Protein AF-0000000073374970 (afdb_homodimer)

Structure (mmCIF, N/CA/C/O backbone):
data_AF-0000000073374970-model_v1
#
loop_
_entity.id
_entity.type
_entity.pdbx_description
1 polymer Asparaginase
#
loop_
_atom_site.group_PDB
_atom_site.id
_atom_site.type_symbol
_atom_site.label_atom_id
_atom_site.label_alt_id
_atom_site.label_comp_id
_atom_site.label_asym_id
_atom_site.label_entity_id
_atom_site.label_seq_id
_atom_site.pdbx_PDB_ins_code
_atom_site.Cartn_x
_atom_site.Cartn_y
_atom_site.Cartn_z
_atom_site.occupancy
_atom_site.B_iso_or_equiv
_atom_site.auth_seq_id
_atom_site.auth_comp_id
_atom_site.auth_asym_id
_atom_site.auth_atom_id
_atom_site.pdbx_PDB_model_num
ATOM 1 N N . MET A 1 1 ? -27.5 -1.472 -33.938 1 24.98 1 MET A N 1
ATOM 2 C CA . MET A 1 1 ? -27.469 -2.912 -33.719 1 24.98 1 MET A CA 1
ATOM 3 C C . MET A 1 1 ? -26.609 -3.244 -32.5 1 24.98 1 MET A C 1
ATOM 5 O O . MET A 1 1 ? -25.453 -2.838 -32.438 1 24.98 1 MET A O 1
ATOM 9 N N . SER A 1 2 ? -27.188 -3.387 -31.359 1 31.28 2 SER A N 1
ATOM 10 C CA . SER A 1 2 ? -26.594 -3.754 -30.078 1 31.28 2 SER A CA 1
ATOM 11 C C . SER A 1 2 ? -25.656 -4.941 -30.234 1 31.28 2 SER A C 1
ATOM 13 O O . SER A 1 2 ? -26 -5.945 -30.859 1 31.28 2 SER A O 1
ATOM 15 N N . ARG A 1 3 ? -24.406 -4.691 -30.484 1 40.69 3 ARG A N 1
ATOM 16 C CA . ARG A 1 3 ? -23.5 -5.824 -30.656 1 40.69 3 ARG A CA 1
ATOM 17 C C . ARG A 1 3 ? -23.938 -7.004 -29.781 1 40.69 3 ARG A C 1
ATOM 19 O O . ARG A 1 3 ? -24.328 -6.816 -28.641 1 40.69 3 ARG A O 1
ATOM 26 N N . PRO A 1 4 ? -24.438 -8 -30.344 1 39.22 4 PRO A N 1
ATOM 27 C CA . PRO A 1 4 ? -24.797 -9.164 -29.531 1 39.22 4 PRO A CA 1
ATOM 28 C C . PRO A 1 4 ? -23.828 -9.391 -28.375 1 39.22 4 PRO A C 1
ATOM 30 O O . PRO A 1 4 ? -22.656 -9.031 -28.469 1 39.22 4 PRO A O 1
ATOM 33 N N . ARG A 1 5 ? -24.312 -9.336 -27.188 1 45.47 5 ARG A N 1
ATOM 34 C CA . ARG A 1 5 ? -23.547 -9.602 -25.969 1 45.47 5 ARG A CA 1
ATOM 35 C C . ARG A 1 5 ? -22.594 -10.773 -26.172 1 45.47 5 ARG A C 1
ATOM 37 O O . ARG A 1 5 ? -23.016 -11.93 -26.234 1 45.47 5 ARG A O 1
ATOM 44 N N . ARG A 1 6 ? -21.672 -10.789 -27.156 1 48.59 6 ARG A N 1
ATOM 45 C CA . ARG A 1 6 ? -20.672 -11.828 -27.406 1 48.59 6 ARG A CA 1
ATOM 46 C C . ARG A 1 6 ? -20 -12.258 -26.094 1 48.59 6 ARG A C 1
ATOM 48 O O . ARG A 1 6 ? -19.656 -11.422 -25.266 1 48.59 6 ARG A O 1
ATOM 55 N N . ASP A 1 7 ? -20.328 -13.516 -25.625 1 60.41 7 ASP A N 1
ATOM 56 C CA . ASP A 1 7 ? -19.734 -14.117 -24.438 1 60.41 7 ASP A CA 1
ATOM 57 C C . ASP A 1 7 ? -18.219 -13.992 -24.453 1 60.41 7 ASP A C 1
ATOM 59 O O . ASP A 1 7 ? -17.562 -14.43 -25.406 1 60.41 7 ASP A O 1
ATOM 63 N N . ASP A 1 8 ? -17.609 -13.141 -23.75 1 76.06 8 ASP A N 1
ATOM 64 C CA . ASP A 1 8 ? -16.156 -12.969 -23.656 1 76.06 8 ASP A CA 1
ATOM 65 C C . ASP A 1 8 ? -15.477 -14.25 -23.203 1 76.06 8 ASP A C 1
ATOM 67 O O . ASP A 1 8 ? -16.094 -15.078 -22.516 1 76.06 8 ASP A O 1
ATOM 71 N N . VAL A 1 9 ? -14.422 -14.539 -23.797 1 87.81 9 VAL A N 1
ATOM 72 C CA . VAL A 1 9 ? -13.594 -15.672 -23.375 1 87.81 9 VAL A CA 1
ATOM 73 C C . VAL A 1 9 ? -13.234 -15.539 -21.906 1 87.81 9 VAL A C 1
ATOM 75 O O . VAL A 1 9 ? -12.82 -14.469 -21.453 1 87.81 9 VAL A O 1
ATOM 78 N N . SER A 1 10 ? -13.602 -16.578 -21.156 1 95.44 10 SER A N 1
ATOM 79 C CA . SER A 1 10 ? -13.148 -16.625 -19.766 1 95.44 10 SER A CA 1
ATOM 80 C C . SER A 1 10 ? -11.758 -17.234 -19.672 1 95.44 10 SER A C 1
ATOM 82 O O . SER A 1 10 ? -11.422 -18.156 -20.422 1 95.44 10 SER A O 1
ATOM 84 N N . ALA A 1 11 ? -10.961 -16.719 -18.797 1 97.94 11 ALA A N 1
ATOM 85 C CA . ALA A 1 11 ? -9.594 -17.219 -18.672 1 97.94 11 ALA A CA 1
ATOM 86 C C . ALA A 1 11 ? -9.055 -17.031 -17.266 1 97.94 11 ALA A C 1
ATOM 88 O O . ALA A 1 11 ? -9.523 -16.156 -16.531 1 97.94 11 ALA A O 1
ATOM 89 N N . ILE A 1 12 ? -8.133 -17.906 -16.906 1 98.56 12 ILE A N 1
ATOM 90 C CA . ILE A 1 12 ? -7.445 -17.844 -15.625 1 98.56 12 ILE A CA 1
ATOM 91 C C . ILE A 1 12 ? -5.938 -17.953 -15.844 1 98.56 12 ILE A C 1
ATOM 93 O O . ILE A 1 12 ? -5.484 -18.703 -16.719 1 98.56 12 ILE A O 1
ATOM 97 N N . PHE A 1 13 ? -5.199 -17.156 -15.156 1 98.75 13 PHE A N 1
ATOM 98 C CA . PHE A 1 13 ? -3.74 -17.141 -15.148 1 98.75 13 PHE A CA 1
ATOM 99 C C . PHE A 1 13 ? -3.205 -17.25 -13.727 1 98.75 13 PHE A C 1
ATOM 101 O O . PHE A 1 13 ? -3.637 -16.5 -12.844 1 98.75 13 PHE A O 1
ATOM 108 N N . VAL A 1 14 ? -2.275 -18.188 -13.508 1 98.5 14 VAL A N 1
ATOM 109 C CA . VAL A 1 14 ? -1.776 -18.422 -12.156 1 98.5 14 VAL A CA 1
ATOM 110 C C . VAL A 1 14 ? -0.251 -18.484 -12.172 1 98.5 14 VAL A C 1
ATOM 112 O O . VAL A 1 14 ? 0.348 -18.922 -13.148 1 98.5 14 VAL A O 1
ATOM 115 N N . HIS A 1 15 ? 0.349 -17.969 -11.125 1 97.81 15 HIS A N 1
ATOM 116 C CA . HIS A 1 15 ? 1.771 -18.219 -10.922 1 97.81 15 HIS A CA 1
ATOM 117 C C . HIS A 1 15 ? 2.045 -18.734 -9.508 1 97.81 15 HIS A C 1
ATOM 119 O O . HIS A 1 15 ? 1.301 -18.422 -8.578 1 97.81 15 HIS A O 1
ATOM 125 N N . ALA A 1 16 ? 3.111 -19.516 -9.391 1 95.75 16 ALA A N 1
ATOM 126 C CA . ALA A 1 16 ? 3.525 -20.062 -8.094 1 95.75 16 ALA A CA 1
ATOM 127 C C . ALA A 1 16 ? 4.82 -19.406 -7.617 1 95.75 16 ALA A C 1
ATOM 129 O O . ALA A 1 16 ? 5.676 -20.078 -7.035 1 95.75 16 ALA A O 1
ATOM 130 N N . GLY A 1 17 ? 4.965 -18.156 -8 1 93.38 17 GLY A N 1
ATOM 131 C CA . GLY A 1 17 ? 6.066 -17.391 -7.449 1 93.38 17 GLY A CA 1
ATOM 132 C C . GLY A 1 17 ? 7.27 -17.328 -8.367 1 93.38 17 GLY A C 1
ATOM 133 O O . GLY A 1 17 ? 7.484 -18.234 -9.188 1 93.38 17 GLY A O 1
ATOM 134 N N . ALA A 1 18 ? 8.039 -16.234 -8.234 1 90.75 18 ALA A N 1
ATOM 135 C CA . ALA A 1 18 ? 9.336 -16.047 -8.891 1 90.75 18 ALA A CA 1
ATOM 136 C C . ALA A 1 18 ? 10.477 -16.234 -7.895 1 90.75 18 ALA A C 1
ATOM 138 O O . ALA A 1 18 ? 10.383 -15.797 -6.742 1 90.75 18 ALA A O 1
ATOM 139 N N . GLY A 1 19 ? 11.477 -16.906 -8.266 1 89.56 19 GLY A N 1
ATOM 140 C CA . GLY A 1 19 ? 12.633 -17.234 -7.453 1 89.56 19 GLY A CA 1
ATOM 141 C C . GLY A 1 19 ? 13.461 -18.375 -8.023 1 89.56 19 GLY A C 1
ATOM 142 O O . GLY A 1 19 ? 13.867 -18.328 -9.188 1 89.56 19 GLY A O 1
ATOM 143 N N . PHE A 1 20 ? 13.766 -19.281 -7.172 1 84.69 20 PHE A N 1
ATOM 144 C CA . PHE A 1 20 ? 14.484 -20.453 -7.617 1 84.69 20 PHE A CA 1
ATOM 145 C C . PHE A 1 20 ? 13.688 -21.719 -7.312 1 84.69 20 PHE A C 1
ATOM 147 O O . PHE A 1 20 ? 13.414 -22.031 -6.152 1 84.69 20 PHE A O 1
ATOM 154 N N . HIS A 1 21 ? 13.359 -22.375 -8.312 1 87.75 21 HIS A N 1
ATOM 155 C CA . HIS A 1 21 ? 12.711 -23.672 -8.211 1 87.75 21 HIS A CA 1
ATOM 156 C C . HIS A 1 21 ? 13.664 -24.797 -8.609 1 87.75 21 HIS A C 1
ATOM 158 O O . HIS A 1 21 ? 14.062 -24.906 -9.773 1 87.75 21 HIS A O 1
ATOM 164 N N . SER A 1 22 ? 13.828 -25.641 -7.68 1 87.75 22 SER A N 1
ATOM 165 C CA . SER A 1 22 ? 14.711 -26.766 -7.984 1 87.75 22 SER A CA 1
ATOM 166 C C . SER A 1 22 ? 14.156 -27.609 -9.125 1 87.75 22 SER A C 1
ATOM 168 O O . SER A 1 22 ? 12.945 -27.828 -9.211 1 87.75 22 SER A O 1
ATOM 170 N N . PRO A 1 23 ? 15.047 -28.125 -9.914 1 89.19 23 PRO A N 1
ATOM 171 C CA . PRO A 1 23 ? 14.586 -29 -11 1 89.19 23 PRO A CA 1
ATOM 172 C C . PRO A 1 23 ? 13.828 -30.219 -10.5 1 89.19 23 PRO A C 1
ATOM 174 O O . PRO A 1 23 ? 12.914 -30.703 -11.164 1 89.19 23 PRO A O 1
ATOM 177 N N . HIS A 1 24 ? 14.172 -30.609 -9.336 1 88.88 24 HIS A N 1
ATOM 178 C CA . HIS A 1 24 ? 13.531 -31.781 -8.75 1 88.88 24 HIS A CA 1
ATOM 179 C C . HIS A 1 24 ? 12.07 -31.516 -8.414 1 88.88 24 HIS A C 1
ATOM 181 O O . HIS A 1 24 ? 11.234 -32.406 -8.445 1 88.88 24 HIS A O 1
ATOM 187 N N . ASN A 1 25 ? 11.734 -30.25 -8.086 1 90.25 25 ASN A N 1
ATOM 188 C CA . ASN A 1 25 ? 10.383 -29.891 -7.668 1 90.25 25 ASN A CA 1
ATOM 189 C C . ASN A 1 25 ? 9.602 -29.219 -8.805 1 90.25 25 ASN A C 1
ATOM 191 O O . ASN A 1 25 ? 8.461 -28.797 -8.609 1 90.25 25 ASN A O 1
ATOM 195 N N . GLU A 1 26 ? 10.164 -29.172 -9.891 1 92.44 26 GLU A N 1
ATOM 196 C CA . GLU A 1 26 ? 9.562 -28.438 -11.008 1 92.44 26 GLU A CA 1
ATOM 197 C C . GLU A 1 26 ? 8.203 -29.031 -11.375 1 92.44 26 GLU A C 1
ATOM 199 O O . GLU A 1 26 ? 7.227 -28.281 -11.531 1 92.44 26 GLU A O 1
ATOM 204 N N . LYS A 1 27 ? 8.164 -30.312 -11.555 1 94.25 27 LYS A N 1
ATOM 205 C CA . LYS A 1 27 ? 6.918 -30.969 -11.945 1 94.25 27 LYS A CA 1
ATOM 206 C C . LYS A 1 27 ? 5.812 -30.719 -10.922 1 94.25 27 LYS A C 1
ATOM 208 O O . LYS A 1 27 ? 4.664 -30.453 -11.289 1 94.25 27 LYS A O 1
ATOM 213 N N . LEU A 1 28 ? 6.215 -30.766 -9.734 1 94.12 28 LEU A N 1
ATOM 214 C CA . LEU A 1 28 ? 5.238 -30.594 -8.664 1 94.12 28 LEU A CA 1
ATOM 215 C C . LEU A 1 28 ? 4.688 -29.172 -8.672 1 94.12 28 LEU A C 1
ATOM 217 O O . LEU A 1 28 ? 3.488 -28.953 -8.469 1 94.12 28 LEU A O 1
ATOM 221 N N . HIS A 1 29 ? 5.527 -28.203 -8.836 1 94.06 29 HIS A N 1
ATOM 222 C CA . HIS A 1 29 ? 5.094 -26.812 -8.922 1 94.06 29 HIS A CA 1
ATOM 223 C C . HIS A 1 29 ? 4.137 -26.609 -10.094 1 94.06 29 HIS A C 1
ATOM 225 O O . HIS A 1 29 ? 3.1 -25.953 -9.945 1 94.06 29 HIS A O 1
ATOM 231 N N . LEU A 1 30 ? 4.473 -27.141 -11.203 1 96.5 30 LEU A N 1
ATOM 232 C CA . LEU A 1 30 ? 3.658 -26.969 -12.406 1 96.5 30 LEU A CA 1
ATOM 233 C C . LEU A 1 30 ? 2.314 -27.672 -12.258 1 96.5 30 LEU A C 1
ATOM 235 O O . LEU A 1 30 ? 1.278 -27.125 -12.656 1 96.5 30 LEU A O 1
ATOM 239 N N . GLU A 1 31 ? 2.363 -28.797 -11.695 1 97.12 31 GLU A N 1
ATOM 240 C CA . GLU A 1 31 ? 1.12 -29.516 -11.469 1 97.12 31 GLU A CA 1
ATOM 241 C C . GLU A 1 31 ? 0.191 -28.75 -10.531 1 97.12 31 GLU A C 1
ATOM 243 O O . GLU A 1 31 ? -1.025 -28.734 -10.734 1 97.12 31 GLU A O 1
ATOM 248 N N . THR A 1 32 ? 0.758 -28.203 -9.539 1 96.56 32 THR A N 1
ATOM 249 C CA . THR A 1 32 ? -0.027 -27.422 -8.602 1 96.56 32 THR A CA 1
ATOM 250 C C . THR A 1 32 ? -0.672 -26.219 -9.297 1 96.56 32 THR A C 1
ATOM 252 O O . THR A 1 32 ? -1.847 -25.922 -9.078 1 96.56 32 THR A O 1
ATOM 255 N N . CYS A 1 33 ? 0.031 -25.578 -10.141 1 97.75 33 CYS A N 1
ATOM 256 C CA . CYS A 1 33 ? -0.501 -24.453 -10.914 1 97.75 33 CYS A CA 1
ATOM 257 C C . CYS A 1 33 ? -1.605 -24.922 -11.859 1 97.75 33 CYS A C 1
ATOM 259 O O . CYS A 1 33 ? -2.633 -24.25 -11.992 1 97.75 33 CYS A O 1
ATOM 261 N N . GLU A 1 34 ? -1.33 -26.031 -12.516 1 98.38 34 GLU A N 1
ATOM 262 C CA . GLU A 1 34 ? -2.314 -26.562 -13.445 1 98.38 34 GLU A CA 1
ATOM 263 C C . GLU A 1 34 ? -3.615 -26.922 -12.734 1 98.38 34 GLU A C 1
ATOM 265 O O . GLU A 1 34 ? -4.703 -26.641 -13.242 1 98.38 34 GLU A O 1
ATOM 270 N N . ASN A 1 35 ? -3.457 -27.531 -11.625 1 98.38 35 ASN A N 1
ATOM 271 C CA . ASN A 1 35 ? -4.641 -27.891 -10.844 1 98.38 35 ASN A CA 1
ATOM 272 C C . ASN A 1 35 ? -5.426 -26.641 -10.414 1 98.38 35 ASN A C 1
ATOM 274 O O . ASN A 1 35 ? -6.656 -26.641 -10.453 1 98.38 35 ASN A O 1
ATOM 278 N N . ALA A 1 36 ? -4.719 -25.641 -9.961 1 98.56 36 ALA A N 1
ATOM 279 C CA . ALA A 1 36 ? -5.371 -24.375 -9.594 1 98.56 36 ALA A CA 1
ATOM 280 C C . ALA A 1 36 ? -6.125 -23.781 -10.781 1 98.56 36 ALA A C 1
ATOM 282 O O . ALA A 1 36 ? -7.262 -23.328 -10.633 1 98.56 36 ALA A O 1
ATOM 283 N N . ALA A 1 37 ? -5.512 -23.812 -11.938 1 98.62 37 ALA A N 1
ATOM 284 C CA . ALA A 1 37 ? -6.129 -23.281 -13.148 1 98.62 37 ALA A CA 1
ATOM 285 C C . ALA A 1 37 ? -7.375 -24.078 -13.531 1 98.62 37 ALA A C 1
ATOM 287 O O . ALA A 1 37 ? -8.398 -23.5 -13.914 1 98.62 37 ALA A O 1
ATOM 288 N N . LYS A 1 38 ? -7.285 -25.359 -13.43 1 98.25 38 LYS A N 1
ATOM 289 C CA . LYS A 1 38 ? -8.391 -26.25 -13.789 1 98.25 38 LYS A CA 1
ATOM 290 C C . LYS A 1 38 ? -9.617 -25.969 -12.922 1 98.25 38 LYS A C 1
ATOM 292 O O . LYS A 1 38 ? -10.734 -25.859 -13.43 1 98.25 38 LYS A O 1
ATOM 297 N N . VAL A 1 39 ? -9.375 -25.828 -11.68 1 98 39 VAL A N 1
ATOM 298 C CA . VAL A 1 39 ? -10.492 -25.609 -10.766 1 98 39 VAL A CA 1
ATOM 299 C C . VAL A 1 39 ? -11.102 -24.234 -11.023 1 98 39 VAL A C 1
ATOM 301 O O . VAL A 1 39 ? -12.328 -24.078 -11.016 1 98 39 VAL A O 1
ATOM 304 N N . ALA A 1 40 ? -10.297 -23.297 -11.211 1 98.62 40 ALA A N 1
ATOM 305 C CA . ALA A 1 40 ? -10.758 -21.922 -11.406 1 98.62 40 ALA A CA 1
ATOM 306 C C . ALA A 1 40 ? -11.547 -21.797 -12.703 1 98.62 40 ALA A C 1
ATOM 308 O O . ALA A 1 40 ? -12.555 -21.078 -12.758 1 98.62 40 ALA A O 1
ATOM 309 N N . ILE A 1 41 ? -11.102 -22.453 -13.773 1 97.69 41 ILE A N 1
ATOM 310 C CA . ILE A 1 41 ? -11.789 -22.328 -15.055 1 97.69 41 ILE A CA 1
ATOM 311 C C . ILE A 1 41 ? -13.156 -23 -14.969 1 97.69 41 ILE A C 1
ATOM 313 O O . ILE A 1 41 ? -14.125 -22.531 -15.586 1 97.69 41 ILE A O 1
ATOM 317 N N . HIS A 1 42 ? -13.25 -24.047 -14.258 1 97.38 42 HIS A N 1
ATOM 318 C CA . HIS A 1 42 ? -14.539 -24.672 -14.031 1 97.38 42 HIS A CA 1
ATOM 319 C C . HIS A 1 42 ? -15.508 -23.719 -13.336 1 97.38 42 HIS A C 1
ATOM 321 O O . HIS A 1 42 ? -16.703 -23.688 -13.672 1 97.38 42 HIS A O 1
ATOM 327 N N . MET A 1 43 ? -14.945 -23 -12.359 1 97.44 43 MET A N 1
ATOM 328 C CA . MET A 1 43 ? -15.734 -21.984 -11.68 1 97.44 43 MET A CA 1
ATOM 329 C C . MET A 1 43 ? -16.25 -20.938 -12.672 1 97.44 43 MET A C 1
ATOM 331 O O . MET A 1 43 ? -17.422 -20.562 -12.633 1 97.44 43 MET A O 1
ATOM 335 N N . LEU A 1 44 ? -15.453 -20.547 -13.547 1 97.44 44 LEU A N 1
ATOM 336 C CA . LEU A 1 44 ? -15.797 -19.531 -14.523 1 97.44 44 LEU A CA 1
ATOM 337 C C . LEU A 1 44 ? -16.828 -20.062 -15.523 1 97.44 44 LEU A C 1
ATOM 339 O O . LEU A 1 44 ? -17.781 -19.359 -15.867 1 97.44 44 LEU A O 1
ATOM 343 N N . LYS A 1 45 ? -16.641 -21.266 -16 1 95.38 45 LYS A N 1
ATOM 344 C CA . LYS A 1 45 ? -17.547 -21.875 -16.969 1 95.38 45 LYS A CA 1
ATOM 345 C C . LYS A 1 45 ? -18.938 -22.047 -16.391 1 95.38 45 LYS A C 1
ATOM 347 O O . LYS A 1 45 ? -19.938 -22.031 -17.125 1 95.38 45 LYS A O 1
ATOM 352 N N . ASN A 1 46 ? -19.031 -22.125 -15.125 1 95.88 46 ASN A N 1
ATOM 353 C CA . ASN A 1 46 ? -20.312 -22.297 -14.453 1 95.88 46 ASN A CA 1
ATOM 354 C C . ASN A 1 46 ? -20.906 -20.953 -14.039 1 95.88 46 ASN A C 1
ATOM 356 O O . ASN A 1 46 ? -21.781 -20.906 -13.172 1 95.88 46 ASN A O 1
ATOM 360 N N . GLY A 1 47 ? -20.375 -19.922 -14.461 1 95.12 47 GLY A N 1
ATOM 361 C CA . GLY A 1 47 ? -20.984 -18.625 -14.258 1 95.12 47 GLY A CA 1
ATOM 362 C C . GLY A 1 47 ? -20.375 -17.859 -13.094 1 95.12 47 GLY A C 1
ATOM 363 O O . GLY A 1 47 ? -20.875 -16.797 -12.719 1 95.12 47 GLY A O 1
ATOM 364 N N . GLY A 1 48 ? -19.297 -18.359 -12.531 1 97.5 48 GLY A N 1
ATOM 365 C CA . GLY A 1 48 ? -18.641 -17.656 -11.453 1 97.5 48 GLY A CA 1
ATOM 366 C C . GLY A 1 48 ? -17.984 -16.359 -11.898 1 97.5 48 GLY A C 1
ATOM 367 O O . GLY A 1 48 ? -17.672 -16.188 -13.078 1 97.5 48 GLY A O 1
ATOM 368 N N . SER A 1 49 ? -17.812 -15.445 -10.906 1 98.44 49 SER A N 1
ATOM 369 C CA . SER A 1 49 ? -17.156 -14.172 -11.203 1 98.44 49 SER A CA 1
ATOM 370 C C . SER A 1 49 ? -15.648 -14.328 -11.258 1 98.44 49 SER A C 1
ATOM 372 O O . SER A 1 49 ? -15.109 -15.359 -10.828 1 98.44 49 SER A O 1
ATOM 374 N N . ALA A 1 50 ? -15.023 -13.344 -11.859 1 98.75 50 ALA A N 1
ATOM 375 C CA . ALA A 1 50 ? -13.562 -13.328 -11.875 1 98.75 50 ALA A CA 1
ATOM 376 C C . ALA A 1 50 ? -13 -13.398 -10.461 1 98.75 50 ALA A C 1
ATOM 378 O O . ALA A 1 50 ? -12 -14.07 -10.211 1 98.75 50 ALA A O 1
ATOM 379 N N . VAL A 1 51 ? -13.617 -12.742 -9.516 1 98.88 51 VAL A N 1
ATOM 380 C CA . VAL A 1 51 ? -13.164 -12.734 -8.125 1 98.88 51 VAL A CA 1
ATOM 381 C C . VAL A 1 51 ? -13.281 -14.141 -7.539 1 98.88 51 VAL A C 1
ATOM 383 O O . VAL A 1 51 ? -12.398 -14.586 -6.805 1 98.88 51 VAL A O 1
ATOM 386 N N . ASP A 1 52 ? -14.352 -14.852 -7.879 1 98.75 52 ASP A N 1
ATOM 387 C CA . ASP A 1 52 ? -14.523 -16.234 -7.438 1 98.75 52 ASP A CA 1
ATOM 388 C C . ASP A 1 52 ? -13.375 -17.109 -7.93 1 98.75 52 ASP A C 1
ATOM 390 O O . ASP A 1 52 ? -12.844 -17.938 -7.172 1 98.75 52 ASP A O 1
ATOM 394 N N . ALA A 1 53 ? -13.086 -16.938 -9.133 1 98.88 53 ALA A N 1
ATOM 395 C CA . ALA A 1 53 ? -12.055 -17.75 -9.766 1 98.88 53 ALA A CA 1
ATOM 396 C C . ALA A 1 53 ? -10.688 -17.484 -9.141 1 98.88 53 ALA A C 1
ATOM 398 O O . ALA A 1 53 ? -9.922 -18.406 -8.898 1 98.88 53 ALA A O 1
ATOM 399 N N . VAL A 1 54 ? -10.375 -16.219 -8.906 1 98.94 54 VAL A N 1
ATOM 400 C CA . VAL A 1 54 ? -9.102 -15.844 -8.289 1 98.94 54 VAL A CA 1
ATOM 401 C C . VAL A 1 54 ? -9.008 -16.438 -6.887 1 98.94 54 VAL A C 1
ATOM 403 O O . VAL A 1 54 ? -7.98 -17.016 -6.512 1 98.94 54 VAL A O 1
ATOM 406 N N . GLU A 1 55 ? -10.062 -16.328 -6.148 1 98.88 55 GLU A N 1
ATOM 407 C CA . GLU A 1 55 ? -10.062 -16.844 -4.781 1 98.88 55 GLU A CA 1
ATOM 408 C C . GLU A 1 55 ? -9.82 -18.359 -4.762 1 98.88 55 GLU A C 1
ATOM 410 O O . GLU A 1 55 ? -8.953 -18.844 -4.027 1 98.88 55 GLU A O 1
ATOM 415 N N . ILE A 1 56 ? -10.523 -19.094 -5.562 1 98.81 56 ILE A N 1
ATOM 416 C CA . ILE A 1 56 ? -10.445 -20.562 -5.488 1 98.81 56 ILE A CA 1
ATOM 417 C C . ILE A 1 56 ? -9.078 -21.016 -5.992 1 98.81 56 ILE A C 1
ATOM 419 O O . ILE A 1 56 ? -8.523 -22 -5.488 1 98.81 56 ILE A O 1
ATOM 423 N N . ALA A 1 57 ? -8.57 -20.344 -7.023 1 98.88 57 ALA A N 1
ATOM 424 C CA . ALA A 1 57 ? -7.242 -20.688 -7.516 1 98.88 57 ALA A CA 1
ATOM 425 C C . ALA A 1 57 ? -6.188 -20.516 -6.426 1 98.88 57 ALA A C 1
ATOM 427 O O . ALA A 1 57 ? -5.375 -21.422 -6.195 1 98.88 57 ALA A O 1
ATOM 428 N N . ILE A 1 58 ? -6.234 -19.422 -5.746 1 98.88 58 ILE A N 1
ATOM 429 C CA . ILE A 1 58 ? -5.211 -19.109 -4.75 1 98.88 58 ILE A CA 1
ATOM 430 C C . ILE A 1 58 ? -5.426 -19.984 -3.51 1 98.88 58 ILE A C 1
ATOM 432 O O . ILE A 1 58 ? -4.461 -20.422 -2.877 1 98.88 58 ILE A O 1
ATOM 436 N N . MET A 1 59 ? -6.676 -20.266 -3.193 1 98.81 59 MET A N 1
ATOM 437 C CA . MET A 1 59 ? -6.938 -21.188 -2.084 1 98.81 59 MET A CA 1
ATOM 438 C C . MET A 1 59 ? -6.219 -22.516 -2.291 1 98.81 59 MET A C 1
ATOM 440 O O . MET A 1 59 ? -5.629 -23.062 -1.354 1 98.81 59 MET A O 1
ATOM 444 N N . LEU A 1 60 ? -6.277 -23.031 -3.496 1 98.5 60 LEU A N 1
ATOM 445 C CA . LEU A 1 60 ? -5.617 -24.297 -3.805 1 98.5 60 LEU A CA 1
ATOM 446 C C . LEU A 1 60 ? -4.105 -24.172 -3.643 1 98.5 60 LEU A C 1
ATOM 448 O O . LEU A 1 60 ? -3.453 -25.094 -3.16 1 98.5 60 LEU A O 1
ATOM 452 N N . LEU A 1 61 ? -3.621 -23.062 -4.043 1 97.94 61 LEU A N 1
ATOM 453 C CA . LEU A 1 61 ? -2.189 -22.828 -3.887 1 97.94 61 LEU A CA 1
ATOM 454 C C . LEU A 1 61 ? -1.815 -22.719 -2.412 1 97.94 61 LEU A C 1
ATOM 456 O O . LEU A 1 61 ? -0.77 -23.219 -1.991 1 97.94 61 LEU A O 1
ATOM 460 N N . GLU A 1 62 ? -2.65 -22.047 -1.641 1 97.88 62 GLU A N 1
ATOM 461 C CA . GLU A 1 62 ? -2.42 -21.875 -0.209 1 97.88 62 GLU A CA 1
ATOM 462 C C . GLU A 1 62 ? -2.455 -23.219 0.519 1 97.88 62 GLU A C 1
ATOM 464 O O . GLU A 1 62 ? -1.786 -23.391 1.539 1 97.88 62 GLU A O 1
ATOM 469 N N . ASP A 1 63 ? -3.191 -24.125 0.007 1 97.56 63 ASP A N 1
ATOM 470 C CA . ASP A 1 63 ? -3.355 -25.422 0.646 1 97.56 63 ASP A CA 1
ATOM 471 C C . ASP A 1 63 ? -2.197 -26.359 0.299 1 97.56 63 ASP A C 1
ATOM 473 O O . ASP A 1 63 ? -2.023 -27.406 0.931 1 97.56 63 ASP A O 1
ATOM 477 N N . SER A 1 64 ? -1.429 -26.016 -0.667 1 95.75 64 SER A N 1
ATOM 478 C CA . SER A 1 64 ? -0.312 -26.844 -1.106 1 95.75 64 SER A CA 1
ATOM 479 C C . SER A 1 64 ? 0.964 -26.5 -0.344 1 95.75 64 SER A C 1
ATOM 481 O O . SER A 1 64 ? 1.374 -25.328 -0.299 1 95.75 64 SER A O 1
ATOM 483 N N . GLU A 1 65 ? 1.635 -27.469 0.105 1 93.62 65 GLU A N 1
ATOM 484 C CA . GLU A 1 65 ? 2.84 -27.281 0.907 1 93.62 65 GLU A CA 1
ATOM 485 C C . GLU A 1 65 ? 3.996 -26.766 0.051 1 93.62 65 GLU A C 1
ATOM 487 O O . GLU A 1 65 ? 4.934 -26.156 0.567 1 93.62 65 GLU A O 1
ATOM 492 N N . ILE A 1 66 ? 3.936 -26.984 -1.195 1 92.44 66 ILE A N 1
ATOM 493 C CA . ILE A 1 66 ? 5.059 -26.672 -2.072 1 92.44 66 ILE A CA 1
ATOM 494 C C . ILE A 1 66 ? 5.121 -25.156 -2.303 1 92.44 66 ILE A C 1
ATOM 496 O O . ILE A 1 66 ? 6.156 -24.641 -2.727 1 92.44 66 ILE A O 1
ATOM 500 N N . THR A 1 67 ? 4.047 -24.5 -2.104 1 94 67 THR A N 1
ATOM 501 C CA . THR A 1 67 ? 4.02 -23.047 -2.297 1 94 67 THR A CA 1
ATOM 502 C C . THR A 1 67 ? 4.219 -22.328 -0.97 1 94 67 THR A C 1
ATOM 504 O O . THR A 1 67 ? 3.932 -22.875 0.095 1 94 67 THR A O 1
ATOM 507 N N . ASN A 1 68 ? 4.777 -21.141 -1.048 1 94.25 68 ASN A N 1
ATOM 508 C CA . ASN A 1 68 ? 5.008 -20.312 0.131 1 94.25 68 ASN A CA 1
ATOM 509 C C . ASN A 1 68 ? 3.838 -19.375 0.388 1 94.25 68 ASN A C 1
ATOM 511 O O . ASN A 1 68 ? 4.004 -18.156 0.355 1 94.25 68 ASN A O 1
ATOM 515 N N . ALA A 1 69 ? 2.725 -20 0.564 1 95.75 69 ALA A N 1
ATOM 516 C CA . ALA A 1 69 ? 1.484 -19.297 0.87 1 95.75 69 ALA A CA 1
ATOM 517 C C . ALA A 1 69 ? 0.553 -20.156 1.716 1 95.75 69 ALA A C 1
ATOM 519 O O . ALA A 1 69 ? 0.267 -21.312 1.36 1 95.75 69 ALA A O 1
ATOM 520 N N . GLY A 1 70 ? 0.188 -19.781 2.885 1 95.81 70 GLY A N 1
ATOM 521 C CA . GLY A 1 70 ? -0.707 -20.562 3.721 1 95.81 70 GLY A CA 1
ATOM 522 C C . GLY A 1 70 ? -0.011 -21.719 4.426 1 95.81 70 GLY A C 1
ATOM 523 O O . GLY A 1 70 ? 0.989 -21.516 5.117 1 95.81 70 GLY A O 1
ATOM 524 N N . TYR A 1 71 ? -0.465 -22.953 4.164 1 96.88 71 TYR A N 1
ATOM 525 C CA . TYR A 1 71 ? 0.074 -24.141 4.824 1 96.88 71 TYR A CA 1
ATOM 526 C C . TYR A 1 71 ? 1.505 -24.422 4.371 1 96.88 71 TYR A C 1
ATOM 528 O O . TYR A 1 71 ? 1.778 -24.5 3.172 1 96.88 71 TYR A O 1
ATOM 536 N N . GLY A 1 72 ? 2.391 -24.5 5.359 1 95.88 72 GLY A N 1
ATOM 537 C CA . GLY A 1 72 ? 3.77 -24.844 5.059 1 95.88 72 GLY A CA 1
ATOM 538 C C . GLY A 1 72 ? 4.613 -23.641 4.664 1 95.88 72 GLY A C 1
ATOM 539 O O . GLY A 1 72 ? 5.77 -23.797 4.266 1 95.88 72 GLY A O 1
ATOM 540 N N . SER A 1 73 ? 4.047 -22.484 4.77 1 94.62 73 SER A N 1
ATOM 541 C CA . SER A 1 73 ? 4.785 -21.297 4.355 1 94.62 73 SER A CA 1
ATOM 542 C C . SER A 1 73 ? 5.875 -20.938 5.367 1 94.62 73 SER A C 1
ATOM 544 O O . SER A 1 73 ? 5.992 -21.594 6.406 1 94.62 73 SER A O 1
ATOM 546 N N . ASN A 1 74 ? 6.68 -20 5 1 95.06 74 ASN A N 1
ATOM 547 C CA . ASN A 1 74 ? 7.824 -19.594 5.809 1 95.06 74 ASN A CA 1
ATOM 548 C C . ASN A 1 74 ? 7.391 -19.094 7.18 1 95.06 74 ASN A C 1
ATOM 550 O O . ASN A 1 74 ? 6.328 -18.484 7.312 1 95.06 74 ASN A O 1
ATOM 554 N N . LEU A 1 75 ? 8.289 -19.344 8.141 1 96.25 75 LEU A N 1
ATOM 555 C CA . LEU A 1 75 ? 8.008 -18.906 9.5 1 96.25 75 LEU A CA 1
ATOM 556 C C . LEU A 1 75 ? 8.75 -17.609 9.812 1 96.25 75 LEU A C 1
ATOM 558 O O . LEU A 1 75 ? 9.812 -17.344 9.242 1 96.25 75 LEU A O 1
ATOM 562 N N . THR A 1 76 ? 8.141 -16.828 10.703 1 96.25 76 THR A N 1
ATOM 563 C CA . THR A 1 76 ? 8.805 -15.641 11.219 1 96.25 76 THR A CA 1
ATOM 564 C C . THR A 1 76 ? 9.977 -16.016 12.117 1 96.25 76 THR A C 1
ATOM 566 O O . THR A 1 76 ? 10.172 -17.188 12.438 1 96.25 76 THR A O 1
ATOM 569 N N . ILE A 1 77 ? 10.711 -15.031 12.508 1 95 77 ILE A N 1
ATOM 570 C CA . ILE A 1 77 ? 11.836 -15.234 13.414 1 95 77 ILE A CA 1
ATOM 571 C C . ILE A 1 77 ? 11.336 -15.828 14.727 1 95 77 ILE A C 1
ATOM 573 O O . ILE A 1 77 ? 12.062 -16.578 15.391 1 95 77 ILE A O 1
ATOM 577 N N . ASP A 1 78 ? 10.07 -15.609 15.039 1 95.19 78 ASP A N 1
ATOM 578 C CA . ASP A 1 78 ? 9.477 -16.094 16.281 1 95.19 78 ASP A CA 1
ATOM 579 C C . ASP A 1 78 ? 8.852 -17.469 16.094 1 95.19 78 ASP A C 1
ATOM 581 O O . ASP A 1 78 ? 8.25 -18.016 17.016 1 95.19 78 ASP A O 1
ATOM 585 N N . GLY A 1 79 ? 8.906 -17.969 14.938 1 95.94 79 GLY A N 1
ATOM 586 C CA . GLY A 1 79 ? 8.453 -19.328 14.68 1 95.94 79 GLY A CA 1
ATOM 587 C C . GLY A 1 79 ? 6.969 -19.422 14.398 1 95.94 79 GLY A C 1
ATOM 588 O O . GLY A 1 79 ? 6.355 -20.469 14.617 1 95.94 79 GLY A O 1
ATOM 589 N N . THR A 1 80 ? 6.387 -18.375 13.945 1 96.19 80 THR A N 1
ATOM 590 C CA . THR A 1 80 ? 4.961 -18.359 13.633 1 96.19 80 THR A CA 1
ATOM 591 C C . THR A 1 80 ? 4.738 -18.109 12.141 1 96.19 80 THR A C 1
ATOM 593 O O . THR A 1 80 ? 5.613 -17.578 11.453 1 96.19 80 THR A O 1
ATOM 596 N N . VAL A 1 81 ? 3.57 -18.609 11.664 1 97.25 81 VAL A N 1
ATOM 597 C CA . VAL A 1 81 ? 3.18 -18.328 10.281 1 97.25 81 VAL A CA 1
ATOM 598 C C . VAL A 1 81 ? 2.363 -17.047 10.227 1 97.25 81 VAL A C 1
ATOM 600 O O . VAL A 1 81 ? 1.359 -16.906 10.93 1 97.25 81 VAL A O 1
ATOM 603 N N . GLU A 1 82 ? 2.818 -16.078 9.5 1 97.81 82 GLU A N 1
ATOM 604 C CA . GLU A 1 82 ? 2.092 -14.859 9.188 1 97.81 82 GLU A CA 1
ATOM 605 C C . GLU A 1 82 ? 1.961 -14.664 7.68 1 97.81 82 GLU A C 1
ATOM 607 O O . GLU A 1 82 ? 2.965 -14.523 6.977 1 97.81 82 GLU A O 1
ATOM 612 N N . CYS A 1 83 ? 0.689 -14.57 7.227 1 98.44 83 CYS A N 1
ATOM 613 C CA . CYS A 1 83 ? 0.478 -14.523 5.785 1 98.44 83 CYS A CA 1
ATOM 614 C C . CYS A 1 83 ? -0.094 -13.18 5.363 1 98.44 83 CYS A C 1
ATOM 616 O O . CYS A 1 83 ? -0.69 -12.469 6.176 1 98.44 83 CYS A O 1
ATOM 618 N N . ASP A 1 84 ? 0.167 -12.844 4.121 1 98.81 84 ASP A N 1
ATOM 619 C CA . ASP A 1 84 ? -0.358 -11.664 3.432 1 98.81 84 ASP A CA 1
ATOM 620 C C . ASP A 1 84 ? -1.228 -12.07 2.242 1 98.81 84 ASP A C 1
ATOM 622 O O . ASP A 1 84 ? -0.923 -13.039 1.545 1 98.81 84 ASP A O 1
ATOM 626 N N . ALA A 1 85 ? -2.305 -11.281 2.021 1 98.94 85 ALA A N 1
ATOM 627 C CA . ALA A 1 85 ? -3.129 -11.547 0.844 1 98.94 85 ALA A CA 1
ATOM 628 C C . ALA A 1 85 ? -3.91 -10.305 0.434 1 98.94 85 ALA A C 1
ATOM 630 O O . ALA A 1 85 ? -4.273 -9.484 1.281 1 98.94 85 ALA A O 1
ATOM 631 N N . THR A 1 86 ? -4.18 -10.188 -0.844 1 98.88 86 THR A N 1
ATOM 632 C CA . THR A 1 86 ? -4.992 -9.117 -1.409 1 98.88 86 THR A CA 1
ATOM 633 C C . THR A 1 86 ? -5.805 -9.625 -2.598 1 98.88 86 THR A C 1
ATOM 635 O O . THR A 1 86 ? -5.352 -10.5 -3.338 1 98.88 86 THR A O 1
ATOM 638 N N . ILE A 1 87 ? -6.992 -9.172 -2.754 1 98.88 87 ILE A N 1
ATOM 639 C CA . ILE A 1 87 ? -7.82 -9.445 -3.926 1 98.88 87 ILE A CA 1
ATOM 640 C C . ILE A 1 87 ? -8.43 -8.141 -4.438 1 98.88 87 ILE A C 1
ATOM 642 O O . ILE A 1 87 ? -8.82 -7.277 -3.646 1 98.88 87 ILE A O 1
ATOM 646 N N . VAL A 1 88 ? -8.406 -7.914 -5.727 1 98.88 88 VAL A N 1
ATOM 647 C CA . VAL A 1 88 ? -8.898 -6.699 -6.363 1 98.88 88 VAL A CA 1
ATOM 648 C C . VAL A 1 88 ? -9.945 -7.059 -7.422 1 98.88 88 VAL A C 1
ATOM 650 O O . VAL A 1 88 ? -9.695 -7.91 -8.281 1 98.88 88 VAL A O 1
ATOM 653 N N . ASN A 1 89 ? -11.094 -6.402 -7.395 1 98.5 89 ASN A N 1
ATOM 654 C CA . ASN A 1 89 ? -12.141 -6.695 -8.367 1 98.5 89 ASN A CA 1
ATOM 655 C C . ASN A 1 89 ? -12.047 -5.781 -9.578 1 98.5 89 ASN A C 1
ATOM 657 O O . ASN A 1 89 ? -11.102 -5.008 -9.711 1 98.5 89 ASN A O 1
ATOM 661 N N . HIS A 1 90 ? -13.008 -5.91 -10.484 1 97.62 90 HIS A N 1
ATOM 662 C CA . HIS A 1 90 ? -12.945 -5.266 -11.789 1 97.62 90 HIS A CA 1
ATOM 663 C C . HIS A 1 90 ? -13.141 -3.756 -11.672 1 97.62 90 HIS A C 1
ATOM 665 O O . HIS A 1 90 ? -12.844 -3.012 -12.609 1 97.62 90 HIS A O 1
ATOM 671 N N . LEU A 1 91 ? -13.578 -3.309 -10.539 1 96.5 91 LEU A N 1
ATOM 672 C CA . LEU A 1 91 ? -13.758 -1.878 -10.32 1 96.5 91 LEU A CA 1
ATOM 673 C C . LEU A 1 91 ? -12.523 -1.268 -9.672 1 96.5 91 LEU A C 1
ATOM 675 O O . LEU A 1 91 ? -12.445 -0.052 -9.484 1 96.5 91 LEU A O 1
ATOM 679 N N . GLY A 1 92 ? -11.602 -2.066 -9.289 1 96.88 92 GLY A N 1
ATOM 680 C CA . GLY A 1 92 ? -10.398 -1.585 -8.625 1 96.88 92 GLY A CA 1
ATOM 681 C C . GLY A 1 92 ? -10.5 -1.597 -7.113 1 96.88 92 GLY A C 1
ATOM 682 O O . GLY A 1 92 ? -9.586 -1.147 -6.418 1 96.88 92 GLY A O 1
ATOM 683 N N . ARG A 1 93 ? -11.602 -2.105 -6.586 1 97.75 93 ARG A N 1
ATOM 684 C CA . ARG A 1 93 ? -11.766 -2.221 -5.141 1 97.75 93 ARG A CA 1
ATOM 685 C C . ARG A 1 93 ? -10.992 -3.418 -4.594 1 97.75 93 ARG A C 1
ATOM 687 O O . ARG A 1 93 ? -10.953 -4.477 -5.227 1 97.75 93 ARG A O 1
ATOM 694 N N . SER A 1 94 ? -10.422 -3.205 -3.406 1 98.38 94 SER A N 1
ATOM 695 C CA . SER A 1 94 ? -9.562 -4.266 -2.887 1 98.38 94 SER A CA 1
ATOM 696 C C . SER A 1 94 ? -9.977 -4.668 -1.476 1 98.38 94 SER A C 1
ATOM 698 O O . SER A 1 94 ? -10.617 -3.891 -0.762 1 98.38 94 SER A O 1
ATOM 700 N N . GLY A 1 95 ? -9.75 -5.891 -1.127 1 98.81 95 GLY A N 1
ATOM 701 C CA . GLY A 1 95 ? -9.672 -6.438 0.218 1 98.81 95 GLY A CA 1
ATOM 702 C C . GLY A 1 95 ? -8.328 -7.074 0.524 1 98.81 95 GLY A C 1
ATOM 703 O O . GLY A 1 95 ? -7.746 -7.75 -0.326 1 98.81 95 GLY A O 1
ATOM 704 N N . ALA A 1 96 ? -7.855 -6.766 1.748 1 98.88 96 ALA A N 1
ATOM 705 C CA . ALA A 1 96 ? -6.508 -7.25 2.041 1 98.88 96 ALA A CA 1
ATOM 706 C C . ALA A 1 96 ? -6.379 -7.664 3.504 1 98.88 96 ALA A C 1
ATOM 708 O O . ALA A 1 96 ? -7.105 -7.16 4.363 1 98.88 96 ALA A O 1
ATOM 709 N N . ALA A 1 97 ? -5.465 -8.562 3.729 1 98.81 97 ALA A N 1
ATOM 710 C CA . ALA A 1 97 ? -5.031 -9 5.051 1 98.81 97 ALA A CA 1
ATOM 711 C C . ALA A 1 97 ? -3.51 -9.094 5.129 1 98.81 97 ALA A C 1
ATOM 713 O O . ALA A 1 97 ? -2.859 -9.516 4.168 1 98.81 97 ALA A O 1
ATOM 714 N N . GLY A 1 98 ? -2.98 -8.664 6.23 1 98.75 98 GLY A N 1
ATOM 715 C CA . GLY A 1 98 ? -1.533 -8.664 6.367 1 98.75 98 GLY A CA 1
ATOM 716 C C . GLY A 1 98 ? -1.061 -9.203 7.703 1 98.75 98 GLY A C 1
ATOM 717 O O . GLY A 1 98 ? -1.711 -9 8.727 1 98.75 98 GLY A O 1
ATOM 718 N N . ALA A 1 99 ? 0.077 -9.891 7.609 1 98.56 99 ALA A N 1
ATOM 719 C CA . ALA A 1 99 ? 0.698 -10.469 8.797 1 98.56 99 ALA A CA 1
ATOM 720 C C . ALA A 1 99 ? -0.331 -11.203 9.648 1 98.56 99 ALA A C 1
ATOM 722 O O . ALA A 1 99 ? -0.399 -11 10.867 1 98.56 99 ALA A O 1
ATOM 723 N N . VAL A 1 100 ? -1.123 -11.961 9.008 1 98.38 100 VAL A N 1
ATOM 724 C CA . VAL A 1 100 ? -2.203 -12.641 9.711 1 98.38 100 VAL A CA 1
ATOM 725 C C . VAL A 1 100 ? -1.783 -14.07 10.039 1 98.38 100 VAL A C 1
ATOM 727 O O . VAL A 1 100 ? -1.208 -14.766 9.195 1 98.38 100 VAL A O 1
ATOM 730 N N . SER A 1 101 ? -2.086 -14.461 11.203 1 97.75 101 SER A N 1
ATOM 731 C CA . SER A 1 101 ? -1.795 -15.82 11.656 1 97.75 101 SER A CA 1
ATOM 732 C C . SER A 1 101 ? -3.074 -16.641 11.82 1 97.75 101 SER A C 1
ATOM 734 O O . SER A 1 101 ? -4.16 -16.062 11.961 1 97.75 101 SER A O 1
ATOM 736 N N . GLN A 1 102 ? -2.967 -17.875 11.648 1 98 102 GLN A N 1
ATOM 737 C CA . GLN A 1 102 ? -3.951 -18.859 12.055 1 98 102 GLN A CA 1
ATOM 738 C C . GLN A 1 102 ? -5.055 -19.016 11.016 1 98 102 GLN A C 1
ATOM 740 O O . GLN A 1 102 ? -5.805 -19.984 11.031 1 98 102 GLN A O 1
ATOM 745 N N . VAL A 1 103 ? -5.215 -18.141 10.086 1 98.5 103 VAL A N 1
ATOM 746 C CA . VAL A 1 103 ? -6.277 -18.234 9.086 1 98.5 103 VAL A CA 1
ATOM 747 C C . VAL A 1 103 ? -5.867 -19.219 7.996 1 98.5 103 VAL A C 1
ATOM 749 O O . VAL A 1 103 ? -4.852 -19.031 7.32 1 98.5 103 VAL A O 1
ATOM 752 N N . LYS A 1 104 ? -6.648 -20.188 7.785 1 98.38 104 LYS A N 1
ATOM 753 C CA . LYS A 1 104 ? -6.297 -21.281 6.867 1 98.38 104 LYS A CA 1
ATOM 754 C C . LYS A 1 104 ? -6.035 -20.734 5.461 1 98.38 104 LYS A C 1
ATOM 756 O O . LYS A 1 104 ? -5.066 -21.141 4.812 1 98.38 104 LYS A O 1
ATOM 761 N N . ASN A 1 105 ? -6.973 -19.953 4.996 1 98.75 105 ASN A N 1
ATOM 762 C CA . ASN A 1 105 ? -6.859 -19.359 3.664 1 98.75 105 ASN A CA 1
ATOM 763 C C . ASN A 1 105 ? -6.891 -17.844 3.713 1 98.75 105 ASN A C 1
ATOM 765 O O . ASN A 1 105 ? -7.953 -17.234 3.564 1 98.75 105 ASN A O 1
ATOM 769 N N . PRO A 1 106 ? -5.727 -17.25 3.719 1 98.75 106 PRO A N 1
ATOM 770 C CA . PRO A 1 106 ? -5.652 -15.789 3.783 1 98.75 106 PRO A CA 1
ATOM 771 C C . PRO A 1 106 ? -6.371 -15.109 2.617 1 98.75 106 PRO A C 1
ATOM 773 O O . PRO A 1 106 ? -6.918 -14.016 2.779 1 98.75 106 PRO A O 1
ATOM 776 N N . ILE A 1 107 ? -6.395 -15.703 1.44 1 98.94 107 ILE A N 1
ATOM 777 C CA . ILE A 1 107 ? -7.047 -15.102 0.281 1 98.94 107 ILE A CA 1
ATOM 778 C C . ILE A 1 107 ? -8.555 -15.023 0.521 1 98.94 107 ILE A C 1
ATOM 780 O O . ILE A 1 107 ? -9.211 -14.086 0.063 1 98.94 107 ILE A O 1
ATOM 784 N N . SER A 1 108 ? -9.078 -15.969 1.203 1 98.88 108 SER A N 1
ATOM 785 C CA . SER A 1 108 ? -10.5 -15.922 1.546 1 98.88 108 SER A CA 1
ATOM 786 C C . SER A 1 108 ? -10.797 -14.805 2.537 1 98.88 108 SER A C 1
ATOM 788 O O . SER A 1 108 ? -11.867 -14.203 2.498 1 98.88 108 SER A O 1
ATOM 790 N N . LEU A 1 109 ? -9.875 -14.617 3.438 1 98.88 109 LEU A N 1
ATOM 791 C CA . LEU A 1 109 ? -10.016 -13.469 4.332 1 98.88 109 LEU A CA 1
ATOM 792 C C . LEU A 1 109 ? -10.016 -12.164 3.543 1 98.88 109 LEU A C 1
ATOM 794 O O . LEU A 1 109 ? -10.844 -11.281 3.795 1 98.88 109 LEU A O 1
ATOM 798 N N . ALA A 1 110 ? -9.109 -12.039 2.605 1 98.94 110 ALA A N 1
ATOM 799 C CA . ALA A 1 110 ? -9.094 -10.859 1.744 1 98.94 110 ALA A CA 1
ATOM 800 C C . ALA A 1 110 ? -10.422 -10.695 1.013 1 98.94 110 ALA A C 1
ATOM 802 O O . ALA A 1 110 ? -10.945 -9.586 0.899 1 98.94 110 ALA A O 1
ATOM 803 N N . ARG A 1 111 ? -10.969 -11.781 0.55 1 98.81 111 ARG A N 1
ATOM 804 C CA . ARG A 1 111 ? -12.242 -11.773 -0.163 1 98.81 111 ARG A CA 1
ATOM 805 C C . ARG A 1 111 ? -13.367 -11.266 0.734 1 98.81 111 ARG A C 1
ATOM 807 O O . ARG A 1 111 ? -14.164 -10.43 0.319 1 98.81 111 ARG A O 1
ATOM 814 N N . VAL A 1 112 ? -13.391 -11.742 1.928 1 98.38 112 VAL A N 1
ATOM 815 C CA . VAL A 1 112 ? -14.477 -11.352 2.826 1 98.38 112 VAL A CA 1
ATOM 816 C C . VAL A 1 112 ? -14.305 -9.891 3.232 1 98.38 112 VAL A C 1
ATOM 818 O O . VAL A 1 112 ? -15.297 -9.172 3.418 1 98.38 112 VAL A O 1
ATOM 821 N N . VAL A 1 113 ? -13.109 -9.445 3.363 1 98.69 113 VAL A N 1
ATOM 822 C CA . VAL A 1 113 ? -12.867 -8.031 3.627 1 98.69 113 VAL A CA 1
ATOM 823 C C . VAL A 1 113 ? -13.398 -7.191 2.467 1 98.69 113 VAL A C 1
ATOM 825 O O . VAL A 1 113 ? -14.039 -6.16 2.678 1 98.69 113 VAL A O 1
ATOM 828 N N . LEU A 1 114 ? -13.148 -7.602 1.234 1 98.44 114 LEU A N 1
ATOM 829 C CA . LEU A 1 114 ? -13.641 -6.91 0.048 1 98.44 114 LEU A CA 1
ATOM 830 C C . LEU A 1 114 ? -15.164 -6.848 0.05 1 98.44 114 LEU A C 1
ATOM 832 O O . LEU A 1 114 ? -15.75 -5.781 -0.171 1 98.44 114 LEU A O 1
ATOM 836 N N . GLU A 1 115 ? -15.758 -7.934 0.315 1 97.25 115 GLU A N 1
ATOM 837 C CA . GLU A 1 115 ? -17.219 -7.996 0.314 1 97.25 115 GLU A CA 1
ATOM 838 C C . GLU A 1 115 ? -17.812 -7.121 1.416 1 97.25 115 GLU A C 1
ATOM 840 O O . GLU A 1 115 ? -18.781 -6.402 1.189 1 97.25 115 GLU A O 1
ATOM 845 N N . ALA A 1 116 ? -17.203 -7.195 2.551 1 95 116 ALA A N 1
ATOM 846 C CA . ALA A 1 116 ? -17.688 -6.406 3.684 1 95 116 ALA A CA 1
ATOM 847 C C . ALA A 1 116 ? -17.547 -4.91 3.408 1 95 116 ALA A C 1
ATOM 849 O O . ALA A 1 116 ? -18.359 -4.109 3.867 1 95 116 ALA A O 1
ATOM 850 N N . SER A 1 117 ? -16.562 -4.594 2.668 1 93.19 117 SER A N 1
ATOM 851 C CA . SER A 1 117 ? -16.297 -3.189 2.385 1 93.19 117 SER A CA 1
ATOM 852 C C . SER A 1 117 ? -17.391 -2.588 1.505 1 93.19 117 SER A C 1
ATOM 854 O O . SER A 1 117 ? -17.531 -1.364 1.431 1 93.19 117 SER A O 1
ATOM 856 N N . THR A 1 118 ? -18.203 -3.391 0.872 1 90.88 118 THR A N 1
ATOM 857 C CA . THR A 1 118 ? -19.25 -2.904 -0.028 1 90.88 118 THR A CA 1
ATOM 858 C C . THR A 1 118 ? -20.594 -2.801 0.697 1 90.88 118 THR A C 1
ATOM 860 O O . THR A 1 118 ? -21.578 -2.355 0.118 1 90.88 118 THR A O 1
ATOM 863 N N . ARG A 1 119 ? -20.578 -3.152 1.932 1 90.19 119 ARG A N 1
ATOM 864 C CA . ARG A 1 119 ? -21.812 -3.104 2.715 1 90.19 119 ARG A CA 1
ATOM 865 C C . ARG A 1 119 ? -21.797 -1.93 3.688 1 90.19 119 ARG A C 1
ATOM 867 O O . ARG A 1 119 ? -20.812 -1.719 4.398 1 90.19 119 ARG A O 1
ATOM 874 N N . PRO A 1 120 ? -22.922 -1.221 3.717 1 88.19 120 PRO A N 1
ATOM 875 C CA . PRO A 1 120 ? -22.984 -0.099 4.656 1 88.19 120 PRO A CA 1
ATOM 876 C C . PRO A 1 120 ? -23.016 -0.553 6.113 1 88.19 120 PRO A C 1
ATOM 878 O O . PRO A 1 120 ? -23.625 -1.571 6.434 1 88.19 120 PRO A O 1
ATOM 881 N N . LEU A 1 121 ? -22.359 0.2 6.941 1 85.31 121 LEU A N 1
ATOM 882 C CA . LEU A 1 121 ? -22.391 -0.026 8.383 1 85.31 121 LEU A CA 1
ATOM 883 C C . LEU A 1 121 ? -23.266 1.011 9.086 1 85.31 121 LEU A C 1
ATOM 885 O O . LEU A 1 121 ? -23.531 2.074 8.523 1 85.31 121 LEU A O 1
ATOM 889 N N . THR A 1 122 ? -23.688 0.659 10.289 1 82.94 122 THR A N 1
ATOM 890 C CA . THR A 1 122 ? -24.484 1.591 11.086 1 82.94 122 THR A CA 1
ATOM 891 C C . THR A 1 122 ? -23.703 2.883 11.336 1 82.94 122 THR A C 1
ATOM 893 O O . THR A 1 122 ? -22.484 2.861 11.469 1 82.94 122 THR A O 1
ATOM 896 N N . LEU A 1 123 ? -24.422 3.945 11.383 1 81.75 123 LEU A N 1
ATOM 897 C CA . LEU A 1 123 ? -23.906 5.273 11.695 1 81.75 123 LEU A CA 1
ATOM 898 C C . LEU A 1 123 ? -22.906 5.734 10.625 1 81.75 123 LEU A C 1
ATOM 900 O O . LEU A 1 123 ? -21.953 6.453 10.93 1 81.75 123 LEU A O 1
ATOM 904 N N . GLN A 1 124 ? -22.938 5.211 9.508 1 80 124 GLN A N 1
ATOM 905 C CA . GLN A 1 124 ? -22.156 5.609 8.336 1 80 124 GLN A CA 1
ATOM 906 C C . GLN A 1 124 ? -20.672 5.41 8.578 1 80 124 GLN A C 1
ATOM 908 O O . GLN A 1 124 ? -19.844 6.203 8.109 1 80 124 GLN A O 1
ATOM 913 N N . ARG A 1 125 ? -20.422 4.422 9.344 1 85.38 125 ARG A N 1
ATOM 914 C CA . ARG A 1 125 ? -19.031 4.051 9.508 1 85.38 125 ARG A CA 1
ATOM 915 C C . ARG A 1 125 ? -18.453 3.471 8.219 1 85.38 125 ARG A C 1
ATOM 917 O O . ARG A 1 125 ? -19.188 2.91 7.406 1 85.38 125 ARG A O 1
ATOM 924 N N . VAL A 1 126 ? -17.156 3.699 8.055 1 88.12 126 VAL A N 1
ATOM 925 C CA . VAL A 1 126 ? -16.516 3.207 6.84 1 88.12 126 VAL A CA 1
ATOM 926 C C . VAL A 1 126 ? -15.898 1.834 7.102 1 88.12 126 VAL A C 1
ATOM 928 O O . VAL A 1 126 ? -15.031 1.69 7.965 1 88.12 126 VAL A O 1
ATOM 931 N N . PRO A 1 127 ? -16.359 0.84 6.387 1 94.5 127 PRO A N 1
ATOM 932 C CA . PRO A 1 127 ? -15.742 -0.479 6.555 1 94.5 127 PRO A CA 1
ATOM 933 C C . PRO A 1 127 ? -14.297 -0.519 6.078 1 94.5 127 PRO A C 1
ATOM 935 O O . PRO A 1 127 ? -13.945 0.14 5.098 1 94.5 127 PRO A O 1
ATOM 938 N N . PRO A 1 128 ? -13.523 -1.376 6.758 1 96.5 128 PRO A N 1
ATOM 939 C CA . PRO A 1 128 ? -12.117 -1.462 6.352 1 96.5 128 PRO A CA 1
ATOM 940 C C . PRO A 1 128 ? -11.93 -2.234 5.051 1 96.5 128 PRO A C 1
ATOM 942 O O . PRO A 1 128 ? -12.727 -3.115 4.727 1 96.5 128 PRO A O 1
ATOM 945 N N . ASN A 1 129 ? -10.867 -1.886 4.328 1 97.81 129 ASN A N 1
ATOM 946 C CA . ASN A 1 129 ? -10.484 -2.686 3.168 1 97.81 129 ASN A CA 1
ATOM 947 C C . ASN A 1 129 ? -9.125 -3.346 3.365 1 97.81 129 ASN A C 1
ATOM 949 O O . ASN A 1 129 ? -8.641 -4.062 2.484 1 97.81 129 ASN A O 1
ATOM 953 N N . PHE A 1 130 ? -8.523 -3.121 4.465 1 98.81 130 PHE A N 1
ATOM 954 C CA . PHE A 1 130 ? -7.234 -3.717 4.809 1 98.81 130 PHE A CA 1
ATOM 955 C C . PHE A 1 130 ? -7.133 -3.951 6.312 1 98.81 130 PHE A C 1
ATOM 957 O O . PHE A 1 130 ? -7.152 -3.002 7.098 1 98.81 130 PHE A O 1
ATOM 964 N N . LEU A 1 131 ? -6.957 -5.219 6.754 1 98.88 131 LEU A N 1
ATOM 965 C CA . LEU A 1 131 ? -6.848 -5.605 8.156 1 98.88 131 LEU A CA 1
ATOM 966 C C . LEU A 1 131 ? -5.562 -6.387 8.406 1 98.88 131 LEU A C 1
ATOM 968 O O . LEU A 1 131 ? -5.129 -7.168 7.555 1 98.88 131 LEU A O 1
ATOM 972 N N . VAL A 1 132 ? -5.027 -6.199 9.656 1 98.88 132 VAL A N 1
ATOM 973 C CA . VAL A 1 132 ? -3.746 -6.848 9.906 1 98.88 132 VAL A CA 1
ATOM 974 C C . VAL A 1 132 ? -3.748 -7.484 11.289 1 98.88 132 VAL A C 1
ATOM 976 O O . VAL A 1 132 ? -4.617 -7.188 12.117 1 98.88 132 VAL A O 1
ATOM 979 N N . GLY A 1 133 ? -2.83 -8.398 11.484 1 98.25 133 GLY A N 1
ATOM 980 C CA . GLY A 1 133 ? -2.543 -8.953 12.797 1 98.25 133 GLY A CA 1
ATOM 981 C C . GLY A 1 133 ? -3.744 -9.633 13.43 1 98.25 133 GLY A C 1
ATOM 982 O O . GLY A 1 133 ? -4.52 -10.305 12.75 1 98.25 133 GLY A O 1
ATOM 983 N N . GLN A 1 134 ? -3.807 -9.43 14.719 1 97.62 134 GLN A N 1
ATOM 984 C CA . GLN A 1 134 ? -4.867 -10.062 15.492 1 97.62 134 GLN A CA 1
ATOM 985 C C . GLN A 1 134 ? -6.238 -9.531 15.086 1 97.62 134 GLN A C 1
ATOM 987 O O . GLN A 1 134 ? -7.227 -10.273 15.109 1 97.62 134 GLN A O 1
ATOM 992 N N . GLY A 1 135 ? -6.27 -8.312 14.742 1 98.19 135 GLY A N 1
ATOM 993 C CA . GLY A 1 135 ? -7.527 -7.77 14.258 1 98.19 135 GLY A CA 1
ATOM 994 C C . GLY A 1 135 ? -8.062 -8.5 13.039 1 98.19 135 GLY A C 1
ATOM 995 O O . GLY A 1 135 ? -9.266 -8.75 12.938 1 98.19 135 GLY A O 1
ATOM 996 N N . ALA A 1 136 ? -7.199 -8.852 12.172 1 98.69 136 ALA A N 1
ATOM 997 C CA . ALA A 1 136 ? -7.582 -9.609 10.984 1 98.69 136 ALA A CA 1
ATOM 998 C C . ALA A 1 136 ? -8.047 -11.008 11.344 1 98.69 136 ALA A C 1
ATOM 1000 O O . ALA A 1 136 ? -9.031 -11.508 10.781 1 98.69 136 ALA A O 1
ATOM 1001 N N . THR A 1 137 ? -7.328 -11.633 12.242 1 98.56 137 THR A N 1
ATOM 1002 C CA . THR A 1 137 ? -7.707 -12.969 12.68 1 98.56 137 THR A CA 1
ATOM 1003 C C . THR A 1 137 ? -9.086 -12.953 13.336 1 98.56 137 THR A C 1
ATOM 1005 O O . THR A 1 137 ? -9.906 -13.844 13.086 1 98.56 137 THR A O 1
ATOM 1008 N N . ASN A 1 138 ? -9.32 -11.953 14.18 1 98.19 138 ASN A N 1
ATOM 1009 C CA . ASN A 1 138 ? -10.625 -11.82 14.805 1 98.19 138 ASN A CA 1
ATOM 1010 C C . ASN A 1 138 ? -11.734 -11.641 13.766 1 98.19 138 ASN A C 1
ATOM 1012 O O . ASN A 1 138 ? -12.805 -12.227 13.891 1 98.19 138 ASN A O 1
ATOM 1016 N N . PHE A 1 139 ? -11.484 -10.859 12.812 1 98.25 139 PHE A N 1
ATOM 1017 C CA . PHE A 1 139 ? -12.453 -10.625 11.742 1 98.25 139 PHE A CA 1
ATOM 1018 C C . PHE A 1 139 ? -12.766 -11.922 11 1 98.25 139 PHE A C 1
ATOM 1020 O O . PHE A 1 139 ? -13.922 -12.188 10.672 1 98.25 139 PHE A O 1
ATOM 1027 N N . ALA A 1 140 ? -11.672 -12.672 10.703 1 98.56 140 ALA A N 1
ATOM 1028 C CA . ALA A 1 140 ? -11.844 -13.969 10.055 1 98.56 140 ALA A CA 1
ATOM 1029 C C . ALA A 1 140 ? -12.773 -14.867 10.859 1 98.56 140 ALA A C 1
ATOM 1031 O O . ALA A 1 140 ? -13.695 -15.477 10.305 1 98.56 140 ALA A O 1
ATOM 1032 N N . TRP A 1 141 ? -12.5 -14.922 12.094 1 97.56 141 TRP A N 1
ATOM 1033 C CA . TRP A 1 141 ? -13.32 -15.734 12.984 1 97.56 141 TRP A CA 1
ATOM 1034 C C . TRP A 1 141 ? -14.773 -15.266 12.961 1 97.56 141 TRP A C 1
ATOM 1036 O O . TRP A 1 141 ? -15.695 -16.078 12.852 1 97.56 141 TRP A O 1
ATOM 1046 N N . GLU A 1 142 ? -15 -13.953 13.039 1 95.69 142 GLU A N 1
ATOM 1047 C CA . GLU A 1 142 ? -16.328 -13.359 13.047 1 95.69 142 GLU A CA 1
ATOM 1048 C C . GLU A 1 142 ? -17.078 -13.656 11.742 1 95.69 142 GLU A C 1
ATOM 1050 O O . GLU A 1 142 ? -18.297 -13.781 11.734 1 95.69 142 GLU A O 1
ATOM 1055 N N . GLN A 1 143 ? -16.312 -13.75 10.664 1 96.06 143 GLN A N 1
ATOM 1056 C CA . GLN A 1 143 ? -16.906 -13.961 9.352 1 96.06 143 GLN A CA 1
ATOM 1057 C C . GLN A 1 143 ? -17.062 -15.453 9.047 1 96.06 143 GLN A C 1
ATOM 1059 O O . GLN A 1 143 ? -17.453 -15.828 7.938 1 96.06 143 GLN A O 1
ATOM 1064 N N . GLY A 1 144 ? -16.641 -16.344 9.945 1 96.25 144 GLY A N 1
ATOM 1065 C CA . GLY A 1 144 ? -16.891 -17.766 9.82 1 96.25 144 GLY A CA 1
ATOM 1066 C C . GLY A 1 144 ? -15.805 -18.5 9.047 1 96.25 144 GLY A C 1
ATOM 1067 O O . GLY A 1 144 ? -16.016 -19.609 8.562 1 96.25 144 GLY A O 1
ATOM 1068 N N . LEU A 1 145 ? -14.711 -17.875 8.859 1 98 145 LEU A N 1
ATOM 1069 C CA . LEU A 1 145 ? -13.602 -18.547 8.203 1 98 145 LEU A CA 1
ATOM 1070 C C . LEU A 1 145 ? -12.914 -19.516 9.156 1 98 145 LEU A C 1
ATOM 1072 O O . LEU A 1 145 ? -13.086 -19.422 10.375 1 98 145 LEU A O 1
ATOM 1076 N N . ILE A 1 146 ? -12.203 -20.422 8.633 1 97.25 146 ILE A N 1
ATOM 1077 C CA . ILE A 1 146 ? -11.508 -21.422 9.438 1 97.25 146 ILE A CA 1
ATOM 1078 C C . ILE A 1 146 ? -10.258 -20.797 10.062 1 97.25 146 ILE A C 1
ATOM 1080 O O . ILE A 1 146 ? -9.352 -20.359 9.352 1 97.25 146 ILE A O 1
ATOM 1084 N N . VAL A 1 147 ? -10.25 -20.734 11.352 1 97.62 147 VAL A N 1
ATOM 1085 C CA . VAL A 1 147 ? -9.094 -20.281 12.109 1 97.62 147 VAL A CA 1
ATOM 1086 C C . VAL A 1 147 ? -8.438 -21.453 12.82 1 97.62 147 VAL A C 1
ATOM 1088 O O . VAL A 1 147 ? -9.07 -22.141 13.633 1 97.62 147 VAL A O 1
ATOM 1091 N N . MET A 1 148 ? -7.188 -21.656 12.539 1 96.88 148 MET A N 1
ATOM 1092 C CA . MET A 1 148 ? -6.441 -22.828 13.023 1 96.88 148 MET A CA 1
ATOM 1093 C C . MET A 1 148 ? -5.695 -22.5 14.312 1 96.88 148 MET A C 1
ATOM 1095 O O . MET A 1 148 ? -5.504 -21.328 14.641 1 96.88 148 MET A O 1
ATOM 1099 N N . PRO A 1 149 ? -5.328 -23.609 15.016 1 94.94 149 PRO A N 1
ATOM 1100 C CA . PRO A 1 149 ? -4.352 -23.359 16.078 1 94.94 149 PRO A CA 1
ATOM 1101 C C . PRO A 1 149 ? -3.047 -22.766 15.555 1 94.94 149 PRO A C 1
ATOM 1103 O O . PRO A 1 149 ? -2.773 -22.828 14.352 1 94.94 149 PRO A O 1
ATOM 1106 N N . HIS A 1 150 ? -2.275 -22.266 16.391 1 89.94 150 HIS A N 1
ATOM 1107 C CA . HIS A 1 150 ? -1.076 -21.531 16 1 89.94 150 HIS A CA 1
ATOM 1108 C C . HIS A 1 150 ? -0.117 -22.422 15.211 1 89.94 150 HIS A C 1
ATOM 1110 O O . HIS A 1 150 ? 0.623 -21.922 14.359 1 89.94 150 HIS A O 1
ATOM 1116 N N . ASP A 1 151 ? -0.119 -23.672 15.445 1 93.81 151 ASP A N 1
ATOM 1117 C CA . ASP A 1 151 ? 0.813 -24.562 14.758 1 93.81 151 ASP A CA 1
ATOM 1118 C C . ASP A 1 151 ? 0.127 -25.297 13.609 1 93.81 151 ASP A C 1
ATOM 1120 O O . ASP A 1 151 ? 0.729 -26.172 12.977 1 93.81 151 ASP A O 1
ATOM 1124 N N . GLY A 1 152 ? -1.084 -24.953 13.375 1 96.06 152 GLY A N 1
ATOM 1125 C CA . GLY A 1 152 ? -1.87 -25.672 12.383 1 96.06 152 GLY A CA 1
ATOM 1126 C C . GLY A 1 152 ? -1.359 -25.469 10.969 1 96.06 152 GLY A C 1
ATOM 1127 O O . GLY A 1 152 ? -1.581 -26.312 10.094 1 96.06 152 GLY A O 1
ATOM 1128 N N . LEU A 1 153 ? -0.768 -24.375 10.711 1 97.38 153 LEU A N 1
ATOM 1129 C CA . LEU A 1 153 ? -0.297 -24.062 9.367 1 97.38 153 LEU A CA 1
ATOM 1130 C C . LEU A 1 153 ? 1.175 -24.422 9.211 1 97.38 153 LEU A C 1
ATOM 1132 O O . LEU A 1 153 ? 1.752 -24.234 8.133 1 97.38 153 LEU A O 1
ATOM 1136 N N . ILE A 1 154 ? 1.773 -24.953 10.242 1 97.81 154 ILE A N 1
ATOM 1137 C CA . ILE A 1 154 ? 3.199 -25.25 10.219 1 97.81 154 ILE A CA 1
ATOM 1138 C C . ILE A 1 154 ? 3.408 -26.703 9.797 1 97.81 154 ILE A C 1
ATOM 1140 O O . ILE A 1 154 ? 3.104 -27.641 10.555 1 97.81 154 ILE A O 1
ATOM 1144 N N . SER A 1 155 ? 3.92 -26.891 8.609 1 96.81 155 SER A N 1
ATOM 1145 C CA . SER A 1 155 ? 4.27 -28.234 8.164 1 96.81 155 SER A CA 1
ATOM 1146 C C . SER A 1 155 ? 5.578 -28.703 8.789 1 96.81 155 SER A C 1
ATOM 1148 O O . SER A 1 155 ? 6.344 -27.891 9.312 1 96.81 155 SER A O 1
ATOM 1150 N N . GLU A 1 156 ? 5.84 -29.953 8.703 1 96.38 156 GLU A N 1
ATOM 1151 C CA . GLU A 1 156 ? 7.086 -30.516 9.219 1 96.38 156 GLU A CA 1
ATOM 1152 C C . GLU A 1 156 ? 8.289 -29.953 8.477 1 96.38 156 GLU A C 1
ATOM 1154 O O . GLU A 1 156 ? 9.312 -29.625 9.094 1 96.38 156 GLU A O 1
ATOM 1159 N N . GLU A 1 157 ? 8.117 -29.875 7.242 1 93.69 157 GLU A N 1
ATOM 1160 C CA . GLU A 1 157 ? 9.211 -29.344 6.426 1 93.69 157 GLU A CA 1
ATOM 1161 C C . GLU A 1 157 ? 9.508 -27.891 6.773 1 93.69 157 GLU A C 1
ATOM 1163 O O . GLU A 1 157 ? 10.672 -27.484 6.852 1 93.69 157 GLU A O 1
ATOM 1168 N N . ALA A 1 158 ? 8.477 -27.109 6.938 1 94.38 158 ALA A N 1
ATOM 1169 C CA . ALA A 1 158 ? 8.648 -25.703 7.281 1 94.38 158 ALA A CA 1
ATOM 1170 C C . ALA A 1 158 ? 9.312 -25.547 8.641 1 94.38 158 ALA A C 1
ATOM 1172 O O . ALA A 1 158 ? 10.164 -24.672 8.828 1 94.38 158 ALA A O 1
ATOM 1173 N N . ARG A 1 159 ? 8.945 -26.344 9.555 1 96.38 159 ARG A N 1
ATOM 1174 C CA . ARG A 1 159 ? 9.555 -26.312 10.883 1 96.38 159 ARG A CA 1
ATOM 1175 C C . ARG A 1 159 ? 11.031 -26.672 10.82 1 96.38 159 ARG A C 1
ATOM 1177 O O . ARG A 1 159 ? 11.859 -26.047 11.477 1 96.38 159 ARG A O 1
ATOM 1184 N N . GLY A 1 160 ? 11.281 -27.734 10.086 1 95.81 160 GLY A N 1
ATOM 1185 C CA . GLY A 1 160 ? 12.672 -28.141 9.914 1 95.81 160 GLY A CA 1
ATOM 1186 C C . GLY A 1 160 ? 13.531 -27.047 9.32 1 95.81 160 GLY A C 1
ATOM 1187 O O . GLY A 1 160 ? 14.648 -26.797 9.789 1 95.81 160 GLY A O 1
ATOM 1188 N N . ARG A 1 161 ? 13.062 -26.453 8.32 1 93.31 161 ARG A N 1
ATOM 1189 C CA . ARG A 1 161 ? 13.781 -25.344 7.691 1 93.31 161 ARG A CA 1
ATOM 1190 C C . ARG A 1 161 ? 14.008 -24.203 8.68 1 93.31 161 ARG A C 1
ATOM 1192 O O . ARG A 1 161 ? 15.086 -23.625 8.727 1 93.31 161 ARG A O 1
ATOM 1199 N N . TRP A 1 162 ? 13.031 -23.875 9.422 1 95.19 162 TRP A N 1
ATOM 1200 C CA . TRP A 1 162 ? 13.109 -22.797 10.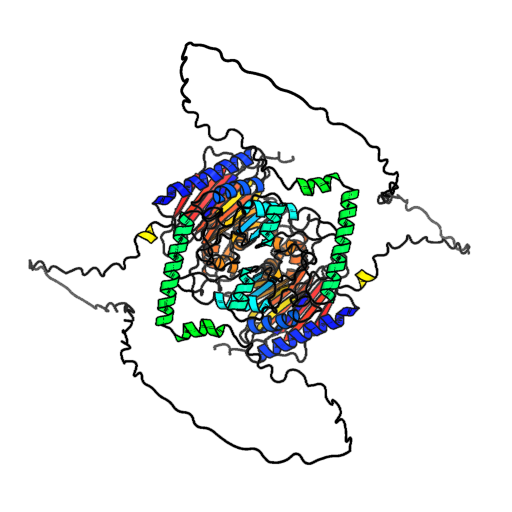406 1 95.19 162 TRP A CA 1
ATOM 1201 C C . TRP A 1 162 ? 14.172 -23.094 11.453 1 95.19 162 TRP A C 1
ATOM 1203 O O . TRP A 1 162 ? 14.953 -22.219 11.828 1 95.19 162 TRP A O 1
ATOM 1213 N N . LEU A 1 163 ? 14.242 -24.281 11.914 1 96.5 163 LEU A N 1
ATOM 1214 C CA . LEU A 1 163 ? 15.227 -24.672 12.922 1 96.5 163 LEU A CA 1
ATOM 1215 C C . LEU A 1 163 ? 16.641 -24.562 12.375 1 96.5 163 LEU A C 1
ATOM 1217 O O . LEU A 1 163 ? 17.547 -24.109 13.078 1 96.5 163 LEU A O 1
ATOM 1221 N N . ARG A 1 164 ? 16.781 -24.984 11.195 1 94.5 164 ARG A N 1
ATOM 1222 C CA . ARG A 1 164 ? 18.094 -24.875 10.562 1 94.5 164 ARG A CA 1
ATOM 1223 C C . ARG A 1 164 ? 18.516 -23.422 10.43 1 94.5 164 ARG A C 1
ATOM 1225 O O . ARG A 1 164 ? 19.672 -23.078 10.703 1 94.5 164 ARG A O 1
ATOM 1232 N N . TRP A 1 165 ? 17.609 -22.594 9.969 1 92.31 165 TRP A N 1
ATOM 1233 C CA . TRP A 1 165 ? 17.906 -21.172 9.812 1 92.31 165 TRP A CA 1
ATOM 1234 C C . TRP A 1 165 ? 18.219 -20.547 11.164 1 92.31 165 TRP A C 1
ATOM 1236 O O . TRP A 1 165 ? 19.062 -19.641 11.242 1 92.31 165 TRP A O 1
ATOM 1246 N N . GLN A 1 166 ? 17.562 -20.938 12.164 1 93.81 166 GLN A N 1
ATOM 1247 C CA . GLN A 1 166 ? 17.812 -20.438 13.508 1 93.81 166 GLN A CA 1
ATOM 1248 C C . GLN A 1 166 ? 19.25 -20.75 13.945 1 93.81 166 GLN A C 1
ATOM 1250 O O . GLN A 1 166 ? 19.906 -19.906 14.555 1 93.81 166 GLN A O 1
ATOM 1255 N N . GLN A 1 167 ? 19.656 -21.922 13.617 1 94.19 167 GLN A N 1
ATOM 1256 C CA . GLN A 1 167 ? 21.016 -22.344 13.945 1 94.19 167 GLN A CA 1
ATOM 1257 C C . GLN A 1 167 ? 22.047 -21.516 13.164 1 94.19 167 GLN A C 1
ATOM 1259 O O . GLN A 1 167 ? 23.047 -21.078 13.719 1 94.19 167 GLN A O 1
ATOM 1264 N N . ASP A 1 168 ? 21.703 -21.406 11.93 1 92.44 168 ASP A N 1
ATOM 1265 C CA . ASP A 1 168 ? 22.594 -20.609 11.094 1 92.44 168 ASP A CA 1
ATOM 1266 C C . ASP A 1 168 ? 22.688 -19.172 11.602 1 92.44 168 ASP A C 1
ATOM 1268 O O . ASP A 1 168 ? 23.766 -18.562 11.586 1 92.44 168 ASP A O 1
ATOM 1272 N N . LEU A 1 169 ? 21.609 -18.641 11.992 1 91.06 169 LEU A N 1
ATOM 1273 C CA . LEU A 1 169 ? 21.547 -17.281 12.484 1 91.06 169 LEU A CA 1
ATOM 1274 C C . LEU A 1 169 ? 22.344 -17.125 13.781 1 91.06 169 LEU A C 1
ATOM 1276 O O . LEU A 1 169 ? 23.062 -16.156 13.961 1 91.06 169 LEU A O 1
ATOM 1280 N N . GLU A 1 170 ? 22.203 -18.031 14.594 1 90.75 170 GLU A N 1
ATOM 1281 C CA . GLU A 1 170 ? 22.953 -18.016 15.852 1 90.75 170 GLU A CA 1
ATOM 1282 C C . GLU A 1 170 ? 24.453 -18.094 15.609 1 90.75 170 GLU A C 1
ATOM 1284 O O . GLU A 1 170 ? 25.234 -17.391 16.266 1 90.75 170 GLU A O 1
ATOM 1289 N N . ALA A 1 171 ? 24.797 -18.938 14.742 1 91.5 171 ALA A N 1
ATOM 1290 C CA . ALA A 1 171 ? 26.203 -19.078 14.406 1 91.5 171 ALA A CA 1
ATOM 1291 C C . ALA A 1 171 ? 26.766 -17.781 13.805 1 91.5 171 ALA A C 1
ATOM 1293 O O . ALA A 1 171 ? 27.891 -17.391 14.117 1 91.5 171 ALA A O 1
ATOM 1294 N N . ALA A 1 172 ? 25.969 -17.25 12.953 1 89.62 172 ALA A N 1
ATOM 1295 C CA . ALA A 1 172 ? 26.391 -16 12.312 1 89.62 172 ALA A CA 1
ATOM 1296 C C . ALA A 1 172 ? 26.516 -14.875 13.336 1 89.62 172 ALA A C 1
ATOM 1298 O O . ALA A 1 172 ? 27.422 -14.039 13.242 1 89.62 172 ALA A O 1
ATOM 1299 N N . GLU A 1 173 ? 25.641 -14.773 14.234 1 84.75 173 GLU A N 1
ATOM 1300 C CA . GLU A 1 173 ? 25.656 -13.742 15.266 1 84.75 173 GLU A CA 1
ATOM 1301 C C . GLU A 1 173 ? 26.844 -13.922 16.203 1 84.75 173 GLU A C 1
ATOM 1303 O O . GLU A 1 173 ? 27.453 -12.938 16.641 1 84.75 173 GLU A O 1
ATOM 1308 N N . LEU A 1 174 ? 27.141 -15.125 16.469 1 86.25 174 LEU A N 1
ATOM 1309 C CA . LEU A 1 174 ? 28.297 -15.414 17.297 1 86.25 174 LEU A CA 1
ATOM 1310 C C . LEU A 1 174 ? 29.594 -15 16.594 1 86.25 174 LEU A C 1
ATOM 1312 O O . LEU A 1 174 ? 30.484 -14.438 17.234 1 86.25 174 LEU A O 1
ATOM 1316 N N . LYS A 1 175 ? 29.594 -15.289 15.414 1 86.44 175 LYS A N 1
ATOM 1317 C CA . LYS A 1 175 ? 30.75 -14.906 14.625 1 86.44 175 LYS A CA 1
ATOM 1318 C C . LYS A 1 175 ? 30.906 -13.391 14.562 1 86.44 175 LYS A C 1
ATOM 1320 O O . LYS A 1 175 ? 32 -12.859 14.656 1 86.44 175 LYS A O 1
ATOM 1325 N N . GLU A 1 176 ? 29.844 -12.719 14.336 1 82.25 176 GLU A N 1
ATOM 1326 C CA . GLU A 1 176 ? 29.844 -11.258 14.297 1 82.25 176 GLU A CA 1
ATOM 1327 C C . GLU A 1 176 ? 30.234 -10.672 15.648 1 82.25 176 GLU A C 1
ATOM 1329 O O . GLU A 1 176 ? 30.938 -9.656 15.711 1 82.25 176 GLU A O 1
ATOM 1334 N N . ALA A 1 177 ? 29.734 -11.219 16.688 1 79.19 177 ALA A N 1
ATOM 1335 C CA . ALA A 1 177 ? 30.062 -10.766 18.047 1 79.19 177 ALA A CA 1
ATOM 1336 C C . ALA A 1 177 ? 31.547 -10.93 18.328 1 79.19 177 ALA A C 1
ATOM 1338 O O . ALA A 1 177 ? 32.156 -10.102 19.016 1 79.19 177 ALA A O 1
ATOM 1339 N N . GLN A 1 178 ? 32.031 -11.961 17.797 1 80.19 178 GLN A N 1
ATOM 1340 C CA . GLN A 1 178 ? 33.469 -12.227 17.984 1 80.19 178 GLN A CA 1
ATOM 1341 C C . GLN A 1 178 ? 34.312 -11.281 17.141 1 80.19 178 GLN A C 1
ATOM 1343 O O . GLN A 1 178 ? 35.344 -10.805 17.594 1 80.19 178 GLN A O 1
ATOM 1348 N N . GLN A 1 179 ? 33.812 -11.055 15.977 1 76.38 179 GLN A N 1
ATOM 1349 C CA . GLN A 1 179 ? 34.594 -10.25 15.039 1 76.38 179 GLN A CA 1
ATOM 1350 C C . GLN A 1 179 ? 34.406 -8.758 15.32 1 76.38 179 GLN A C 1
ATOM 1352 O O . GLN A 1 179 ? 35.344 -7.969 15.133 1 76.38 179 GLN A O 1
ATOM 1357 N N . HIS A 1 180 ? 33.188 -8.391 15.641 1 69.06 180 HIS A N 1
ATOM 1358 C CA . HIS A 1 180 ? 32.906 -6.98 15.891 1 69.06 180 HIS A CA 1
ATOM 1359 C C . HIS A 1 180 ? 32.25 -6.789 17.266 1 69.06 180 HIS A C 1
ATOM 1361 O O . HIS A 1 180 ? 31.078 -6.441 17.344 1 69.06 180 HIS A O 1
ATOM 1367 N N . PRO A 1 181 ? 33 -7.039 18.281 1 59.38 181 PRO A N 1
ATOM 1368 C CA . PRO A 1 181 ? 32.438 -6.949 19.625 1 59.38 181 PRO A CA 1
ATOM 1369 C C . PRO A 1 181 ? 31.797 -5.586 19.906 1 59.38 181 PRO A C 1
ATOM 1371 O O . PRO A 1 181 ? 30.75 -5.504 20.562 1 59.38 181 PRO A O 1
ATOM 1374 N N . ALA A 1 182 ? 32.344 -4.602 19.359 1 54.53 182 ALA A N 1
ATOM 1375 C CA . ALA A 1 182 ? 31.859 -3.252 19.625 1 54.53 182 ALA A CA 1
ATOM 1376 C C . ALA A 1 182 ? 30.5 -3.008 18.953 1 54.53 182 ALA A C 1
ATOM 1378 O O . ALA A 1 182 ? 29.609 -2.387 19.547 1 54.53 182 ALA A O 1
ATOM 1379 N N . ARG A 1 183 ? 30.484 -3.32 17.703 1 52.03 183 ARG A N 1
ATOM 1380 C CA . ARG A 1 183 ? 29.266 -3.121 16.938 1 52.03 183 ARG A CA 1
ATOM 1381 C C . ARG A 1 183 ? 28.109 -3.916 17.547 1 52.03 183 ARG A C 1
ATOM 1383 O O . ARG A 1 183 ? 26.969 -3.455 17.547 1 52.03 183 ARG A O 1
ATOM 1390 N N . TYR A 1 184 ? 28.516 -5.051 18 1 48.84 184 TYR A N 1
ATOM 1391 C CA . TYR A 1 184 ? 27.531 -5.941 18.609 1 48.84 184 TYR A CA 1
ATOM 1392 C C . TYR A 1 184 ? 26.969 -5.324 19.891 1 48.84 184 TYR A C 1
ATOM 1394 O O . TYR A 1 184 ? 25.766 -5.445 20.172 1 48.84 184 TYR A O 1
ATOM 1402 N N . GLU A 1 185 ? 27.75 -4.668 20.641 1 48.09 185 GLU A N 1
ATOM 1403 C CA . GLU A 1 185 ? 27.312 -3.99 21.859 1 48.09 185 GLU A CA 1
ATOM 1404 C C . GLU A 1 185 ? 26.484 -2.75 21.531 1 48.09 185 GLU A C 1
ATOM 1406 O O . GLU A 1 185 ? 25.531 -2.43 22.25 1 48.09 185 GLU A O 1
ATOM 1411 N N . ARG A 1 186 ? 26.906 -2.09 20.516 1 44.25 186 ARG A N 1
ATOM 1412 C CA . ARG A 1 186 ? 26.203 -0.865 20.141 1 44.25 186 ARG A CA 1
ATOM 1413 C C . ARG A 1 186 ? 24.797 -1.172 19.625 1 44.25 186 ARG A C 1
ATOM 1415 O O . ARG A 1 186 ? 23.859 -0.409 19.875 1 44.25 186 ARG A O 1
ATOM 1422 N N . HIS A 1 187 ? 24.828 -2.162 18.734 1 46.09 187 HIS A N 1
ATOM 1423 C CA . HIS A 1 187 ? 23.484 -2.492 18.266 1 46.09 187 HIS A CA 1
ATOM 1424 C C . HIS A 1 187 ? 22.547 -2.783 19.422 1 46.09 187 HIS A C 1
ATOM 1426 O O . HIS A 1 187 ? 21.375 -2.412 19.391 1 46.09 187 HIS A O 1
ATOM 1432 N N . LYS A 1 188 ? 23.234 -3.381 20.453 1 42.16 188 LYS A N 1
ATOM 1433 C CA . LYS A 1 188 ? 22.422 -3.582 21.641 1 42.16 188 LYS A CA 1
ATOM 1434 C C . LYS A 1 188 ? 22.156 -2.262 22.375 1 42.16 188 LYS A C 1
ATOM 1436 O O . LYS A 1 188 ? 21.078 -2.035 22.906 1 42.16 188 LYS A O 1
ATOM 1441 N N . ALA A 1 189 ? 23.203 -1.438 22.438 1 36.56 189 ALA A N 1
ATOM 1442 C CA . ALA A 1 189 ? 23.141 -0.179 23.172 1 36.56 189 ALA A CA 1
ATOM 1443 C C . ALA A 1 189 ? 22.422 0.895 22.359 1 36.56 189 ALA A C 1
ATOM 1445 O O . ALA A 1 189 ? 21.859 1.841 22.922 1 36.56 189 ALA A O 1
ATOM 1446 N N . SER A 1 190 ? 22.828 1.002 21.031 1 35.34 190 SER A N 1
ATOM 1447 C CA . SER A 1 190 ? 22.266 2.062 20.203 1 35.34 190 SER A CA 1
ATOM 1448 C C . SER A 1 190 ? 20.734 2.08 20.281 1 35.34 190 SER A C 1
ATOM 1450 O O . SER A 1 190 ? 20.078 2.889 19.625 1 35.34 190 SER A O 1
ATOM 1452 N N . VAL A 1 191 ? 20.266 1.14 20.891 1 33.03 191 VAL A N 1
ATOM 1453 C CA . VAL A 1 191 ? 18.812 1.18 21.031 1 33.03 191 VAL A CA 1
ATOM 1454 C C . VAL A 1 191 ? 18.391 2.482 21.703 1 33.03 191 VAL A C 1
ATOM 1456 O O . VAL A 1 191 ? 17.203 2.834 21.703 1 33.03 191 VAL A O 1
ATOM 1459 N N . ARG A 1 192 ? 19.344 3.102 22.594 1 29.7 192 ARG A N 1
ATOM 1460 C CA . ARG A 1 192 ? 18.891 4.301 23.297 1 29.7 192 ARG A CA 1
ATOM 1461 C C . ARG A 1 192 ? 19.172 5.551 22.484 1 29.7 192 ARG A C 1
ATOM 1463 O O . ARG A 1 192 ? 20.266 6.121 22.562 1 29.7 192 ARG A O 1
ATOM 1470 N N . ARG A 1 193 ? 18.969 5.488 21.141 1 32.97 193 ARG A N 1
ATOM 1471 C CA . ARG A 1 193 ? 19.203 6.746 20.438 1 32.97 193 ARG A CA 1
ATOM 1472 C C . ARG A 1 193 ? 18.734 7.934 21.266 1 32.97 193 ARG A C 1
ATOM 1474 O O . ARG A 1 193 ? 17.562 8.031 21.625 1 32.97 193 ARG A O 1
ATOM 1481 N N . PRO A 1 194 ? 19.547 8.578 21.891 1 28.38 194 PRO A N 1
ATOM 1482 C CA . PRO A 1 194 ? 19.031 9.875 22.344 1 28.38 194 PRO A CA 1
ATOM 1483 C C . PRO A 1 194 ? 18.359 10.664 21.219 1 28.38 194 PRO A C 1
ATOM 1485 O O . PRO A 1 194 ? 18.734 10.531 20.062 1 28.38 194 PRO A O 1
ATOM 1488 N N . VAL A 1 195 ? 17.109 10.781 21.188 1 30.94 195 VAL A N 1
ATOM 1489 C CA . VAL A 1 195 ? 16.641 11.891 20.359 1 30.94 195 VAL A CA 1
ATOM 1490 C C . VAL A 1 195 ? 17.719 12.977 20.312 1 30.94 195 VAL A C 1
ATOM 1492 O O . VAL A 1 195 ? 18.031 13.602 21.328 1 30.94 195 VAL A O 1
ATOM 1495 N N . SER A 1 196 ? 18.797 12.797 19.734 1 30.19 196 SER A N 1
ATOM 1496 C CA . SER A 1 196 ? 19.672 13.969 19.672 1 30.19 196 SER A CA 1
ATOM 1497 C C . SER A 1 196 ? 18.859 15.242 19.422 1 30.19 196 SER A C 1
ATOM 1499 O O . SER A 1 196 ? 18.562 15.578 18.281 1 30.19 196 SER A O 1
ATOM 1501 N N . VAL A 1 197 ? 17.812 15.383 20.141 1 28.84 197 VAL A N 1
ATOM 1502 C CA . VAL A 1 197 ? 17.234 16.734 20.094 1 28.84 197 VAL A CA 1
ATOM 1503 C C . VAL A 1 197 ? 18.266 17.75 20.578 1 28.84 197 VAL A C 1
ATOM 1505 O O . VAL A 1 197 ? 18.672 17.75 21.734 1 28.84 197 VAL A O 1
ATOM 1508 N N . ASN A 1 198 ? 19.281 18.094 19.906 1 25.61 198 ASN A N 1
ATOM 1509 C CA . ASN A 1 198 ? 19.828 19.344 20.438 1 25.61 198 ASN A CA 1
ATOM 1510 C C . ASN A 1 198 ? 18.75 20.438 20.5 1 25.61 198 ASN A C 1
ATOM 1512 O O . ASN A 1 198 ? 18.453 21.078 19.5 1 25.61 198 ASN A O 1
ATOM 1516 N N . PRO A 1 199 ? 17.609 20.312 21.234 1 25.56 199 PRO A N 1
ATOM 1517 C CA . PRO A 1 199 ? 16.75 21.484 21.359 1 25.56 199 PRO A CA 1
ATOM 1518 C C . PRO A 1 199 ? 17.484 22.703 21.922 1 25.56 199 PRO A C 1
ATOM 1520 O O . PRO A 1 199 ? 17.953 22.672 23.062 1 25.56 199 PRO A O 1
ATOM 1523 N N . THR A 1 200 ? 18.438 23.375 21.578 1 26.58 200 THR A N 1
ATOM 1524 C CA . THR A 1 200 ? 18.922 24.375 22.531 1 26.58 200 THR A CA 1
ATOM 1525 C C . THR A 1 200 ? 17.812 24.766 23.516 1 26.58 200 THR A C 1
ATOM 1527 O O . THR A 1 200 ? 16.656 24.375 23.328 1 26.58 200 THR A O 1
ATOM 1530 N N . HIS A 1 201 ? 17.688 26.25 23.656 1 27.42 201 HIS A N 1
ATOM 1531 C CA . HIS A 1 201 ? 17.328 27.641 23.844 1 27.42 201 HIS A CA 1
ATOM 1532 C C . HIS A 1 201 ? 15.984 27.953 23.172 1 27.42 201 HIS A C 1
ATOM 1534 O O . HIS A 1 201 ? 15.703 29.125 22.859 1 27.42 201 HIS A O 1
ATOM 1540 N N . LEU A 1 202 ? 15.242 27.328 22.531 1 27.52 202 LEU A N 1
ATOM 1541 C CA . LEU A 1 202 ? 14.242 27.906 21.641 1 27.52 202 LEU A CA 1
ATOM 1542 C C . LEU A 1 202 ? 13.312 28.844 22.406 1 27.52 202 LEU A C 1
ATOM 1544 O O . LEU A 1 202 ? 13.039 29.953 21.953 1 27.52 202 LEU A O 1
ATOM 1548 N N . LEU A 1 203 ? 11.977 28.969 22.578 1 26.23 203 LEU A N 1
ATOM 1549 C CA . LEU A 1 203 ? 11.273 30.203 22.875 1 26.23 203 LEU A CA 1
ATOM 1550 C C . LEU A 1 203 ? 11.602 30.703 24.281 1 26.23 203 LEU A C 1
ATOM 1552 O O . LEU A 1 203 ? 11.57 29.922 25.234 1 26.23 203 LEU A O 1
ATOM 1556 N N . SER A 1 204 ? 12.289 31.906 24.5 1 25.41 204 SER A N 1
ATOM 1557 C CA . SER A 1 204 ? 12.602 32.75 25.672 1 25.41 204 SER A CA 1
ATOM 1558 C C . SER A 1 204 ? 11.375 32.938 26.562 1 25.41 204 SER A C 1
ATOM 1560 O O . SER A 1 204 ? 11.477 33.531 27.625 1 25.41 204 SER A O 1
ATOM 1562 N N . THR A 1 205 ? 10.203 32.844 26.641 1 24.67 205 THR A N 1
ATOM 1563 C CA . THR A 1 205 ? 9.539 33.906 27.406 1 24.67 205 THR A CA 1
ATOM 1564 C C . THR A 1 205 ? 10.219 34.094 28.766 1 24.67 205 THR A C 1
ATOM 1566 O O . THR A 1 205 ? 10.164 33.219 29.625 1 24.67 205 THR A O 1
ATOM 1569 N N . PRO A 1 206 ? 11.234 35 28.859 1 23.03 206 PRO A N 1
ATOM 1570 C CA . PRO A 1 206 ? 11.938 35.438 30.062 1 23.03 206 PRO A CA 1
ATOM 1571 C C . PRO A 1 206 ? 11 36.062 31.109 1 23.03 206 PRO A C 1
ATOM 1573 O O . PRO A 1 206 ? 11.461 36.531 32.156 1 23.03 206 PRO A O 1
ATOM 1576 N N . SER A 1 207 ? 9.797 36.438 31.031 1 21 207 SER A N 1
ATOM 1577 C CA . SER A 1 207 ? 9.789 37.625 31.906 1 21 207 SER A CA 1
ATOM 1578 C C . SER A 1 207 ? 10.617 37.375 33.156 1 21 207 SER A C 1
ATOM 1580 O O . SER A 1 207 ? 11.016 36.25 33.438 1 21 207 SER A O 1
ATOM 1582 N N . SER A 1 208 ? 10.305 38.156 34.375 1 19.94 208 SER A N 1
ATOM 1583 C CA . SER A 1 208 ? 10.82 38.812 35.562 1 19.94 208 SER A CA 1
ATOM 1584 C C . SER A 1 208 ? 11.094 37.812 36.688 1 19.94 208 SER A C 1
ATOM 1586 O O . SER A 1 208 ? 10.156 37.281 37.281 1 19.94 208 SER A O 1
ATOM 1588 N N . ILE A 1 209 ? 11.641 36.75 36.469 1 19.73 209 ILE A N 1
ATOM 1589 C CA . ILE A 1 209 ? 11.828 36.25 37.812 1 19.73 209 ILE A CA 1
ATOM 1590 C C . ILE A 1 209 ? 12.344 37.344 38.719 1 19.73 209 ILE A C 1
ATOM 1592 O O . ILE A 1 209 ? 13.375 37.969 38.438 1 19.73 209 ILE A O 1
ATOM 1596 N N . ARG A 1 210 ? 11.477 37.812 39.625 1 19.09 210 ARG A N 1
ATOM 1597 C CA . ARG A 1 210 ? 11.594 38.875 40.625 1 19.09 210 ARG A CA 1
ATOM 1598 C C . ARG A 1 210 ? 12.922 38.781 41.375 1 19.09 210 ARG A C 1
ATOM 1600 O O . ARG A 1 210 ? 13.43 37.688 41.594 1 19.09 210 ARG A O 1
ATOM 1607 N N . PRO A 1 211 ? 13.766 39.844 41.344 1 19.38 211 PRO A N 1
ATOM 1608 C CA . PRO A 1 211 ? 15.008 39.969 42.125 1 19.38 211 PRO A CA 1
ATOM 1609 C C . PRO A 1 211 ? 14.844 39.531 43.562 1 19.38 211 PRO A C 1
ATOM 1611 O O . PRO A 1 211 ? 15.742 39.719 44.375 1 19.38 211 PRO A O 1
ATOM 1614 N N . ALA A 1 212 ? 14.062 38.562 43.906 1 17.06 212 ALA A N 1
ATOM 1615 C CA . ALA A 1 212 ? 13.57 38.688 45.281 1 17.06 212 ALA A CA 1
ATOM 1616 C C . ALA A 1 212 ? 14.727 38.906 46.25 1 17.06 212 ALA A C 1
ATOM 1618 O O . ALA A 1 212 ? 15.82 38.375 46.062 1 17.06 212 ALA A O 1
ATOM 1619 N N . SER A 1 213 ? 14.539 39.688 47.375 1 17.86 213 SER A N 1
ATOM 1620 C CA . SER A 1 213 ? 15.031 40.594 48.438 1 17.86 213 SER A CA 1
ATOM 1621 C C . SER A 1 213 ? 15.992 39.875 49.375 1 17.86 213 SER A C 1
ATOM 1623 O O . SER A 1 213 ? 15.977 38.656 49.469 1 17.86 213 SER A O 1
ATOM 1625 N N . SER A 1 214 ? 16.781 40.719 50.156 1 16.98 214 SER A N 1
ATOM 1626 C CA . SER A 1 214 ? 17.906 40.812 51.062 1 16.98 214 SER A CA 1
ATOM 1627 C C . SER A 1 214 ? 17.625 40.062 52.375 1 16.98 214 SER A C 1
ATOM 1629 O O . SER A 1 214 ? 18.422 40.125 53.312 1 16.98 214 SER A O 1
ATOM 1631 N N . LEU A 1 215 ? 16.547 39.438 52.719 1 15.9 215 LEU A N 1
ATOM 1632 C CA . LEU A 1 215 ? 16.391 39.562 54.156 1 15.9 215 LEU A CA 1
ATOM 1633 C C . LEU A 1 215 ? 17.594 38.969 54.875 1 15.9 215 LEU A C 1
ATOM 1635 O O . LEU A 1 215 ? 18.219 38.031 54.406 1 15.9 215 LEU A O 1
ATOM 1639 N N . SER A 1 216 ? 17.891 39.562 56.125 1 16.36 216 SER A N 1
ATOM 1640 C CA . SER A 1 216 ? 18.766 39.781 57.281 1 16.36 216 SER A CA 1
ATOM 1641 C C . SER A 1 216 ? 19.031 38.5 58.031 1 16.36 216 SER A C 1
ATOM 1643 O O . SER A 1 216 ? 20.188 38.156 58.281 1 16.36 216 SER A O 1
ATOM 1645 N N . SER A 1 217 ? 18.375 38.438 59.281 1 16.09 217 SER A N 1
ATOM 1646 C CA . SER A 1 217 ? 19.047 38.406 60.562 1 16.09 217 SER A CA 1
ATOM 1647 C C . SER A 1 217 ? 19.516 37 60.906 1 16.09 217 SER A C 1
ATOM 1649 O O . SER A 1 217 ? 20.391 36.438 60.281 1 16.09 217 SER A O 1
ATOM 1651 N N . SER A 1 218 ? 19.078 36.594 62.188 1 15.84 218 SER A N 1
ATOM 1652 C CA . SER A 1 218 ? 19.844 36.375 63.406 1 15.84 218 SER A CA 1
ATOM 1653 C C . SER A 1 218 ? 20.219 34.906 63.594 1 15.84 218 SER A C 1
ATOM 1655 O O . SER A 1 218 ? 21.391 34.562 63.781 1 15.84 218 SER A O 1
ATOM 1657 N N . LEU A 1 219 ? 19.359 34.219 64.5 1 15.66 219 LEU A N 1
ATOM 1658 C CA . LEU A 1 219 ? 19.859 33.75 65.75 1 15.66 219 LEU A CA 1
ATOM 1659 C C . LEU A 1 219 ? 20.5 32.375 65.625 1 15.66 219 LEU A C 1
ATOM 1661 O O . LEU A 1 219 ? 20.281 31.688 64.625 1 15.66 219 LEU A O 1
ATOM 1665 N N . GLY A 1 220 ? 20.281 31.516 66.688 1 15.48 220 GLY A N 1
ATOM 1666 C CA . GLY A 1 220 ? 21.172 30.938 67.688 1 15.48 220 GLY A CA 1
ATOM 1667 C C . GLY A 1 220 ? 21.641 29.547 67.312 1 15.48 220 GLY A C 1
ATOM 1668 O O . GLY A 1 220 ? 22.406 29.344 66.375 1 15.48 220 GLY A O 1
ATOM 1669 N N . ASP A 1 221 ? 21.234 28.578 68.25 1 15.39 221 ASP A N 1
ATOM 1670 C CA . ASP A 1 221 ? 22.062 27.844 69.188 1 15.39 221 ASP A CA 1
ATOM 1671 C C . ASP A 1 221 ? 22.438 26.469 68.625 1 15.39 221 ASP A C 1
ATOM 1673 O O . ASP A 1 221 ? 21.906 26.031 67.625 1 15.39 221 ASP A O 1
ATOM 1677 N N . THR A 1 222 ? 22.328 25.422 69.562 1 15.29 222 THR A N 1
ATOM 1678 C CA . THR A 1 222 ? 23.328 24.609 70.25 1 15.29 222 THR A CA 1
ATOM 1679 C C . THR A 1 222 ? 23.438 23.219 69.625 1 15.29 222 THR A C 1
ATOM 1681 O O . THR A 1 222 ? 24.547 22.719 69.438 1 15.29 222 THR A O 1
ATOM 1684 N N . ARG A 1 223 ? 22.328 22.328 69.625 1 15.56 223 ARG A N 1
ATOM 1685 C CA . ARG A 1 223 ? 22.625 21.219 70.562 1 15.56 223 ARG A CA 1
ATOM 1686 C C . ARG A 1 223 ? 23.5 20.172 69.875 1 15.56 223 ARG A C 1
ATOM 1688 O O . ARG A 1 223 ? 23.594 20.141 68.625 1 15.56 223 ARG A O 1
ATOM 1695 N N . LEU A 1 224 ? 23.75 19.047 70.688 1 14.77 224 LEU A N 1
ATOM 1696 C CA . LEU A 1 224 ? 24.797 18.172 71.188 1 14.77 224 LEU A CA 1
ATOM 1697 C C . LEU A 1 224 ? 25.016 16.984 70.25 1 14.77 224 LEU A C 1
ATOM 1699 O O . LEU A 1 224 ? 26.156 16.688 69.875 1 14.77 224 LEU A O 1
ATOM 1703 N N . ARG A 1 225 ? 24.125 15.859 70.25 1 14.9 225 ARG A N 1
ATOM 1704 C CA . ARG A 1 225 ? 24.656 14.688 70.938 1 14.9 225 ARG A CA 1
ATOM 1705 C C . ARG A 1 225 ? 25.469 13.805 70 1 14.9 225 ARG A C 1
ATOM 1707 O O . ARG A 1 225 ? 25.312 13.883 68.75 1 14.9 225 ARG A O 1
ATOM 1714 N N . ASP A 1 226 ? 25.562 12.492 70.375 1 14.63 226 ASP A N 1
ATOM 1715 C CA . ASP A 1 226 ? 26.609 11.555 70.75 1 14.63 226 ASP A CA 1
ATOM 1716 C C . ASP A 1 226 ? 27.016 10.664 69.625 1 14.63 226 ASP A C 1
ATOM 1718 O O . ASP A 1 226 ? 26.344 10.633 68.562 1 14.63 226 ASP A O 1
ATOM 1722 N N . SER A 1 227 ? 27.188 9.344 69.938 1 15.02 227 SER A N 1
ATOM 1723 C CA . SER A 1 227 ? 28.375 8.516 70.062 1 15.02 227 SER A CA 1
ATOM 1724 C C . SER A 1 227 ? 28.578 7.578 68.875 1 15.02 227 SER A C 1
ATOM 1726 O O . SER A 1 227 ? 29.672 7.52 68.312 1 15.02 227 SER A O 1
ATOM 1728 N N . GLY A 1 228 ? 27.875 6.324 68.812 1 14.95 228 GLY A N 1
ATOM 1729 C CA . GLY A 1 228 ? 28.641 5.117 69.062 1 14.95 228 GLY A CA 1
ATOM 1730 C C . GLY A 1 228 ? 29.312 4.551 67.812 1 14.95 228 GLY A C 1
ATOM 1731 O O . GLY A 1 228 ? 29.062 5.02 66.688 1 14.95 228 GLY A O 1
ATOM 1732 N N . SER A 1 229 ? 29.5 3.082 67.812 1 15.27 229 SER A N 1
ATOM 1733 C CA . SER A 1 229 ? 30.625 2.15 67.875 1 15.27 229 SER A CA 1
ATOM 1734 C C . SER A 1 229 ? 30.938 1.604 66.438 1 15.27 229 SER A C 1
ATOM 1736 O O . SER A 1 229 ? 30.594 2.221 65.438 1 15.27 229 SER A O 1
ATOM 1738 N N . SER A 1 230 ? 30.938 0.113 66.312 1 15.23 230 SER A N 1
ATOM 1739 C CA . SER A 1 230 ? 32.062 -0.817 66.25 1 15.23 230 SER A CA 1
ATOM 1740 C C . SER A 1 230 ? 32.344 -1.295 64.812 1 15.23 230 SER A C 1
ATOM 1742 O O . SER A 1 230 ? 33.5 -1.195 64.375 1 15.23 230 SER A O 1
ATOM 1744 N N . SER A 1 231 ? 31.875 -2.631 64.375 1 15.69 231 SER A N 1
ATOM 1745 C CA . SER A 1 231 ? 32.75 -3.801 64.312 1 15.69 231 SER A CA 1
ATOM 1746 C C . SER A 1 231 ? 33.312 -3.979 62.906 1 15.69 231 SER A C 1
ATOM 1748 O O . SER A 1 231 ? 32.75 -3.439 61.938 1 15.69 231 SER A O 1
ATOM 1750 N N . PRO A 1 232 ? 34.094 -5.293 62.656 1 16.33 232 PRO A N 1
ATOM 1751 C CA . PRO A 1 232 ? 35.406 -5.75 62.156 1 16.33 232 PRO A CA 1
ATOM 1752 C C . PRO A 1 232 ? 35.344 -6.27 60.719 1 16.33 232 PRO A C 1
ATOM 1754 O O . PRO A 1 232 ? 36.312 -6.133 59.969 1 16.33 232 PRO A O 1
ATOM 1757 N N . VAL A 1 233 ? 34.25 -6.875 60.188 1 16.55 233 VAL A N 1
ATOM 1758 C CA . VAL A 1 233 ? 34.5 -8.258 59.812 1 16.55 233 VAL A CA 1
ATOM 1759 C C . VAL A 1 233 ? 35.406 -8.305 58.562 1 16.55 233 VAL A C 1
ATOM 1761 O O . VAL A 1 233 ? 35.406 -7.379 57.75 1 16.55 233 VAL A O 1
ATOM 1764 N N . GLY A 1 234 ? 36.031 -9.617 58.219 1 15.38 234 GLY A N 1
ATOM 1765 C CA . GLY A 1 234 ? 37.219 -10.344 57.812 1 15.38 234 GLY A CA 1
ATOM 1766 C C . GLY A 1 234 ? 37.406 -10.406 56.312 1 15.38 234 GLY A C 1
ATOM 1767 O O . GLY A 1 234 ? 36.594 -9.867 55.562 1 15.38 234 GLY A O 1
ATOM 1768 N N . SER A 1 235 ? 37.531 -11.781 55.656 1 15.66 235 SER A N 1
ATOM 1769 C CA . SER A 1 235 ? 38.688 -12.516 55.156 1 15.66 235 SER A CA 1
ATOM 1770 C C . SER A 1 235 ? 38.812 -12.422 53.656 1 15.66 235 SER A C 1
ATOM 1772 O O . SER A 1 235 ? 37.938 -11.859 53 1 15.66 235 SER A O 1
ATOM 1774 N N . ASN A 1 236 ? 38.938 -13.742 52.844 1 15.37 236 ASN A N 1
ATOM 1775 C CA . ASN A 1 236 ? 40.062 -14.461 52.219 1 15.37 236 ASN A CA 1
ATOM 1776 C C . ASN A 1 236 ? 40.062 -14.312 50.719 1 15.37 236 ASN A C 1
ATOM 1778 O O . ASN A 1 236 ? 41.062 -13.898 50.125 1 15.37 236 ASN A O 1
ATOM 1782 N N . ASP A 1 237 ? 39.594 -15.461 49.781 1 16.05 237 ASP A N 1
ATOM 1783 C CA . ASP A 1 237 ? 40.406 -16.453 49.062 1 16.05 237 ASP A CA 1
ATOM 1784 C C . ASP A 1 237 ? 40.594 -16.047 47.594 1 16.05 237 ASP A C 1
ATOM 1786 O O . ASP A 1 237 ? 39.844 -15.234 47.062 1 16.05 237 ASP A O 1
ATOM 1790 N N . THR A 1 238 ? 41.188 -17.141 46.531 1 16.78 238 THR A N 1
ATOM 1791 C CA . THR A 1 238 ? 42.312 -17.484 45.656 1 16.78 238 THR A CA 1
ATOM 1792 C C . THR A 1 238 ? 41.906 -17.391 44.188 1 16.78 238 THR A C 1
ATOM 1794 O O . THR A 1 238 ? 42.719 -17.062 43.344 1 16.78 238 THR A O 1
ATOM 1797 N N . LEU A 1 239 ? 40.719 -17.812 43.594 1 16.61 239 LEU A N 1
ATOM 1798 C CA . LEU A 1 239 ? 40.844 -18.828 42.531 1 16.61 239 LEU A CA 1
ATOM 1799 C C . LEU A 1 239 ? 41.344 -18.219 41.25 1 16.61 239 LEU A C 1
ATOM 1801 O O . LEU A 1 239 ? 41.094 -17.047 40.969 1 16.61 239 LEU A O 1
ATOM 1805 N N . MET A 1 240 ? 42.156 -19.062 40.281 1 16.97 240 MET A N 1
ATOM 1806 C CA . MET A 1 240 ? 43.219 -19.094 39.25 1 16.97 240 MET A CA 1
ATOM 1807 C C . MET A 1 240 ? 42.594 -18.984 37.844 1 16.97 240 MET A C 1
ATOM 1809 O O . MET A 1 240 ? 43.312 -18.812 36.844 1 16.97 240 MET A O 1
ATOM 1813 N N . PRO A 1 241 ? 41.438 -18.656 37.406 1 17.94 241 PRO A N 1
ATOM 1814 C CA . PRO A 1 241 ? 41.094 -19.484 36.219 1 17.94 241 PRO A CA 1
ATOM 1815 C C . PRO A 1 241 ? 42.031 -19.219 35.031 1 17.94 241 PRO A C 1
ATOM 1817 O O . PRO A 1 241 ? 42.625 -18.141 34.938 1 17.94 241 PRO A O 1
ATOM 1820 N N . PRO A 1 242 ? 42.031 -20.203 33.844 1 18.36 242 PRO A N 1
ATOM 1821 C CA . PRO A 1 242 ? 42.875 -20.797 32.812 1 18.36 242 PRO A CA 1
ATOM 1822 C C . PRO A 1 242 ? 43.031 -19.922 31.578 1 18.36 242 PRO A C 1
ATOM 1824 O O . PRO A 1 242 ? 42.219 -18.984 31.375 1 18.36 242 PRO A O 1
ATOM 1827 N N . PRO A 1 243 ? 43.844 -20.422 30.391 1 17.31 243 PRO A N 1
ATOM 1828 C CA . PRO A 1 243 ? 44.812 -19.953 29.391 1 17.31 243 PRO A CA 1
ATOM 1829 C C . PRO A 1 243 ? 44.125 -19.547 28.078 1 17.31 243 PRO A C 1
ATOM 1831 O O . PRO A 1 243 ? 44.562 -18.609 27.422 1 17.31 243 PRO A O 1
ATOM 1834 N N . ARG A 1 244 ? 43.062 -20.188 27.484 1 16.7 244 ARG A N 1
ATOM 1835 C CA . ARG A 1 244 ? 43.281 -20.891 26.234 1 16.7 244 ARG A CA 1
ATOM 1836 C C . ARG A 1 244 ? 43.469 -19.922 25.078 1 16.7 244 ARG A C 1
ATOM 1838 O O . ARG A 1 244 ? 44.438 -20 24.328 1 16.7 244 ARG A O 1
ATOM 1845 N N . ALA A 1 245 ? 42.281 -19.719 24.141 1 17.53 245 ALA A N 1
ATOM 1846 C CA . ALA A 1 245 ? 42.156 -20.172 22.75 1 17.53 245 ALA A CA 1
ATOM 1847 C C . ALA A 1 245 ? 42.719 -19.141 21.781 1 17.53 245 ALA A C 1
ATOM 1849 O O . ALA A 1 245 ? 42.688 -17.938 22.047 1 17.53 245 ALA A O 1
ATOM 1850 N N . ARG A 1 246 ? 43.25 -19.656 20.469 1 17.8 246 ARG A N 1
ATOM 1851 C CA . ARG A 1 246 ? 44.062 -19.438 19.297 1 17.8 246 ARG A CA 1
ATOM 1852 C C . ARG A 1 246 ? 43.406 -18.453 18.328 1 17.8 246 ARG A C 1
ATOM 1854 O O . ARG A 1 246 ? 42.188 -18.531 18.109 1 17.8 246 ARG A O 1
ATOM 1861 N N . ASP A 1 247 ? 43.969 -17.312 17.922 1 17.83 247 ASP A N 1
ATOM 1862 C CA . ASP A 1 247 ? 43.719 -16.141 17.094 1 17.83 247 ASP A CA 1
ATOM 1863 C C . ASP A 1 247 ? 43.594 -16.516 15.625 1 17.83 247 ASP A C 1
ATOM 1865 O O . ASP A 1 247 ? 44.562 -16.953 15.008 1 17.83 247 ASP A O 1
ATOM 1869 N N . THR A 1 248 ? 42.469 -17.328 15.164 1 18.08 248 THR A N 1
ATOM 1870 C CA . THR A 1 248 ? 42.344 -17.797 13.789 1 18.08 248 THR A CA 1
ATOM 1871 C C . THR A 1 248 ? 42.438 -16.625 12.805 1 18.08 248 THR A C 1
ATOM 1873 O O . THR A 1 248 ? 41.875 -15.562 13.039 1 18.08 248 THR A O 1
ATOM 1876 N N . GLY A 1 249 ? 43.5 -16.547 11.898 1 18.3 249 GLY A N 1
ATOM 1877 C CA . GLY A 1 249 ? 44.094 -15.734 10.852 1 18.3 249 GLY A CA 1
ATOM 1878 C C . GLY A 1 249 ? 43.156 -15.492 9.688 1 18.3 249 GLY A C 1
ATOM 1879 O O . GLY A 1 249 ? 42.656 -16.438 9.07 1 18.3 249 GLY A O 1
ATOM 1880 N N . TYR A 1 250 ? 42.219 -14.523 9.664 1 17.75 250 TYR A N 1
ATOM 1881 C CA . TYR A 1 250 ? 41.281 -14.086 8.648 1 17.75 250 TYR A CA 1
ATOM 1882 C C . TYR A 1 250 ? 42 -13.727 7.352 1 17.75 250 TYR A C 1
ATOM 1884 O O . TYR A 1 250 ? 42.781 -12.773 7.316 1 17.75 250 TYR A O 1
ATOM 1892 N N . MET A 1 251 ? 42.375 -14.773 6.465 1 17.91 251 MET A N 1
ATOM 1893 C CA . MET A 1 251 ? 43.062 -14.617 5.176 1 17.91 251 MET A CA 1
ATOM 1894 C C . MET A 1 251 ? 42.25 -13.703 4.258 1 17.91 251 MET A C 1
ATOM 1896 O O . MET A 1 251 ? 41.062 -13.953 4 1 17.91 251 MET A O 1
ATOM 1900 N N . ASP A 1 252 ? 42.562 -12.469 4.16 1 18.34 252 ASP A N 1
ATOM 1901 C CA . ASP A 1 252 ? 42.125 -11.328 3.367 1 18.34 252 ASP A CA 1
ATOM 1902 C C . ASP A 1 252 ? 42.25 -11.609 1.873 1 18.34 252 ASP A C 1
ATOM 1904 O O . ASP A 1 252 ? 43.375 -11.789 1.378 1 18.34 252 ASP A O 1
ATOM 1908 N N . GLY A 1 253 ? 41.531 -12.617 1.227 1 18.3 253 GLY A N 1
ATOM 1909 C CA . GLY A 1 253 ? 41.656 -12.984 -0.176 1 18.3 253 GLY A CA 1
ATOM 1910 C C . GLY A 1 253 ? 41.531 -11.797 -1.114 1 18.3 253 GLY A C 1
ATOM 1911 O O . GLY A 1 253 ? 40.406 -11.391 -1.453 1 18.3 253 GLY A O 1
ATOM 1912 N N . ILE A 1 254 ? 42.344 -10.797 -0.952 1 18.08 254 ILE A N 1
ATOM 1913 C CA . ILE A 1 254 ? 42.344 -9.609 -1.8 1 18.08 254 ILE A CA 1
ATOM 1914 C C . ILE A 1 254 ? 42.406 -10.023 -3.268 1 18.08 254 ILE A C 1
ATOM 1916 O O . ILE A 1 254 ? 43.219 -10.883 -3.643 1 18.08 254 ILE A O 1
ATOM 1920 N N . MET A 1 255 ? 41.344 -9.703 -4.059 1 18.19 255 MET A N 1
ATOM 1921 C CA . MET A 1 255 ? 41.062 -9.82 -5.484 1 18.19 255 MET A CA 1
ATOM 1922 C C . MET A 1 255 ? 42.219 -9.273 -6.316 1 18.19 255 MET A C 1
ATOM 1924 O O . MET A 1 255 ? 42.719 -8.18 -6.051 1 18.19 255 MET A O 1
ATOM 1928 N N . SER A 1 256 ? 43.094 -10.203 -6.816 1 18.52 256 SER A N 1
ATOM 1929 C CA . SER A 1 256 ? 44.25 -10.047 -7.703 1 18.52 256 SER A CA 1
ATOM 1930 C C . SER A 1 256 ? 43.875 -9.195 -8.922 1 18.52 256 SER A C 1
ATOM 1932 O O . SER A 1 256 ? 42.875 -9.453 -9.594 1 18.52 256 SER A O 1
ATOM 1934 N N . GLN A 1 257 ? 44.281 -7.977 -8.867 1 18.23 257 GLN A N 1
ATOM 1935 C CA . GLN A 1 257 ? 44.281 -6.945 -9.898 1 18.23 257 GLN A CA 1
ATOM 1936 C C . GLN A 1 257 ? 44.969 -7.426 -11.172 1 18.23 257 GLN A C 1
ATOM 1938 O O . GLN A 1 257 ? 46.156 -7.762 -11.148 1 18.23 257 GLN A O 1
ATOM 1943 N N . THR A 1 258 ? 44.188 -8.195 -12.031 1 19.16 258 THR A N 1
ATOM 1944 C CA . THR A 1 258 ? 44.656 -8.664 -13.32 1 19.16 258 THR A CA 1
ATOM 1945 C C . THR A 1 258 ? 45.312 -7.523 -14.102 1 19.16 258 THR A C 1
ATOM 1947 O O . THR A 1 258 ? 44.719 -6.461 -14.273 1 19.16 258 THR A O 1
ATOM 1950 N N . GLN A 1 259 ? 46.625 -7.527 -14.125 1 17.08 259 GLN A N 1
ATOM 1951 C CA . GLN A 1 259 ? 47.594 -6.676 -14.797 1 17.08 259 GLN A CA 1
ATOM 1952 C C . GLN A 1 259 ? 47.312 -6.586 -16.297 1 17.08 259 GLN A C 1
ATOM 1954 O O . GLN A 1 259 ? 46.781 -7.531 -16.891 1 17.08 259 GLN A O 1
ATOM 1959 N N . LYS A 1 260 ? 47.469 -5.332 -16.859 1 19.38 260 LYS A N 1
ATOM 1960 C CA . LYS A 1 260 ? 47.312 -4.637 -18.141 1 19.38 260 LYS A CA 1
ATOM 1961 C C . LYS A 1 260 ? 48.219 -5.227 -19.203 1 19.38 260 LYS A C 1
ATOM 1963 O O . LYS A 1 260 ? 48.406 -4.629 -20.266 1 19.38 260 LYS A O 1
ATOM 1968 N N . SER A 1 261 ? 48.5 -6.676 -19.234 1 17.77 261 SER A N 1
ATOM 1969 C CA . SER A 1 261 ? 49.656 -6.895 -20.094 1 17.77 261 SER A CA 1
ATOM 1970 C C . SER A 1 261 ? 49.406 -6.402 -21.516 1 17.77 261 SER A C 1
ATOM 1972 O O . SER A 1 261 ? 48.281 -6.594 -22.047 1 17.77 261 SER A O 1
ATOM 1974 N N . SER A 1 262 ? 50.25 -5.562 -22 1 19.5 262 SER A N 1
ATOM 1975 C CA . SER A 1 262 ? 50.469 -4.75 -23.188 1 19.5 262 SER A CA 1
ATOM 1976 C C . SER A 1 262 ? 50.812 -5.613 -24.406 1 19.5 262 SER A C 1
ATOM 1978 O O . SER A 1 262 ? 51.219 -5.102 -25.453 1 19.5 262 SER A O 1
ATOM 1980 N N . SER A 1 263 ? 50.5 -6.914 -24.359 1 19.11 263 SER A N 1
ATOM 1981 C CA . SER A 1 263 ? 51.344 -7.605 -25.344 1 19.11 263 SER A CA 1
ATOM 1982 C C . SER A 1 263 ? 51.125 -7.062 -26.75 1 19.11 263 SER A C 1
ATOM 1984 O O . SER A 1 263 ? 50 -6.812 -27.156 1 19.11 263 SER A O 1
ATOM 1986 N N . ILE A 1 264 ? 52.219 -6.613 -27.281 1 19.25 264 ILE A N 1
ATOM 1987 C CA . ILE A 1 264 ? 52.625 -6.055 -28.578 1 19.25 264 ILE A CA 1
ATOM 1988 C C . ILE A 1 264 ? 52.438 -7.086 -29.672 1 19.25 264 ILE A C 1
ATOM 1990 O O . ILE A 1 264 ? 52.781 -8.258 -29.516 1 19.25 264 ILE A O 1
ATOM 1994 N N . PRO A 1 265 ? 51.688 -6.719 -30.719 1 20.33 265 PRO A N 1
ATOM 1995 C CA . PRO A 1 265 ? 51.188 -7.582 -31.797 1 20.33 265 PRO A CA 1
ATOM 1996 C C . PRO A 1 265 ? 52.281 -8.203 -32.625 1 20.33 265 PRO A C 1
ATOM 1998 O O . PRO A 1 265 ? 52.031 -8.867 -33.625 1 20.33 265 PRO A O 1
ATOM 2001 N N . GLY A 1 266 ? 53.656 -8.125 -32.094 1 16.62 266 GLY A N 1
ATOM 2002 C CA . GLY A 1 266 ? 54.219 -8.023 -33.438 1 16.62 266 GLY A CA 1
ATOM 2003 C C . GLY A 1 266 ? 53.969 -9.25 -34.281 1 16.62 266 GLY A C 1
ATOM 2004 O O . GLY A 1 266 ? 53.406 -9.148 -35.375 1 16.62 266 GLY A O 1
ATOM 2005 N N . SER A 1 267 ? 55.062 -10.086 -34.312 1 17.31 267 SER A N 1
ATOM 2006 C CA . SER A 1 267 ? 55.75 -10.484 -35.562 1 17.31 267 SER A CA 1
ATOM 2007 C C . SER A 1 267 ? 55.125 -11.758 -36.125 1 17.31 267 SER A C 1
ATOM 2009 O O . SER A 1 267 ? 54.406 -12.484 -35.438 1 17.31 267 SER A O 1
ATOM 2011 N N . THR A 1 268 ? 56.031 -12.414 -37 1 18.25 268 THR A N 1
ATOM 2012 C CA . THR A 1 268 ? 55.969 -12.992 -38.344 1 18.25 268 THR A CA 1
ATOM 2013 C C . THR A 1 268 ? 55.5 -14.445 -38.281 1 18.25 268 THR A C 1
ATOM 2015 O O . THR A 1 268 ? 54.562 -14.836 -39 1 18.25 268 THR A O 1
ATOM 2018 N N . SER A 1 269 ? 56.438 -15.391 -38.125 1 18.16 269 SER A N 1
ATOM 2019 C CA . SER A 1 269 ? 56.812 -16.375 -39.125 1 18.16 269 SER A CA 1
ATOM 2020 C C . SER A 1 269 ? 56.125 -17.719 -38.875 1 18.16 269 SER A C 1
ATOM 2022 O O . SER A 1 269 ? 55.719 -18 -37.75 1 18.16 269 SER A O 1
ATOM 2024 N N . LEU A 1 270 ? 56.094 -18.578 -39.938 1 18.28 270 LEU A N 1
ATOM 2025 C CA . LEU A 1 270 ? 55.344 -19.688 -40.5 1 18.28 270 LEU A CA 1
ATOM 2026 C C . LEU A 1 270 ? 55.531 -20.953 -39.688 1 18.28 270 LEU A C 1
ATOM 2028 O O . LEU A 1 270 ? 54.75 -21.891 -39.781 1 18.28 270 LEU A O 1
ATOM 2032 N N . GLU A 1 271 ? 56.719 -21.078 -38.938 1 17.66 271 GLU A N 1
ATOM 2033 C CA . GLU A 1 271 ? 57.281 -22.406 -39.156 1 17.66 271 GLU A CA 1
ATOM 2034 C C . GLU A 1 271 ? 56.5 -23.484 -38.375 1 17.66 271 GLU A C 1
ATOM 2036 O O . GLU A 1 271 ? 55.969 -23.203 -37.312 1 17.66 271 GLU A O 1
ATOM 2041 N N . ALA A 1 272 ? 56.625 -24.719 -38.906 1 18.5 272 ALA A N 1
ATOM 2042 C CA . ALA A 1 272 ? 55.938 -26 -39 1 18.5 272 ALA A CA 1
ATOM 2043 C C . ALA A 1 272 ? 55.875 -26.688 -37.656 1 18.5 272 ALA A C 1
ATOM 2045 O O . ALA A 1 272 ? 54.812 -27.109 -37.219 1 18.5 272 ALA A O 1
ATOM 2046 N N . SER A 1 273 ? 56.969 -27.297 -37.25 1 18.31 273 SER A N 1
ATOM 2047 C CA . SER A 1 273 ? 56.906 -28.75 -37.125 1 18.31 273 SER A CA 1
ATOM 2048 C C . SER A 1 273 ? 56.594 -29.188 -35.719 1 18.31 273 SER A C 1
ATOM 2050 O O . SER A 1 273 ? 55.906 -30.188 -35.5 1 18.31 273 SER A O 1
ATOM 2052 N N . HIS A 1 274 ? 57.344 -28.641 -34.719 1 17.42 274 HIS A N 1
ATOM 2053 C CA . HIS A 1 274 ? 57.938 -29.641 -33.844 1 17.42 274 HIS A CA 1
ATOM 2054 C C . HIS A 1 274 ? 56.938 -30.172 -32.844 1 17.42 274 HIS A C 1
ATOM 2056 O O . HIS A 1 274 ? 56.031 -29.453 -32.406 1 17.42 274 HIS A O 1
ATOM 2062 N N . ALA A 1 275 ? 57.062 -31.516 -32.5 1 19.75 275 ALA A N 1
ATOM 2063 C CA . ALA A 1 275 ? 56.406 -32.656 -31.828 1 19.75 275 ALA A CA 1
ATOM 2064 C C . ALA A 1 275 ? 56.344 -32.438 -30.312 1 19.75 275 ALA A C 1
ATOM 2066 O O . ALA A 1 275 ? 56 -33.344 -29.562 1 19.75 275 ALA A O 1
ATOM 2067 N N . LEU A 1 276 ? 56.625 -31.109 -29.875 1 18.36 276 LEU A N 1
ATOM 2068 C CA . LEU A 1 276 ? 57.094 -31.203 -28.5 1 18.36 276 LEU A CA 1
ATOM 2069 C C . LEU A 1 276 ? 56.031 -31.875 -27.609 1 18.36 276 LEU A C 1
ATOM 2071 O O . LEU A 1 276 ? 54.844 -31.844 -27.906 1 18.36 276 LEU A O 1
ATOM 2075 N N . GLY A 1 277 ? 56.594 -32.438 -26.453 1 19.78 277 GLY A N 1
ATOM 2076 C CA . GLY A 1 277 ? 56.312 -33.375 -25.359 1 19.78 277 GLY A CA 1
ATOM 2077 C C . GLY A 1 277 ? 55.188 -32.906 -24.484 1 19.78 277 GLY A C 1
ATOM 2078 O O . GLY A 1 277 ? 54.781 -31.734 -24.5 1 19.78 277 GLY A O 1
ATOM 2079 N N . PRO A 1 278 ? 54.469 -33.906 -23.844 1 20.91 278 PRO A N 1
ATOM 2080 C CA . PRO A 1 278 ? 53.188 -34.031 -23.172 1 20.91 278 PRO A CA 1
ATOM 2081 C C . PRO A 1 278 ? 53.094 -33.188 -21.906 1 20.91 278 PRO A C 1
ATOM 2083 O O . PRO A 1 278 ? 52.156 -33.312 -21.125 1 20.91 278 PRO A O 1
ATOM 2086 N N . ASN A 1 279 ? 53.781 -31.984 -21.812 1 18.95 279 ASN A N 1
ATOM 2087 C CA . ASN A 1 279 ? 53.844 -31.531 -20.438 1 18.95 279 ASN A CA 1
ATOM 2088 C C . ASN A 1 279 ? 52.469 -31.375 -19.812 1 18.95 279 ASN A C 1
ATOM 2090 O O . ASN A 1 279 ? 51.625 -30.656 -20.359 1 18.95 279 ASN A O 1
ATOM 2094 N N . MET A 1 280 ? 52.125 -32.312 -18.922 1 20.19 280 MET A N 1
ATOM 2095 C CA . MET A 1 280 ? 50.938 -32.562 -18.094 1 20.19 280 MET A CA 1
ATOM 2096 C C . MET A 1 280 ? 50.688 -31.344 -17.188 1 20.19 280 MET A C 1
ATOM 2098 O O . MET A 1 280 ? 51.344 -31.172 -16.172 1 20.19 280 MET A O 1
ATOM 2102 N N . ASP A 1 281 ? 50.656 -30.125 -17.688 1 20.97 281 ASP A N 1
ATOM 2103 C CA . ASP A 1 281 ? 50.5 -29.047 -16.719 1 20.97 281 ASP A CA 1
ATOM 2104 C C . ASP A 1 281 ? 49.25 -29.25 -15.875 1 20.97 281 ASP A C 1
ATOM 2106 O O . ASP A 1 281 ? 48.156 -29.422 -16.422 1 20.97 281 ASP A O 1
ATOM 2110 N N . VAL A 1 282 ? 49.438 -29.656 -14.617 1 22.09 282 VAL A N 1
ATOM 2111 C CA . VAL A 1 282 ? 48.562 -29.922 -13.484 1 22.09 282 VAL A CA 1
ATOM 2112 C C . VAL A 1 282 ? 47.75 -28.672 -13.156 1 22.09 282 VAL A C 1
ATOM 2114 O O . VAL A 1 282 ? 48.312 -27.656 -12.727 1 22.09 282 VAL A O 1
ATOM 2117 N N . GLU A 1 283 ? 46.781 -28.328 -13.992 1 21.53 283 GLU A N 1
ATOM 2118 C CA . GLU A 1 283 ? 45.906 -27.203 -13.75 1 21.53 283 GLU A CA 1
ATOM 2119 C C . GLU A 1 283 ? 45.25 -27.297 -12.367 1 21.53 283 GLU A C 1
ATOM 2121 O O . GLU A 1 283 ? 44.5 -28.234 -12.094 1 21.53 283 GLU A O 1
ATOM 2126 N N . THR A 1 284 ? 45.938 -26.844 -11.305 1 24.31 284 THR A N 1
ATOM 2127 C CA . THR A 1 284 ? 45.406 -26.781 -9.953 1 24.31 284 THR A CA 1
ATOM 2128 C C . THR A 1 284 ? 44.125 -26 -9.914 1 24.31 284 THR A C 1
ATOM 2130 O O . THR A 1 284 ? 44.125 -24.781 -10.148 1 24.31 284 THR A O 1
ATOM 2133 N N . THR A 1 285 ? 43.031 -26.625 -10.297 1 23.98 285 THR A N 1
ATOM 2134 C CA . THR A 1 285 ? 41.688 -26.078 -10.18 1 23.98 285 THR A CA 1
ATOM 2135 C C . THR A 1 285 ? 41.406 -25.609 -8.758 1 23.98 285 THR A C 1
ATOM 2137 O O . THR A 1 285 ? 41.562 -26.375 -7.805 1 23.98 285 THR A O 1
ATOM 2140 N N . PRO A 1 286 ? 41.594 -24.344 -8.477 1 29.67 286 PRO A N 1
ATOM 2141 C CA . PRO A 1 286 ? 41.312 -23.922 -7.098 1 29.67 286 PRO A CA 1
ATOM 2142 C C . PRO A 1 286 ? 40.031 -24.516 -6.531 1 29.67 286 PRO A C 1
ATOM 2144 O O . PRO A 1 286 ? 39.125 -24.859 -7.289 1 29.67 286 PRO A O 1
ATOM 2147 N N . PRO A 1 287 ? 40.062 -25.031 -5.254 1 25.64 287 PRO A N 1
ATOM 2148 C CA . PRO A 1 287 ? 38.969 -25.703 -4.582 1 25.64 287 PRO A CA 1
ATOM 2149 C C . PRO A 1 287 ? 37.656 -24.891 -4.652 1 25.64 287 PRO A C 1
ATOM 2151 O O . PRO A 1 287 ? 37.688 -23.656 -4.59 1 25.64 287 PRO A O 1
ATOM 2154 N N . SER A 1 288 ? 36.656 -25.344 -5.426 1 26.56 288 SER A N 1
ATOM 2155 C CA . SER A 1 288 ? 35.25 -25.016 -5.445 1 26.56 288 SER A CA 1
ATOM 2156 C C . SER A 1 288 ? 34.688 -24.828 -4.031 1 26.56 288 SER A C 1
ATOM 2158 O O . SER A 1 288 ? 34.812 -25.719 -3.191 1 26.56 288 SER A O 1
ATOM 2160 N N . VAL A 1 289 ? 34.812 -23.719 -3.441 1 28.88 289 VAL A N 1
ATOM 2161 C CA . VAL A 1 289 ? 34.062 -23.5 -2.205 1 28.88 289 VAL A CA 1
ATOM 2162 C C . VAL A 1 289 ? 32.75 -24.297 -2.242 1 28.88 289 VAL A C 1
ATOM 2164 O O . VAL A 1 289 ? 31.984 -24.188 -3.197 1 28.88 289 VAL A O 1
ATOM 2167 N N . ALA A 1 290 ? 32.625 -25.359 -1.563 1 28.36 290 ALA A N 1
ATOM 2168 C CA . ALA A 1 290 ? 31.5 -26.25 -1.216 1 28.36 290 ALA A CA 1
ATOM 2169 C C . ALA A 1 290 ? 30.219 -25.438 -0.957 1 28.36 290 ALA A C 1
ATOM 2171 O O . ALA A 1 290 ? 30.016 -24.922 0.145 1 28.36 290 ALA A O 1
ATOM 2172 N N . THR A 1 291 ? 29.688 -24.625 -1.772 1 33.12 291 THR A N 1
ATOM 2173 C CA . THR A 1 291 ? 28.266 -24.297 -1.687 1 33.12 291 THR A CA 1
ATOM 2174 C C . THR A 1 291 ? 27.469 -25.516 -1.242 1 33.12 291 THR A C 1
ATOM 2176 O O . THR A 1 291 ? 27.438 -26.531 -1.932 1 33.12 291 THR A O 1
ATOM 2179 N N . ASP A 1 292 ? 27.297 -25.812 0.008 1 32.25 292 ASP A N 1
ATOM 2180 C CA . ASP A 1 292 ? 26.703 -26.984 0.661 1 32.25 292 ASP A CA 1
ATOM 2181 C C . ASP A 1 292 ? 25.547 -27.547 -0.168 1 32.25 292 ASP A C 1
ATOM 2183 O O . ASP A 1 292 ? 24.719 -26.812 -0.675 1 32.25 292 ASP A O 1
ATOM 2187 N N . ILE A 1 293 ? 25.625 -28.688 -0.706 1 35.94 293 ILE A N 1
ATOM 2188 C CA . ILE A 1 293 ? 24.734 -29.625 -1.394 1 35.94 293 ILE A CA 1
ATOM 2189 C C . ILE A 1 293 ? 23.312 -29.516 -0.838 1 35.94 293 ILE A C 1
ATOM 2191 O O . ILE A 1 293 ? 22.344 -29.719 -1.562 1 35.94 293 ILE A O 1
ATOM 2195 N N . HIS A 1 294 ? 23.156 -29.375 0.44 1 38.78 294 HIS A N 1
ATOM 2196 C CA . HIS A 1 294 ? 21.859 -29.359 1.079 1 38.78 294 HIS A CA 1
ATOM 2197 C C . HIS A 1 294 ? 21.047 -28.141 0.639 1 38.78 294 HIS A C 1
ATOM 2199 O O . HIS A 1 294 ? 19.812 -28.203 0.55 1 38.78 294 HIS A O 1
ATOM 2205 N N . TYR A 1 295 ? 21.609 -27.031 0.401 1 42.94 295 TYR A N 1
ATOM 2206 C CA . TYR A 1 295 ? 20.938 -25.828 -0.066 1 42.94 295 TYR A CA 1
ATOM 2207 C C . TYR A 1 295 ? 20.531 -25.969 -1.531 1 42.94 295 TYR A C 1
ATOM 2209 O O . TYR A 1 295 ? 19.688 -25.219 -2.023 1 42.94 295 TYR A O 1
ATOM 2217 N N . ALA A 1 296 ? 21.219 -26.812 -2.344 1 42.03 296 ALA A N 1
ATOM 2218 C CA . ALA A 1 296 ? 20.969 -27 -3.77 1 42.03 296 ALA A CA 1
ATOM 2219 C C . ALA A 1 296 ? 19.578 -27.609 -4.008 1 42.03 296 ALA A C 1
ATOM 2221 O O . ALA A 1 296 ? 19.016 -27.453 -5.086 1 42.03 296 ALA A O 1
ATOM 2222 N N . LYS A 1 297 ? 19.031 -28.312 -3.061 1 47.56 297 LYS A N 1
ATOM 2223 C CA . LYS A 1 297 ? 17.781 -29.047 -3.264 1 47.56 297 LYS A CA 1
ATOM 2224 C C . LYS A 1 297 ? 16.594 -28.219 -2.795 1 47.56 297 LYS A C 1
ATOM 2226 O O . LYS A 1 297 ? 15.438 -28.594 -3.031 1 47.56 297 LYS A O 1
ATOM 2231 N N . MET A 1 298 ? 16.969 -27.031 -2.117 1 53.84 298 MET A N 1
ATOM 2232 C CA . MET A 1 298 ? 15.82 -26.375 -1.487 1 53.84 298 MET A CA 1
ATOM 2233 C C . MET A 1 298 ? 15.398 -25.141 -2.273 1 53.84 298 MET A C 1
ATOM 2235 O O . MET A 1 298 ? 16.25 -24.375 -2.736 1 53.84 298 MET A O 1
ATOM 2239 N N . ASP A 1 299 ? 14.125 -25.141 -2.643 1 57.91 299 ASP A N 1
ATOM 2240 C CA . ASP A 1 299 ? 13.531 -23.938 -3.221 1 57.91 299 ASP A CA 1
ATOM 2241 C C . ASP A 1 299 ? 13.898 -22.688 -2.41 1 57.91 299 ASP A C 1
ATOM 2243 O O . ASP A 1 299 ? 14.047 -22.766 -1.188 1 57.91 299 ASP A O 1
ATOM 2247 N N . GLN A 1 300 ? 14.695 -21.75 -2.951 1 60.62 300 GLN A N 1
ATOM 2248 C CA . GLN A 1 300 ? 14.828 -20.484 -2.248 1 60.62 300 GLN A CA 1
ATOM 2249 C C . GLN A 1 300 ? 13.531 -19.672 -2.332 1 60.62 300 GLN A C 1
ATOM 2251 O O . GLN A 1 300 ? 13.188 -19.156 -3.393 1 60.62 300 GLN A O 1
ATOM 2256 N N . ILE A 1 301 ? 12.547 -19.828 -1.244 1 56.72 301 ILE A N 1
ATOM 2257 C CA . ILE A 1 301 ? 11.102 -19.75 -1.102 1 56.72 301 ILE A CA 1
ATOM 2258 C C . ILE A 1 301 ? 10.688 -18.297 -0.818 1 56.72 301 ILE A C 1
ATOM 2260 O O . ILE A 1 301 ? 10.438 -17.938 0.333 1 56.72 301 ILE A O 1
ATOM 2264 N N . SER A 1 302 ? 11.188 -17.203 -1.393 1 56.31 302 SER A N 1
ATOM 2265 C CA . SER A 1 302 ? 10.562 -15.906 -1.135 1 56.31 302 SER A CA 1
ATOM 2266 C C . SER A 1 302 ? 9.359 -15.68 -2.043 1 56.31 302 SER A C 1
ATOM 2268 O O . SER A 1 302 ? 8.961 -14.539 -2.285 1 56.31 302 SER A O 1
ATOM 2270 N N . ASP A 1 303 ? 8.531 -16.812 -2.174 1 70.44 303 ASP A N 1
ATOM 2271 C CA . ASP A 1 303 ? 7.664 -16.734 -3.348 1 70.44 303 ASP A CA 1
ATOM 2272 C C . ASP A 1 303 ? 6.234 -16.375 -2.951 1 70.44 303 ASP A C 1
ATOM 2274 O O . ASP A 1 303 ? 5.754 -16.781 -1.896 1 70.44 303 ASP A O 1
ATOM 2278 N N . THR A 1 304 ? 5.715 -15.32 -3.555 1 88.44 304 THR A N 1
ATOM 2279 C CA . THR A 1 304 ? 4.316 -14.906 -3.59 1 88.44 304 THR A CA 1
ATOM 2280 C C . THR A 1 304 ? 3.568 -15.625 -4.711 1 88.44 304 THR A C 1
ATOM 2282 O O . THR A 1 304 ? 4.113 -15.828 -5.797 1 88.44 304 THR A O 1
ATOM 2285 N N . VAL A 1 305 ? 2.406 -16.234 -4.387 1 98.19 305 VAL A N 1
ATOM 2286 C CA . VAL A 1 305 ? 1.575 -16.797 -5.445 1 98.19 305 VAL A CA 1
ATOM 2287 C C . VAL A 1 305 ? 0.565 -15.75 -5.918 1 98.19 305 VAL A C 1
ATOM 2289 O O . VAL A 1 305 ? 0.257 -14.805 -5.188 1 98.19 305 VAL A O 1
ATOM 2292 N N . GLY A 1 306 ? 0.107 -15.867 -7.117 1 98.62 306 GLY A N 1
ATOM 2293 C CA . GLY A 1 306 ? -0.843 -14.914 -7.668 1 98.62 306 GLY A CA 1
ATOM 2294 C C . GLY A 1 306 ? -1.729 -15.516 -8.742 1 98.62 306 GLY A C 1
ATOM 2295 O O . GLY A 1 306 ? -1.412 -16.562 -9.305 1 98.62 306 GLY A O 1
ATOM 2296 N N . ALA A 1 307 ? -2.84 -14.836 -8.977 1 98.94 307 ALA A N 1
ATOM 2297 C CA . ALA A 1 307 ? -3.783 -15.25 -10.008 1 98.94 307 ALA A CA 1
ATOM 2298 C C . ALA A 1 307 ? -4.504 -14.039 -10.602 1 98.94 307 ALA A C 1
ATOM 2300 O O . ALA A 1 307 ? -4.738 -13.047 -9.914 1 98.94 307 ALA A O 1
ATOM 2301 N N . ILE A 1 308 ? -4.793 -14.102 -11.852 1 98.94 308 ILE A N 1
ATOM 2302 C CA . ILE A 1 308 ? -5.625 -13.156 -12.586 1 98.94 308 ILE A CA 1
ATOM 2303 C C . ILE A 1 308 ? -6.695 -13.914 -13.367 1 98.94 308 ILE A C 1
ATOM 2305 O O . ILE A 1 308 ? -6.406 -14.922 -14.008 1 98.94 308 ILE A O 1
ATOM 2309 N N . ALA A 1 309 ? -7.914 -13.414 -13.336 1 98.88 309 ALA A N 1
ATOM 2310 C CA . ALA A 1 309 ? -9.008 -14.07 -14.047 1 98.88 309 ALA A CA 1
ATOM 2311 C C . ALA A 1 309 ? -9.828 -13.055 -14.836 1 98.88 309 ALA A C 1
ATOM 2313 O O . ALA A 1 309 ? -9.93 -11.891 -14.453 1 98.88 309 ALA A O 1
ATOM 2314 N N . VAL A 1 310 ? -10.359 -13.5 -15.914 1 98.31 310 VAL A N 1
ATOM 2315 C CA . VAL A 1 310 ? -11.367 -12.797 -16.703 1 98.31 310 VAL A CA 1
ATOM 2316 C C . VAL A 1 310 ? -12.625 -13.656 -16.812 1 98.31 310 VAL A C 1
ATOM 2318 O O . VAL A 1 310 ? -12.555 -14.812 -17.234 1 98.31 310 VAL A O 1
ATOM 2321 N N . ASP A 1 311 ? -13.727 -13.094 -16.406 1 97.62 311 ASP A N 1
ATOM 2322 C CA . ASP A 1 311 ? -14.945 -13.898 -16.438 1 97.62 311 ASP A CA 1
ATOM 2323 C C . ASP A 1 311 ? -15.711 -13.703 -17.734 1 97.62 311 ASP A C 1
ATOM 2325 O O . ASP A 1 311 ? -15.227 -13.023 -18.656 1 97.62 311 ASP A O 1
ATOM 2329 N N . SER A 1 312 ? -16.922 -14.336 -17.875 1 94.75 312 SER A N 1
ATOM 2330 C CA . SER A 1 312 ? -17.672 -14.367 -19.125 1 94.75 312 SER A CA 1
ATOM 2331 C C . SER A 1 312 ? -18.266 -12.992 -19.453 1 94.75 312 SER A C 1
ATOM 2333 O O . SER A 1 312 ? -18.703 -12.75 -20.578 1 94.75 312 SER A O 1
ATOM 2335 N N . HIS A 1 313 ? -18.25 -12.078 -18.469 1 94.44 313 HIS A N 1
ATOM 2336 C CA . HIS A 1 313 ? -18.75 -10.727 -18.703 1 94.44 313 HIS A CA 1
ATOM 2337 C C . HIS A 1 313 ? -17.625 -9.773 -19.062 1 94.44 313 HIS A C 1
ATOM 2339 O O . HIS A 1 313 ? -17.859 -8.586 -19.281 1 94.44 313 HIS A O 1
ATOM 2345 N N . GLY A 1 314 ? -16.406 -10.312 -19.031 1 94.69 314 GLY A N 1
ATOM 2346 C CA . GLY A 1 314 ? -15.258 -9.484 -19.359 1 94.69 314 GLY A CA 1
ATOM 2347 C C . GLY A 1 314 ? -14.672 -8.758 -18.172 1 94.69 314 GLY A C 1
ATOM 2348 O O . GLY A 1 314 ? -13.797 -7.91 -18.328 1 94.69 314 GLY A O 1
ATOM 2349 N N . ASN A 1 315 ? -15.156 -9.055 -17 1 97.19 315 ASN A N 1
ATOM 2350 C CA . ASN A 1 315 ? -14.602 -8.461 -15.789 1 97.19 315 ASN A CA 1
ATOM 2351 C C . ASN A 1 315 ? -13.297 -9.141 -15.391 1 97.19 315 ASN A C 1
ATOM 2353 O O . ASN A 1 315 ? -13.18 -10.367 -15.453 1 97.19 315 ASN A O 1
ATOM 2357 N N . ILE A 1 316 ? -12.375 -8.312 -15.047 1 98.62 316 ILE A N 1
ATOM 2358 C CA . ILE A 1 316 ? -11.062 -8.805 -14.664 1 98.62 316 ILE A CA 1
ATOM 2359 C C . ILE A 1 316 ? -10.898 -8.727 -13.148 1 98.62 316 ILE A C 1
ATOM 2361 O O . ILE A 1 316 ? -11.508 -7.867 -12.5 1 98.62 316 ILE A O 1
ATOM 2365 N N . ALA A 1 317 ? -10.18 -9.617 -12.531 1 98.94 317 ALA A N 1
ATOM 2366 C CA . ALA A 1 317 ? -9.82 -9.602 -11.117 1 98.94 317 ALA A CA 1
ATOM 2367 C C . ALA A 1 317 ? -8.414 -10.172 -10.898 1 98.94 317 ALA A C 1
ATOM 2369 O O . ALA A 1 317 ? -7.906 -10.906 -11.75 1 98.94 317 ALA A O 1
ATOM 2370 N N . ALA A 1 318 ? -7.836 -9.812 -9.812 1 98.94 318 ALA A N 1
ATOM 2371 C CA . ALA A 1 318 ? -6.492 -10.281 -9.484 1 98.94 318 ALA A CA 1
ATOM 2372 C C . ALA A 1 318 ? -6.328 -10.477 -7.984 1 98.94 318 ALA A C 1
ATOM 2374 O O . ALA A 1 318 ? -7 -9.82 -7.188 1 98.94 318 ALA A O 1
ATOM 2375 N N . GLY A 1 319 ? -5.43 -11.359 -7.598 1 98.94 319 GLY A N 1
ATOM 2376 C CA . GLY A 1 319 ? -5.125 -11.609 -6.199 1 98.94 319 GLY A CA 1
ATOM 2377 C C . GLY A 1 319 ? -3.734 -12.18 -5.984 1 98.94 319 GLY A C 1
ATOM 2378 O O . GLY A 1 319 ? -3.139 -12.734 -6.906 1 98.94 319 GLY A O 1
ATOM 2379 N N . SER A 1 320 ? -3.232 -11.984 -4.801 1 98.88 320 SER A N 1
ATOM 2380 C CA . SER A 1 320 ? -1.932 -12.492 -4.375 1 98.88 320 SER A CA 1
ATOM 2381 C C . SER A 1 320 ? -1.979 -13.008 -2.943 1 98.88 320 SER A C 1
ATOM 2383 O O . SER A 1 320 ? -2.816 -12.57 -2.148 1 98.88 320 SER A O 1
ATOM 2385 N N . SER A 1 321 ? -1.091 -13.953 -2.623 1 98.81 321 SER A N 1
ATOM 2386 C CA . SER A 1 321 ? -0.932 -14.508 -1.282 1 98.81 321 SER A CA 1
ATOM 2387 C C . SER A 1 321 ? 0.512 -14.922 -1.021 1 98.81 321 SER A C 1
ATOM 2389 O O . SER A 1 321 ? 1.202 -15.391 -1.928 1 98.81 321 SER A O 1
ATOM 2391 N N . SER A 1 322 ? 0.981 -14.711 0.198 1 98.31 322 SER A N 1
ATOM 2392 C CA . SER A 1 322 ? 2.371 -15.023 0.513 1 98.31 322 SER A CA 1
ATOM 2393 C C . SER A 1 322 ? 2.551 -15.305 2.002 1 98.31 322 SER A C 1
ATOM 2395 O O . SER A 1 322 ? 1.887 -14.688 2.838 1 98.31 322 SER A O 1
ATOM 2397 N N . GLY A 1 323 ? 3.441 -16.219 2.254 1 96.81 323 GLY A N 1
ATOM 2398 C CA . GLY A 1 323 ? 3.904 -16.422 3.619 1 96.81 323 GLY A CA 1
ATOM 2399 C C . GLY A 1 323 ? 5.078 -15.539 3.99 1 96.81 323 GLY A C 1
ATOM 2400 O O . GLY A 1 323 ? 5.5 -15.516 5.148 1 96.81 323 GLY A O 1
ATOM 2401 N N . GLY A 1 324 ? 5.555 -14.852 3.068 1 94.81 324 GLY A N 1
ATOM 2402 C CA . GLY A 1 324 ? 6.652 -13.93 3.326 1 94.81 324 GLY A CA 1
ATOM 2403 C C . GLY A 1 324 ? 8.016 -14.602 3.277 1 94.81 324 GLY A C 1
ATOM 2404 O O . GLY A 1 324 ? 8.109 -15.797 3.004 1 94.81 324 GLY A O 1
ATOM 2405 N N . ILE A 1 325 ? 9.062 -13.805 3.553 1 92.5 325 ILE A N 1
ATOM 2406 C CA . ILE A 1 325 ? 10.43 -14.305 3.531 1 92.5 325 ILE A CA 1
ATOM 2407 C C . ILE A 1 325 ? 10.719 -15.07 4.82 1 92.5 325 ILE A C 1
ATOM 2409 O O . ILE A 1 325 ? 10.07 -14.844 5.844 1 92.5 325 ILE A O 1
ATOM 2413 N N . GLY A 1 326 ? 11.664 -15.977 4.684 1 92.19 326 GLY A N 1
ATOM 2414 C CA . GLY A 1 326 ? 12.039 -16.75 5.855 1 92.19 326 GLY A CA 1
ATOM 2415 C C . GLY A 1 326 ? 12.656 -15.914 6.957 1 92.19 326 GLY A C 1
ATOM 2416 O O . GLY A 1 326 ? 13.422 -14.984 6.684 1 92.19 326 GLY A O 1
ATOM 2417 N N . MET A 1 327 ? 12.273 -16.219 8.172 1 93.75 327 MET A N 1
ATOM 2418 C CA . MET A 1 327 ? 12.852 -15.594 9.359 1 93.75 327 MET A CA 1
ATOM 2419 C C . MET A 1 327 ? 12.539 -14.102 9.391 1 93.75 327 MET A C 1
ATOM 2421 O O . MET A 1 327 ? 13.297 -13.32 9.961 1 93.75 327 MET A O 1
ATOM 2425 N N . LYS A 1 328 ? 11.492 -13.75 8.703 1 94 328 LYS A N 1
ATOM 2426 C CA . LYS A 1 328 ? 11.109 -12.336 8.711 1 94 328 LYS A CA 1
ATOM 2427 C C . LYS A 1 328 ? 10.758 -11.875 10.117 1 94 328 LYS A C 1
ATOM 2429 O O . LYS A 1 328 ? 10.367 -12.68 10.969 1 94 328 LYS A O 1
ATOM 2434 N N . HIS A 1 329 ? 10.883 -10.594 10.328 1 95.81 329 HIS A N 1
ATOM 2435 C CA . HIS A 1 329 ? 10.391 -9.992 11.562 1 95.81 329 HIS A CA 1
ATOM 2436 C C . HIS A 1 329 ? 8.867 -10.117 11.664 1 95.81 329 HIS A C 1
ATOM 2438 O O . HIS A 1 329 ? 8.156 -9.922 10.672 1 95.81 329 HIS A O 1
ATOM 2444 N N . SER A 1 330 ? 8.414 -10.477 12.859 1 97.44 330 SER A N 1
ATOM 2445 C CA . SER A 1 330 ? 6.973 -10.531 13.055 1 97.44 330 SER A CA 1
ATOM 2446 C C . SER A 1 330 ? 6.324 -9.18 12.789 1 97.44 330 SER A C 1
ATOM 2448 O O . SER A 1 330 ? 6.879 -8.141 13.156 1 97.44 330 SER A O 1
ATOM 2450 N N . GLY A 1 331 ? 5.211 -9.219 12.094 1 98.44 331 GLY A N 1
ATOM 2451 C CA . GLY A 1 331 ? 4.504 -7.992 11.773 1 98.44 331 GLY A CA 1
ATOM 2452 C C . GLY A 1 331 ? 4.918 -7.395 10.445 1 98.44 331 GLY A C 1
ATOM 2453 O O . GLY A 1 331 ? 4.41 -6.348 10.039 1 98.44 331 GLY A O 1
ATOM 2454 N N . ARG A 1 332 ? 5.812 -8.086 9.734 1 98.38 332 ARG A N 1
ATOM 2455 C CA . ARG A 1 332 ? 6.234 -7.59 8.43 1 98.38 332 ARG A CA 1
ATOM 2456 C C . ARG A 1 332 ? 5.105 -7.715 7.41 1 98.38 332 ARG A C 1
ATOM 2458 O O . ARG A 1 332 ? 4.438 -8.75 7.336 1 98.38 332 ARG A O 1
ATOM 2465 N N . ILE A 1 333 ? 4.918 -6.652 6.656 1 98.62 333 ILE A N 1
ATOM 2466 C CA . ILE A 1 333 ? 3.979 -6.684 5.543 1 98.62 333 ILE A CA 1
ATOM 2467 C C . ILE A 1 333 ? 4.746 -6.793 4.227 1 98.62 333 ILE A C 1
ATOM 2469 O O . ILE A 1 333 ? 5.656 -6.004 3.963 1 98.62 333 ILE A O 1
ATOM 2473 N N . GLY A 1 334 ? 4.383 -7.777 3.424 1 97.44 334 GLY A N 1
ATOM 2474 C CA . GLY A 1 334 ? 4.945 -7.926 2.09 1 97.44 334 GLY A CA 1
ATOM 2475 C C . GLY A 1 334 ? 4.047 -7.379 0.999 1 97.44 334 GLY A C 1
ATOM 2476 O O . GLY A 1 334 ? 2.924 -6.945 1.271 1 97.44 334 GLY A O 1
ATOM 2477 N N . PRO A 1 335 ? 4.531 -7.441 -0.193 1 97.19 335 PRO A N 1
ATOM 2478 C CA . PRO A 1 335 ? 3.785 -6.875 -1.317 1 97.19 335 PRO A CA 1
ATOM 2479 C C . PRO A 1 335 ? 2.457 -7.586 -1.562 1 97.19 335 PRO A C 1
ATOM 2481 O O . PRO A 1 335 ? 1.519 -6.984 -2.092 1 97.19 335 PRO A O 1
ATOM 2484 N N . ALA A 1 336 ? 2.316 -8.82 -1.112 1 98.5 336 ALA A N 1
ATOM 2485 C CA . ALA A 1 336 ? 1.117 -9.617 -1.376 1 98.5 336 ALA A CA 1
ATOM 2486 C C . ALA A 1 336 ? -0.096 -9.031 -0.663 1 98.5 336 ALA A C 1
ATOM 2488 O O . ALA A 1 336 ? -1.238 -9.359 -0.991 1 98.5 336 ALA A O 1
ATOM 2489 N N . ALA A 1 337 ? 0.158 -8.156 0.287 1 98.62 337 ALA A N 1
ATOM 2490 C CA . ALA A 1 337 ? -0.942 -7.539 1.021 1 98.62 337 ALA A CA 1
ATOM 2491 C C . ALA A 1 337 ? -1.265 -6.156 0.462 1 98.62 337 ALA A C 1
ATOM 2493 O O . ALA A 1 337 ? -2.248 -5.531 0.865 1 98.62 337 ALA A O 1
ATOM 2494 N N . LEU A 1 338 ? -0.53 -5.672 -0.43 1 98.44 338 LEU A N 1
ATOM 2495 C CA . LEU A 1 338 ? -0.581 -4.25 -0.75 1 98.44 338 LEU A CA 1
ATOM 2496 C C . LEU A 1 338 ? -1.106 -4.031 -2.166 1 98.44 338 LEU A C 1
ATOM 2498 O O . LEU A 1 338 ? -0.463 -4.426 -3.141 1 98.44 338 LEU A O 1
ATOM 2502 N N . VAL A 1 339 ? -2.213 -3.318 -2.262 1 98.25 339 VAL A N 1
ATOM 2503 C CA . VAL A 1 339 ? -2.789 -2.949 -3.551 1 98.25 339 VAL A CA 1
ATOM 2504 C C . VAL A 1 339 ? -1.875 -1.954 -4.262 1 98.25 339 VAL A C 1
ATOM 2506 O O . VAL A 1 339 ? -1.308 -1.062 -3.625 1 98.25 339 VAL A O 1
ATOM 2509 N N . GLY A 1 340 ? -1.722 -2.104 -5.543 1 98 340 GLY A N 1
ATOM 2510 C CA . GLY A 1 340 ? -0.854 -1.245 -6.332 1 98 340 GLY A CA 1
ATOM 2511 C C . GLY A 1 340 ? 0.601 -1.677 -6.301 1 98 340 GLY A C 1
ATOM 2512 O O . GLY A 1 340 ? 1.393 -1.27 -7.152 1 98 340 GLY A O 1
ATOM 2513 N N . ILE A 1 341 ? 0.951 -2.504 -5.34 1 98.19 341 ILE A N 1
ATOM 2514 C CA . ILE A 1 341 ? 2.336 -2.92 -5.145 1 98.19 341 ILE A CA 1
ATOM 2515 C C . ILE A 1 341 ? 2.492 -4.391 -5.527 1 98.19 341 ILE A C 1
ATOM 2517 O O . ILE A 1 341 ? 3.225 -4.723 -6.461 1 98.19 341 ILE A O 1
ATOM 2521 N N . GLY A 1 342 ? 1.764 -5.23 -4.887 1 98.25 342 GLY A N 1
ATOM 2522 C CA . GLY A 1 342 ? 1.792 -6.645 -5.227 1 98.25 342 GLY A CA 1
ATOM 2523 C C . GLY A 1 342 ? 0.722 -7.043 -6.227 1 98.25 342 GLY A C 1
ATOM 2524 O O . GLY A 1 342 ? 0.896 -8 -6.98 1 98.25 342 GLY A O 1
ATOM 2525 N N . THR A 1 343 ? -0.392 -6.367 -6.148 1 98.81 343 THR A N 1
ATOM 2526 C CA . THR A 1 343 ? -1.546 -6.621 -7.004 1 98.81 343 THR A CA 1
ATOM 2527 C C . THR A 1 343 ? -2.172 -5.312 -7.477 1 98.81 343 THR A C 1
ATOM 2529 O O . THR A 1 343 ? -2.367 -4.391 -6.68 1 98.81 343 THR A O 1
ATOM 2532 N N . ALA A 1 344 ? -2.479 -5.238 -8.75 1 98.75 344 ALA A N 1
ATOM 2533 C CA . ALA A 1 344 ? -3.113 -4.027 -9.266 1 98.75 344 ALA A CA 1
ATOM 2534 C C . ALA A 1 344 ? -4.113 -4.363 -10.367 1 98.75 344 ALA A C 1
ATOM 2536 O O . ALA A 1 344 ? -3.906 -5.301 -11.141 1 98.75 344 ALA A O 1
ATOM 2537 N N . VAL A 1 345 ? -5.191 -3.59 -10.414 1 98.75 345 VAL A N 1
ATOM 2538 C CA . VAL A 1 345 ? -6.156 -3.623 -11.508 1 98.75 345 VAL A CA 1
ATOM 2539 C C . VAL A 1 345 ? -6.438 -2.203 -11.992 1 98.75 345 VAL A C 1
ATOM 2541 O O . VAL A 1 345 ? -6.75 -1.317 -11.195 1 98.75 345 VAL A O 1
ATOM 2544 N N . ILE A 1 346 ? -6.23 -1.989 -13.211 1 97.38 346 ILE A N 1
ATOM 2545 C CA . ILE A 1 346 ? -6.742 -0.783 -13.852 1 97.38 346 ILE A CA 1
ATOM 2546 C C . ILE A 1 346 ? -8.102 -1.073 -14.484 1 97.38 346 ILE A C 1
ATOM 2548 O O . ILE A 1 346 ? -8.195 -1.834 -15.453 1 97.38 346 ILE A O 1
ATOM 2552 N N . PRO A 1 347 ? -9.117 -0.432 -13.938 1 96.38 347 PRO A N 1
ATOM 2553 C CA . PRO A 1 347 ? -10.469 -0.728 -14.422 1 96.38 347 PRO A CA 1
ATOM 2554 C C . PRO A 1 347 ? -10.734 -0.146 -15.805 1 96.38 347 PRO A C 1
ATOM 2556 O O . PRO A 1 347 ? -9.984 0.715 -16.281 1 96.38 347 PRO A O 1
ATOM 2559 N N . VAL A 1 348 ? -11.828 -0.625 -16.375 1 93.81 348 VAL A N 1
ATOM 2560 C CA . VAL A 1 348 ? -12.281 -0.097 -17.656 1 93.81 348 VAL A CA 1
ATOM 2561 C C . VAL A 1 348 ? -12.766 1.34 -17.484 1 93.81 348 VAL A C 1
ATOM 2563 O O . VAL A 1 348 ? -13.531 1.637 -16.562 1 93.81 348 VAL A O 1
ATOM 2566 N N . ASP A 1 349 ? -12.227 2.166 -18.297 1 88.19 349 ASP A N 1
ATOM 2567 C CA . ASP A 1 349 ? -12.82 3.494 -18.406 1 88.19 349 ASP A CA 1
ATOM 2568 C C . ASP A 1 349 ? -14.133 3.445 -19.188 1 88.19 349 ASP A C 1
ATOM 2570 O O . ASP A 1 349 ? -14.18 2.938 -20.312 1 88.19 349 ASP A O 1
ATOM 2574 N N . PRO A 1 350 ? -15.156 3.984 -18.641 1 84.5 350 PRO A N 1
ATOM 2575 C CA . PRO A 1 350 ? -16.469 3.91 -19.281 1 84.5 350 PRO A CA 1
ATOM 2576 C C . PRO A 1 350 ? -16.469 4.547 -20.672 1 84.5 350 PRO A C 1
ATOM 2578 O O . PRO A 1 350 ? -17.266 4.164 -21.531 1 84.5 350 PRO A O 1
ATOM 2581 N N . ASN A 1 351 ? -15.578 5.465 -20.906 1 85.69 351 ASN A N 1
ATOM 2582 C CA . ASN A 1 351 ? -15.555 6.16 -22.188 1 85.69 351 ASN A CA 1
ATOM 2583 C C . ASN A 1 351 ? -14.547 5.535 -23.156 1 85.69 351 ASN A C 1
ATOM 2585 O O . ASN A 1 351 ? -14.328 6.047 -24.25 1 85.69 351 ASN A O 1
ATOM 2589 N N . ASP A 1 352 ? -13.961 4.465 -22.75 1 88.06 352 ASP A N 1
ATOM 2590 C CA . ASP A 1 352 ? -13.016 3.758 -23.594 1 88.06 352 ASP A CA 1
ATOM 2591 C C . ASP A 1 352 ? -13.727 2.791 -24.531 1 88.06 352 ASP A C 1
ATOM 2593 O O . ASP A 1 352 ? -14.258 1.769 -24.094 1 88.06 352 ASP A O 1
ATOM 2597 N N . PRO A 1 353 ? -13.688 3.037 -25.828 1 87.94 353 PRO A N 1
ATOM 2598 C CA . PRO A 1 353 ? -14.383 2.143 -26.766 1 87.94 353 PRO A CA 1
ATOM 2599 C C . PRO A 1 353 ? -13.773 0.743 -26.797 1 87.94 353 PRO A C 1
ATOM 2601 O O . PRO A 1 353 ? -14.461 -0.227 -27.125 1 87.94 353 PRO A O 1
ATOM 2604 N N . ASP A 1 354 ? -12.539 0.671 -26.422 1 89.88 354 ASP A N 1
ATOM 2605 C CA . ASP A 1 354 ? -11.867 -0.624 -26.453 1 89.88 354 ASP A CA 1
ATOM 2606 C C . ASP A 1 354 ? -12.094 -1.397 -25.156 1 89.88 354 ASP A C 1
ATOM 2608 O O . ASP A 1 354 ? -11.734 -2.572 -25.062 1 89.88 354 ASP A O 1
ATOM 2612 N N . GLN A 1 355 ? -12.695 -0.787 -24.141 1 92.19 355 GLN A N 1
ATOM 2613 C CA . GLN A 1 355 ? -12.984 -1.402 -22.844 1 92.19 355 GLN A CA 1
ATOM 2614 C C . GLN A 1 355 ? -11.75 -2.082 -22.266 1 92.19 355 GLN A C 1
ATOM 2616 O O . GLN A 1 355 ? -11.797 -3.25 -21.875 1 92.19 355 GLN A O 1
ATOM 2621 N N . THR A 1 356 ? -10.688 -1.348 -22.297 1 95.12 356 THR A N 1
ATOM 2622 C CA . THR A 1 356 ? -9.391 -1.876 -21.891 1 95.12 356 THR A CA 1
ATOM 2623 C C . THR A 1 356 ? -9.289 -1.928 -20.359 1 95.12 356 THR A C 1
ATOM 2625 O O . THR A 1 356 ? -9.672 -0.978 -19.672 1 95.12 356 THR A O 1
ATOM 2628 N N . CYS A 1 357 ? -8.875 -3.021 -19.828 1 96.94 357 CYS A N 1
ATOM 2629 C CA . CYS A 1 357 ? -8.469 -3.158 -18.438 1 96.94 357 CYS A CA 1
ATOM 2630 C C . CYS A 1 357 ? -7.219 -4.027 -18.312 1 96.94 357 CYS A C 1
ATOM 2632 O O . CYS A 1 357 ? -6.926 -4.832 -19.203 1 96.94 357 CYS A O 1
ATOM 2634 N N . VAL A 1 358 ? -6.473 -3.799 -17.281 1 98.56 358 VAL A N 1
ATOM 2635 C CA . VAL A 1 358 ? -5.227 -4.52 -17.062 1 98.56 358 VAL A CA 1
ATOM 2636 C C . VAL A 1 358 ? -5.125 -4.938 -15.594 1 98.56 358 VAL A C 1
ATOM 2638 O O . VAL A 1 358 ? -5.539 -4.195 -14.695 1 98.56 358 VAL A O 1
ATOM 2641 N N . ALA A 1 359 ? -4.605 -6.117 -15.352 1 98.88 359 ALA A N 1
ATOM 2642 C CA . ALA A 1 359 ? -4.266 -6.59 -14.008 1 98.88 359 ALA A CA 1
ATOM 2643 C C . ALA A 1 359 ? -2.822 -7.086 -13.961 1 98.88 359 ALA A C 1
ATOM 2645 O O . ALA A 1 359 ? -2.324 -7.676 -14.922 1 98.88 359 ALA A O 1
ATOM 2646 N N . THR A 1 360 ? -2.186 -6.82 -12.867 1 98.88 360 THR A N 1
ATOM 2647 C CA . THR A 1 360 ? -0.81 -7.266 -12.672 1 98.88 360 THR A CA 1
ATOM 2648 C C . THR A 1 360 ? -0.62 -7.84 -11.273 1 98.88 360 THR A C 1
ATOM 2650 O O . THR A 1 360 ? -1.179 -7.32 -10.305 1 98.88 360 THR A O 1
ATOM 2653 N N . VAL A 1 361 ? 0.146 -8.906 -11.125 1 98.75 361 VAL A N 1
ATOM 2654 C CA . VAL A 1 361 ? 0.587 -9.477 -9.859 1 98.75 361 VAL A CA 1
ATOM 2655 C C . VAL A 1 361 ? 2.1 -9.68 -9.883 1 98.75 361 VAL A C 1
ATOM 2657 O O . VAL A 1 361 ? 2.676 -9.992 -10.922 1 98.75 361 VAL A O 1
ATOM 2660 N N . THR A 1 362 ? 2.699 -9.461 -8.727 1 98.31 362 THR A N 1
ATOM 2661 C CA . THR A 1 362 ? 4.156 -9.477 -8.656 1 98.31 362 THR A CA 1
ATOM 2662 C C . THR A 1 362 ? 4.637 -10.461 -7.598 1 98.31 362 THR A C 1
ATOM 2664 O O . THR A 1 362 ? 3.875 -10.844 -6.707 1 98.31 362 THR A O 1
ATOM 2667 N N . SER A 1 363 ? 5.883 -10.945 -7.719 1 97.19 363 SER A N 1
ATOM 2668 C CA . SER A 1 363 ? 6.613 -11.781 -6.777 1 97.19 363 SER A CA 1
ATOM 2669 C C . SER A 1 363 ? 8.094 -11.43 -6.754 1 97.19 363 SER A C 1
ATOM 2671 O O . SER A 1 363 ? 8.68 -11.102 -7.793 1 97.19 363 SER A O 1
ATOM 2673 N N . GLY A 1 364 ? 8.727 -11.445 -5.598 1 94.69 364 GLY A N 1
ATOM 2674 C CA . GLY A 1 364 ? 10.148 -11.141 -5.5 1 94.69 364 GLY A CA 1
ATOM 2675 C C . GLY A 1 364 ? 10.523 -10.469 -4.191 1 94.69 364 GLY A C 1
ATOM 2676 O O . GLY A 1 364 ? 9.992 -10.82 -3.135 1 94.69 364 GLY A O 1
ATOM 2677 N N . THR A 1 365 ? 11.539 -9.594 -4.336 1 92.94 365 THR A N 1
ATOM 2678 C CA . THR A 1 365 ? 11.961 -8.828 -3.166 1 92.94 365 THR A CA 1
ATOM 2679 C C . THR A 1 365 ? 10.922 -7.777 -2.805 1 92.94 365 THR A C 1
ATOM 2681 O O . THR A 1 365 ? 10.914 -6.68 -3.369 1 92.94 365 THR A O 1
ATOM 2684 N N . GLY A 1 366 ? 10.234 -8.047 -1.76 1 95.38 366 GLY A N 1
ATOM 2685 C CA . GLY A 1 366 ? 9.047 -7.285 -1.406 1 95.38 366 GLY A CA 1
ATOM 2686 C C . GLY A 1 366 ? 9.328 -5.812 -1.179 1 95.38 366 GLY A C 1
ATOM 2687 O O . GLY A 1 366 ? 8.562 -4.953 -1.63 1 95.38 366 GLY A O 1
ATOM 2688 N N . GLU A 1 367 ? 10.367 -5.516 -0.504 1 95.81 367 GLU A N 1
ATOM 2689 C CA . GLU A 1 367 ? 10.711 -4.141 -0.153 1 95.81 367 GLU A CA 1
ATOM 2690 C C . GLU A 1 367 ? 11 -3.311 -1.398 1 95.81 367 GLU A C 1
ATOM 2692 O O . GLU A 1 367 ? 10.586 -2.154 -1.493 1 95.81 367 GLU A O 1
ATOM 2697 N N . HIS A 1 368 ? 11.68 -3.91 -2.395 1 96.38 368 HIS A N 1
ATOM 2698 C CA . HIS A 1 368 ? 11.953 -3.219 -3.65 1 96.38 368 HIS A CA 1
ATOM 2699 C C . HIS A 1 368 ? 10.688 -3.08 -4.492 1 96.38 368 HIS A C 1
ATOM 2701 O O . HIS A 1 368 ? 10.5 -2.068 -5.172 1 96.38 368 HIS A O 1
ATOM 2707 N N . ILE A 1 369 ? 9.898 -4.117 -4.449 1 97.56 369 ILE A N 1
ATOM 2708 C CA . ILE A 1 369 ? 8.617 -4.078 -5.152 1 97.56 369 ILE A CA 1
ATOM 2709 C C . ILE A 1 369 ? 7.762 -2.941 -4.602 1 97.56 369 ILE A C 1
ATOM 2711 O O . ILE A 1 369 ? 7.098 -2.23 -5.363 1 97.56 369 ILE A O 1
ATOM 2715 N N . ALA A 1 370 ? 7.828 -2.732 -3.303 1 97.25 370 ALA A N 1
ATOM 2716 C CA . ALA A 1 370 ? 7.086 -1.648 -2.664 1 97.25 370 ALA A CA 1
ATOM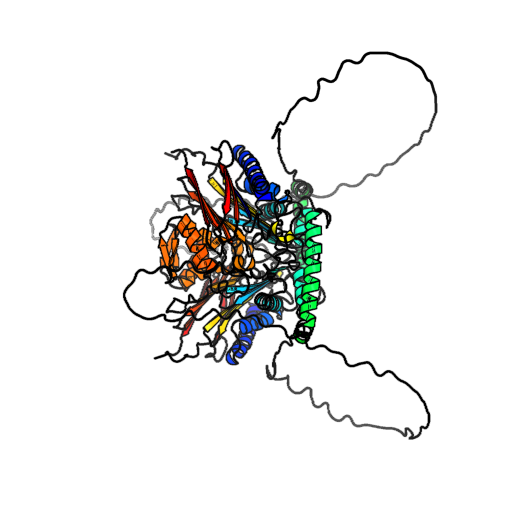 2717 C C . ALA A 1 370 ? 7.652 -0.288 -3.057 1 97.25 370 ALA A C 1
ATOM 2719 O O . ALA A 1 370 ? 6.902 0.63 -3.398 1 97.25 370 ALA A O 1
ATOM 2720 N N . THR A 1 371 ? 8.922 -0.158 -3.049 1 96.69 371 THR A N 1
ATOM 2721 C CA . THR A 1 371 ? 9.602 1.097 -3.359 1 96.69 371 THR A CA 1
ATOM 2722 C C . THR A 1 371 ? 9.289 1.541 -4.785 1 96.69 371 THR A C 1
ATOM 2724 O O . THR A 1 371 ? 9.133 2.734 -5.051 1 96.69 371 THR A O 1
ATOM 2727 N N . SER A 1 372 ? 9.109 0.596 -5.656 1 96.88 372 SER A N 1
ATOM 2728 C CA . SER A 1 372 ? 8.914 0.91 -7.066 1 96.88 372 SER A CA 1
ATOM 2729 C C . SER A 1 372 ? 7.441 0.844 -7.449 1 96.88 372 SER A C 1
ATOM 2731 O O . SER A 1 372 ? 7.086 1.031 -8.609 1 96.88 372 SER A O 1
ATOM 2733 N N . MET A 1 373 ? 6.562 0.487 -6.52 1 97.19 373 MET A N 1
ATOM 2734 C CA . MET A 1 373 ? 5.148 0.298 -6.832 1 97.19 373 MET A CA 1
ATOM 2735 C C . MET A 1 373 ? 4.977 -0.552 -8.086 1 97.19 373 MET A C 1
ATOM 2737 O O . MET A 1 373 ? 4.258 -0.166 -9.008 1 97.19 373 MET A O 1
ATOM 2741 N N . ALA A 1 374 ? 5.535 -1.621 -8.086 1 98.25 374 ALA A N 1
ATOM 2742 C CA . ALA A 1 374 ? 5.816 -2.375 -9.305 1 98.25 374 ALA A CA 1
ATOM 2743 C C . ALA A 1 374 ? 4.527 -2.781 -10.016 1 98.25 374 ALA A C 1
ATOM 2745 O O . ALA A 1 374 ? 4.41 -2.643 -11.234 1 98.25 374 ALA A O 1
ATOM 2746 N N . ALA A 1 375 ? 3.527 -3.25 -9.273 1 98.69 375 ALA A N 1
ATOM 2747 C CA . ALA A 1 375 ? 2.316 -3.756 -9.914 1 98.69 375 ALA A CA 1
ATOM 2748 C C . ALA A 1 375 ? 1.579 -2.643 -10.656 1 98.69 375 ALA A C 1
ATOM 2750 O O . ALA A 1 375 ? 1.207 -2.801 -11.82 1 98.69 375 ALA A O 1
ATOM 2751 N N . SER A 1 376 ? 1.38 -1.53 -10 1 98.19 376 SER A N 1
ATOM 2752 C CA . SER A 1 376 ? 0.659 -0.421 -10.617 1 98.19 376 SER A CA 1
ATOM 2753 C C . SER A 1 376 ? 1.465 0.196 -11.758 1 98.19 376 SER A C 1
ATOM 2755 O O . SER A 1 376 ? 0.901 0.6 -12.781 1 98.19 376 SER A O 1
ATOM 2757 N N . THR A 1 377 ? 2.748 0.33 -11.547 1 97.69 377 THR A N 1
ATOM 2758 C CA . THR A 1 377 ? 3.598 0.879 -12.594 1 97.69 377 THR A CA 1
ATOM 2759 C C . THR A 1 377 ? 3.553 0.001 -13.844 1 97.69 377 THR A C 1
ATOM 2761 O O . THR A 1 377 ? 3.398 0.505 -14.961 1 97.69 377 THR A O 1
ATOM 2764 N N . CYS A 1 378 ? 3.646 -1.28 -13.641 1 98.56 378 CYS A N 1
ATOM 2765 C CA . CYS A 1 378 ? 3.6 -2.197 -14.773 1 98.56 378 CYS A CA 1
ATOM 2766 C C . CYS A 1 378 ? 2.23 -2.17 -15.438 1 98.56 378 CYS A C 1
ATOM 2768 O O . CYS A 1 378 ? 2.133 -2.168 -16.672 1 98.56 378 CYS A O 1
ATOM 2770 N N . ALA A 1 379 ? 1.218 -2.203 -14.625 1 98.5 379 ALA A N 1
ATOM 2771 C CA . ALA A 1 379 ? -0.135 -2.139 -15.172 1 98.5 379 ALA A CA 1
ATOM 2772 C C . ALA A 1 379 ? -0.309 -0.91 -16.062 1 98.5 379 ALA A C 1
ATOM 2774 O O . ALA A 1 379 ? -0.904 -0.995 -17.141 1 98.5 379 ALA A O 1
ATOM 2775 N N . SER A 1 380 ? 0.199 0.183 -15.617 1 96.62 380 SER A N 1
ATOM 2776 C CA . SER A 1 380 ? 0.09 1.422 -16.375 1 96.62 380 SER A CA 1
ATOM 2777 C C . SER A 1 380 ? 0.848 1.325 -17.703 1 96.62 380 SER A C 1
ATOM 2779 O O . SER A 1 380 ? 0.343 1.747 -18.75 1 96.62 380 SER A O 1
ATOM 2781 N N . ARG A 1 381 ? 2.043 0.802 -17.688 1 97.69 381 ARG A N 1
ATOM 2782 C CA . ARG A 1 381 ? 2.842 0.672 -18.906 1 97.69 381 ARG A CA 1
ATOM 2783 C C . ARG A 1 381 ? 2.162 -0.254 -19.906 1 97.69 381 ARG A C 1
ATOM 2785 O O . ARG A 1 381 ? 2.137 0.035 -21.109 1 97.69 381 ARG A O 1
ATOM 2792 N N . VAL A 1 382 ? 1.638 -1.343 -19.391 1 97.94 382 VAL A N 1
ATOM 2793 C CA . VAL A 1 382 ? 0.958 -2.301 -20.25 1 97.94 382 VAL A CA 1
ATOM 2794 C C . VAL A 1 382 ? -0.345 -1.696 -20.766 1 97.94 382 VAL A C 1
ATOM 2796 O O . VAL A 1 382 ? -0.69 -1.859 -21.953 1 97.94 382 VAL A O 1
ATOM 2799 N N . TYR A 1 383 ? -1.057 -1.019 -19.922 1 96.69 383 TYR A N 1
ATOM 2800 C CA . TYR A 1 383 ? -2.322 -0.393 -20.297 1 96.69 383 TYR A CA 1
ATOM 2801 C C . TYR A 1 383 ? -2.129 0.589 -21.438 1 96.69 383 TYR A C 1
ATOM 2803 O O . TYR A 1 383 ? -2.873 0.557 -22.422 1 96.69 383 TYR A O 1
ATOM 2811 N N . TYR A 1 384 ? -1.102 1.395 -21.312 1 93.94 384 TYR A N 1
ATOM 2812 C CA . TYR A 1 384 ? -0.893 2.459 -22.297 1 93.94 384 TYR A CA 1
ATOM 2813 C C . TYR A 1 384 ? 0.099 2.029 -23.375 1 93.94 384 TYR A C 1
ATOM 2815 O O . TYR A 1 384 ? 0.404 2.797 -24.281 1 93.94 384 TYR A O 1
ATOM 2823 N N . ASN A 1 385 ? 0.638 0.909 -23.312 1 96 385 ASN A N 1
ATOM 2824 C CA . ASN A 1 385 ? 1.648 0.438 -24.266 1 96 385 ASN A CA 1
ATOM 2825 C C . ASN A 1 385 ? 2.826 1.404 -24.344 1 96 385 ASN A C 1
ATOM 2827 O O . ASN A 1 385 ? 3.197 1.836 -25.438 1 96 385 ASN A O 1
ATOM 2831 N N . GLN A 1 386 ? 3.426 1.532 -23.109 1 95.31 386 GLN A N 1
ATOM 2832 C CA . GLN A 1 386 ? 4.48 2.537 -23.047 1 95.31 386 GLN A CA 1
ATOM 2833 C C . GLN A 1 386 ? 5.723 1.985 -22.359 1 95.31 386 GLN A C 1
ATOM 2835 O O . GLN A 1 386 ? 5.625 1.129 -21.469 1 95.31 386 GLN A O 1
ATOM 2840 N N . ARG A 1 387 ? 6.809 2.48 -22.781 1 95.81 387 ARG A N 1
ATOM 2841 C CA . ARG A 1 387 ? 8.086 2.266 -22.109 1 95.81 387 ARG A CA 1
ATOM 2842 C C . ARG A 1 387 ? 8.75 3.592 -21.75 1 95.81 387 ARG A C 1
ATOM 2844 O O . ARG A 1 387 ? 8.742 4.527 -22.562 1 95.81 387 ARG A O 1
ATOM 2851 N N . LYS A 1 388 ? 9.211 3.652 -20.609 1 92.25 388 LYS A N 1
ATOM 2852 C CA . LYS A 1 388 ? 9.898 4.867 -20.172 1 92.25 388 LYS A CA 1
ATOM 2853 C C . LYS A 1 388 ? 11.281 4.969 -20.812 1 92.25 388 LYS A C 1
ATOM 2855 O O . LYS A 1 388 ? 12.07 4.023 -20.75 1 92.25 388 LYS A O 1
ATOM 2860 N N . CYS A 1 389 ? 11.555 6.145 -21.328 1 89.5 389 CYS A N 1
ATOM 2861 C CA . CYS A 1 389 ? 12.852 6.414 -21.938 1 89.5 389 CYS A CA 1
ATOM 2862 C C . CYS A 1 389 ? 13.812 7.031 -20.938 1 89.5 389 CYS A C 1
ATOM 2864 O O . CYS A 1 389 ? 13.414 7.383 -19.828 1 89.5 389 CYS A O 1
ATOM 2866 N N . GLU A 1 390 ? 15.055 7.176 -21.359 1 84.75 390 GLU A N 1
ATOM 2867 C CA . GLU A 1 390 ? 16.109 7.699 -20.484 1 84.75 390 GLU A CA 1
ATOM 2868 C C . GLU A 1 390 ? 15.836 9.148 -20.109 1 84.75 390 GLU A C 1
ATOM 2870 O O . GLU A 1 390 ? 16.203 9.586 -19.016 1 84.75 390 GLU A O 1
ATOM 2875 N N . ASP A 1 391 ? 15.18 9.805 -20.969 1 77.12 391 ASP A N 1
ATOM 2876 C CA . ASP A 1 391 ? 14.93 11.227 -20.719 1 77.12 391 ASP A CA 1
ATOM 2877 C C . ASP A 1 391 ? 13.648 11.422 -19.922 1 77.12 391 ASP A C 1
ATOM 2879 O O . ASP A 1 391 ? 13.203 12.555 -19.703 1 77.12 391 ASP A O 1
ATOM 2883 N N . GLY A 1 392 ? 13.039 10.336 -19.562 1 79.06 392 GLY A N 1
ATOM 2884 C CA . GLY A 1 392 ? 11.836 10.422 -18.75 1 79.06 392 GLY A CA 1
ATOM 2885 C C . GLY A 1 392 ? 10.562 10.422 -19.578 1 79.06 392 GLY A C 1
ATOM 2886 O O . GLY A 1 392 ? 9.461 10.312 -19.031 1 79.06 392 GLY A O 1
ATOM 2887 N N . SER A 1 393 ? 10.781 10.5 -20.844 1 83.25 393 SER A N 1
ATOM 2888 C CA . SER A 1 393 ? 9.617 10.453 -21.734 1 83.25 393 SER A CA 1
ATOM 2889 C C . SER A 1 393 ? 9.156 9.016 -21.969 1 83.25 393 SER A C 1
ATOM 2891 O O . SER A 1 393 ? 9.766 8.078 -21.453 1 83.25 393 SER A O 1
ATOM 2893 N N . PHE A 1 394 ? 7.996 8.906 -22.672 1 90.38 394 PHE A N 1
ATOM 2894 C CA . PHE A 1 394 ? 7.469 7.574 -22.938 1 90.38 394 PHE A CA 1
ATOM 2895 C C . PHE A 1 394 ? 7.406 7.309 -24.438 1 90.38 394 PHE A C 1
ATOM 2897 O O . PHE A 1 394 ? 7.098 8.211 -25.219 1 90.38 394 PHE A O 1
ATOM 2904 N N . GLU A 1 395 ? 7.727 6.113 -24.797 1 95.12 395 GLU A N 1
ATOM 2905 C CA . GLU A 1 395 ? 7.602 5.637 -26.172 1 95.12 395 GLU A CA 1
ATOM 2906 C C . GLU A 1 395 ? 6.574 4.516 -26.281 1 95.12 395 GLU A C 1
ATOM 2908 O O . GLU A 1 395 ? 6.453 3.689 -25.375 1 95.12 395 GLU A O 1
ATOM 2913 N N . GLU A 1 396 ? 5.848 4.492 -27.375 1 96 396 GLU A N 1
ATOM 2914 C CA . GLU A 1 396 ? 4.855 3.441 -27.609 1 96 396 GLU A CA 1
ATOM 2915 C C . GLU A 1 396 ? 5.527 2.119 -27.969 1 96 396 GLU A C 1
ATOM 2917 O O . GLU A 1 396 ? 6.375 2.072 -28.859 1 96 396 GLU A O 1
ATOM 2922 N N . VAL A 1 397 ? 5.141 1.094 -27.266 1 97 397 VAL A N 1
ATOM 2923 C CA . VAL A 1 397 ? 5.711 -0.23 -27.5 1 97 397 VAL A CA 1
ATOM 2924 C C . VAL A 1 397 ? 4.633 -1.297 -27.297 1 97 397 VAL A C 1
ATOM 2926 O O . VAL A 1 397 ? 3.498 -0.982 -26.938 1 97 397 VAL A O 1
ATOM 2929 N N . THR A 1 398 ? 5.02 -2.555 -27.625 1 95.44 398 THR A N 1
ATOM 2930 C CA . THR A 1 398 ? 4.117 -3.674 -27.375 1 95.44 398 THR A CA 1
ATOM 2931 C C . THR A 1 398 ? 4.027 -3.973 -25.891 1 95.44 398 THR A C 1
ATOM 2933 O O . THR A 1 398 ? 4.832 -3.469 -25.094 1 95.44 398 THR A O 1
ATOM 2936 N N . GLU A 1 399 ? 3.033 -4.762 -25.5 1 95.25 399 GLU A N 1
ATOM 2937 C CA . GLU A 1 399 ? 2.82 -5.113 -24.094 1 95.25 399 GLU A CA 1
ATOM 2938 C C . GLU A 1 399 ? 4.055 -5.785 -23.5 1 95.25 399 GLU A C 1
ATOM 2940 O O . GLU A 1 399 ? 4.453 -5.477 -22.375 1 95.25 399 GLU A O 1
ATOM 2945 N N . ASP A 1 400 ? 4.66 -6.688 -24.25 1 95.19 400 ASP A N 1
ATOM 2946 C CA . ASP A 1 400 ? 5.832 -7.41 -23.75 1 95.19 400 ASP A CA 1
ATOM 2947 C C . ASP A 1 400 ? 7.016 -6.469 -23.547 1 95.19 400 ASP A C 1
ATOM 2949 O O . ASP A 1 400 ? 7.754 -6.602 -22.562 1 95.19 400 ASP A O 1
ATOM 2953 N N . GLU A 1 401 ? 7.164 -5.547 -24.438 1 96.38 401 GLU A N 1
ATOM 2954 C CA . GLU A 1 401 ? 8.25 -4.578 -24.328 1 96.38 401 GLU A CA 1
ATOM 2955 C C . GLU A 1 401 ? 8.008 -3.605 -23.172 1 96.38 401 GLU A C 1
ATOM 2957 O O . GLU A 1 401 ? 8.953 -3.166 -22.516 1 96.38 401 GLU A O 1
ATOM 2962 N N . ALA A 1 402 ? 6.754 -3.273 -23.062 1 97.5 402 ALA A N 1
ATOM 2963 C CA . ALA A 1 402 ? 6.395 -2.404 -21.938 1 97.5 402 ALA A CA 1
ATOM 2964 C C . ALA A 1 402 ? 6.77 -3.043 -20.609 1 97.5 402 ALA A C 1
ATOM 2966 O O . ALA A 1 402 ? 7.363 -2.391 -19.75 1 97.5 402 ALA A O 1
ATOM 2967 N N . LEU A 1 403 ? 6.445 -4.301 -20.484 1 97.81 403 LEU A N 1
ATOM 2968 C CA . LEU A 1 403 ? 6.734 -5.031 -19.25 1 97.81 403 LEU A CA 1
ATOM 2969 C C . LEU A 1 403 ? 8.234 -5.18 -19.047 1 97.81 403 LEU A C 1
ATOM 2971 O O . LEU A 1 403 ? 8.742 -4.949 -17.938 1 97.81 403 LEU A O 1
ATOM 2975 N N . ARG A 1 404 ? 8.961 -5.512 -20.047 1 96.88 404 ARG A N 1
ATOM 2976 C CA . ARG A 1 404 ? 10.414 -5.648 -19.969 1 96.88 404 ARG A CA 1
ATOM 2977 C C . ARG A 1 404 ? 11.07 -4.32 -19.609 1 96.88 404 ARG A C 1
ATOM 2979 O O . ARG A 1 404 ? 11.977 -4.281 -18.781 1 96.88 404 ARG A O 1
ATOM 2986 N N . GLY A 1 405 ? 10.633 -3.32 -20.312 1 96.44 405 GLY A N 1
ATOM 2987 C CA . GLY A 1 405 ? 11.156 -1.995 -20.016 1 96.44 405 GLY A CA 1
ATOM 2988 C C . GLY A 1 405 ? 10.906 -1.556 -18.578 1 96.44 405 GLY A C 1
ATOM 2989 O O . GLY A 1 405 ? 11.773 -0.941 -17.969 1 96.44 405 GLY A O 1
ATOM 2990 N N . MET A 1 406 ? 9.742 -1.837 -18.094 1 97.25 406 MET A N 1
ATOM 2991 C CA . MET A 1 406 ? 9.406 -1.487 -16.719 1 97.25 406 MET A CA 1
ATOM 2992 C C . MET A 1 406 ? 10.344 -2.188 -15.742 1 97.25 406 MET A C 1
ATOM 2994 O O . MET A 1 406 ? 10.844 -1.566 -14.805 1 97.25 406 MET A O 1
ATOM 2998 N N . ILE A 1 407 ? 10.609 -3.486 -15.914 1 97.25 407 ILE A N 1
ATOM 2999 C CA . ILE A 1 407 ? 11.5 -4.234 -15.031 1 97.25 407 ILE A CA 1
ATOM 3000 C C . ILE A 1 407 ? 12.906 -3.637 -15.086 1 97.25 407 ILE A C 1
ATOM 3002 O O . ILE A 1 407 ? 13.531 -3.4 -14.047 1 97.25 407 ILE A O 1
ATOM 3006 N N . ALA A 1 408 ? 13.367 -3.299 -16.25 1 95.75 408 ALA A N 1
ATOM 3007 C CA . ALA A 1 408 ? 14.734 -2.844 -16.453 1 95.75 408 ALA A CA 1
ATOM 3008 C C . ALA A 1 408 ? 14.922 -1.418 -15.938 1 95.75 408 ALA A C 1
ATOM 3010 O O . ALA A 1 408 ? 15.875 -1.132 -15.211 1 95.75 408 ALA A O 1
ATOM 3011 N N . SER A 1 409 ? 14.008 -0.559 -16.266 1 94.38 409 SER A N 1
ATOM 3012 C CA . SER A 1 409 ? 14.242 0.868 -16.062 1 94.38 409 SER A CA 1
ATOM 3013 C C . SER A 1 409 ? 13.555 1.365 -14.805 1 94.38 409 SER A C 1
ATOM 3015 O O . SER A 1 409 ? 14.07 2.238 -14.109 1 94.38 409 SER A O 1
ATOM 3017 N N . GLU A 1 410 ? 12.43 0.84 -14.539 1 95.31 410 GLU A N 1
ATOM 3018 C CA . GLU A 1 410 ? 11.633 1.455 -13.484 1 95.31 410 GLU A CA 1
ATOM 3019 C C . GLU A 1 410 ? 11.641 0.609 -12.219 1 95.31 410 GLU A C 1
ATOM 3021 O O . GLU A 1 410 ? 11.258 1.082 -11.141 1 95.31 410 GLU A O 1
ATOM 3026 N N . PHE A 1 411 ? 12.055 -0.61 -12.336 1 96.94 411 PHE A N 1
ATOM 3027 C CA . PHE A 1 411 ? 12.297 -1.419 -11.148 1 96.94 411 PHE A CA 1
ATOM 3028 C C . PHE A 1 411 ? 13.789 -1.469 -10.82 1 96.94 411 PHE A C 1
ATOM 3030 O O . PHE A 1 411 ? 14.25 -0.785 -9.906 1 96.94 411 PHE A O 1
ATOM 3037 N N . MET A 1 412 ? 14.555 -2.082 -11.727 1 95.62 412 MET A N 1
ATOM 3038 C CA . MET A 1 412 ? 15.984 -2.227 -11.484 1 95.62 412 MET A CA 1
ATOM 3039 C C . MET A 1 412 ? 16.688 -0.869 -11.508 1 95.62 412 MET A C 1
ATOM 3041 O O . MET A 1 412 ? 17.656 -0.655 -10.797 1 95.62 412 MET A O 1
ATOM 3045 N N . GLY A 1 413 ? 16.188 -0.01 -12.32 1 93.75 413 GLY A N 1
ATOM 3046 C CA . GLY A 1 413 ? 16.797 1.303 -12.469 1 93.75 413 GLY A CA 1
ATOM 3047 C C . GLY A 1 413 ? 16.25 2.328 -11.492 1 93.75 413 GLY A C 1
ATOM 3048 O O . GLY A 1 413 ? 16.734 3.465 -11.453 1 93.75 413 GLY A O 1
ATOM 3049 N N . HIS A 1 414 ? 15.273 2.018 -10.734 1 94.69 414 HIS A N 1
ATOM 3050 C CA . HIS A 1 414 ? 14.695 2.939 -9.766 1 94.69 414 HIS A CA 1
ATOM 3051 C C . HIS A 1 414 ? 15.75 3.398 -8.758 1 94.69 414 HIS A C 1
ATOM 3053 O O . HIS A 1 414 ? 16.5 2.582 -8.211 1 94.69 414 HIS A O 1
ATOM 3059 N N . PRO A 1 415 ? 15.797 4.684 -8.391 1 93.19 415 PRO A N 1
ATOM 3060 C CA . PRO A 1 415 ? 16.828 5.207 -7.492 1 93.19 415 PRO A CA 1
ATOM 3061 C C . PRO A 1 415 ? 16.828 4.512 -6.133 1 93.19 415 PRO A C 1
ATOM 3063 O O . PRO A 1 415 ? 17.891 4.305 -5.539 1 93.19 415 PRO A O 1
ATOM 3066 N N . GLY A 1 416 ? 15.68 4.148 -5.66 1 93.94 416 GLY A N 1
ATOM 3067 C CA . GLY A 1 416 ? 15.562 3.5 -4.363 1 93.94 416 GLY A CA 1
ATOM 3068 C C . GLY A 1 416 ? 15.938 2.031 -4.395 1 93.94 416 GLY A C 1
ATOM 3069 O O . GLY A 1 416 ? 16.078 1.398 -3.348 1 93.94 416 GLY A O 1
ATOM 3070 N N . VAL A 1 417 ? 16.062 1.438 -5.535 1 94.75 417 VAL A N 1
ATOM 3071 C CA . VAL A 1 417 ? 16.359 0.017 -5.684 1 94.75 417 VAL A CA 1
ATOM 3072 C C . VAL A 1 417 ? 17.797 -0.165 -6.121 1 94.75 417 VAL A C 1
ATOM 3074 O O . VAL A 1 417 ? 18.516 -1.012 -5.586 1 94.75 417 VAL A O 1
ATOM 3077 N N . LYS A 1 418 ? 18.297 0.622 -7.043 1 92 418 LYS A N 1
ATOM 3078 C CA . LYS A 1 418 ? 19.609 0.473 -7.695 1 92 418 LYS A CA 1
ATOM 3079 C C . LYS A 1 418 ? 20.734 0.515 -6.68 1 92 418 LYS A C 1
ATOM 3081 O O . LYS A 1 418 ? 21.703 -0.237 -6.793 1 92 418 LYS A O 1
ATOM 3086 N N . ASP A 1 419 ? 20.656 1.291 -5.652 1 85.31 419 ASP A N 1
ATOM 3087 C CA . ASP A 1 419 ? 21.766 1.456 -4.711 1 85.31 419 ASP A CA 1
ATOM 3088 C C . ASP A 1 419 ? 21.484 0.706 -3.41 1 85.31 419 ASP A C 1
ATOM 3090 O O . ASP A 1 419 ? 22.141 0.958 -2.395 1 85.31 419 ASP A O 1
ATOM 3094 N N . SER A 1 420 ? 20.562 -0.213 -3.486 1 89.81 420 SER A N 1
ATOM 3095 C CA . SER A 1 420 ? 20.266 -1.01 -2.297 1 89.81 420 SER A CA 1
ATOM 3096 C C . SER A 1 420 ? 21.281 -2.139 -2.129 1 89.81 420 SER A C 1
ATOM 3098 O O . SER A 1 420 ? 21.859 -2.617 -3.111 1 89.81 420 SER A O 1
ATOM 3100 N N . HIS A 1 421 ? 21.516 -2.547 -0.912 1 88.25 421 HIS A N 1
ATOM 3101 C CA . HIS A 1 421 ? 22.406 -3.654 -0.612 1 88.25 421 HIS A CA 1
ATOM 3102 C C . HIS A 1 421 ? 21.75 -4.996 -0.908 1 88.25 421 HIS A C 1
ATOM 3104 O O . HIS A 1 421 ? 22.438 -6.016 -1.031 1 88.25 421 HIS A O 1
ATOM 3110 N N . CYS A 1 422 ? 20.453 -4.98 -0.953 1 88.25 422 CYS A N 1
ATOM 3111 C CA . CYS A 1 422 ? 19.719 -6.195 -1.297 1 88.25 422 CYS A CA 1
ATOM 3112 C C . CYS A 1 422 ? 19.5 -6.297 -2.803 1 88.25 422 CYS A C 1
ATOM 3114 O O . CYS A 1 422 ? 19.219 -5.297 -3.463 1 88.25 422 CYS A O 1
ATOM 3116 N N . ARG A 1 423 ? 19.688 -7.461 -3.281 1 86.44 423 ARG A N 1
ATOM 3117 C CA . ARG A 1 423 ? 19.5 -7.664 -4.715 1 86.44 423 ARG A CA 1
ATOM 3118 C C . ARG A 1 423 ? 18.031 -7.496 -5.102 1 86.44 423 ARG A C 1
ATOM 3120 O O . ARG A 1 423 ? 17.141 -8.031 -4.434 1 86.44 423 ARG A O 1
ATOM 3127 N N . GLY A 1 424 ? 17.812 -6.805 -6.207 1 90.62 424 GLY A N 1
ATOM 3128 C CA . GLY A 1 424 ? 16.469 -6.652 -6.727 1 90.62 424 GLY A CA 1
ATOM 3129 C C . GLY A 1 424 ? 16 -7.848 -7.539 1 90.62 424 GLY A C 1
ATOM 3130 O O . GLY A 1 424 ? 16.625 -8.195 -8.547 1 90.62 424 GLY A O 1
ATOM 3131 N N . ALA A 1 425 ? 15.008 -8.523 -7.145 1 93 425 ALA A N 1
ATOM 3132 C CA . ALA A 1 425 ? 14.391 -9.648 -7.848 1 93 425 ALA A CA 1
ATOM 3133 C C . ALA A 1 425 ? 12.891 -9.422 -8.031 1 93 425 ALA A C 1
ATOM 3135 O O . ALA A 1 425 ? 12.211 -8.938 -7.121 1 93 425 ALA A O 1
ATOM 3136 N N . ILE A 1 426 ? 12.438 -9.781 -9.273 1 96.38 426 ILE A N 1
ATOM 3137 C CA . ILE A 1 426 ? 11.008 -9.594 -9.492 1 96.38 426 ILE A CA 1
ATOM 3138 C C . ILE A 1 426 ? 10.531 -10.539 -10.594 1 96.38 426 ILE A C 1
ATOM 3140 O O . ILE A 1 426 ? 11.297 -10.898 -11.492 1 96.38 426 ILE A O 1
ATOM 3144 N N . GLY A 1 427 ? 9.398 -11.047 -10.453 1 97.31 427 GLY A N 1
ATOM 3145 C CA . GLY A 1 427 ? 8.547 -11.633 -11.477 1 97.31 427 GLY A CA 1
ATOM 3146 C C . GLY A 1 427 ? 7.184 -10.977 -11.57 1 97.31 427 GLY A C 1
ATOM 3147 O O . GLY A 1 427 ? 6.57 -10.656 -10.555 1 97.31 427 GLY A O 1
ATOM 3148 N N . ILE A 1 428 ? 6.746 -10.703 -12.797 1 98.25 428 ILE A N 1
ATOM 3149 C CA . ILE A 1 428 ? 5.465 -10.031 -13 1 98.25 428 ILE A CA 1
ATOM 3150 C C . ILE A 1 428 ? 4.621 -10.82 -14 1 98.25 428 ILE A C 1
ATOM 3152 O O . ILE A 1 428 ? 5.129 -11.281 -15.016 1 98.25 428 ILE A O 1
ATOM 3156 N N . MET A 1 429 ? 3.422 -11.016 -13.695 1 98.44 429 MET A N 1
ATOM 3157 C CA . MET A 1 429 ? 2.396 -11.5 -14.617 1 98.44 429 MET A CA 1
ATOM 3158 C C . MET A 1 429 ? 1.336 -10.43 -14.859 1 98.44 429 MET A C 1
ATOM 3160 O O . MET A 1 429 ? 0.731 -9.922 -13.914 1 98.44 429 MET A O 1
ATOM 3164 N N . ALA A 1 430 ? 1.127 -10.07 -16.094 1 98.81 430 ALA A N 1
ATOM 3165 C CA . ALA A 1 430 ? 0.174 -9.031 -16.484 1 98.81 430 ALA A CA 1
ATOM 3166 C C . ALA A 1 430 ? -0.82 -9.562 -17.516 1 98.81 430 ALA A C 1
ATOM 3168 O O . ALA A 1 430 ? -0.449 -10.328 -18.406 1 98.81 430 ALA A O 1
ATOM 3169 N N . VAL A 1 431 ? -2.059 -9.203 -17.344 1 98.69 431 VAL A N 1
ATOM 3170 C CA . VAL A 1 431 ? -3.104 -9.57 -18.297 1 98.69 431 VAL A CA 1
ATOM 3171 C C . VAL A 1 431 ? -3.84 -8.32 -18.766 1 98.69 431 VAL A C 1
ATOM 3173 O O . VAL A 1 431 ? -4.324 -7.531 -17.953 1 98.69 431 VAL A O 1
ATOM 3176 N N . LYS A 1 432 ? -3.869 -8.164 -20.016 1 98.06 432 LYS A N 1
ATOM 3177 C CA . LYS A 1 432 ? -4.617 -7.082 -20.641 1 98.06 432 LYS A CA 1
ATOM 3178 C C . LYS A 1 432 ? -5.852 -7.621 -21.359 1 98.06 432 LYS A C 1
ATOM 3180 O O . LYS A 1 432 ? -5.754 -8.539 -22.172 1 98.06 432 LYS A O 1
ATOM 3185 N N . LYS A 1 433 ? -6.984 -7.082 -21.031 1 97.12 433 LYS A N 1
ATOM 3186 C CA . LYS A 1 433 ? -8.25 -7.434 -21.672 1 97.12 433 LYS A CA 1
ATOM 3187 C C . LYS A 1 433 ? -8.805 -6.266 -22.484 1 97.12 433 LYS A C 1
ATOM 3189 O O . LYS A 1 433 ? -8.867 -5.137 -21.984 1 97.12 433 LYS A O 1
ATOM 3194 N N . THR A 1 434 ? -9.094 -6.469 -23.703 1 94.31 434 THR A N 1
ATOM 3195 C CA . THR A 1 434 ? -9.789 -5.527 -24.578 1 94.31 434 THR A CA 1
ATOM 3196 C C . THR A 1 434 ? -10.992 -6.191 -25.25 1 94.31 434 THR A C 1
ATOM 3198 O O . THR A 1 434 ? -11.273 -7.363 -24.984 1 94.31 434 THR A O 1
ATOM 3201 N N . VAL A 1 435 ? -11.664 -5.438 -26.047 1 91.44 435 VAL A N 1
ATOM 3202 C CA . VAL A 1 435 ? -12.789 -5.984 -26.797 1 91.44 435 VAL A CA 1
ATOM 3203 C C . VAL A 1 435 ? -12.305 -7.074 -27.75 1 91.44 435 VAL A C 1
ATOM 3205 O O . VAL A 1 435 ? -13.07 -7.961 -28.125 1 91.44 435 VAL A O 1
ATOM 3208 N N . ASP A 1 436 ? -10.992 -7.012 -28.031 1 90.06 436 ASP A N 1
ATOM 3209 C CA . ASP A 1 436 ? -10.445 -7.938 -29.031 1 90.06 436 ASP A CA 1
ATOM 3210 C C . ASP A 1 436 ? -10.023 -9.25 -28.375 1 90.06 436 ASP A C 1
ATOM 3212 O O . ASP A 1 436 ? -9.828 -10.258 -29.062 1 90.06 436 ASP A O 1
ATOM 3216 N N . GLY A 1 437 ? -9.805 -9.195 -27.078 1 93.25 437 GLY A N 1
ATOM 3217 C CA . GLY A 1 437 ? -9.398 -10.43 -26.438 1 93.25 437 GLY A CA 1
ATOM 3218 C C . GLY A 1 437 ? -8.633 -10.203 -25.141 1 93.25 437 GLY A C 1
ATOM 3219 O O . GLY A 1 437 ? -8.734 -9.141 -24.531 1 93.25 437 GLY A O 1
ATOM 3220 N N . VAL A 1 438 ? -8.023 -11.344 -24.703 1 96.19 438 VAL A N 1
ATOM 3221 C CA . VAL A 1 438 ? -7.262 -11.352 -23.453 1 96.19 438 VAL A CA 1
ATOM 3222 C C . VAL A 1 438 ? -5.801 -11.688 -23.75 1 96.19 438 VAL A C 1
ATOM 3224 O O . VAL A 1 438 ? -5.508 -12.688 -24.406 1 96.19 438 VAL A O 1
ATOM 3227 N N . TYR A 1 439 ? -4.898 -10.867 -23.219 1 95.38 439 TYR A N 1
ATOM 3228 C CA . TYR A 1 439 ? -3.475 -11.008 -23.516 1 95.38 439 TYR A CA 1
ATOM 3229 C C . TYR A 1 439 ? -2.668 -11.164 -22.234 1 95.38 439 TYR A C 1
ATOM 3231 O O . TYR A 1 439 ? -2.697 -10.297 -21.359 1 95.38 439 TYR A O 1
ATOM 3239 N N . LEU A 1 440 ? -1.94 -12.266 -22.156 1 97.19 440 LEU A N 1
ATOM 3240 C CA . LEU A 1 440 ? -1.031 -12.523 -21.047 1 97.19 440 LEU A CA 1
ATOM 3241 C C . LEU A 1 440 ? 0.395 -12.125 -21.406 1 97.19 440 LEU A C 1
ATOM 3243 O O . LEU A 1 440 ? 0.897 -12.492 -22.469 1 97.19 440 LEU A O 1
ATOM 3247 N N . CYS A 1 441 ? 1.09 -11.398 -20.578 1 97.19 441 CYS A N 1
ATOM 3248 C CA . CYS A 1 441 ? 2.529 -11.172 -20.641 1 97.19 441 CYS A CA 1
ATOM 3249 C C . CYS A 1 441 ? 3.168 -11.328 -19.266 1 97.19 441 CYS A C 1
ATOM 3251 O O . CYS A 1 441 ? 2.568 -10.961 -18.25 1 97.19 441 CYS A O 1
ATOM 3253 N N . PHE A 1 442 ? 4.348 -11.977 -19.281 1 97.75 442 PHE A N 1
ATOM 3254 C CA . PHE A 1 442 ? 5.066 -12.109 -18.016 1 97.75 442 PHE A CA 1
ATOM 3255 C C . PHE A 1 442 ? 6.559 -11.883 -18.219 1 97.75 442 PHE A C 1
ATOM 3257 O O . PHE A 1 442 ? 7.059 -11.961 -19.344 1 97.75 442 PHE A O 1
ATOM 3264 N N . GLY A 1 443 ? 7.234 -11.5 -17.219 1 97.25 443 GLY A N 1
ATOM 3265 C CA . GLY A 1 443 ? 8.68 -11.312 -17.188 1 97.25 443 GLY A CA 1
ATOM 3266 C C . GLY A 1 443 ? 9.25 -11.43 -15.789 1 97.25 443 GLY A C 1
ATOM 3267 O O . GLY A 1 443 ? 8.547 -11.234 -14.797 1 97.25 443 GLY A O 1
ATOM 3268 N N . HIS A 1 444 ? 10.555 -11.859 -15.711 1 96.19 444 HIS A N 1
ATOM 3269 C CA . HIS A 1 444 ? 11.227 -11.984 -14.422 1 96.19 444 HIS A CA 1
ATOM 3270 C C . HIS A 1 444 ? 12.734 -11.906 -14.578 1 96.19 444 HIS A C 1
ATOM 3272 O O . HIS A 1 444 ? 13.273 -12.234 -15.641 1 96.19 444 HIS A O 1
ATOM 3278 N N . ASN A 1 445 ? 13.43 -11.469 -13.562 1 94.44 445 ASN A N 1
ATOM 3279 C CA . ASN A 1 445 ? 14.891 -11.477 -13.539 1 94.44 445 ASN A CA 1
ATOM 3280 C C . ASN A 1 445 ? 15.422 -12.484 -12.523 1 94.44 445 ASN A C 1
ATOM 3282 O O . ASN A 1 445 ? 16.594 -12.422 -12.141 1 94.44 445 ASN A O 1
ATOM 3286 N N . THR A 1 446 ? 14.523 -13.297 -12 1 93.25 446 THR A N 1
ATOM 3287 C CA . THR A 1 446 ? 14.891 -14.383 -11.094 1 93.25 446 THR A CA 1
ATOM 3288 C C . THR A 1 446 ? 15.305 -15.625 -11.875 1 93.25 446 THR A C 1
ATOM 3290 O O . THR A 1 446 ? 15.203 -15.656 -13.102 1 93.25 446 THR A O 1
ATOM 3293 N N . ASP A 1 447 ? 15.742 -16.656 -11.188 1 92.31 447 ASP A N 1
ATOM 3294 C CA . ASP A 1 447 ? 16.203 -17.875 -11.836 1 92.31 447 ASP A CA 1
ATOM 3295 C C . ASP A 1 447 ? 15.047 -18.594 -12.547 1 92.31 447 ASP A C 1
ATOM 3297 O O . ASP A 1 447 ? 15.227 -19.141 -13.633 1 92.31 447 ASP A O 1
ATOM 3301 N N . SER A 1 448 ? 13.93 -18.578 -11.875 1 93.44 448 SER A N 1
ATOM 3302 C CA . SER A 1 448 ? 12.781 -19.266 -12.469 1 93.44 448 SER A CA 1
ATOM 3303 C C . SER A 1 448 ? 11.469 -18.609 -12.055 1 93.44 448 SER A C 1
ATOM 3305 O O . SER A 1 448 ? 11.43 -17.859 -11.086 1 93.44 448 SER A O 1
ATOM 3307 N N . PHE A 1 449 ? 10.469 -18.812 -12.867 1 94.62 449 PHE A N 1
ATOM 3308 C CA . PHE A 1 449 ? 9.109 -18.344 -12.672 1 94.62 449 PHE A CA 1
ATOM 3309 C C . PHE A 1 449 ? 8.094 -19.359 -13.195 1 94.62 449 PHE A C 1
ATOM 3311 O O . PHE A 1 449 ? 8.078 -19.656 -14.391 1 94.62 449 PHE A O 1
ATOM 3318 N N . ALA A 1 450 ? 7.227 -19.906 -12.305 1 95.69 450 ALA A N 1
ATOM 3319 C CA . ALA A 1 450 ? 6.273 -20.953 -12.68 1 95.69 450 ALA A CA 1
ATOM 3320 C C . ALA A 1 450 ? 4.898 -20.359 -12.969 1 95.69 450 ALA A C 1
ATOM 3322 O O . ALA A 1 450 ? 4.324 -19.672 -12.133 1 95.69 450 ALA A O 1
ATOM 3323 N N . LEU A 1 451 ? 4.328 -20.688 -14.117 1 96.75 451 LEU A N 1
ATOM 3324 C CA . LEU A 1 451 ? 3.049 -20.125 -14.531 1 96.75 451 LEU A CA 1
ATOM 3325 C C . LEU A 1 451 ? 2.172 -21.188 -15.188 1 96.75 451 LEU A C 1
ATOM 3327 O O . LEU A 1 451 ? 2.682 -22.156 -15.758 1 96.75 451 LEU A O 1
ATOM 3331 N N . ALA A 1 452 ? 0.893 -20.984 -15.086 1 97.94 452 ALA A N 1
ATOM 3332 C CA . ALA A 1 452 ? -0.093 -21.766 -15.82 1 97.94 452 ALA A CA 1
ATOM 3333 C C . ALA A 1 452 ? -1.285 -20.906 -16.234 1 97.94 452 ALA A C 1
ATOM 3335 O O . ALA A 1 452 ? -1.584 -19.891 -15.578 1 97.94 452 ALA A O 1
ATOM 3336 N N . SER A 1 453 ? -1.907 -21.234 -17.281 1 97.75 453 SER A N 1
ATOM 3337 C CA . SER A 1 453 ? -3.096 -20.531 -17.766 1 97.75 453 SER A CA 1
ATOM 3338 C C . SER A 1 453 ? -4.066 -21.5 -18.438 1 97.75 453 SER A C 1
ATOM 3340 O O . SER A 1 453 ? -3.672 -22.578 -18.875 1 97.75 453 SER A O 1
ATOM 3342 N N . MET A 1 454 ? -5.293 -21.125 -18.438 1 97.56 454 MET A N 1
ATOM 3343 C CA . MET A 1 454 ? -6.348 -21.891 -19.078 1 97.56 454 MET A CA 1
ATOM 3344 C C . MET A 1 454 ? -7.535 -21.016 -19.438 1 97.56 454 MET A C 1
ATOM 3346 O O . MET A 1 454 ? -7.922 -20.141 -18.656 1 97.56 454 MET A O 1
ATOM 3350 N N . SER A 1 455 ? -8.039 -21.172 -20.578 1 95.5 455 SER A N 1
ATOM 3351 C CA . SER A 1 455 ? -9.242 -20.453 -21 1 95.5 455 SER A CA 1
ATOM 3352 C C . SER A 1 455 ? -10.422 -21.406 -21.141 1 95.5 455 SER A C 1
ATOM 3354 O O . SER A 1 455 ? -10.25 -22.625 -21.078 1 95.5 455 SER A O 1
ATOM 3356 N N . SER A 1 456 ? -11.578 -20.859 -21.328 1 92.81 456 SER A N 1
ATOM 3357 C CA . SER A 1 456 ? -12.781 -21.656 -21.531 1 92.81 456 SER A CA 1
ATOM 3358 C C . SER A 1 456 ? -12.711 -22.453 -22.828 1 92.81 456 SER A C 1
ATOM 3360 O O . SER A 1 456 ? -13.445 -23.422 -23.016 1 92.81 456 SER A O 1
ATOM 3362 N N . GLU A 1 457 ? -11.773 -22.109 -23.672 1 91.06 457 GLU A N 1
ATOM 3363 C CA . GLU A 1 457 ? -11.641 -22.766 -24.969 1 91.06 457 GLU A CA 1
ATOM 3364 C C . GLU A 1 457 ? -10.562 -23.844 -24.938 1 91.06 457 GLU A C 1
ATOM 3366 O O . GLU A 1 457 ? -10.461 -24.656 -25.859 1 91.06 457 GLU A O 1
ATOM 3371 N N . ASP A 1 458 ? -9.883 -23.875 -23.891 1 92.62 458 ASP A N 1
ATOM 3372 C CA . ASP A 1 458 ? -8.797 -24.828 -23.781 1 92.62 458 ASP A CA 1
ATOM 3373 C C . ASP A 1 458 ? -9.297 -26.172 -23.266 1 92.62 458 ASP A C 1
ATOM 3375 O O . ASP A 1 458 ? -10.195 -26.219 -22.422 1 92.62 458 ASP A O 1
ATOM 3379 N N . LYS A 1 459 ? -8.656 -27.203 -23.75 1 93.31 459 LYS A N 1
ATOM 3380 C CA . LYS A 1 459 ? -8.961 -28.531 -23.234 1 93.31 459 LYS A CA 1
ATOM 3381 C C . LYS A 1 459 ? -8.141 -28.844 -21.984 1 93.31 459 LYS A C 1
ATOM 3383 O O . LYS A 1 459 ? -8.594 -29.562 -21.094 1 93.31 459 LYS A O 1
ATOM 3388 N N . LYS A 1 460 ? -7.012 -28.375 -22 1 95.62 460 LYS A N 1
ATOM 3389 C CA . LYS A 1 460 ? -6.094 -28.562 -20.875 1 95.62 460 LYS A CA 1
ATOM 3390 C C . LYS A 1 460 ? -5.352 -27.266 -20.547 1 95.62 460 LYS A C 1
ATOM 3392 O O . LYS A 1 460 ? -5.223 -26.391 -21.406 1 95.62 460 LYS A O 1
ATOM 3397 N N . PRO A 1 461 ? -4.91 -27.234 -19.312 1 96.94 461 PRO A N 1
ATOM 3398 C CA . PRO A 1 461 ? -4.109 -26.047 -18.969 1 96.94 461 PRO A CA 1
ATOM 3399 C C . PRO A 1 461 ? -2.742 -26.062 -19.656 1 96.94 461 PRO A C 1
ATOM 3401 O O . PRO A 1 461 ? -2.225 -27.125 -20 1 96.94 461 PRO A O 1
ATOM 3404 N N . VAL A 1 462 ? -2.232 -24.875 -19.875 1 96 462 VAL A N 1
ATOM 3405 C CA . VAL A 1 462 ? -0.87 -24.703 -20.359 1 96 462 VAL A CA 1
ATOM 3406 C C . VAL A 1 462 ? 0.016 -24.156 -19.234 1 96 462 VAL A C 1
ATOM 3408 O O . VAL A 1 462 ? -0.353 -23.203 -18.562 1 96 462 VAL A O 1
ATOM 3411 N N . SER A 1 463 ? 1.124 -24.844 -19 1 96.06 463 SER A N 1
ATOM 3412 C CA . SER A 1 463 ? 2.023 -24.406 -17.938 1 96.06 463 SER A CA 1
ATOM 3413 C C . SER A 1 463 ? 3.447 -24.234 -18.453 1 96.06 463 SER A C 1
ATOM 3415 O O . SER A 1 463 ? 3.816 -24.812 -19.484 1 96.06 463 SER A O 1
ATOM 3417 N N . VAL A 1 464 ? 4.23 -23.344 -17.812 1 94.5 464 VAL A N 1
ATOM 3418 C CA . VAL A 1 464 ? 5.609 -23.094 -18.219 1 94.5 464 VAL A CA 1
ATOM 3419 C C . VAL A 1 464 ? 6.453 -22.781 -16.984 1 94.5 464 VAL A C 1
ATOM 3421 O O . VAL A 1 464 ? 5.992 -22.078 -16.078 1 94.5 464 VAL A O 1
ATOM 3424 N N . MET A 1 465 ? 7.602 -23.453 -16.875 1 94.75 465 MET A N 1
ATOM 3425 C CA . MET A 1 465 ? 8.672 -23 -15.992 1 94.75 465 MET A CA 1
ATOM 3426 C C . MET A 1 465 ? 9.664 -22.109 -16.734 1 94.75 465 MET A C 1
ATOM 3428 O O . MET A 1 465 ? 10.578 -22.609 -17.391 1 94.75 465 MET A O 1
ATOM 3432 N N . SER A 1 466 ? 9.477 -20.797 -16.562 1 93.5 466 SER A N 1
ATOM 3433 C CA . SER A 1 466 ? 10.383 -19.859 -17.219 1 93.5 466 SER A CA 1
ATOM 3434 C C . SER A 1 466 ? 11.695 -19.734 -16.453 1 93.5 466 SER A C 1
ATOM 3436 O O . SER A 1 466 ? 11.688 -19.516 -15.242 1 93.5 466 SER A O 1
ATOM 3438 N N . ARG A 1 467 ? 12.805 -19.938 -17.109 1 92.81 467 ARG A N 1
ATOM 3439 C CA . ARG A 1 467 ? 14.109 -19.828 -16.469 1 92.81 467 ARG A CA 1
ATOM 3440 C C . ARG A 1 467 ? 14.977 -18.781 -17.156 1 92.81 467 ARG A C 1
ATOM 3442 O O . ARG A 1 467 ? 14.938 -18.641 -18.391 1 92.81 467 ARG A O 1
ATOM 3449 N N . SER A 1 468 ? 15.625 -18.078 -16.328 1 87.44 468 SER A N 1
ATOM 3450 C CA . SER A 1 468 ? 16.531 -17.062 -16.844 1 87.44 468 SER A CA 1
ATOM 3451 C C . SER A 1 468 ? 17.938 -17.625 -17.062 1 87.44 468 SER A C 1
ATOM 3453 O O . SER A 1 468 ? 18.234 -18.75 -16.641 1 87.44 468 SER A O 1
ATOM 3455 N N . ASN A 1 469 ? 18.75 -16.828 -17.766 1 81.06 469 ASN A N 1
ATOM 3456 C CA . ASN A 1 469 ? 20.141 -17.203 -18.016 1 81.06 469 ASN A CA 1
ATOM 3457 C C . ASN A 1 469 ? 21.047 -16.797 -16.859 1 81.06 469 ASN A C 1
ATOM 3459 O O . ASN A 1 469 ? 22.266 -16.766 -17.016 1 81.06 469 ASN A O 1
ATOM 3463 N N . GLY A 1 470 ? 20.484 -16.469 -15.906 1 74.5 470 GLY A N 1
ATOM 3464 C CA . GLY A 1 470 ? 21.25 -16.109 -14.727 1 74.5 470 GLY A CA 1
ATOM 3465 C C . GLY A 1 470 ? 21.75 -14.672 -14.766 1 74.5 470 GLY A C 1
ATOM 3466 O O . GLY A 1 470 ? 21.5 -13.945 -15.727 1 74.5 470 GLY A O 1
ATOM 3467 N N . ASN A 1 471 ? 22.312 -14.141 -13.711 1 70.75 471 ASN A N 1
ATOM 3468 C CA . ASN A 1 471 ? 22.969 -12.852 -13.562 1 70.75 471 ASN A CA 1
ATOM 3469 C C . ASN A 1 471 ? 22 -11.695 -13.773 1 70.75 471 ASN A C 1
ATOM 3471 O O . ASN A 1 471 ? 22.328 -10.711 -14.438 1 70.75 471 ASN A O 1
ATOM 3475 N N . GLY A 1 472 ? 20.828 -11.938 -13.492 1 72.69 472 GLY A N 1
ATOM 3476 C CA . GLY A 1 472 ? 19.891 -10.82 -13.516 1 72.69 472 GLY A CA 1
ATOM 3477 C C . GLY A 1 472 ? 19.266 -10.609 -14.875 1 72.69 472 GLY A C 1
ATOM 3478 O O . GLY A 1 472 ? 18.531 -9.641 -15.078 1 72.69 472 GLY A O 1
ATOM 3479 N N . SER A 1 473 ? 19.406 -11.461 -15.766 1 83.5 473 SER A N 1
ATOM 3480 C CA . SER A 1 473 ? 18.781 -11.352 -17.078 1 83.5 473 SER A CA 1
ATOM 3481 C C . SER A 1 473 ? 17.266 -11.484 -16.969 1 83.5 473 SER A C 1
ATOM 3483 O O . SER A 1 473 ? 16.75 -12.188 -16.094 1 83.5 473 SER A O 1
ATOM 3485 N N . ILE A 1 474 ? 16.656 -10.773 -17.844 1 88.88 474 ILE A N 1
ATOM 3486 C CA . ILE A 1 474 ? 15.188 -10.773 -17.812 1 88.88 474 ILE A CA 1
ATOM 3487 C C . ILE A 1 474 ? 14.648 -11.812 -18.781 1 88.88 474 ILE A C 1
ATOM 3489 O O . ILE A 1 474 ? 14.945 -11.758 -19.984 1 88.88 474 ILE A O 1
ATOM 3493 N N . ALA A 1 475 ? 13.914 -12.766 -18.297 1 89.94 475 ALA A N 1
ATOM 3494 C CA . ALA A 1 475 ? 13.156 -13.711 -19.109 1 89.94 475 ALA A CA 1
ATOM 3495 C C . ALA A 1 475 ? 11.703 -13.266 -19.25 1 89.94 475 ALA A C 1
ATOM 3497 O O . ALA A 1 475 ? 11.141 -12.656 -18.344 1 89.94 475 ALA A O 1
ATOM 3498 N N . GLN A 1 476 ? 11.164 -13.523 -20.438 1 89.25 476 GLN A N 1
ATOM 3499 C CA . GLN A 1 476 ? 9.805 -13.047 -20.688 1 89.25 476 GLN A CA 1
ATOM 3500 C C . GLN A 1 476 ? 9.031 -14.031 -21.547 1 89.25 476 GLN A C 1
ATOM 3502 O O . GLN A 1 476 ? 9.617 -14.898 -22.203 1 89.25 476 GLN A O 1
ATOM 3507 N N . GLY A 1 477 ? 7.742 -13.938 -21.484 1 87.25 477 GLY A N 1
ATOM 3508 C CA . GLY A 1 477 ? 6.832 -14.711 -22.312 1 87.25 477 GLY A CA 1
ATOM 3509 C C . GLY A 1 477 ? 5.41 -14.188 -22.297 1 87.25 477 GLY A C 1
ATOM 3510 O O . GLY A 1 477 ? 5.129 -13.156 -21.688 1 87.25 477 GLY A O 1
ATOM 3511 N N . GLY A 1 478 ? 4.527 -14.789 -23.094 1 86.25 478 GLY A N 1
ATOM 3512 C CA . GLY A 1 478 ? 3.145 -14.352 -23.188 1 86.25 478 GLY A CA 1
ATOM 3513 C C . GLY A 1 478 ? 2.252 -15.312 -23.938 1 86.25 478 GLY A C 1
ATOM 3514 O O . GLY A 1 478 ? 2.723 -16.328 -24.453 1 86.25 478 GLY A O 1
ATOM 3515 N N . ARG A 1 479 ? 0.977 -15.016 -23.844 1 84.38 479 ARG A N 1
ATOM 3516 C CA . ARG A 1 479 ? -0.067 -15.773 -24.531 1 84.38 479 ARG A CA 1
ATOM 3517 C C . ARG A 1 479 ? -1.284 -14.898 -24.812 1 84.38 479 ARG A C 1
ATOM 3519 O O . ARG A 1 479 ? -1.605 -14 -24.016 1 84.38 479 ARG A O 1
ATOM 3526 N N . ALA A 1 480 ? -1.895 -15.141 -25.969 1 83.44 480 ALA A N 1
ATOM 3527 C CA . ALA A 1 480 ? -3.064 -14.344 -26.344 1 83.44 480 ALA A CA 1
ATOM 3528 C C . ALA A 1 480 ? -4.27 -15.242 -26.609 1 83.44 480 ALA A C 1
ATOM 3530 O O . ALA A 1 480 ? -4.129 -16.312 -27.203 1 83.44 480 ALA A O 1
ATOM 3531 N N . TYR A 1 481 ? -5.371 -14.812 -26.094 1 81.5 481 TYR A N 1
ATOM 3532 C CA . TYR A 1 481 ? -6.656 -15.414 -26.438 1 81.5 481 TYR A CA 1
ATOM 3533 C C . TYR A 1 481 ? -7.531 -14.43 -27.203 1 81.5 481 TYR A C 1
ATOM 3535 O O . TYR A 1 481 ? -7.801 -13.328 -26.734 1 81.5 481 TYR A O 1
ATOM 3543 N N . ARG A 1 482 ? -7.977 -14.812 -28.359 1 78.19 482 ARG A N 1
ATOM 3544 C CA . ARG A 1 482 ? -8.75 -13.906 -29.203 1 78.19 482 ARG A CA 1
ATOM 3545 C C . ARG A 1 482 ? -10.234 -14.234 -29.141 1 78.19 482 ARG A C 1
ATOM 3547 O O . ARG A 1 482 ? -10.617 -15.398 -29.016 1 78.19 482 ARG A O 1
ATOM 3554 N N . SER A 1 483 ? -10.984 -13.148 -29.031 1 68.44 483 SER A N 1
ATOM 3555 C CA . SER A 1 483 ? -12.438 -13.312 -29.094 1 68.44 483 SER A CA 1
ATOM 3556 C C . SER A 1 483 ? -12.891 -13.742 -30.484 1 68.44 483 SER A C 1
ATOM 3558 O O . SER A 1 483 ? -12.305 -13.328 -31.484 1 68.44 483 SER A O 1
ATOM 3560 N N . ARG A 1 484 ? -13.633 -14.789 -30.578 1 52.69 484 ARG A N 1
ATOM 3561 C CA . ARG A 1 484 ? -14.172 -15.188 -31.875 1 52.69 484 ARG A CA 1
ATOM 3562 C C . ARG A 1 484 ? -15.07 -14.102 -32.438 1 52.69 484 ARG A C 1
ATOM 3564 O O . ARG A 1 484 ? -15.945 -13.57 -31.75 1 52.69 484 ARG A O 1
ATOM 3571 N N . ARG A 1 485 ? -14.5 -13.336 -33.469 1 44.84 485 ARG A N 1
ATOM 3572 C CA . ARG A 1 485 ? -15.375 -12.438 -34.219 1 44.84 485 ARG A CA 1
ATOM 3573 C C . ARG A 1 485 ? -16.547 -13.195 -34.844 1 44.84 485 ARG A C 1
ATOM 3575 O O . ARG A 1 485 ? -16.422 -14.352 -35.219 1 44.84 485 ARG A O 1
ATOM 3582 N N . MET B 1 1 ? 31.969 25.141 -16.266 1 25.28 1 MET B N 1
ATOM 3583 C CA . MET B 1 1 ? 31.828 25.891 -15.016 1 25.28 1 MET B CA 1
ATOM 3584 C C . MET B 1 1 ? 30.781 25.234 -14.109 1 25.28 1 MET B C 1
ATOM 3586 O O . MET B 1 1 ? 29.641 25.016 -14.523 1 25.28 1 MET B O 1
ATOM 3590 N N . SER B 1 2 ? 31.219 24.406 -13.188 1 30.77 2 SER B N 1
ATOM 3591 C CA . SER B 1 2 ? 30.438 23.703 -12.18 1 30.77 2 SER B CA 1
ATOM 3592 C C . SER B 1 2 ? 29.453 24.641 -11.5 1 30.77 2 SER B C 1
ATOM 3594 O O . SER B 1 2 ? 29.812 25.75 -11.078 1 30.77 2 SER B O 1
ATOM 3596 N N . ARG B 1 3 ? 28.281 24.734 -11.977 1 38.62 3 ARG B N 1
ATOM 3597 C CA . ARG B 1 3 ? 27.328 25.641 -11.344 1 38.62 3 ARG B CA 1
ATOM 3598 C C . ARG B 1 3 ? 27.547 25.688 -9.828 1 38.62 3 ARG B C 1
ATOM 3600 O O . ARG B 1 3 ? 27.766 24.656 -9.195 1 38.62 3 ARG B O 1
ATOM 3607 N N . PRO B 1 4 ? 28.094 26.672 -9.312 1 37.56 4 PRO B N 1
ATOM 3608 C CA . PRO B 1 4 ? 28.266 26.734 -7.855 1 37.56 4 PRO B CA 1
ATOM 3609 C C . PRO B 1 4 ? 27.141 26.031 -7.098 1 37.56 4 PRO B C 1
ATOM 3611 O O . PRO B 1 4 ? 26.016 25.969 -7.59 1 37.56 4 PRO B O 1
ATOM 3614 N N . ARG B 1 5 ? 27.422 25.078 -6.316 1 44.5 5 ARG B N 1
ATOM 3615 C CA . ARG B 1 5 ? 26.453 24.375 -5.473 1 44.5 5 ARG B CA 1
ATOM 3616 C C . ARG B 1 5 ? 25.453 25.344 -4.867 1 44.5 5 ARG B C 1
ATOM 3618 O O . ARG B 1 5 ? 25.781 26.109 -3.955 1 44.5 5 ARG B O 1
ATOM 3625 N N . ARG B 1 6 ? 24.719 26.172 -5.664 1 47.59 6 ARG B N 1
ATOM 3626 C CA . ARG B 1 6 ? 23.688 27.094 -5.207 1 47.59 6 ARG B CA 1
ATOM 3627 C C . ARG B 1 6 ? 22.812 26.453 -4.129 1 47.59 6 ARG B C 1
ATOM 3629 O O . ARG B 1 6 ? 22.391 25.312 -4.27 1 47.59 6 ARG B O 1
ATOM 3636 N N . ASP B 1 7 ? 23 26.859 -2.828 1 60.22 7 ASP B N 1
ATOM 3637 C CA . ASP B 1 7 ? 22.219 26.406 -1.685 1 60.22 7 ASP B CA 1
ATOM 3638 C C . ASP B 1 7 ? 20.719 26.453 -1.993 1 60.22 7 ASP B C 1
ATOM 3640 O O . ASP B 1 7 ? 20.188 27.516 -2.342 1 60.22 7 ASP B O 1
ATOM 3644 N N . ASP B 1 8 ? 20.078 25.391 -2.295 1 76.25 8 ASP B N 1
ATOM 3645 C CA . ASP B 1 8 ? 18.656 25.312 -2.568 1 76.25 8 ASP B CA 1
ATOM 3646 C C . ASP B 1 8 ? 17.844 25.812 -1.38 1 76.25 8 ASP B C 1
ATOM 3648 O O . ASP B 1 8 ? 18.297 25.766 -0.238 1 76.25 8 ASP B O 1
ATOM 3652 N N . VAL B 1 9 ? 16.859 26.516 -1.672 1 87.94 9 VAL B N 1
ATOM 3653 C CA . VAL B 1 9 ? 15.914 26.969 -0.652 1 87.94 9 VAL B CA 1
ATOM 3654 C C . VAL B 1 9 ? 15.375 25.75 0.112 1 87.94 9 VAL B C 1
ATOM 3656 O O . VAL B 1 9 ? 14.969 24.766 -0.494 1 87.94 9 VAL B O 1
ATOM 3659 N N . SER B 1 10 ? 15.578 25.812 1.425 1 95.5 10 SER B N 1
ATOM 3660 C CA . SER B 1 10 ? 14.945 24.797 2.27 1 95.5 10 SER B CA 1
ATOM 3661 C C . SER B 1 10 ? 13.516 25.203 2.621 1 95.5 10 SER B C 1
ATOM 3663 O O . SER B 1 10 ? 13.227 26.375 2.826 1 95.5 10 SER B O 1
ATOM 3665 N N . ALA B 1 11 ? 12.648 24.234 2.662 1 97.94 11 ALA B N 1
ATOM 3666 C CA . ALA B 1 11 ? 11.25 24.547 2.943 1 97.94 11 ALA B CA 1
ATOM 3667 C C . ALA B 1 11 ? 10.547 23.375 3.602 1 97.94 11 ALA B C 1
ATOM 3669 O O . ALA B 1 11 ? 10.969 22.219 3.445 1 97.94 11 ALA B O 1
ATOM 3670 N N . ILE B 1 12 ? 9.539 23.703 4.383 1 98.56 12 ILE B N 1
ATOM 3671 C CA . ILE B 1 12 ? 8.688 22.719 5.039 1 98.56 12 ILE B CA 1
ATOM 3672 C C . ILE B 1 12 ? 7.219 23.047 4.789 1 98.56 12 ILE B C 1
ATOM 3674 O O . ILE B 1 12 ? 6.84 24.219 4.762 1 98.56 12 ILE B O 1
ATOM 3678 N N . PHE B 1 13 ? 6.445 22.062 4.504 1 98.75 13 PHE B N 1
ATOM 3679 C CA . PHE B 1 13 ? 5.004 22.141 4.301 1 98.75 13 PHE B CA 1
ATOM 3680 C C . PHE B 1 13 ? 4.277 21.125 5.188 1 98.75 13 PHE B C 1
ATOM 3682 O O . PHE B 1 13 ? 4.633 19.953 5.219 1 98.75 13 PHE B O 1
ATOM 3689 N N . VAL B 1 14 ? 3.268 21.609 5.934 1 98.5 14 VAL B N 1
ATOM 3690 C CA . VAL B 1 14 ? 2.584 20.75 6.891 1 98.5 14 VAL B CA 1
ATOM 3691 C C . VAL B 1 14 ? 1.072 20.906 6.73 1 98.5 14 VAL B C 1
ATOM 3693 O O . VAL B 1 14 ? 0.579 21.984 6.387 1 98.5 14 VAL B O 1
ATOM 3696 N N . HIS B 1 15 ? 0.379 19.812 6.91 1 97.81 15 HIS B N 1
ATOM 3697 C CA . HIS B 1 15 ? -1.07 19.891 7.043 1 97.81 15 HIS B CA 1
ATOM 3698 C C . HIS B 1 15 ? -1.557 19.141 8.281 1 97.81 15 HIS B C 1
ATOM 3700 O O . HIS B 1 15 ? -0.922 18.188 8.719 1 97.81 15 HIS B O 1
ATOM 3706 N N . ALA B 1 16 ? -2.678 19.609 8.828 1 95.81 16 ALA B N 1
ATOM 3707 C CA . ALA B 1 16 ? -3.285 18.984 9.992 1 95.81 16 ALA B CA 1
ATOM 3708 C C . ALA B 1 16 ? -4.586 18.266 9.625 1 95.81 16 ALA B C 1
ATOM 3710 O O . ALA B 1 16 ? -5.543 18.266 10.406 1 95.81 16 ALA B O 1
ATOM 3711 N N . GLY B 1 17 ? -4.609 17.797 8.391 1 93.38 17 GLY B N 1
ATOM 3712 C CA . GLY B 1 17 ? -5.727 16.953 7.992 1 93.38 17 GLY B CA 1
ATOM 3713 C C . GLY B 1 17 ? -6.793 17.703 7.219 1 93.38 17 GLY B C 1
ATOM 3714 O O . GLY B 1 17 ? -6.945 18.906 7.371 1 93.38 17 GLY B O 1
ATOM 3715 N N . ALA B 1 18 ? -7.508 16.953 6.367 1 90.69 18 ALA B N 1
ATOM 3716 C CA . ALA B 1 18 ? -8.688 17.422 5.645 1 90.69 18 ALA B CA 1
ATOM 3717 C C . ALA B 1 18 ? -9.969 16.844 6.246 1 90.69 18 ALA B C 1
ATOM 3719 O O . ALA B 1 18 ? -10.008 15.664 6.617 1 90.69 18 ALA B O 1
ATOM 3720 N N . GLY B 1 19 ? -10.938 17.625 6.422 1 89.38 19 GLY B N 1
ATOM 3721 C CA . GLY B 1 19 ? -12.211 17.266 7.027 1 89.38 19 GLY B CA 1
ATOM 3722 C C . GLY B 1 19 ? -13.031 18.484 7.434 1 89.38 19 GLY B C 1
ATOM 3723 O O . GLY B 1 19 ? -13.266 19.375 6.625 1 89.38 19 GLY B O 1
ATOM 3724 N N . PHE B 1 20 ? -13.516 18.406 8.633 1 84.06 20 PHE B N 1
ATOM 3725 C CA . PHE B 1 20 ? -14.242 19.547 9.172 1 84.06 20 PHE B CA 1
ATOM 3726 C C . PHE B 1 20 ? -13.578 20.062 10.445 1 84.06 20 PHE B C 1
ATOM 3728 O O . PHE B 1 20 ? -13.469 19.344 11.438 1 84.06 20 PHE B O 1
ATOM 3735 N N . HIS B 1 21 ? -13.164 21.219 10.359 1 87.31 21 HIS B N 1
ATOM 3736 C CA . HIS B 1 21 ? -12.617 21.922 11.516 1 87.31 21 HIS B CA 1
ATOM 3737 C C . HIS B 1 21 ? -13.57 23 12.008 1 87.31 21 HIS B C 1
ATOM 3739 O O . HIS B 1 21 ? -13.812 24 11.312 1 87.31 21 HIS B O 1
ATOM 3745 N N . SER B 1 22 ? -13.914 22.828 13.227 1 87.5 22 SER B N 1
ATOM 3746 C CA . SER B 1 22 ? -14.812 23.828 13.781 1 87.5 22 SER B CA 1
ATOM 3747 C C . SER B 1 22 ? -14.164 25.219 13.797 1 87.5 22 SER B C 1
ATOM 3749 O O . SER B 1 22 ? -12.969 25.344 14.07 1 87.5 22 SER B O 1
ATOM 3751 N N . PRO B 1 23 ? -14.961 26.203 13.594 1 89.12 23 PRO B N 1
ATOM 3752 C CA . PRO B 1 23 ? -14.414 27.562 13.648 1 89.12 23 PRO B CA 1
ATOM 3753 C C . PRO B 1 23 ? -13.805 27.906 15.008 1 89.12 23 PRO B C 1
ATOM 3755 O O . PRO B 1 23 ? -12.836 28.656 15.086 1 89.12 23 PRO B O 1
ATOM 3758 N N . HIS B 1 24 ? -14.328 27.281 15.992 1 88.94 24 HIS B N 1
ATOM 3759 C CA . HIS B 1 24 ? -13.844 27.516 17.344 1 88.94 24 HIS B CA 1
ATOM 3760 C C . HIS B 1 24 ? -12.422 27 17.531 1 88.94 24 HIS B C 1
ATOM 3762 O O . HIS B 1 24 ? -11.648 27.531 18.312 1 88.94 24 HIS B O 1
ATOM 3768 N N . ASN B 1 25 ? -12.055 25.922 16.797 1 90.06 25 ASN B N 1
ATOM 3769 C CA . ASN B 1 25 ? -10.758 25.281 16.953 1 90.06 25 ASN B CA 1
ATOM 3770 C C . ASN B 1 25 ? -9.789 25.703 15.844 1 90.06 25 ASN B C 1
ATOM 3772 O O . ASN B 1 25 ? -8.656 25.219 15.789 1 90.06 25 ASN B O 1
ATOM 3776 N N . GLU B 1 26 ? -10.203 26.531 15.047 1 92.38 26 GLU B N 1
ATOM 3777 C CA . GLU B 1 26 ? -9.422 26.906 13.875 1 92.38 26 GLU B CA 1
ATOM 3778 C C . GLU B 1 26 ? -8.062 27.469 14.273 1 92.38 26 GLU B C 1
ATOM 3780 O O . GLU B 1 26 ? -7.027 27.062 13.734 1 92.38 26 GLU B O 1
ATOM 3785 N N . LYS B 1 27 ? -8.07 28.422 15.156 1 94.25 27 LYS B N 1
ATOM 3786 C CA . LYS B 1 27 ? -6.828 29.062 15.578 1 94.25 27 LYS B CA 1
ATOM 3787 C C . LYS B 1 27 ? -5.855 28.031 16.156 1 94.25 27 LYS B C 1
ATOM 3789 O O . LYS B 1 27 ? -4.656 28.094 15.891 1 94.25 27 LYS B O 1
ATOM 3794 N N . LEU B 1 28 ? -6.41 27.188 16.906 1 94.12 28 LEU B N 1
ATOM 3795 C CA . LEU B 1 28 ? -5.574 26.172 17.547 1 94.12 28 LEU B CA 1
ATOM 3796 C C . LEU B 1 28 ? -4.938 25.25 16.516 1 94.12 28 LEU B C 1
ATOM 3798 O O . LEU B 1 28 ? -3.768 24.891 16.641 1 94.12 28 LEU B O 1
ATOM 3802 N N . HIS B 1 29 ? -5.691 24.828 15.562 1 94.12 29 HIS B N 1
ATOM 3803 C CA . HIS B 1 29 ? -5.164 23.984 14.492 1 94.12 29 HIS B CA 1
ATOM 3804 C C . HIS B 1 29 ? -4.051 24.688 13.734 1 94.12 29 HIS B C 1
ATOM 3806 O O . HIS B 1 29 ? -3.006 24.109 13.453 1 94.12 29 HIS B O 1
ATOM 3812 N N . LEU B 1 30 ? -4.266 25.922 13.414 1 96.5 30 LEU B N 1
ATOM 3813 C CA . LEU B 1 30 ? -3.293 26.672 12.641 1 96.5 30 LEU B CA 1
ATOM 3814 C C . LEU B 1 30 ? -2.023 26.922 13.453 1 96.5 30 LEU B C 1
ATOM 3816 O O . LEU B 1 30 ? -0.915 26.812 12.922 1 96.5 30 LEU B O 1
ATOM 3820 N N . GLU B 1 31 ? -2.221 27.203 14.656 1 97.12 31 GLU B N 1
ATOM 3821 C CA . GLU B 1 31 ? -1.064 27.406 15.523 1 97.12 31 GLU B CA 1
ATOM 3822 C C . GLU B 1 31 ? -0.221 26.141 15.633 1 97.12 31 GLU B C 1
ATOM 3824 O O . GLU B 1 31 ? 1.01 26.203 15.656 1 97.12 31 GLU B O 1
ATOM 3829 N N . THR B 1 32 ? -0.874 25.062 15.75 1 96.56 32 THR B N 1
ATOM 3830 C CA . THR B 1 32 ? -0.171 23.781 15.828 1 96.56 32 THR B CA 1
ATOM 3831 C C . THR B 1 32 ? 0.633 23.531 14.555 1 96.56 32 THR B C 1
ATOM 3833 O O . THR B 1 32 ? 1.785 23.094 14.617 1 96.56 32 THR B O 1
ATOM 3836 N N . CYS B 1 33 ? 0.088 23.828 13.438 1 97.75 33 CYS B N 1
ATOM 3837 C CA . CYS B 1 33 ? 0.784 23.672 12.164 1 97.75 33 CYS B CA 1
ATOM 3838 C C . CYS B 1 33 ? 1.971 24.625 12.078 1 97.75 33 CYS B C 1
ATOM 3840 O O . CYS B 1 33 ? 3.047 24.25 11.617 1 97.75 33 CYS B O 1
ATOM 3842 N N . GLU B 1 34 ? 1.713 25.859 12.484 1 98.44 34 GLU B N 1
ATOM 3843 C CA . GLU B 1 34 ? 2.777 26.859 12.453 1 98.44 34 GLU B CA 1
ATOM 3844 C C . GLU B 1 34 ? 3.949 26.453 13.336 1 98.44 34 GLU B C 1
ATOM 3846 O O . GLU B 1 34 ? 5.109 26.594 12.953 1 98.44 34 GLU B O 1
ATOM 3851 N N . ASN B 1 35 ? 3.611 25.969 14.477 1 98.44 35 ASN B N 1
ATOM 3852 C CA . ASN B 1 35 ? 4.656 25.531 15.391 1 98.44 35 ASN B CA 1
ATOM 3853 C C . ASN B 1 35 ? 5.453 24.359 14.805 1 98.44 35 ASN B C 1
ATOM 3855 O O . ASN B 1 35 ? 6.676 24.312 14.945 1 98.44 35 ASN B O 1
ATOM 3859 N N . ALA B 1 36 ? 4.754 23.422 14.211 1 98.56 36 ALA B N 1
ATOM 3860 C CA . ALA B 1 36 ? 5.43 22.312 13.555 1 98.56 36 ALA B CA 1
ATOM 3861 C C . ALA B 1 36 ? 6.371 22.797 12.453 1 98.56 36 ALA B C 1
ATOM 3863 O O . ALA B 1 36 ? 7.504 22.328 12.344 1 98.56 36 ALA B O 1
ATOM 3864 N N . ALA B 1 37 ? 5.914 23.75 11.68 1 98.62 37 ALA B N 1
ATOM 3865 C CA . ALA B 1 37 ? 6.719 24.312 10.602 1 98.62 37 ALA B CA 1
ATOM 3866 C C . ALA B 1 37 ? 7.949 25.031 11.141 1 98.62 37 ALA B C 1
ATOM 3868 O O . ALA B 1 37 ? 9.047 24.906 10.594 1 98.62 37 ALA B O 1
ATOM 3869 N N . LYS B 1 38 ? 7.77 25.766 12.188 1 98.31 38 LYS B N 1
ATOM 3870 C CA . LYS B 1 38 ? 8.859 26.531 12.789 1 98.31 38 LYS B CA 1
ATOM 3871 C C . LYS B 1 38 ? 9.977 25.609 13.281 1 98.31 38 LYS B C 1
ATOM 3873 O O . LYS B 1 38 ? 11.148 25.859 13.016 1 98.31 38 LYS B O 1
ATOM 3878 N N . VAL B 1 39 ? 9.586 24.578 13.914 1 98.06 39 VAL B N 1
ATOM 3879 C CA . VAL B 1 39 ? 10.586 23.656 14.445 1 98.06 39 VAL B CA 1
ATOM 3880 C C . VAL B 1 39 ? 11.305 22.969 13.305 1 98.06 39 VAL B C 1
ATOM 3882 O O . VAL B 1 39 ? 12.523 22.781 13.344 1 98.06 39 VAL B O 1
ATOM 3885 N N . ALA B 1 40 ? 10.594 22.562 12.352 1 98.62 40 ALA B N 1
ATOM 3886 C CA . ALA B 1 40 ? 11.164 21.828 11.227 1 98.62 40 ALA B CA 1
ATOM 3887 C C . ALA B 1 40 ? 12.117 22.703 10.422 1 98.62 40 ALA B C 1
ATOM 3889 O O . ALA B 1 40 ? 13.164 22.234 9.969 1 98.62 40 ALA B O 1
ATOM 3890 N N . ILE B 1 41 ? 11.766 23.969 10.211 1 97.75 41 ILE B N 1
ATOM 3891 C CA . ILE B 1 41 ? 12.625 24.844 9.414 1 97.75 41 ILE B CA 1
ATOM 3892 C C . ILE B 1 41 ? 13.93 25.109 10.164 1 97.75 41 ILE B C 1
ATOM 3894 O O . ILE B 1 41 ? 14.992 25.234 9.547 1 97.75 41 ILE B O 1
ATOM 3898 N N . HIS B 1 42 ? 13.844 25.219 11.438 1 97.44 42 HIS B N 1
ATOM 3899 C CA . HIS B 1 42 ? 15.055 25.359 12.234 1 97.44 42 HIS B CA 1
ATOM 3900 C C . HIS B 1 42 ? 15.984 24.156 12.055 1 97.44 42 HIS B C 1
ATOM 3902 O O . HIS B 1 42 ? 17.203 24.328 11.969 1 97.44 42 HIS B O 1
ATOM 3908 N N . MET B 1 43 ? 15.352 22.984 12.031 1 97.5 43 MET B N 1
ATOM 3909 C CA . MET B 1 43 ? 16.109 21.766 11.766 1 97.5 43 MET B CA 1
ATOM 3910 C C . MET B 1 43 ? 16.812 21.844 10.414 1 97.5 43 MET B C 1
ATOM 3912 O O . MET B 1 43 ? 18 21.5 10.297 1 97.5 43 MET B O 1
ATOM 3916 N N . LEU B 1 44 ? 16.156 22.328 9.469 1 97.5 44 LEU B N 1
ATOM 3917 C CA . LEU B 1 44 ? 16.703 22.422 8.109 1 97.5 44 LEU B CA 1
ATOM 3918 C C . LEU B 1 44 ? 17.812 23.453 8.039 1 97.5 44 LEU B C 1
ATOM 3920 O O . LEU B 1 44 ? 18.844 23.234 7.406 1 97.5 44 LEU B O 1
ATOM 3924 N N . LYS B 1 45 ? 17.609 24.609 8.641 1 95.44 45 LYS B N 1
ATOM 3925 C CA . LYS B 1 45 ? 18.594 25.688 8.633 1 95.44 45 LYS B CA 1
ATOM 3926 C C . LYS B 1 45 ? 19.891 25.25 9.305 1 95.44 45 LYS B C 1
ATOM 3928 O O . LYS B 1 45 ? 20.969 25.75 8.961 1 95.44 45 LYS B O 1
ATOM 3933 N N . ASN B 1 46 ? 19.812 24.312 10.164 1 95.94 46 ASN B N 1
ATOM 3934 C CA . ASN B 1 46 ? 20.984 23.828 10.883 1 95.94 46 ASN B CA 1
ATOM 3935 C C . ASN B 1 46 ? 21.594 22.609 10.188 1 95.94 46 ASN B C 1
ATOM 3937 O O . ASN B 1 46 ? 22.359 21.859 10.797 1 95.94 46 ASN B O 1
ATOM 3941 N N . GLY B 1 47 ? 21.203 22.312 9.055 1 95.25 47 GLY B N 1
ATOM 3942 C CA . GLY B 1 47 ? 21.844 21.297 8.25 1 95.25 47 GLY B CA 1
ATOM 3943 C C . GLY B 1 47 ? 21.141 19.953 8.312 1 95.25 47 GLY B C 1
ATOM 3944 O O . GLY B 1 47 ? 21.641 18.953 7.793 1 95.25 47 GLY B O 1
ATOM 3945 N N . GLY B 1 48 ? 19.969 19.922 8.906 1 97.5 48 GLY B N 1
ATOM 3946 C CA . GLY B 1 48 ? 19.219 18.672 8.945 1 97.5 48 GLY B CA 1
ATOM 3947 C C . GLY B 1 48 ? 18.719 18.25 7.574 1 97.5 48 GLY B C 1
ATOM 3948 O O . GLY B 1 48 ? 18.578 19.078 6.672 1 97.5 48 GLY B O 1
ATOM 3949 N N . SER B 1 49 ? 18.484 16.922 7.457 1 98.44 49 SER B N 1
ATOM 3950 C CA . SER B 1 49 ? 17.953 16.375 6.207 1 98.44 49 SER B CA 1
ATOM 3951 C C . SER B 1 49 ? 16.453 16.609 6.098 1 98.44 49 SER B C 1
ATOM 3953 O O . SER B 1 49 ? 15.797 16.969 7.082 1 98.44 49 SER B O 1
ATOM 3955 N N . ALA B 1 50 ? 15.977 16.5 4.879 1 98.75 50 ALA B N 1
ATOM 3956 C CA . ALA B 1 50 ? 14.531 16.578 4.668 1 98.75 50 ALA B CA 1
ATOM 3957 C C . ALA B 1 50 ? 13.789 15.57 5.527 1 98.75 50 ALA B C 1
ATOM 3959 O O . ALA B 1 50 ? 12.719 15.867 6.07 1 98.75 50 ALA B O 1
ATOM 3960 N N . VAL B 1 51 ? 14.312 14.391 5.68 1 98.88 51 VAL B N 1
ATOM 3961 C CA . VAL B 1 51 ? 13.688 13.336 6.477 1 98.88 51 VAL B CA 1
ATOM 3962 C C . VAL B 1 51 ? 13.633 13.766 7.945 1 98.88 51 VAL B C 1
ATOM 3964 O O . VAL B 1 51 ? 12.641 13.531 8.633 1 98.88 51 VAL B O 1
ATOM 3967 N N . ASP B 1 52 ? 14.703 14.414 8.43 1 98.81 52 ASP B N 1
ATOM 3968 C CA . ASP B 1 52 ? 14.727 14.93 9.797 1 98.81 52 ASP B CA 1
ATOM 3969 C C . ASP B 1 52 ? 13.602 15.938 10.023 1 98.81 52 ASP B C 1
ATOM 3971 O O . ASP B 1 52 ? 12.93 15.906 11.047 1 98.81 52 ASP B O 1
ATOM 3975 N N . ALA B 1 53 ? 13.477 16.766 9.086 1 98.88 53 ALA B N 1
ATOM 3976 C CA . ALA B 1 53 ? 12.492 17.844 9.195 1 98.88 53 ALA B CA 1
ATOM 3977 C C . ALA B 1 53 ? 11.07 17.281 9.195 1 98.88 53 ALA B C 1
ATOM 3979 O O . ALA B 1 53 ? 10.219 17.719 9.969 1 98.88 53 ALA B O 1
ATOM 3980 N N . VAL B 1 54 ? 10.812 16.312 8.328 1 98.94 54 VAL B N 1
ATOM 3981 C CA . VAL B 1 54 ? 9.5 15.68 8.25 1 98.94 54 VAL B CA 1
ATOM 3982 C C . VAL B 1 54 ? 9.188 14.977 9.57 1 98.94 54 VAL B C 1
ATOM 3984 O O . VAL B 1 54 ? 8.078 15.109 10.109 1 98.94 54 VAL B O 1
ATOM 3987 N N . GLU B 1 55 ? 10.133 14.281 10.086 1 98.88 55 GLU B N 1
ATOM 3988 C CA . GLU B 1 55 ? 9.922 13.547 11.328 1 98.88 55 GLU B CA 1
ATOM 3989 C C . GLU B 1 55 ? 9.586 14.5 12.477 1 98.88 55 GLU B C 1
ATOM 3991 O O . GLU B 1 55 ? 8.602 14.289 13.195 1 98.88 55 GLU B O 1
ATOM 3996 N N . ILE B 1 56 ? 10.344 15.547 12.648 1 98.81 56 ILE B N 1
ATOM 3997 C CA . ILE B 1 56 ? 10.164 16.406 13.812 1 98.81 56 ILE B CA 1
ATOM 3998 C C . ILE B 1 56 ? 8.852 17.172 13.68 1 98.81 56 ILE B C 1
ATOM 4000 O O . ILE B 1 56 ? 8.172 17.438 14.672 1 98.81 56 ILE B O 1
ATOM 4004 N N . ALA B 1 57 ? 8.523 17.578 12.453 1 98.88 57 ALA B N 1
ATOM 4005 C CA . ALA B 1 57 ? 7.25 18.266 12.234 1 98.88 57 ALA B CA 1
ATOM 4006 C C . ALA B 1 57 ? 6.074 17.391 12.641 1 98.88 57 ALA B C 1
ATOM 4008 O O . ALA B 1 57 ? 5.184 17.828 13.367 1 98.88 57 ALA B O 1
ATOM 4009 N N . ILE B 1 58 ? 6.102 16.156 12.227 1 98.88 58 ILE B N 1
ATOM 4010 C CA . ILE B 1 58 ? 4.98 15.258 12.477 1 98.88 58 ILE B CA 1
ATOM 4011 C C .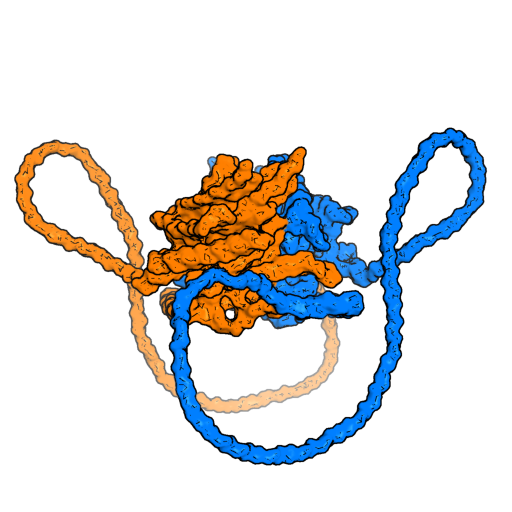 ILE B 1 58 ? 4.973 14.828 13.938 1 98.88 58 ILE B C 1
ATOM 4013 O O . ILE B 1 58 ? 3.91 14.672 14.547 1 98.88 58 ILE B O 1
ATOM 4017 N N . MET B 1 59 ? 6.152 14.695 14.523 1 98.81 59 MET B N 1
ATOM 4018 C CA . MET B 1 59 ? 6.211 14.391 15.945 1 98.81 59 MET B CA 1
ATOM 4019 C C . MET B 1 59 ? 5.441 15.438 16.75 1 98.81 59 MET B C 1
ATOM 4021 O O . MET B 1 59 ? 4.703 15.094 17.688 1 98.81 59 MET B O 1
ATOM 4025 N N . LEU B 1 60 ? 5.625 16.688 16.406 1 98.56 60 LEU B N 1
ATOM 4026 C CA . LEU B 1 60 ? 4.93 17.766 17.109 1 98.56 60 LEU B CA 1
ATOM 4027 C C . LEU B 1 60 ? 3.422 17.656 16.906 1 98.56 60 LEU B C 1
ATOM 4029 O O . LEU B 1 60 ? 2.654 17.906 17.844 1 98.56 60 LEU B O 1
ATOM 4033 N N . LEU B 1 61 ? 3.061 17.297 15.75 1 98 61 LEU B N 1
ATOM 4034 C CA . LEU B 1 61 ? 1.638 17.125 15.477 1 98 61 LEU B CA 1
ATOM 4035 C C . LEU B 1 61 ? 1.082 15.93 16.25 1 98 61 LEU B C 1
ATOM 4037 O O . LEU B 1 61 ? -0.039 15.984 16.766 1 98 61 LEU B O 1
ATOM 4041 N N . GLU B 1 62 ? 1.846 14.859 16.328 1 97.88 62 GLU B N 1
ATOM 4042 C CA . GLU B 1 62 ? 1.444 13.664 17.062 1 97.88 62 GLU B CA 1
ATOM 4043 C C . GLU B 1 62 ? 1.3 13.945 18.547 1 97.88 62 GLU B C 1
ATOM 4045 O O . GLU B 1 62 ? 0.491 13.312 19.234 1 97.88 62 GLU B O 1
ATOM 4050 N N . ASP B 1 63 ? 2.041 14.867 19.031 1 97.56 63 ASP B N 1
ATOM 4051 C CA . ASP B 1 63 ? 2.039 15.188 20.453 1 97.56 63 ASP B CA 1
ATOM 4052 C C . ASP B 1 63 ? 0.881 16.109 20.812 1 97.56 63 ASP B C 1
ATOM 4054 O O . ASP B 1 63 ? 0.562 16.297 21.984 1 97.56 63 ASP B O 1
ATOM 4058 N N . SER B 1 64 ? 0.271 16.688 19.844 1 95.81 64 SER B N 1
ATOM 4059 C CA . SER B 1 64 ? -0.828 17.625 20.062 1 95.81 64 SER B CA 1
ATOM 4060 C C . SER B 1 64 ? -2.168 16.891 20.109 1 95.81 64 SER B C 1
ATOM 4062 O O . SER B 1 64 ? -2.51 16.156 19.188 1 95.81 64 SER B O 1
ATOM 4064 N N . GLU B 1 65 ? -2.955 17.203 21.047 1 93.69 65 GLU B N 1
ATOM 4065 C CA . GLU B 1 65 ? -4.238 16.531 21.234 1 93.69 65 GLU B CA 1
ATOM 4066 C C . GLU B 1 65 ? -5.242 16.953 20.172 1 93.69 65 GLU B C 1
ATOM 4068 O O . GLU B 1 65 ? -6.199 16.219 19.891 1 93.69 65 GLU B O 1
ATOM 4073 N N . ILE B 1 66 ? -5.031 18.047 19.578 1 92.44 66 ILE B N 1
ATOM 4074 C CA . ILE B 1 66 ? -6.012 18.594 18.641 1 92.44 66 ILE B CA 1
ATOM 4075 C C . ILE B 1 66 ? -5.949 17.812 17.328 1 92.44 66 ILE B C 1
ATOM 4077 O O . ILE B 1 66 ? -6.887 17.875 16.531 1 92.44 66 ILE B O 1
ATOM 4081 N N . THR B 1 67 ? -4.879 17.172 17.078 1 94.06 67 THR B N 1
ATOM 4082 C CA . THR B 1 67 ? -4.734 16.406 15.836 1 94.06 67 THR B CA 1
ATOM 4083 C C . THR B 1 67 ? -5.062 14.938 16.078 1 94.06 67 THR B C 1
ATOM 4085 O O . THR B 1 67 ? -4.961 14.445 17.203 1 94.06 67 THR B O 1
ATOM 4088 N N . ASN B 1 68 ? -5.523 14.289 15.039 1 94.19 68 ASN B N 1
ATOM 4089 C CA . ASN B 1 68 ? -5.859 12.867 15.102 1 94.19 68 ASN B CA 1
ATOM 4090 C C . ASN B 1 68 ? -4.676 12 14.68 1 94.19 68 ASN B C 1
ATOM 4092 O O . ASN B 1 68 ? -4.762 11.258 13.703 1 94.19 68 ASN B O 1
ATOM 4096 N N . ALA B 1 69 ? -3.641 12.195 15.414 1 95.81 69 ALA B N 1
ATOM 4097 C CA . ALA B 1 69 ? -2.408 11.438 15.219 1 95.81 69 ALA B CA 1
ATOM 4098 C C . ALA B 1 69 ? -1.649 11.273 16.531 1 95.81 69 ALA B C 1
ATOM 4100 O O . ALA B 1 69 ? -1.393 12.25 17.234 1 95.81 69 ALA B O 1
ATOM 4101 N N . GLY B 1 70 ? -1.418 10.117 17.016 1 95.81 70 GLY B N 1
ATOM 4102 C CA . GLY B 1 70 ? -0.689 9.914 18.266 1 95.81 70 GLY B CA 1
ATOM 4103 C C . GLY B 1 70 ? -1.538 10.141 19.5 1 95.81 70 GLY B C 1
ATOM 4104 O O . GLY B 1 70 ? -2.604 9.539 19.641 1 95.81 70 GLY B O 1
ATOM 4105 N N . TYR B 1 71 ? -1.134 11.102 20.344 1 96.94 71 TYR B N 1
ATOM 4106 C CA . TYR B 1 71 ? -1.825 11.375 21.609 1 96.94 71 TYR B CA 1
ATOM 4107 C C . TYR B 1 71 ? -3.199 11.984 21.344 1 96.94 71 TYR B C 1
ATOM 4109 O O . TYR B 1 71 ? -3.32 12.977 20.641 1 96.94 71 TYR B O 1
ATOM 4117 N N . GLY B 1 72 ? -4.203 11.328 21.922 1 95.88 72 GLY B N 1
ATOM 4118 C CA . GLY B 1 72 ? -5.555 11.867 21.812 1 95.88 72 GLY B CA 1
ATOM 4119 C C . GLY B 1 72 ? -6.262 11.469 20.531 1 95.88 72 GLY B C 1
ATOM 4120 O O . GLY B 1 72 ? -7.363 11.938 20.25 1 95.88 72 GLY B O 1
ATOM 4121 N N . SER B 1 73 ? -5.645 10.609 19.781 1 94.69 73 SER B N 1
ATOM 4122 C CA . SER B 1 73 ? -6.25 10.227 18.516 1 94.69 73 SER B CA 1
ATOM 4123 C C . SER B 1 73 ? -7.438 9.297 18.734 1 94.69 73 SER B C 1
ATOM 4125 O O . SER B 1 73 ? -7.73 8.906 19.859 1 94.69 73 SER B O 1
ATOM 4127 N N . ASN B 1 74 ? -8.133 9.023 17.656 1 95.06 74 ASN B N 1
ATOM 4128 C CA . ASN B 1 74 ? -9.344 8.219 17.703 1 95.06 74 ASN B CA 1
ATOM 4129 C C . ASN B 1 74 ? -9.062 6.809 18.219 1 95.06 74 ASN B C 1
ATOM 4131 O O . ASN B 1 74 ? -7.988 6.254 17.969 1 95.06 74 ASN B O 1
ATOM 4135 N N . LEU B 1 75 ? -10.086 6.285 18.906 1 96.31 75 LEU B N 1
ATOM 4136 C CA . LEU B 1 75 ? -9.961 4.934 19.438 1 96.31 75 LEU B CA 1
ATOM 4137 C C . LEU B 1 75 ? -10.656 3.924 18.531 1 96.31 75 LEU B C 1
ATOM 4139 O O . LEU B 1 75 ? -11.617 4.266 17.844 1 96.31 75 LEU B O 1
ATOM 4143 N N . THR B 1 76 ? -10.125 2.711 18.562 1 96.25 76 THR B N 1
ATOM 4144 C CA . THR B 1 76 ? -10.773 1.6 17.875 1 96.25 76 THR B CA 1
ATOM 4145 C C . THR B 1 76 ? -12.07 1.211 18.578 1 96.25 76 THR B C 1
ATOM 4147 O O . THR B 1 76 ? -12.375 1.724 19.656 1 96.25 76 THR B O 1
ATOM 4150 N N . ILE B 1 77 ? -12.781 0.331 17.953 1 95 77 ILE B N 1
ATOM 4151 C CA . ILE B 1 77 ? -14.023 -0.172 18.516 1 95 77 ILE B CA 1
ATOM 4152 C C . ILE B 1 77 ? -13.742 -0.839 19.859 1 95 77 ILE B C 1
ATOM 4154 O O . ILE B 1 77 ? -14.594 -0.841 20.75 1 95 77 ILE B O 1
ATOM 4158 N N . ASP B 1 78 ? -12.508 -1.308 20.047 1 95.19 78 ASP B N 1
ATOM 4159 C CA . ASP B 1 78 ? -12.117 -1.997 21.266 1 95.19 78 ASP B CA 1
ATOM 4160 C C . ASP B 1 78 ? -11.562 -1.017 22.297 1 95.19 78 ASP B C 1
ATOM 4162 O O . ASP B 1 78 ? -11.117 -1.424 23.375 1 95.19 78 ASP B O 1
ATOM 4166 N N . GLY B 1 79 ? -11.5 0.197 21.953 1 95.94 79 GLY B N 1
ATOM 4167 C CA . GLY B 1 79 ? -11.109 1.226 22.906 1 95.94 79 GLY B CA 1
ATOM 4168 C C . GLY B 1 79 ? -9.609 1.413 23 1 95.94 79 GLY B C 1
ATOM 4169 O O . GLY B 1 79 ? -9.094 1.868 24.031 1 95.94 79 GLY B O 1
ATOM 4170 N N . THR B 1 80 ? -8.906 1.063 21.984 1 96.19 80 THR B N 1
ATOM 4171 C CA . THR B 1 80 ? -7.453 1.207 21.969 1 96.19 80 THR B CA 1
ATOM 4172 C C . THR B 1 80 ? -7.02 2.195 20.875 1 96.19 80 THR B C 1
ATOM 4174 O O . THR B 1 80 ? -7.758 2.443 19.922 1 96.19 80 THR B O 1
ATOM 4177 N N . VAL B 1 81 ? -5.828 2.803 21.125 1 97.25 81 VAL B N 1
ATOM 4178 C CA . VAL B 1 81 ? -5.238 3.666 20.094 1 97.25 81 VAL B CA 1
ATOM 4179 C C . VAL B 1 81 ? -4.348 2.84 19.172 1 97.25 81 VAL B C 1
ATOM 4181 O O . VAL B 1 81 ? -3.439 2.146 19.641 1 97.25 81 VAL B O 1
ATOM 4184 N N . GLU B 1 82 ? -4.645 2.834 17.922 1 97.81 82 GLU B N 1
ATOM 4185 C CA . GLU B 1 82 ? -3.812 2.25 16.875 1 97.81 82 GLU B CA 1
ATOM 4186 C C . GLU B 1 82 ? -3.475 3.281 15.805 1 97.81 82 GLU B C 1
ATOM 4188 O O . GLU B 1 82 ? -4.367 3.789 15.125 1 97.81 82 GLU B O 1
ATOM 4193 N N . CYS B 1 83 ? -2.15 3.5 15.617 1 98.44 83 CYS B N 1
ATOM 4194 C CA . CYS B 1 83 ? -1.753 4.574 14.711 1 98.44 83 CYS B CA 1
ATOM 4195 C C . CYS B 1 83 ? -1.043 4.016 13.484 1 98.44 83 CYS B C 1
ATOM 4197 O O . CYS B 1 83 ? -0.512 2.904 13.516 1 98.44 83 CYS B O 1
ATOM 4199 N N . ASP B 1 84 ? -1.114 4.773 12.422 1 98.81 84 ASP B N 1
ATOM 4200 C CA . ASP B 1 84 ? -0.432 4.531 11.156 1 98.81 84 ASP B CA 1
ATOM 4201 C C . ASP B 1 84 ? 0.557 5.652 10.836 1 98.81 84 ASP B C 1
ATOM 4203 O O . ASP B 1 84 ? 0.285 6.824 11.117 1 98.81 84 ASP B O 1
ATOM 4207 N N . ALA B 1 85 ? 1.701 5.27 10.234 1 98.94 85 ALA B N 1
ATOM 4208 C CA . ALA B 1 85 ? 2.652 6.293 9.812 1 98.94 85 ALA B CA 1
ATOM 4209 C C . ALA B 1 85 ? 3.561 5.773 8.703 1 98.94 85 ALA B C 1
ATOM 4211 O O . ALA B 1 85 ? 3.863 4.578 8.648 1 98.94 85 ALA B O 1
ATOM 4212 N N . THR B 1 86 ? 3.992 6.668 7.859 1 98.88 86 THR B N 1
ATOM 4213 C CA . THR B 1 86 ? 4.938 6.375 6.789 1 98.88 86 THR B CA 1
ATOM 4214 C C . THR B 1 86 ? 5.863 7.562 6.547 1 98.88 86 THR B C 1
ATOM 4216 O O . THR B 1 86 ? 5.457 8.719 6.699 1 98.88 86 THR B O 1
ATOM 4219 N N . ILE B 1 87 ? 7.098 7.332 6.254 1 98.88 87 ILE B N 1
ATOM 4220 C CA . ILE B 1 87 ? 8.055 8.359 5.84 1 98.88 87 ILE B CA 1
ATOM 4221 C C . ILE B 1 87 ? 8.805 7.887 4.594 1 98.88 87 ILE B C 1
ATOM 4223 O O . ILE B 1 87 ? 9.133 6.707 4.469 1 98.88 87 ILE B O 1
ATOM 4227 N N . VAL B 1 88 ? 8.961 8.742 3.625 1 98.88 88 VAL B N 1
ATOM 4228 C CA . VAL B 1 88 ? 9.609 8.438 2.354 1 98.88 88 VAL B CA 1
ATOM 4229 C C . VAL B 1 88 ? 10.758 9.414 2.107 1 98.88 88 VAL B C 1
ATOM 4231 O O . VAL B 1 88 ? 10.57 10.633 2.201 1 98.88 88 VAL B O 1
ATOM 4234 N N . ASN B 1 89 ? 11.93 8.914 1.769 1 98.5 89 ASN B N 1
ATOM 4235 C CA . ASN B 1 89 ? 13.078 9.781 1.531 1 98.5 89 ASN B CA 1
ATOM 4236 C C . ASN B 1 89 ? 13.203 10.156 0.057 1 98.5 89 ASN B C 1
ATOM 4238 O O . ASN B 1 89 ? 12.328 9.836 -0.746 1 98.5 89 ASN B O 1
ATOM 4242 N N . HIS B 1 90 ? 14.258 10.875 -0.271 1 97.62 90 HIS B N 1
ATOM 4243 C CA . HIS B 1 90 ? 14.414 11.477 -1.588 1 97.62 90 HIS B CA 1
ATOM 4244 C C . HIS B 1 90 ? 14.68 10.422 -2.654 1 97.62 90 HIS B C 1
ATOM 4246 O O . HIS B 1 90 ? 14.555 10.695 -3.85 1 97.62 90 HIS B O 1
ATOM 4252 N N . LEU B 1 91 ? 15 9.234 -2.254 1 96.5 91 LEU B N 1
ATOM 4253 C CA . LEU B 1 91 ? 15.234 8.148 -3.199 1 96.5 91 LEU B CA 1
ATOM 4254 C C . LEU B 1 91 ? 13.961 7.344 -3.432 1 96.5 91 LEU B C 1
ATOM 4256 O O . LEU B 1 91 ? 13.938 6.434 -4.262 1 96.5 91 LEU B O 1
ATOM 4260 N N . GLY B 1 92 ? 12.953 7.602 -2.697 1 96.88 92 GLY B N 1
ATOM 4261 C CA . GLY B 1 92 ? 11.711 6.863 -2.814 1 96.88 92 GLY B CA 1
ATOM 4262 C C . GLY B 1 92 ? 11.617 5.695 -1.854 1 96.88 92 GLY B C 1
ATOM 4263 O O . GLY B 1 92 ? 10.648 4.934 -1.89 1 96.88 92 GLY B O 1
ATOM 4264 N N . ARG B 1 93 ? 12.602 5.547 -0.986 1 97.75 93 ARG B N 1
ATOM 4265 C CA . ARG B 1 93 ? 12.562 4.488 0.019 1 97.75 93 ARG B CA 1
ATOM 4266 C C . ARG B 1 93 ? 11.656 4.871 1.184 1 97.75 93 ARG B C 1
ATOM 4268 O O . ARG B 1 93 ? 11.633 6.031 1.605 1 97.75 93 ARG B O 1
ATOM 4275 N N . SER B 1 94 ? 10.953 3.852 1.68 1 98.31 94 SER B N 1
ATOM 4276 C CA . SER B 1 94 ? 9.969 4.172 2.709 1 98.31 94 SER B CA 1
ATOM 4277 C C . SER B 1 94 ? 10.164 3.309 3.951 1 98.31 94 SER B C 1
ATOM 4279 O O . SER B 1 94 ? 10.75 2.225 3.875 1 98.31 94 SER B O 1
ATOM 4281 N N . GLY B 1 95 ? 9.82 3.828 5.082 1 98.81 95 GLY B N 1
ATOM 4282 C CA . GLY B 1 95 ? 9.531 3.139 6.332 1 98.81 95 GLY B CA 1
ATOM 4283 C C . GLY B 1 95 ? 8.125 3.389 6.836 1 98.81 95 GLY B C 1
ATOM 4284 O O . GLY B 1 95 ? 7.613 4.508 6.75 1 98.81 95 GLY B O 1
ATOM 4285 N N . ALA B 1 96 ? 7.512 2.281 7.301 1 98.88 96 ALA B N 1
ATOM 4286 C CA . ALA B 1 96 ? 6.113 2.445 7.68 1 98.88 96 ALA B CA 1
ATOM 4287 C C . ALA B 1 96 ? 5.77 1.582 8.891 1 98.88 96 ALA B C 1
ATOM 4289 O O . ALA B 1 96 ? 6.41 0.556 9.133 1 98.88 96 ALA B O 1
ATOM 4290 N N . ALA B 1 97 ? 4.777 2.041 9.617 1 98.81 97 ALA B N 1
ATOM 4291 C CA . ALA B 1 97 ? 4.145 1.321 10.719 1 98.81 97 ALA B CA 1
ATOM 4292 C C . ALA B 1 97 ? 2.623 1.412 10.633 1 98.81 97 ALA B C 1
ATOM 4294 O O . ALA B 1 97 ? 2.076 2.457 10.273 1 98.81 97 ALA B O 1
ATOM 4295 N N . GLY B 1 98 ? 1.985 0.32 10.914 1 98.75 98 GLY B N 1
ATOM 4296 C CA . GLY B 1 98 ? 0.535 0.298 10.812 1 98.75 98 GLY B CA 1
ATOM 4297 C C . GLY B 1 98 ? -0.141 -0.358 12 1 98.75 98 GLY B C 1
ATOM 4298 O O . GLY B 1 98 ? 0.381 -1.322 12.562 1 98.75 98 GLY B O 1
ATOM 4299 N N . ALA B 1 99 ? -1.298 0.223 12.328 1 98.56 99 ALA B N 1
ATOM 4300 C CA . ALA B 1 99 ? -2.105 -0.286 13.438 1 98.56 99 ALA B CA 1
ATOM 4301 C C . ALA B 1 99 ? -1.247 -0.544 14.672 1 98.56 99 ALA B C 1
ATOM 4303 O O . ALA B 1 99 ? -1.329 -1.614 15.273 1 98.56 99 ALA B O 1
ATOM 4304 N N . VAL B 1 100 ? -0.425 0.372 14.953 1 98.38 100 VAL B N 1
ATOM 4305 C CA . VAL B 1 100 ? 0.508 0.189 16.062 1 98.38 100 VAL B CA 1
ATOM 4306 C C . VAL B 1 100 ? -0.04 0.864 17.312 1 98.38 100 VAL B C 1
ATOM 4308 O O . VAL B 1 100 ? -0.55 1.985 17.25 1 98.38 100 VAL B O 1
ATOM 4311 N N . SER B 1 101 ? 0.088 0.195 18.375 1 97.81 101 SER B N 1
ATOM 4312 C CA . SER B 1 101 ? -0.344 0.717 19.672 1 97.81 101 SER B CA 1
ATOM 4313 C C . SER B 1 101 ? 0.85 1.02 20.562 1 97.81 101 SER B C 1
ATOM 4315 O O . SER B 1 101 ? 1.94 0.481 20.359 1 97.81 101 SER B O 1
ATOM 4317 N N . GLN B 1 102 ? 0.689 1.948 21.406 1 98 102 GLN B N 1
ATOM 4318 C CA . GLN B 1 102 ? 1.55 2.197 22.547 1 98 102 GLN B CA 1
ATOM 4319 C C . GLN B 1 102 ? 2.768 3.031 22.156 1 98 102 GLN B C 1
ATOM 4321 O O . GLN B 1 102 ? 3.447 3.59 23.016 1 98 102 GLN B O 1
ATOM 4326 N N . VAL B 1 103 ? 3.1 3.186 20.922 1 98.5 103 VAL B N 1
ATOM 4327 C CA . VAL B 1 103 ? 4.27 3.957 20.516 1 98.5 103 VAL B CA 1
ATOM 4328 C C . VAL B 1 103 ? 3.943 5.449 20.547 1 98.5 103 VAL B C 1
ATOM 4330 O O . VAL B 1 103 ? 3.039 5.906 19.844 1 98.5 103 VAL B O 1
ATOM 4333 N N . LYS B 1 104 ? 4.684 6.176 21.281 1 98.44 104 LYS B N 1
ATOM 4334 C CA . LYS B 1 104 ? 4.383 7.586 21.5 1 98.44 104 LYS B CA 1
ATOM 4335 C C . LYS B 1 104 ? 4.344 8.352 20.172 1 98.44 104 LYS B C 1
ATOM 4337 O O . LYS B 1 104 ? 3.443 9.164 19.953 1 98.44 104 LYS B O 1
ATOM 4342 N N . ASN B 1 105 ? 5.387 8.148 19.391 1 98.75 105 ASN B N 1
ATOM 4343 C CA . ASN B 1 105 ? 5.484 8.82 18.094 1 98.75 105 ASN B CA 1
ATOM 4344 C C . ASN B 1 105 ? 5.605 7.812 16.953 1 98.75 105 ASN B C 1
ATOM 4346 O O . ASN B 1 105 ? 6.715 7.48 16.531 1 98.75 105 ASN B O 1
ATOM 4350 N N . PRO B 1 106 ? 4.484 7.504 16.344 1 98.75 106 PRO B N 1
ATOM 4351 C CA . PRO B 1 106 ? 4.496 6.535 15.25 1 98.75 106 PRO B CA 1
ATOM 4352 C C . PRO B 1 106 ? 5.398 6.965 14.102 1 98.75 106 PRO B C 1
ATOM 4354 O O . PRO B 1 106 ? 5.992 6.113 13.43 1 98.75 106 PRO B O 1
ATOM 4357 N N . ILE B 1 107 ? 5.543 8.242 13.82 1 98.94 107 ILE B N 1
ATOM 4358 C CA . ILE B 1 107 ? 6.379 8.719 12.727 1 98.94 107 ILE B CA 1
ATOM 4359 C C . ILE B 1 107 ? 7.844 8.383 13.008 1 98.94 107 ILE B C 1
ATOM 4361 O O . ILE B 1 107 ? 8.609 8.109 12.086 1 98.94 107 ILE B O 1
ATOM 4365 N N . SER B 1 108 ? 8.211 8.43 14.234 1 98.94 108 SER B N 1
ATOM 4366 C CA . SER B 1 108 ? 9.57 8.055 14.602 1 98.94 108 SER B CA 1
ATOM 4367 C C . SER B 1 108 ? 9.812 6.559 14.391 1 98.94 108 SER B C 1
ATOM 4369 O O . SER B 1 108 ? 10.914 6.145 14.047 1 98.94 108 SER B O 1
ATOM 4371 N N . LEU B 1 109 ? 8.789 5.805 14.68 1 98.88 109 LEU B N 1
ATOM 4372 C CA . LEU B 1 109 ? 8.891 4.383 14.367 1 98.88 109 LEU B CA 1
ATOM 4373 C C . LEU B 1 109 ? 9.078 4.164 12.867 1 98.88 109 LEU B C 1
ATOM 4375 O O . LEU B 1 109 ? 9.914 3.359 12.453 1 98.88 109 LEU B O 1
ATOM 4379 N N . ALA B 1 110 ? 8.312 4.863 12.07 1 98.94 110 ALA B N 1
ATOM 4380 C CA . ALA B 1 110 ? 8.477 4.785 10.625 1 98.94 110 ALA B CA 1
ATOM 4381 C C . ALA B 1 110 ? 9.898 5.164 10.219 1 98.94 110 ALA B C 1
ATOM 4383 O O . ALA B 1 110 ? 10.5 4.516 9.352 1 98.94 110 ALA B O 1
ATOM 4384 N N . ARG B 1 111 ? 10.43 6.176 10.836 1 98.81 111 ARG B N 1
ATOM 4385 C CA . ARG B 1 111 ? 11.781 6.641 10.555 1 98.81 111 ARG B CA 1
ATOM 4386 C C . ARG B 1 111 ? 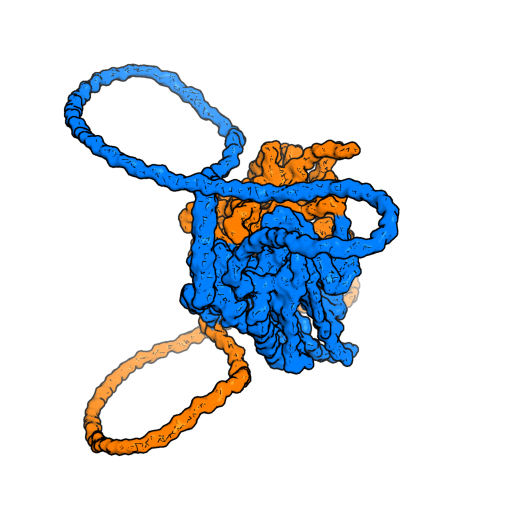12.812 5.559 10.867 1 98.81 111 ARG B C 1
ATOM 4388 O O . ARG B 1 111 ? 13.711 5.297 10.07 1 98.81 111 ARG B O 1
ATOM 4395 N N . VAL B 1 112 ? 12.656 4.934 11.977 1 98.38 112 VAL B N 1
ATOM 4396 C CA . VAL B 1 112 ? 13.633 3.928 12.375 1 98.38 112 VAL B CA 1
ATOM 4397 C C . VAL B 1 112 ? 13.508 2.701 11.477 1 98.38 112 VAL B C 1
ATOM 4399 O O . VAL B 1 112 ? 14.5 2.043 11.172 1 98.38 112 VAL B O 1
ATOM 4402 N N . VAL B 1 113 ? 12.328 2.389 11.055 1 98.69 113 VAL B N 1
ATOM 4403 C CA . VAL B 1 113 ? 12.141 1.307 10.094 1 98.69 113 VAL B CA 1
ATOM 4404 C C . VAL B 1 113 ? 12.867 1.641 8.789 1 98.69 113 VAL B C 1
ATOM 4406 O O . VAL B 1 113 ? 13.539 0.785 8.211 1 98.69 113 VAL B O 1
ATOM 4409 N N . LEU B 1 114 ? 12.766 2.871 8.32 1 98.44 114 LEU B N 1
ATOM 4410 C CA . LEU B 1 114 ? 13.445 3.32 7.109 1 98.44 114 LEU B CA 1
ATOM 4411 C C . LEU B 1 114 ? 14.961 3.182 7.258 1 98.44 114 LEU B C 1
ATOM 4413 O O . LEU B 1 114 ? 15.625 2.643 6.371 1 98.44 114 LEU B O 1
ATOM 4417 N N . GLU B 1 115 ? 15.438 3.631 8.344 1 97.25 115 GLU B N 1
ATOM 4418 C CA . GLU B 1 115 ? 16.875 3.576 8.578 1 97.25 115 GLU B CA 1
ATOM 4419 C C . GLU B 1 115 ? 17.375 2.135 8.664 1 97.25 115 GLU B C 1
ATOM 4421 O O . GLU B 1 115 ? 18.406 1.793 8.094 1 97.25 115 GLU B O 1
ATOM 4426 N N . ALA B 1 116 ? 16.625 1.347 9.352 1 95 116 ALA B N 1
ATOM 4427 C CA . ALA B 1 116 ? 17 -0.057 9.508 1 95 116 ALA B CA 1
ATOM 4428 C C . ALA B 1 116 ? 16.984 -0.781 8.164 1 95 116 ALA B C 1
ATOM 4430 O O . ALA B 1 116 ? 17.781 -1.693 7.938 1 95 116 ALA B O 1
ATOM 4431 N N . SER B 1 117 ? 16.125 -0.354 7.328 1 93.25 117 SER B N 1
ATOM 4432 C CA . SER B 1 117 ? 15.992 -1.01 6.035 1 93.25 117 SER B CA 1
ATOM 4433 C C . SER B 1 117 ? 17.219 -0.778 5.164 1 93.25 117 SER B C 1
ATOM 4435 O O . SER B 1 117 ? 17.453 -1.503 4.191 1 93.25 117 SER B O 1
ATOM 4437 N N . THR B 1 118 ? 18.062 0.171 5.492 1 90.94 118 THR B N 1
ATOM 4438 C CA . THR B 1 118 ? 19.234 0.495 4.695 1 90.94 118 THR B CA 1
ATOM 4439 C C . THR B 1 118 ? 20.484 -0.218 5.238 1 90.94 118 THR B C 1
ATOM 4441 O O . THR B 1 118 ? 21.562 -0.123 4.66 1 90.94 118 THR B O 1
ATOM 4444 N N . ARG B 1 119 ? 20.297 -0.938 6.277 1 90.19 119 ARG B N 1
ATOM 4445 C CA . ARG B 1 119 ? 21.406 -1.654 6.883 1 90.19 119 ARG B CA 1
ATOM 4446 C C . ARG B 1 119 ? 21.344 -3.146 6.578 1 90.19 119 ARG B C 1
ATOM 4448 O O . ARG B 1 119 ? 20.281 -3.766 6.738 1 90.19 119 ARG B O 1
ATOM 4455 N N . PRO B 1 120 ? 22.484 -3.693 6.199 1 88.31 120 PRO B N 1
ATOM 4456 C CA . PRO B 1 120 ? 22.484 -5.129 5.922 1 88.31 120 PRO B CA 1
ATOM 4457 C C . PRO B 1 120 ? 22.297 -5.973 7.18 1 88.31 120 PRO B C 1
ATOM 4459 O O . PRO B 1 120 ? 22.812 -5.617 8.242 1 88.31 120 PRO B O 1
ATOM 4462 N N . LEU B 1 121 ? 21.609 -7.059 7.02 1 85.56 121 LEU B N 1
ATOM 4463 C CA . LEU B 1 121 ? 21.422 -8.031 8.094 1 85.56 121 LEU B CA 1
ATOM 4464 C C . LEU B 1 121 ? 22.266 -9.281 7.84 1 85.56 121 LEU B C 1
ATOM 4466 O O . LEU B 1 121 ? 22.672 -9.531 6.703 1 85.56 121 LEU B O 1
ATOM 4470 N N . THR B 1 122 ? 22.5 -10.016 8.914 1 83.19 122 THR B N 1
ATOM 4471 C CA . THR B 1 122 ? 23.25 -11.258 8.789 1 83.19 122 THR B CA 1
ATOM 4472 C C . THR B 1 122 ? 22.531 -12.227 7.848 1 83.19 122 THR B C 1
ATOM 4474 O O . THR B 1 122 ? 21.297 -12.242 7.789 1 83.19 122 THR B O 1
ATOM 4477 N N . LEU B 1 123 ? 23.281 -12.992 7.133 1 81.94 123 LEU B N 1
ATOM 4478 C CA . LEU B 1 123 ? 22.812 -14.039 6.23 1 81.94 123 LEU B CA 1
ATOM 4479 C C . LEU B 1 123 ? 22 -13.445 5.086 1 81.94 123 LEU B C 1
ATOM 4481 O O . LEU B 1 123 ? 21.062 -14.078 4.598 1 81.94 123 LEU B O 1
ATOM 4485 N N . GLN B 1 124 ? 22.156 -12.25 4.797 1 79.94 124 GLN B N 1
ATOM 4486 C CA . GLN B 1 124 ? 21.562 -11.555 3.662 1 79.94 124 GLN B CA 1
ATOM 4487 C C . GLN B 1 124 ? 20.047 -11.516 3.773 1 79.94 124 GLN B C 1
ATOM 4489 O O . GLN B 1 124 ? 19.344 -11.609 2.764 1 79.94 124 GLN B O 1
ATOM 4494 N N . ARG B 1 125 ? 19.641 -11.461 4.988 1 85.56 125 ARG B N 1
ATOM 4495 C CA . ARG B 1 125 ? 18.203 -11.258 5.203 1 85.56 125 ARG B CA 1
ATOM 4496 C C . ARG B 1 125 ? 17.781 -9.859 4.773 1 85.56 125 ARG B C 1
ATOM 4498 O O . ARG B 1 125 ? 18.578 -8.922 4.797 1 85.56 125 ARG B O 1
ATOM 4505 N N . VAL B 1 126 ? 16.531 -9.781 4.328 1 88.31 126 VAL B N 1
ATOM 4506 C CA . VAL B 1 126 ? 16.016 -8.492 3.873 1 88.31 126 VAL B CA 1
ATOM 4507 C C . VAL B 1 126 ? 15.289 -7.789 5.016 1 88.31 126 VAL B C 1
ATOM 4509 O O . VAL B 1 126 ? 14.312 -8.312 5.551 1 88.31 126 VAL B O 1
ATOM 4512 N N . PRO B 1 127 ? 15.789 -6.641 5.402 1 94.62 127 PRO B N 1
ATOM 4513 C CA . PRO B 1 127 ? 15.07 -5.898 6.445 1 94.62 127 PRO B CA 1
ATOM 4514 C C . PRO B 1 127 ? 13.695 -5.414 5.992 1 94.62 127 PRO B C 1
ATOM 4516 O O . PRO B 1 127 ? 13.523 -5.047 4.828 1 94.62 127 PRO B O 1
ATOM 4519 N N . PRO B 1 128 ? 12.789 -5.355 6.98 1 96.56 128 PRO B N 1
ATOM 4520 C CA . PRO B 1 128 ? 11.453 -4.898 6.609 1 96.56 128 PRO B CA 1
ATOM 4521 C C . PRO B 1 128 ? 11.383 -3.391 6.379 1 96.56 128 PRO B C 1
ATOM 4523 O O . PRO B 1 128 ? 12.164 -2.637 6.965 1 96.56 128 PRO B O 1
ATOM 4526 N N . ASN B 1 129 ? 10.453 -2.98 5.527 1 97.88 129 ASN B N 1
ATOM 4527 C CA . ASN B 1 129 ? 10.18 -1.555 5.379 1 97.88 129 ASN B CA 1
ATOM 4528 C C . ASN B 1 129 ? 8.766 -1.205 5.832 1 97.88 129 ASN B C 1
ATOM 4530 O O . ASN B 1 129 ? 8.359 -0.044 5.766 1 97.88 129 ASN B O 1
ATOM 4534 N N . PHE B 1 130 ? 8.047 -2.162 6.258 1 98.81 130 PHE B N 1
ATOM 4535 C CA . PHE B 1 130 ? 6.691 -1.975 6.762 1 98.81 130 PHE B CA 1
ATOM 4536 C C . PHE B 1 130 ? 6.379 -2.98 7.859 1 98.81 130 PHE B C 1
ATOM 4538 O O . PHE B 1 130 ? 6.348 -4.188 7.613 1 98.81 130 PHE B O 1
ATOM 4545 N N . LEU B 1 131 ? 6.066 -2.502 9.094 1 98.88 131 LEU B N 1
ATOM 4546 C CA . LEU B 1 131 ? 5.754 -3.332 10.25 1 98.88 131 LEU B CA 1
ATOM 4547 C C . LEU B 1 131 ? 4.402 -2.953 10.844 1 98.88 131 LEU B C 1
ATOM 4549 O O . LEU B 1 131 ? 4.035 -1.775 10.867 1 98.88 131 LEU B O 1
ATOM 4553 N N . VAL B 1 132 ? 3.715 -4.004 11.406 1 98.88 132 VAL B N 1
ATOM 4554 C CA . VAL B 1 132 ? 2.371 -3.711 11.891 1 98.88 132 VAL B CA 1
ATOM 4555 C C . VAL B 1 132 ? 2.152 -4.383 13.25 1 98.88 132 VAL B C 1
ATOM 4557 O O . VAL B 1 132 ? 2.928 -5.258 13.648 1 98.88 132 VAL B O 1
ATOM 4560 N N . GLY B 1 133 ? 1.166 -3.893 13.953 1 98.25 133 GLY B N 1
ATOM 4561 C CA . GLY B 1 133 ? 0.676 -4.539 15.156 1 98.25 133 GLY B CA 1
ATOM 4562 C C . GLY B 1 133 ? 1.739 -4.684 16.234 1 98.25 133 GLY B C 1
ATOM 4563 O O . GLY B 1 133 ? 2.555 -3.781 16.438 1 98.25 133 GLY B O 1
ATOM 4564 N N . GLN B 1 134 ? 1.641 -5.809 16.891 1 97.62 134 GLN B N 1
ATOM 4565 C CA . GLN B 1 134 ? 2.549 -6.07 18 1 97.62 134 GLN B CA 1
ATOM 4566 C C . GLN B 1 134 ? 3.992 -6.176 17.516 1 97.62 134 GLN B C 1
ATOM 4568 O O . GLN B 1 134 ? 4.922 -5.789 18.234 1 97.62 134 GLN B O 1
ATOM 4573 N N . GLY B 1 135 ? 4.145 -6.688 16.359 1 98.19 135 GLY B N 1
ATOM 4574 C CA . GLY B 1 135 ? 5.484 -6.734 15.805 1 98.19 135 GLY B CA 1
ATOM 4575 C C . GLY B 1 135 ? 6.129 -5.363 15.688 1 98.19 135 GLY B C 1
ATOM 4576 O O . GLY B 1 135 ? 7.316 -5.203 15.977 1 98.19 135 GLY B O 1
ATOM 4577 N N . ALA B 1 136 ? 5.363 -4.414 15.305 1 98.69 136 ALA B N 1
ATOM 4578 C CA . ALA B 1 136 ? 5.852 -3.043 15.203 1 98.69 136 ALA B CA 1
ATOM 4579 C C . ALA B 1 136 ? 6.18 -2.467 16.578 1 98.69 136 ALA B C 1
ATOM 4581 O O . ALA B 1 136 ? 7.191 -1.777 16.734 1 98.69 136 ALA B O 1
ATOM 4582 N N . THR B 1 137 ? 5.316 -2.725 17.516 1 98.56 137 THR B N 1
ATOM 4583 C CA . THR B 1 137 ? 5.547 -2.244 18.875 1 98.56 137 THR B CA 1
ATOM 4584 C C . THR B 1 137 ? 6.824 -2.844 19.453 1 98.56 137 THR B C 1
ATOM 4586 O O . THR B 1 137 ? 7.613 -2.143 20.094 1 98.56 137 THR B O 1
ATOM 4589 N N . ASN B 1 138 ? 7.012 -4.137 19.234 1 98.19 138 ASN B N 1
ATOM 4590 C CA . ASN B 1 138 ? 8.234 -4.793 19.688 1 98.19 138 ASN B CA 1
ATOM 4591 C C . ASN B 1 138 ? 9.469 -4.172 19.047 1 98.19 138 ASN B C 1
ATOM 4593 O O . ASN B 1 138 ? 10.484 -3.957 19.719 1 98.19 138 ASN B O 1
ATOM 4597 N N . PHE B 1 139 ? 9.406 -3.91 17.828 1 98.19 139 PHE B N 1
ATOM 4598 C CA . PHE B 1 139 ? 10.508 -3.293 17.109 1 98.19 139 PHE B CA 1
ATOM 4599 C C . PHE B 1 139 ? 10.836 -1.921 17.688 1 98.19 139 PHE B C 1
ATOM 4601 O O . PHE B 1 139 ? 12 -1.567 17.844 1 98.19 139 PHE B O 1
ATOM 4608 N N . ALA B 1 140 ? 9.75 -1.143 17.922 1 98.56 140 ALA B N 1
ATOM 4609 C CA . ALA B 1 140 ? 9.922 0.169 18.547 1 98.56 140 ALA B CA 1
ATOM 4610 C C . ALA B 1 140 ? 10.68 0.057 19.859 1 98.56 140 ALA B C 1
ATOM 4612 O O . ALA B 1 140 ? 11.617 0.814 20.109 1 98.56 140 ALA B O 1
ATOM 4613 N N . TRP B 1 141 ? 10.25 -0.861 20.641 1 97.62 141 TRP B N 1
ATOM 4614 C CA . TRP B 1 141 ? 10.891 -1.09 21.938 1 97.62 141 TRP B CA 1
ATOM 4615 C C . TRP B 1 141 ? 12.359 -1.456 21.75 1 97.62 141 TRP B C 1
ATOM 4617 O O . TRP B 1 141 ? 13.234 -0.906 22.438 1 97.62 141 TRP B O 1
ATOM 4627 N N . GLU B 1 142 ? 12.648 -2.352 20.812 1 95.75 142 GLU B N 1
ATOM 4628 C CA . GLU B 1 142 ? 14.008 -2.809 20.531 1 95.75 142 GLU B CA 1
ATOM 4629 C C . GLU B 1 142 ? 14.891 -1.66 20.047 1 95.75 142 GLU B C 1
ATOM 4631 O O . GLU B 1 142 ? 16.094 -1.648 20.312 1 95.75 142 GLU B O 1
ATOM 4636 N N . GLN B 1 143 ? 14.273 -0.729 19.344 1 96.06 143 GLN B N 1
ATOM 4637 C CA . GLN B 1 143 ? 15.016 0.385 18.766 1 96.06 143 GLN B CA 1
ATOM 4638 C C . GLN B 1 143 ? 15.117 1.549 19.75 1 96.06 143 GLN B C 1
ATOM 4640 O O . GLN B 1 143 ? 15.617 2.619 19.406 1 96.06 143 GLN B O 1
ATOM 4645 N N . GLY B 1 144 ? 14.531 1.447 20.953 1 96.25 144 GLY B N 1
ATOM 4646 C CA . GLY B 1 144 ? 14.703 2.43 22 1 96.25 144 GLY B CA 1
ATOM 4647 C C . GLY B 1 144 ? 13.688 3.559 21.938 1 96.25 144 GLY B C 1
ATOM 4648 O O . GLY B 1 144 ? 13.898 4.625 22.531 1 96.25 144 GLY B O 1
ATOM 4649 N N . LEU B 1 145 ? 12.656 3.369 21.188 1 98 145 LEU B N 1
ATOM 4650 C CA . LEU B 1 145 ? 11.602 4.379 21.156 1 98 145 LEU B CA 1
ATOM 4651 C C . LEU B 1 145 ? 10.742 4.301 22.406 1 98 145 LEU B C 1
ATOM 4653 O O . LEU B 1 145 ? 10.75 3.291 23.125 1 98 145 LEU B O 1
ATOM 4657 N N . ILE B 1 146 ? 10.055 5.336 22.703 1 97.25 146 ILE B N 1
ATOM 4658 C CA . ILE B 1 146 ? 9.195 5.383 23.875 1 97.25 146 ILE B CA 1
ATOM 4659 C C . ILE B 1 146 ? 7.922 4.582 23.625 1 97.25 146 ILE B C 1
ATOM 4661 O O . ILE B 1 146 ? 7.148 4.906 22.719 1 97.25 146 ILE B O 1
ATOM 4665 N N . VAL B 1 147 ? 7.742 3.547 24.391 1 97.62 147 VAL B N 1
ATOM 4666 C CA . VAL B 1 147 ? 6.531 2.734 24.344 1 97.62 147 VAL B CA 1
ATOM 4667 C C . VAL B 1 147 ? 5.711 2.973 25.609 1 97.62 147 VAL B C 1
ATOM 4669 O O . VAL B 1 147 ? 6.195 2.744 26.734 1 97.62 147 VAL B O 1
ATOM 4672 N N . MET B 1 148 ? 4.504 3.395 25.438 1 96.88 148 MET B N 1
ATOM 4673 C CA . MET B 1 148 ? 3.631 3.803 26.531 1 96.88 148 MET B CA 1
ATOM 4674 C C . MET B 1 148 ? 2.746 2.645 26.984 1 96.88 148 MET B C 1
ATOM 4676 O O . MET B 1 148 ? 2.584 1.662 26.25 1 96.88 148 MET B O 1
ATOM 4680 N N . PRO B 1 149 ? 2.223 2.82 28.234 1 94.94 149 PRO B N 1
ATOM 4681 C CA . PRO B 1 149 ? 1.134 1.9 28.562 1 94.94 149 PRO B CA 1
ATOM 4682 C C . PRO B 1 149 ? -0.052 2.014 27.609 1 94.94 149 PRO B C 1
ATOM 4684 O O . PRO B 1 149 ? -0.167 3 26.875 1 94.94 149 PRO B O 1
ATOM 4687 N N . HIS B 1 150 ? -0.893 1.099 27.641 1 90.06 150 HIS B N 1
ATOM 4688 C CA . HIS B 1 150 ? -1.981 1.007 26.688 1 90.06 150 HIS B CA 1
ATOM 4689 C C . HIS B 1 150 ? -2.883 2.234 26.75 1 90.06 150 HIS B C 1
ATOM 4691 O O . HIS B 1 150 ? -3.471 2.635 25.734 1 90.06 150 HIS B O 1
ATOM 4697 N N . ASP B 1 151 ? -2.994 2.85 27.875 1 93.81 151 ASP B N 1
ATOM 4698 C CA . ASP B 1 151 ? -3.885 4 28.016 1 93.81 151 ASP B CA 1
ATOM 4699 C C . ASP B 1 151 ? -3.102 5.309 27.969 1 93.81 151 ASP B C 1
ATOM 4701 O O . ASP B 1 151 ? -3.668 6.387 28.172 1 93.81 151 ASP B O 1
ATOM 4705 N N . GLY B 1 152 ? -1.849 5.203 27.719 1 96.06 152 GLY B N 1
ATOM 4706 C CA . GLY B 1 152 ? -0.987 6.375 27.75 1 96.06 152 GLY B CA 1
ATOM 4707 C C . GLY B 1 152 ? -1.295 7.379 26.656 1 96.06 152 GLY B C 1
ATOM 4708 O O . GLY B 1 152 ? -1.016 8.57 26.797 1 96.06 152 GLY B O 1
ATOM 4709 N N . LEU B 1 153 ? -1.774 6.91 25.578 1 97.38 153 LEU B N 1
ATOM 4710 C CA . LEU B 1 153 ? -2.043 7.781 24.438 1 97.38 153 LEU B CA 1
ATOM 4711 C C . LEU B 1 153 ? -3.502 8.227 24.422 1 97.38 153 LEU B C 1
ATOM 4713 O O . LEU B 1 153 ? -3.92 8.977 23.531 1 97.38 153 LEU B O 1
ATOM 4717 N N . ILE B 1 154 ? -4.254 7.805 25.391 1 97.81 154 ILE B N 1
ATOM 4718 C CA . ILE B 1 154 ? -5.684 8.102 25.438 1 97.81 154 ILE B CA 1
ATOM 4719 C C . ILE B 1 154 ? -5.93 9.359 26.266 1 97.81 154 ILE B C 1
ATOM 4721 O O . ILE B 1 154 ? -5.785 9.336 27.484 1 97.81 154 ILE B O 1
ATOM 4725 N N . SER B 1 155 ? -6.289 10.414 25.594 1 96.81 155 SER B N 1
ATOM 4726 C CA . SER B 1 155 ? -6.66 11.633 26.297 1 96.81 155 SER B CA 1
ATOM 4727 C C . SER B 1 155 ? -8.07 11.531 26.875 1 96.81 155 SER B C 1
ATOM 4729 O O . SER B 1 155 ? -8.844 10.656 26.484 1 96.81 155 SER B O 1
ATOM 4731 N N . GLU B 1 156 ? -8.398 12.406 27.766 1 96.44 156 GLU B N 1
ATOM 4732 C CA . GLU B 1 156 ? -9.734 12.438 28.359 1 96.44 156 GLU B CA 1
ATOM 4733 C C . GLU B 1 156 ? -10.797 12.727 27.297 1 96.44 156 GLU B C 1
ATOM 4735 O O . GLU B 1 156 ? -11.867 12.117 27.297 1 96.44 156 GLU B O 1
ATOM 4740 N N . GLU B 1 157 ? -10.453 13.617 26.5 1 93.69 157 GLU B N 1
ATOM 4741 C CA . GLU B 1 157 ? -11.391 13.984 25.438 1 93.69 157 GLU B CA 1
ATOM 4742 C C . GLU B 1 157 ? -11.641 12.82 24.484 1 93.69 157 GLU B C 1
ATOM 4744 O O . GLU B 1 157 ? -12.781 12.578 24.078 1 93.69 157 GLU B O 1
ATOM 4749 N N . ALA B 1 158 ? -10.602 12.133 24.125 1 94.31 158 ALA B N 1
ATOM 4750 C CA . ALA B 1 158 ? -10.727 10.992 23.219 1 94.31 158 ALA B CA 1
ATOM 4751 C C . ALA B 1 158 ? -11.555 9.883 23.859 1 94.31 158 ALA B C 1
ATOM 4753 O O . ALA B 1 158 ? -12.375 9.242 23.188 1 94.31 158 ALA B O 1
ATOM 4754 N N . ARG B 1 159 ? -11.359 9.648 25.078 1 96.31 159 ARG B N 1
ATOM 4755 C CA . ARG B 1 159 ? -12.133 8.648 25.812 1 96.31 159 ARG B CA 1
ATOM 4756 C C . ARG B 1 159 ? -13.609 9.023 25.859 1 96.31 159 ARG B C 1
ATOM 4758 O O . ARG B 1 159 ? -14.477 8.164 25.672 1 96.31 159 ARG B O 1
ATOM 4765 N N . GLY B 1 160 ? -13.828 10.273 26.203 1 95.81 160 GLY B N 1
ATOM 4766 C CA . GLY B 1 160 ? -15.203 10.742 26.219 1 95.81 160 GLY B CA 1
ATOM 4767 C C . GLY B 1 160 ? -15.914 10.562 24.891 1 95.81 160 GLY B C 1
ATOM 4768 O O . GLY B 1 160 ? -17.062 10.125 24.844 1 95.81 160 GLY B O 1
ATOM 4769 N N . ARG B 1 161 ? -15.289 10.93 23.859 1 93.25 161 ARG B N 1
ATOM 4770 C CA . ARG B 1 161 ? -15.836 10.766 22.531 1 93.25 161 ARG B CA 1
ATOM 4771 C C . ARG B 1 161 ? -16.125 9.289 22.234 1 93.25 161 ARG B C 1
ATOM 4773 O O . ARG B 1 161 ? -17.156 8.961 21.656 1 93.25 161 ARG B O 1
ATOM 4780 N N . TRP B 1 162 ? -15.234 8.445 22.562 1 95.19 162 TRP B N 1
ATOM 4781 C CA . TRP B 1 162 ? -15.375 7.008 22.344 1 95.19 162 TRP B CA 1
ATOM 4782 C C . TRP B 1 162 ? -16.578 6.453 23.078 1 95.19 162 TRP B C 1
ATOM 4784 O O . TRP B 1 162 ? -17.344 5.656 22.531 1 95.19 162 TRP B O 1
ATOM 4794 N N . LEU B 1 163 ? -16.781 6.848 24.266 1 96.5 163 LEU B N 1
ATOM 4795 C CA . LEU B 1 163 ? -17.906 6.387 25.078 1 96.5 163 LEU B CA 1
ATOM 4796 C C . LEU B 1 163 ? -19.234 6.824 24.453 1 96.5 163 LEU B C 1
ATOM 4798 O O . LEU B 1 163 ? -20.188 6.051 24.422 1 96.5 163 LEU B O 1
ATOM 4802 N N . ARG B 1 164 ? -19.234 8.016 24.031 1 94.44 164 ARG B N 1
ATOM 4803 C CA . ARG B 1 164 ? -20.453 8.516 23.375 1 94.44 164 ARG B CA 1
ATOM 4804 C C . ARG B 1 164 ? -20.766 7.727 22.109 1 94.44 164 ARG B C 1
ATOM 4806 O O . ARG B 1 164 ? -21.922 7.371 21.875 1 94.44 164 ARG B O 1
ATOM 4813 N N . TRP B 1 165 ? -19.75 7.5 21.312 1 92.25 165 TRP B N 1
ATOM 4814 C CA . TRP B 1 165 ? -19.922 6.734 20.094 1 92.25 165 TRP B CA 1
ATOM 4815 C C . TRP B 1 165 ? -20.391 5.312 20.391 1 92.25 165 TRP B C 1
ATOM 4817 O O . TRP B 1 165 ? -21.172 4.734 19.641 1 92.25 165 TRP B O 1
ATOM 4827 N N . GLN B 1 166 ? -19.875 4.754 21.406 1 93.75 166 GLN B N 1
ATOM 4828 C CA . GLN B 1 166 ? -20.281 3.414 21.812 1 93.75 166 GLN B CA 1
ATOM 4829 C C . GLN B 1 166 ? -21.766 3.365 22.141 1 93.75 166 GLN B C 1
ATOM 4831 O O . GLN B 1 166 ? -22.453 2.4 21.797 1 93.75 166 GLN B O 1
ATOM 4836 N N . GLN B 1 167 ? -22.203 4.383 22.812 1 94.19 167 GLN B N 1
ATOM 4837 C CA . GLN B 1 167 ? -23.625 4.469 23.141 1 94.19 167 GLN B CA 1
ATOM 4838 C C . GLN B 1 167 ? -24.484 4.621 21.891 1 94.19 167 GLN B C 1
ATOM 4840 O O . GLN B 1 167 ? -25.531 3.979 21.766 1 94.19 167 GLN B O 1
ATOM 4845 N N . ASP B 1 168 ? -23.984 5.48 21.078 1 92.38 168 ASP B N 1
ATOM 4846 C CA . ASP B 1 168 ? -24.703 5.68 19.812 1 92.38 168 ASP B CA 1
ATOM 4847 C C . ASP B 1 168 ? -24.766 4.383 19.016 1 92.38 168 ASP B C 1
ATOM 4849 O O . ASP B 1 168 ? -25.797 4.078 18.391 1 92.38 168 ASP B O 1
ATOM 4853 N N . LEU B 1 169 ? -23.719 3.676 18.984 1 91 169 LEU B N 1
ATOM 4854 C CA . LEU B 1 169 ? -23.641 2.422 18.25 1 91 169 LEU B CA 1
ATOM 4855 C C . LEU B 1 169 ? -24.594 1.385 18.844 1 91 169 LEU B C 1
ATOM 4857 O O . LEU B 1 169 ? -25.281 0.671 18.109 1 91 169 LEU B O 1
ATOM 4861 N N . GLU B 1 170 ? -24.625 1.319 20.062 1 90.75 170 GLU B N 1
ATOM 4862 C CA . GLU B 1 170 ? -25.516 0.385 20.734 1 90.75 170 GLU B CA 1
ATOM 4863 C C . GLU B 1 170 ? -26.984 0.711 20.453 1 90.75 170 GLU B C 1
ATOM 4865 O O . GLU B 1 170 ? -27.781 -0.19 20.219 1 90.75 170 GLU B O 1
ATOM 4870 N N . ALA B 1 171 ? -27.266 1.932 20.516 1 91.5 171 ALA B N 1
ATOM 4871 C CA . ALA B 1 171 ? -28.625 2.373 20.234 1 91.5 171 ALA B CA 1
ATOM 4872 C C . ALA B 1 171 ? -29.016 2.055 18.797 1 91.5 171 ALA B C 1
ATOM 4874 O O . ALA B 1 171 ? -30.141 1.628 18.531 1 91.5 171 ALA B O 1
ATOM 4875 N N . ALA B 1 172 ? -28.094 2.32 17.938 1 89.69 172 ALA B N 1
ATOM 4876 C CA . ALA B 1 172 ? -28.344 2.057 16.531 1 89.69 172 ALA B CA 1
ATOM 4877 C C . ALA B 1 172 ? -28.531 0.563 16.281 1 89.69 172 ALA B C 1
ATOM 4879 O O . ALA B 1 172 ? -29.359 0.164 15.453 1 89.69 172 ALA B O 1
ATOM 4880 N N . GLU B 1 173 ? -27.766 -0.255 16.875 1 84.75 173 GLU B N 1
ATOM 4881 C CA . GLU B 1 173 ? -27.859 -1.704 16.719 1 84.75 173 GLU B CA 1
ATOM 4882 C C . GLU B 1 173 ? -29.172 -2.244 17.281 1 84.75 173 GLU B C 1
ATOM 4884 O O . GLU B 1 173 ? -29.766 -3.16 16.719 1 84.75 173 GLU B O 1
ATOM 4889 N N . LEU B 1 174 ? -29.562 -1.663 18.344 1 86.25 174 LEU B N 1
ATOM 4890 C CA . LEU B 1 174 ? -30.828 -2.057 18.938 1 86.25 174 LEU B CA 1
ATOM 4891 C C . LEU B 1 174 ? -31.984 -1.699 18.016 1 86.25 174 LEU B C 1
ATOM 4893 O O . LEU B 1 174 ? -32.938 -2.486 17.844 1 86.25 174 LEU B O 1
ATOM 4897 N N . LYS B 1 175 ? -31.859 -0.596 17.484 1 86.56 175 LYS B N 1
ATOM 4898 C CA . LYS B 1 175 ? -32.906 -0.164 16.547 1 86.56 175 LYS B CA 1
ATOM 4899 C C . LYS B 1 175 ? -32.938 -1.064 15.32 1 86.56 175 LYS B C 1
ATOM 4901 O O . LYS B 1 175 ? -34 -1.403 14.828 1 86.56 175 LYS B O 1
ATOM 4906 N N . GLU B 1 176 ? -31.812 -1.379 14.805 1 82.31 176 GLU B N 1
ATOM 4907 C CA . GLU B 1 176 ? -31.734 -2.264 13.648 1 82.31 176 GLU B CA 1
ATOM 4908 C C . GLU B 1 176 ? -32.25 -3.66 13.984 1 82.31 176 GLU B C 1
ATOM 4910 O O . GLU B 1 176 ? -32.906 -4.305 13.148 1 82.31 176 GLU B O 1
ATOM 4915 N N . ALA B 1 177 ? -31.906 -4.16 15.102 1 79.12 177 ALA B N 1
ATOM 4916 C CA . ALA B 1 177 ? -32.375 -5.469 15.547 1 79.12 177 ALA B CA 1
ATOM 4917 C C . ALA B 1 177 ? -33.906 -5.5 15.664 1 79.12 177 ALA B C 1
ATOM 4919 O O . ALA B 1 177 ? -34.531 -6.523 15.375 1 79.12 177 ALA B O 1
ATOM 4920 N N . GLN B 1 178 ? -34.375 -4.41 16.062 1 80.25 178 GLN B N 1
ATOM 4921 C CA . GLN B 1 178 ? -35.812 -4.309 16.203 1 80.25 178 GLN B CA 1
ATOM 4922 C C . GLN B 1 178 ? -36.5 -4.199 14.828 1 80.25 178 GLN B C 1
ATOM 4924 O O . GLN B 1 178 ? -37.562 -4.789 14.609 1 80.25 178 GLN B O 1
ATOM 4929 N N . GLN B 1 179 ? -35.844 -3.473 13.992 1 76.75 179 GLN B N 1
ATOM 4930 C CA . GLN B 1 179 ? -36.438 -3.213 12.688 1 76.75 179 GLN B CA 1
ATOM 4931 C C . GLN B 1 179 ? -36.188 -4.383 11.734 1 76.75 179 GLN B C 1
ATOM 4933 O O . GLN B 1 179 ? -37.031 -4.68 10.883 1 76.75 179 GLN B O 1
ATOM 4938 N N . HIS B 1 180 ? -35 -4.926 11.805 1 69.44 180 HIS B N 1
ATOM 4939 C CA . HIS B 1 180 ? -34.656 -6.023 10.906 1 69.44 180 HIS B CA 1
ATOM 4940 C C . HIS B 1 180 ? -34.188 -7.242 11.688 1 69.44 180 HIS B C 1
ATOM 4942 O O . HIS B 1 180 ? -33 -7.586 11.648 1 69.44 180 HIS B O 1
ATOM 4948 N N . PRO B 1 181 ? -35.094 -7.84 12.414 1 59.78 181 PRO B N 1
ATOM 4949 C CA . PRO B 1 181 ? -34.656 -8.969 13.25 1 59.78 181 PRO B CA 1
ATOM 4950 C C . PRO B 1 181 ? -34 -10.078 12.453 1 59.78 181 PRO B C 1
ATOM 4952 O O . PRO B 1 181 ? -33.031 -10.695 12.93 1 59.78 181 PRO B O 1
ATOM 4955 N N . ALA B 1 182 ? -34.406 -10.234 11.266 1 54.72 182 ALA B N 1
ATOM 4956 C CA . ALA B 1 182 ? -33.844 -11.32 10.461 1 54.72 182 ALA B CA 1
ATOM 4957 C C . ALA B 1 182 ? -32.406 -11.016 10.023 1 54.72 182 ALA B C 1
ATOM 4959 O O . ALA B 1 182 ? -31.562 -11.906 10.023 1 54.72 182 ALA B O 1
ATOM 4960 N N . ARG B 1 183 ? -32.281 -9.844 9.484 1 52 183 ARG B N 1
ATOM 4961 C CA . ARG B 1 183 ? -30.969 -9.445 9.016 1 52 183 ARG B CA 1
ATOM 4962 C C . ARG B 1 183 ? -29.938 -9.484 10.148 1 52 183 ARG B C 1
ATOM 4964 O O . ARG B 1 183 ? -28.781 -9.852 9.938 1 52 183 ARG B O 1
ATOM 4971 N N . TYR B 1 184 ? -30.484 -9.109 11.258 1 48.78 184 TYR B N 1
ATOM 4972 C CA . TYR B 1 184 ? -29.641 -9.086 12.453 1 48.78 184 TYR B CA 1
ATOM 4973 C C . TYR B 1 184 ? -29.188 -10.492 12.836 1 48.78 184 TYR B C 1
ATOM 4975 O O . TYR B 1 184 ? -28.047 -10.703 13.25 1 48.78 184 TYR B O 1
ATOM 4983 N N . GLU B 1 185 ? -30.016 -11.445 12.688 1 48.22 185 GLU B N 1
ATOM 4984 C CA . GLU B 1 185 ? -29.703 -12.844 12.961 1 48.22 185 GLU B CA 1
ATOM 4985 C C . GLU B 1 185 ? -28.766 -13.414 11.906 1 48.22 185 GLU B C 1
ATOM 4987 O O . GLU B 1 185 ? -27.891 -14.227 12.219 1 48.22 185 GLU B O 1
ATOM 4992 N N . ARG B 1 186 ? -29.016 -13 10.703 1 44.62 186 ARG B N 1
ATOM 4993 C CA . ARG B 1 186 ? -28.188 -13.523 9.609 1 44.62 186 ARG B CA 1
ATOM 4994 C C . ARG B 1 186 ? -26.75 -13.008 9.711 1 44.62 186 ARG B C 1
ATOM 4996 O O . ARG B 1 186 ? -25.812 -13.727 9.383 1 44.62 186 ARG B O 1
ATOM 5003 N N . HIS B 1 187 ? -26.75 -11.688 9.906 1 46.03 187 HIS B N 1
ATOM 5004 C CA . HIS B 1 187 ? -25.391 -11.18 10.039 1 46.03 187 HIS B CA 1
ATOM 5005 C C . HIS B 1 187 ? -24.609 -11.961 11.102 1 46.03 187 HIS B C 1
ATOM 5007 O O . HIS B 1 187 ? -23.422 -12.211 10.938 1 46.03 187 HIS B O 1
ATOM 5013 N N . LYS B 1 188 ? -25.453 -12.367 12.125 1 42.16 188 LYS B N 1
ATOM 5014 C CA . LYS B 1 188 ? -24.797 -13.211 13.117 1 42.16 188 LYS B CA 1
ATOM 5015 C C . LYS B 1 188 ? -24.547 -14.609 12.57 1 42.16 188 LYS B C 1
ATOM 5017 O O . LYS B 1 188 ? -23.516 -15.227 12.852 1 42.16 188 LYS B O 1
ATOM 5022 N N . ALA B 1 189 ? -25.547 -15.117 11.844 1 36.84 189 ALA B N 1
ATOM 5023 C CA . ALA B 1 189 ? -25.484 -16.484 11.328 1 36.84 189 ALA B CA 1
ATOM 5024 C C . ALA B 1 189 ? -24.609 -16.562 10.086 1 36.84 189 ALA B C 1
ATOM 5026 O O . ALA B 1 189 ? -24.094 -17.641 9.75 1 36.84 189 ALA B O 1
ATOM 5027 N N . SER B 1 190 ? -24.844 -15.594 9.117 1 35.59 190 SER B N 1
ATOM 5028 C CA . SER B 1 190 ? -24.094 -15.656 7.855 1 35.59 190 SER B CA 1
ATOM 5029 C C . SER B 1 190 ? -22.609 -15.836 8.102 1 35.59 190 SER B C 1
ATOM 5031 O O . SER B 1 190 ? -21.812 -15.852 7.152 1 35.59 190 SER B O 1
ATOM 5033 N N . VAL B 1 191 ? -22.297 -15.781 9.258 1 32.91 191 VAL B N 1
ATOM 5034 C CA . VAL B 1 191 ? -20.875 -15.977 9.508 1 32.91 191 VAL B CA 1
ATOM 5035 C C . VAL B 1 191 ? -20.438 -17.344 8.969 1 32.91 191 VAL B C 1
ATOM 5037 O O . VAL B 1 191 ? -19.25 -17.609 8.812 1 32.91 191 VAL B O 1
ATOM 5040 N N . ARG B 1 192 ? -21.469 -18.406 8.93 1 29.84 192 ARG B N 1
ATOM 5041 C CA . ARG B 1 192 ? -21.016 -19.734 8.508 1 29.84 192 ARG B CA 1
ATOM 5042 C C . ARG B 1 192 ? -21.109 -19.875 6.992 1 29.84 192 ARG B C 1
ATOM 5044 O O . ARG B 1 192 ? -22.172 -20.25 6.469 1 29.84 192 ARG B O 1
ATOM 5051 N N . ARG B 1 193 ? -20.75 -18.875 6.223 1 33.31 193 ARG B N 1
ATOM 5052 C CA . ARG B 1 193 ? -20.812 -19.125 4.785 1 33.31 193 ARG B CA 1
ATOM 5053 C C . ARG B 1 193 ? -20.391 -20.547 4.457 1 33.31 193 ARG B C 1
ATOM 5055 O O . ARG B 1 193 ? -19.266 -20.953 4.758 1 33.31 193 ARG B O 1
ATOM 5062 N N . PRO B 1 194 ? -21.25 -21.406 4.215 1 28.53 194 PRO B N 1
ATOM 5063 C CA . PRO B 1 194 ? -20.734 -22.609 3.57 1 28.53 194 PRO B CA 1
ATOM 5064 C C . PRO B 1 194 ? -19.859 -22.312 2.352 1 28.53 194 PRO B C 1
ATOM 5066 O O . PRO B 1 194 ? -20.094 -21.312 1.66 1 28.53 194 PRO B O 1
ATOM 5069 N N . VAL B 1 195 ? -18.672 -22.484 2.365 1 32.03 195 VAL B N 1
ATOM 5070 C CA . VAL B 1 195 ? -18.047 -22.625 1.055 1 32.03 195 VAL B CA 1
ATOM 5071 C C . VAL B 1 195 ? -19.016 -23.281 0.081 1 32.03 195 VAL B C 1
ATOM 5073 O O . VAL B 1 195 ? -19.391 -24.438 0.256 1 32.03 195 VAL B O 1
ATOM 5076 N N . SER B 1 196 ? -20.078 -22.734 -0.286 1 30.47 196 SER B N 1
ATOM 5077 C CA . SER B 1 196 ? -20.859 -23.438 -1.297 1 30.47 196 SER B CA 1
ATOM 5078 C C . SER B 1 196 ? -19.969 -24.109 -2.33 1 30.47 196 SER B C 1
ATOM 5080 O O . SER B 1 196 ? -19.562 -23.469 -3.307 1 30.47 196 SER B O 1
ATOM 5082 N N . VAL B 1 197 ? -19 -24.797 -1.879 1 30.06 197 VAL B N 1
ATOM 5083 C CA . VAL B 1 197 ? -18.344 -25.672 -2.836 1 30.06 197 VAL B CA 1
ATOM 5084 C C . VAL B 1 197 ? -19.312 -26.734 -3.336 1 30.06 197 VAL B C 1
ATOM 5086 O O . VAL B 1 197 ? -19.812 -27.547 -2.555 1 30.06 197 VAL B O 1
ATOM 5089 N N . ASN B 1 198 ? -20.25 -26.516 -4.172 1 26.19 198 ASN B N 1
ATOM 5090 C CA . ASN B 1 198 ? -20.75 -27.75 -4.777 1 26.19 198 ASN B CA 1
ATOM 5091 C C . ASN B 1 198 ? -19.609 -28.609 -5.324 1 26.19 198 ASN B C 1
ATOM 5093 O O . ASN B 1 198 ? -19.062 -28.312 -6.391 1 26.19 198 ASN B O 1
ATOM 5097 N N . PRO B 1 199 ? -18.734 -29.078 -4.488 1 27.19 199 PRO B N 1
ATOM 5098 C CA . PRO B 1 199 ? -17.703 -30.031 -4.906 1 27.19 199 PRO B CA 1
ATOM 5099 C C . PRO B 1 199 ? -18.297 -31.297 -5.539 1 27.19 199 PRO B C 1
ATOM 5101 O O . PRO B 1 199 ? -18.625 -32.25 -4.832 1 27.19 199 PRO B O 1
ATOM 5104 N N . THR B 1 200 ? -19.438 -31.328 -6.16 1 27.44 200 THR B N 1
ATOM 5105 C CA . THR B 1 200 ? -19.75 -32.719 -6.484 1 27.44 200 THR B CA 1
ATOM 5106 C C . THR B 1 200 ? -18.469 -33.5 -6.832 1 27.44 200 THR B C 1
ATOM 5108 O O . THR B 1 200 ? -18.203 -34.531 -6.254 1 27.44 200 THR B O 1
ATOM 5111 N N . HIS B 1 201 ? -18.25 -33.656 -8.219 1 27.33 201 HIS B N 1
ATOM 5112 C CA . HIS B 1 201 ? -17.516 -34.688 -8.961 1 27.33 201 HIS B CA 1
ATOM 5113 C C . HIS B 1 201 ? -16.016 -34.438 -8.875 1 27.33 201 HIS B C 1
ATOM 5115 O O . HIS B 1 201 ? -15.273 -34.719 -9.828 1 27.33 201 HIS B O 1
ATOM 5121 N N . LEU B 1 202 ? -15.438 -33.625 -8.352 1 28.97 202 LEU B N 1
ATOM 5122 C CA . LEU B 1 202 ? -14.023 -33.469 -8.688 1 28.97 202 LEU B CA 1
ATOM 5123 C C . LEU B 1 202 ? -13.305 -34.812 -8.617 1 28.97 202 LEU B C 1
ATOM 5125 O O . LEU B 1 202 ? -13.695 -35.688 -7.844 1 28.97 202 LEU B O 1
ATOM 5129 N N . LEU B 1 203 ? -12.094 -35.281 -9.094 1 27.09 203 LEU B N 1
ATOM 5130 C CA . LEU B 1 203 ? -11.664 -36.562 -9.688 1 27.09 203 LEU B CA 1
ATOM 5131 C C . LEU B 1 203 ? -12.109 -37.75 -8.828 1 27.09 203 LEU B C 1
ATOM 5133 O O . LEU B 1 203 ? -12.359 -37.594 -7.633 1 27.09 203 LEU B O 1
ATOM 5137 N N . SER B 1 204 ? -12.219 -39.031 -9.469 1 23.84 204 SER B N 1
ATOM 5138 C CA . SER B 1 204 ? -12.516 -40.406 -9.156 1 23.84 204 SER B CA 1
ATOM 5139 C C . SER B 1 204 ? -11.727 -40.875 -7.938 1 23.84 204 SER B C 1
ATOM 5141 O O . SER B 1 204 ? -10.617 -40.406 -7.691 1 23.84 204 SER B O 1
ATOM 5143 N N . THR B 1 205 ? -12.297 -41.562 -7.094 1 25.17 205 THR B N 1
ATOM 5144 C CA . THR B 1 205 ? -12.055 -42.406 -5.938 1 25.17 205 THR B CA 1
ATOM 5145 C C . THR B 1 205 ? -10.992 -43.469 -6.254 1 25.17 205 THR B C 1
ATOM 5147 O O . THR B 1 205 ? -10.984 -44.031 -7.348 1 25.17 205 THR B O 1
ATOM 5150 N N . PRO B 1 206 ? -9.75 -43.594 -5.617 1 22.31 206 PRO B N 1
ATOM 5151 C CA . PRO B 1 206 ? -9.078 -44.906 -5.699 1 22.31 206 PRO B CA 1
ATOM 5152 C C . PRO B 1 206 ? -10.055 -46.062 -5.629 1 22.31 206 PRO B C 1
ATOM 5154 O O . PRO B 1 206 ? -11.086 -46 -4.953 1 22.31 206 PRO B O 1
ATOM 5157 N N . SER B 1 207 ? -10.062 -46.875 -6.684 1 20.56 207 SER B N 1
ATOM 5158 C CA . SER B 1 207 ? -10.711 -48.188 -6.773 1 20.56 207 SER B CA 1
ATOM 5159 C C . SER B 1 207 ? -10.695 -48.906 -5.43 1 20.56 207 SER B C 1
ATOM 5161 O O . SER B 1 207 ? -10.023 -48.469 -4.492 1 20.56 207 SER B O 1
ATOM 5163 N N . SER B 1 208 ? -10.336 -50.344 -5.387 1 20.64 208 SER B N 1
ATOM 5164 C CA . SER B 1 208 ? -10.797 -51.625 -4.844 1 20.64 208 SER B CA 1
ATOM 5165 C C . SER B 1 208 ? -10.164 -51.906 -3.49 1 20.64 208 SER B C 1
ATOM 5167 O O . SER B 1 208 ? -8.961 -52.188 -3.41 1 20.64 208 SER B O 1
ATOM 5169 N N . ILE B 1 209 ? -10.125 -51.125 -2.461 1 20.28 209 ILE B N 1
ATOM 5170 C CA . ILE B 1 209 ? -9.867 -52 -1.339 1 20.28 209 ILE B CA 1
ATOM 5171 C C . ILE B 1 209 ? -10.688 -53.281 -1.492 1 20.28 209 ILE B C 1
ATOM 5173 O O . ILE B 1 209 ? -11.906 -53.219 -1.676 1 20.28 209 ILE B O 1
ATOM 5177 N N . ARG B 1 210 ? -9.938 -54.406 -1.772 1 18.98 210 ARG B N 1
ATOM 5178 C CA . ARG B 1 210 ? -10.258 -55.812 -2.029 1 18.98 210 ARG B CA 1
ATOM 5179 C C . ARG B 1 210 ? -11.391 -56.281 -1.128 1 18.98 210 ARG B C 1
ATOM 5181 O O . ARG B 1 210 ? -11.547 -55.781 -0.008 1 18.98 210 ARG B O 1
ATOM 5188 N N . PRO B 1 211 ? -12.359 -56.906 -1.864 1 19.8 211 PRO B N 1
ATOM 5189 C CA . PRO B 1 211 ? -13.398 -57.719 -1.234 1 19.8 211 PRO B CA 1
ATOM 5190 C C . PRO B 1 211 ? -12.828 -58.688 -0.207 1 19.8 211 PRO B C 1
ATOM 5192 O O . PRO B 1 211 ? -12.062 -59.594 -0.564 1 19.8 211 PRO B O 1
ATOM 5195 N N . ALA B 1 212 ? -12.055 -58.156 0.868 1 17.38 212 ALA B N 1
ATOM 5196 C CA . ALA B 1 212 ? -11.633 -59.219 1.765 1 17.38 212 ALA B CA 1
ATOM 5197 C C . ALA B 1 212 ? -12.742 -60.25 1.944 1 17.38 212 ALA B C 1
ATOM 5199 O O . ALA B 1 212 ? -13.891 -59.906 2.225 1 17.38 212 ALA B O 1
ATOM 5200 N N . SER B 1 213 ? -12.555 -61.438 1.357 1 17.27 213 SER B N 1
ATOM 5201 C CA . SER B 1 213 ? -13.156 -62.75 1.318 1 17.27 213 SER B CA 1
ATOM 5202 C C . SER B 1 213 ? -13.797 -63.125 2.656 1 17.27 213 SER B C 1
ATOM 5204 O O . SER B 1 213 ? -13.531 -62.469 3.668 1 17.27 213 SER B O 1
ATOM 5206 N N . SER B 1 214 ? -13.992 -64.438 2.789 1 16.98 214 SER B N 1
ATOM 5207 C CA . SER B 1 214 ? -14.875 -65.5 3.264 1 16.98 214 SER B CA 1
ATOM 5208 C C . SER B 1 214 ? -14.609 -65.812 4.73 1 16.98 214 SER B C 1
ATOM 5210 O O . SER B 1 214 ? -15.18 -66.75 5.277 1 16.98 214 SER B O 1
ATOM 5212 N N . LEU B 1 215 ? -13.609 -65.25 5.453 1 16.45 215 LEU B N 1
ATOM 5213 C CA . LEU B 1 215 ? -13.398 -66.312 6.422 1 16.45 215 LEU B CA 1
ATOM 5214 C C . LEU B 1 215 ? -14.711 -66.75 7.082 1 16.45 215 LEU B C 1
ATOM 5216 O O . LEU B 1 215 ? -15.586 -65.875 7.293 1 16.45 215 LEU B O 1
ATOM 5220 N N . SER B 1 216 ? -14.938 -68.062 7.281 1 16.39 216 SER B N 1
ATOM 5221 C CA . SER B 1 216 ? -15.82 -69.188 7.695 1 16.39 216 SER B CA 1
ATOM 5222 C C . SER B 1 216 ? -16.359 -68.938 9.102 1 16.39 216 SER B C 1
ATOM 5224 O O . SER B 1 216 ? -17.562 -69.062 9.336 1 16.39 216 SER B O 1
ATOM 5226 N N . SER B 1 217 ? -15.523 -69.25 10.141 1 16.17 217 SER B N 1
ATOM 5227 C CA . SER B 1 217 ? -16.031 -70.312 10.984 1 16.17 217 SER B CA 1
ATOM 5228 C C . SER B 1 217 ? -17.172 -69.812 11.867 1 16.17 217 SER B C 1
ATOM 5230 O O . SER B 1 217 ? -18.266 -70.438 11.859 1 16.17 217 SER B O 1
ATOM 5232 N N . SER B 1 218 ? -16.984 -70.062 13.203 1 16.38 218 SER B N 1
ATOM 5233 C CA . SER B 1 218 ? -17.688 -71 14.047 1 16.38 218 SER B CA 1
ATOM 5234 C C . SER B 1 218 ? -18.891 -70.375 14.727 1 16.38 218 SER B C 1
ATOM 5236 O O . SER B 1 218 ? -20.016 -70.875 14.609 1 16.38 218 SER B O 1
ATOM 5238 N N . LEU B 1 219 ? -18.828 -70.375 16.109 1 15.81 219 LEU B N 1
ATOM 5239 C CA . LEU B 1 219 ? -19.688 -71.062 17.031 1 15.81 219 LEU B CA 1
ATOM 5240 C C . LEU B 1 219 ? -20.891 -70.25 17.453 1 15.81 219 LEU B C 1
ATOM 5242 O O . LEU B 1 219 ? -22.031 -70.688 17.312 1 15.81 219 LEU B O 1
ATOM 5246 N N . GLY B 1 220 ? -20.906 -69.75 18.75 1 15.91 220 GLY B N 1
ATOM 5247 C CA . GLY B 1 220 ? -21.828 -70.312 19.734 1 15.91 220 GLY B CA 1
ATOM 5248 C C . GLY B 1 220 ? -23.125 -69.562 19.844 1 15.91 220 GLY B C 1
ATOM 5249 O O . GLY B 1 220 ? -23.297 -68.5 19.172 1 15.91 220 GLY B O 1
ATOM 5250 N N . ASP B 1 221 ? -23.641 -69.312 21.109 1 16.19 221 ASP B N 1
ATOM 5251 C CA . ASP B 1 221 ? -24.797 -69.688 21.906 1 16.19 221 ASP B CA 1
ATOM 5252 C C . ASP B 1 221 ? -25.859 -68.625 21.906 1 16.19 221 ASP B C 1
ATOM 5254 O O . ASP B 1 221 ? -25.594 -67.5 21.484 1 16.19 221 ASP B O 1
ATOM 5258 N N . THR B 1 222 ? -26.734 -68.562 23 1 16.27 222 THR B N 1
ATOM 5259 C CA . THR B 1 222 ? -28.125 -68.625 23.406 1 16.27 222 THR B CA 1
ATOM 5260 C C . THR B 1 222 ? -28.656 -67.25 23.75 1 16.27 222 THR B C 1
ATOM 5262 O O . THR B 1 222 ? -29.844 -67.062 24.078 1 16.27 222 THR B O 1
ATOM 5265 N N . ARG B 1 223 ? -27.938 -66.062 23.609 1 15.52 223 ARG B N 1
ATOM 5266 C CA . ARG B 1 223 ? -28.469 -65.375 24.75 1 15.52 223 ARG B CA 1
ATOM 5267 C C . ARG B 1 223 ? -29.969 -65.062 24.578 1 15.52 223 ARG B C 1
ATOM 5269 O O . ARG B 1 223 ? -30.438 -64.938 23.453 1 15.52 223 ARG B O 1
ATOM 5276 N N . LEU B 1 224 ? -30.703 -65.188 25.766 1 15.75 224 LEU B N 1
ATOM 5277 C CA . LEU B 1 224 ? -32.031 -65.188 26.375 1 15.75 224 LEU B CA 1
ATOM 5278 C C . LEU B 1 224 ? -32.719 -63.844 26.203 1 15.75 224 LEU B C 1
ATOM 5280 O O . LEU B 1 224 ? -32.031 -62.812 26.094 1 15.75 224 LEU B O 1
ATOM 5284 N N . ARG B 1 225 ? -34.031 -63.812 25.906 1 15.88 225 ARG B N 1
ATOM 5285 C CA . ARG B 1 225 ? -35.281 -63.094 25.688 1 15.88 225 ARG B CA 1
ATOM 5286 C C . ARG B 1 225 ? -35.562 -62.125 26.828 1 15.88 225 ARG B C 1
ATOM 5288 O O . ARG B 1 225 ? -36.594 -61.406 26.812 1 15.88 225 ARG B O 1
ATOM 5295 N N . ASP B 1 226 ? -35.031 -62.094 28.047 1 14.52 226 ASP B N 1
ATOM 5296 C CA . ASP B 1 226 ? -36.188 -61.938 28.953 1 14.52 226 ASP B CA 1
ATOM 5297 C C . ASP B 1 226 ? -36.656 -60.5 28.938 1 14.52 226 ASP B C 1
ATOM 5299 O O . ASP B 1 226 ? -37.875 -60.25 28.844 1 14.52 226 ASP B O 1
ATOM 5303 N N . SER B 1 227 ? -35.906 -59.5 29.391 1 15.01 227 SER B N 1
ATOM 5304 C CA . SER B 1 227 ? -36.469 -58.906 30.609 1 15.01 227 SER B CA 1
ATOM 5305 C C . SER B 1 227 ? -37.625 -57.969 30.281 1 15.01 227 SER B C 1
ATOM 5307 O O . SER B 1 227 ? -37.75 -57.5 29.141 1 15.01 227 SER B O 1
ATOM 5309 N N . GLY B 1 228 ? -38.156 -57.219 31.453 1 15.12 228 GLY B N 1
ATOM 5310 C CA . GLY B 1 228 ? -39.281 -56.812 32.281 1 15.12 228 GLY B CA 1
ATOM 5311 C C . GLY B 1 228 ? -39.844 -55.469 31.875 1 15.12 228 GLY B C 1
ATOM 5312 O O . GLY B 1 228 ? -39.375 -54.844 30.938 1 15.12 228 GLY B O 1
ATOM 5313 N N . SER B 1 229 ? -40 -54.562 32.969 1 15.45 229 SER B N 1
ATOM 5314 C CA . SER B 1 229 ? -41.125 -54.031 33.719 1 15.45 229 SER B CA 1
ATOM 5315 C C . SER B 1 229 ? -41.469 -52.625 33.25 1 15.45 229 SER B C 1
ATOM 5317 O O . SER B 1 229 ? -42.562 -52.375 32.719 1 15.45 229 SER B O 1
ATOM 5319 N N . SER B 1 230 ? -41.219 -51.531 34.156 1 15.2 230 SER B N 1
ATOM 5320 C CA . SER B 1 230 ? -42.219 -50.844 34.969 1 15.2 230 SER B CA 1
ATOM 5321 C C . SER B 1 230 ? -42.594 -49.5 34.344 1 15.2 230 SER B C 1
ATOM 5323 O O . SER B 1 230 ? -43.781 -49.25 34.125 1 15.2 230 SER B O 1
ATOM 5325 N N . SER B 1 231 ? -42.25 -48.312 35.062 1 15.41 231 SER B N 1
ATOM 5326 C CA . SER B 1 231 ? -43.156 -47.469 35.844 1 15.41 231 SER B CA 1
ATOM 5327 C C . SER B 1 231 ? -43.688 -46.281 35.031 1 15.41 231 SER B C 1
ATOM 5329 O O . SER B 1 231 ? -43.094 -45.938 34 1 15.41 231 SER B O 1
ATOM 5331 N N . PRO B 1 232 ? -44.156 -45.156 35.875 1 16.09 232 PRO B N 1
ATOM 5332 C CA . PRO B 1 232 ? -45.375 -44.406 36.156 1 16.09 232 PRO B CA 1
ATOM 5333 C C . PRO B 1 232 ? -45.438 -43.062 35.469 1 16.09 232 PRO B C 1
ATOM 5335 O O . PRO B 1 232 ? -46.469 -42.688 34.938 1 16.09 232 PRO B O 1
ATOM 5338 N N . VAL B 1 233 ? -44.375 -42.094 35.656 1 15.95 233 VAL B N 1
ATOM 5339 C CA . VAL B 1 233 ? -44.812 -40.938 36.438 1 15.95 233 VAL B CA 1
ATOM 5340 C C . VAL B 1 233 ? -45.531 -39.938 35.562 1 15.95 233 VAL B C 1
ATOM 5342 O O . VAL B 1 233 ? -45.344 -39.938 34.344 1 15.95 233 VAL B O 1
ATOM 5345 N N . GLY B 1 234 ? -45.844 -38.656 36.188 1 15.51 234 GLY B N 1
ATOM 5346 C CA . GLY B 1 234 ? -46.906 -37.75 36.562 1 15.51 234 GLY B CA 1
ATOM 5347 C C . GLY B 1 234 ? -47.031 -36.562 35.594 1 15.51 234 GLY B C 1
ATOM 5348 O O . GLY B 1 234 ? -47.906 -36.562 34.719 1 15.51 234 GLY B O 1
ATOM 5349 N N . SER B 1 235 ? -46.438 -35.25 35.938 1 15.7 235 SER B N 1
ATOM 5350 C CA . SER B 1 235 ? -47.25 -34.125 36.406 1 15.7 235 SER B CA 1
ATOM 5351 C C . SER B 1 235 ? -47.594 -33.188 35.25 1 15.7 235 SER B C 1
ATOM 5353 O O . SER B 1 235 ? -47.062 -33.312 34.156 1 15.7 235 SER B O 1
ATOM 5355 N N . ASN B 1 236 ? -47.5 -31.719 35.531 1 15.59 236 ASN B N 1
ATOM 5356 C CA . ASN B 1 236 ? -48.406 -30.625 35.812 1 15.59 236 ASN B CA 1
ATOM 5357 C C . ASN B 1 236 ? -48.531 -29.688 34.594 1 15.59 236 ASN B C 1
ATOM 5359 O O . ASN B 1 236 ? -49.594 -29.531 34.031 1 15.59 236 ASN B O 1
ATOM 5363 N N . ASP B 1 237 ? -48.062 -28.25 34.719 1 16.09 237 ASP B N 1
ATOM 5364 C CA . ASP B 1 237 ? -48.812 -27.016 34.938 1 16.09 237 ASP B CA 1
ATOM 5365 C C . ASP B 1 237 ? -48.938 -26.203 33.625 1 16.09 237 ASP B C 1
ATOM 5367 O O . ASP B 1 237 ? -48.188 -26.438 32.688 1 16.09 237 ASP B O 1
ATOM 5371 N N . THR B 1 238 ? -48.844 -24.656 33.688 1 16.56 238 THR B N 1
ATOM 5372 C CA . THR B 1 238 ? -49.781 -23.547 33.656 1 16.56 238 THR B CA 1
ATOM 5373 C C . THR B 1 238 ? -49.625 -22.75 32.344 1 16.56 238 THR B C 1
ATOM 5375 O O . THR B 1 238 ? -50.594 -22.484 31.656 1 16.56 238 THR B O 1
ATOM 5378 N N . LEU B 1 239 ? -48.594 -21.688 32.156 1 16.78 239 LEU B N 1
ATOM 5379 C CA . LEU B 1 239 ? -48.906 -20.25 32.125 1 16.78 239 LEU B CA 1
ATOM 5380 C C . LEU B 1 239 ? -49.094 -19.75 30.703 1 16.78 239 LEU B C 1
ATOM 5382 O O . LEU B 1 239 ? -48.375 -20.188 29.797 1 16.78 239 LEU B O 1
ATOM 5386 N N . MET B 1 240 ? -50.188 -18.891 30.328 1 17.69 240 MET B N 1
ATOM 5387 C CA . MET B 1 240 ? -50.906 -18.359 29.188 1 17.69 240 MET B CA 1
ATOM 5388 C C . MET B 1 240 ? -50.188 -17.141 28.609 1 17.69 240 MET B C 1
ATOM 5390 O O . MET B 1 240 ? -50.812 -16.234 28.078 1 17.69 240 MET B O 1
ATOM 5394 N N . PRO B 1 241 ? -48.844 -16.984 28.328 1 17.91 241 PRO B N 1
ATOM 5395 C CA . PRO B 1 241 ? -48.5 -15.562 28.219 1 17.91 241 PRO B CA 1
ATOM 5396 C C . PRO B 1 241 ? -49.188 -14.859 27.062 1 17.91 241 PRO B C 1
ATOM 5398 O O . PRO B 1 241 ? -49.562 -15.516 26.078 1 17.91 241 PRO B O 1
ATOM 5401 N N . PRO B 1 242 ? -49.469 -13.352 27.109 1 18.27 242 PRO B N 1
ATOM 5402 C CA . PRO B 1 242 ? -50.375 -12.336 26.562 1 18.27 242 PRO B CA 1
ATOM 5403 C C . PRO B 1 242 ? -49.969 -11.859 25.172 1 18.27 242 PRO B C 1
ATOM 5405 O O . PRO B 1 242 ? -48.844 -12.062 24.766 1 18.27 242 PRO B O 1
ATOM 5408 N N . PRO B 1 243 ? -50.812 -10.891 24.406 1 17.41 243 PRO B N 1
ATOM 5409 C CA . PRO B 1 243 ? -51.25 -10.547 23.062 1 17.41 243 PRO B CA 1
ATOM 5410 C C . PRO B 1 243 ? -50.375 -9.508 22.375 1 17.41 243 PRO B C 1
ATOM 5412 O O . PRO B 1 243 ? -50.188 -9.555 21.156 1 17.41 243 PRO B O 1
ATOM 5415 N N . ARG B 1 244 ? -49.562 -8.508 22.906 1 16.86 244 ARG B N 1
ATOM 5416 C CA . ARG B 1 244 ? -49.875 -7.133 22.516 1 16.86 244 ARG B CA 1
ATOM 5417 C C . ARG B 1 244 ? -49.094 -6.754 21.234 1 16.86 244 ARG B C 1
ATOM 5419 O O . ARG B 1 244 ? -49.125 -5.594 20.828 1 16.86 244 ARG B O 1
ATOM 5426 N N . ALA B 1 245 ? -48.531 -7.297 20.297 1 17 245 ALA B N 1
ATOM 5427 C CA . ALA B 1 245 ? -47.406 -6.652 19.609 1 17 245 ALA B CA 1
ATOM 5428 C C . ALA B 1 245 ? -47.906 -5.578 18.641 1 17 245 ALA B C 1
ATOM 5430 O O . ALA B 1 245 ? -48.688 -5.867 17.719 1 17 245 ALA B O 1
ATOM 5431 N N . ARG B 1 246 ? -47.812 -4.113 18.953 1 16.95 246 ARG B N 1
ATOM 5432 C CA . ARG B 1 246 ? -48.188 -2.859 18.297 1 16.95 246 ARG B CA 1
ATOM 5433 C C . ARG B 1 246 ? -47.375 -2.643 17.031 1 16.95 246 ARG B C 1
ATOM 5435 O O . ARG B 1 246 ? -46.156 -2.695 17.062 1 16.95 246 ARG B O 1
ATOM 5442 N N . ASP B 1 247 ? -47.844 -2.715 15.75 1 18.09 247 ASP B N 1
ATOM 5443 C CA . ASP B 1 247 ? -47.406 -2.625 14.359 1 18.09 247 ASP B CA 1
ATOM 5444 C C . ASP B 1 247 ? -47 -1.192 14 1 18.09 247 ASP B C 1
ATOM 5446 O O . ASP B 1 247 ? -47.875 -0.325 13.867 1 18.09 247 ASP B O 1
ATOM 5450 N N . THR B 1 248 ? -46.156 -0.378 14.789 1 18.11 248 THR B N 1
ATOM 5451 C CA . THR B 1 248 ? -46 1.048 14.516 1 18.11 248 THR B CA 1
ATOM 5452 C C . THR B 1 248 ? -45.469 1.276 13.102 1 18.11 248 THR B C 1
ATOM 5454 O O . THR B 1 248 ? -44.562 0.584 12.648 1 18.11 248 THR B O 1
ATOM 5457 N N . GLY B 1 249 ? -46.25 1.955 12.094 1 18.53 249 GLY B N 1
ATOM 5458 C CA . GLY B 1 249 ? -46.312 2.404 10.711 1 18.53 249 GLY B CA 1
ATOM 5459 C C . GLY B 1 249 ? -45.219 3.355 10.328 1 18.53 249 GLY B C 1
ATOM 5460 O O . GLY B 1 249 ? -45.031 4.398 10.961 1 18.53 249 GLY B O 1
ATOM 5461 N N . TYR B 1 250 ? -43.969 2.961 9.977 1 18.22 250 TYR B N 1
ATOM 5462 C CA . TYR B 1 250 ? -42.812 3.742 9.547 1 18.22 250 TYR B CA 1
ATOM 5463 C C . TYR B 1 250 ? -43.156 4.582 8.32 1 18.22 250 TYR B C 1
ATOM 5465 O O . TYR B 1 250 ? -43.562 4.051 7.297 1 18.22 250 TYR B O 1
ATOM 5473 N N . MET B 1 251 ? -43.688 5.867 8.484 1 17.69 251 MET B N 1
ATOM 5474 C CA . MET B 1 251 ? -44.062 6.871 7.492 1 17.69 251 MET B CA 1
ATOM 5475 C C . MET B 1 251 ? -42.875 7.176 6.566 1 17.69 251 MET B C 1
ATOM 5477 O O . MET B 1 251 ? -41.812 7.547 7.031 1 17.69 251 MET B O 1
ATOM 5481 N N . ASP B 1 252 ? -42.75 6.57 5.438 1 18.61 252 ASP B N 1
ATOM 5482 C CA . ASP B 1 252 ? -41.875 6.676 4.27 1 18.61 252 ASP B CA 1
ATOM 5483 C C . ASP B 1 252 ? -41.906 8.086 3.691 1 18.61 252 ASP B C 1
ATOM 5485 O O . ASP B 1 252 ? -42.969 8.555 3.23 1 18.61 252 ASP B O 1
ATOM 5489 N N . GLY B 1 253 ? -41.406 9.211 4.34 1 18.28 253 GLY B N 1
ATOM 5490 C CA . GLY B 1 253 ? -41.5 10.609 3.943 1 18.28 253 GLY B CA 1
ATOM 5491 C C . GLY B 1 253 ? -40.938 10.875 2.57 1 18.28 253 GLY B C 1
ATOM 5492 O O . GLY B 1 253 ? -39.75 11.227 2.449 1 18.28 253 GLY B O 1
ATOM 5493 N N . ILE B 1 254 ? -41.062 10.039 1.601 1 18.59 254 ILE B N 1
ATOM 5494 C CA . ILE B 1 254 ? -40.469 10.359 0.3 1 18.59 254 ILE B CA 1
ATOM 5495 C C . ILE B 1 254 ? -41.031 11.703 -0.188 1 18.59 254 ILE B C 1
ATOM 5497 O O . ILE B 1 254 ? -42.219 11.875 -0.331 1 18.59 254 ILE B O 1
ATOM 5501 N N . MET B 1 255 ? -40.438 12.867 0.151 1 17.92 255 MET B N 1
ATOM 5502 C CA . MET B 1 255 ? -40.844 14.203 -0.27 1 17.92 255 MET B CA 1
ATOM 5503 C C . MET B 1 255 ? -41 14.273 -1.788 1 17.92 255 MET B C 1
ATOM 5505 O O . MET B 1 255 ? -40.031 13.953 -2.514 1 17.92 255 MET B O 1
ATOM 5509 N N . SER B 1 256 ? -42.125 13.953 -2.295 1 18.78 256 SER B N 1
ATOM 5510 C CA . SER B 1 256 ? -42.594 14.109 -3.67 1 18.78 256 SER B CA 1
ATOM 5511 C C . SER B 1 256 ? -42.344 15.531 -4.172 1 18.78 256 SER B C 1
ATOM 5513 O O . SER B 1 256 ? -42.75 16.5 -3.537 1 18.78 256 SER B O 1
ATOM 5515 N N . GLN B 1 257 ? -41.188 15.766 -4.832 1 18.27 257 GLN B N 1
ATOM 5516 C CA . GLN B 1 257 ? -40.875 17 -5.539 1 18.27 257 GLN B CA 1
ATOM 5517 C C . GLN B 1 257 ? -42.031 17.422 -6.434 1 18.27 257 GLN B C 1
ATOM 5519 O O . GLN B 1 257 ? -42.594 16.609 -7.152 1 18.27 257 GLN B O 1
ATOM 5524 N N . THR B 1 258 ? -42.719 18.547 -6.008 1 18.22 258 THR B N 1
ATOM 5525 C CA . THR B 1 258 ? -43.844 19.25 -6.602 1 18.22 258 THR B CA 1
ATOM 5526 C C . THR B 1 258 ? -43.594 19.547 -8.078 1 18.22 258 THR B C 1
ATOM 5528 O O . THR B 1 258 ? -42.469 19.891 -8.461 1 18.22 258 THR B O 1
ATOM 5531 N N . GLN B 1 259 ? -44.469 19.047 -8.906 1 17.95 259 GLN B N 1
ATOM 5532 C CA . GLN B 1 259 ? -44.75 19.172 -10.328 1 17.95 259 GLN B CA 1
ATOM 5533 C C . GLN B 1 259 ? -45 20.641 -10.711 1 17.95 259 GLN B C 1
ATOM 5535 O O . GLN B 1 259 ? -46.062 21.172 -10.43 1 17.95 259 GLN B O 1
ATOM 5540 N N . LYS B 1 260 ? -44.125 21.641 -10.375 1 18.61 260 LYS B N 1
ATOM 5541 C CA . LYS B 1 260 ? -44.656 22.922 -10.781 1 18.61 260 LYS B CA 1
ATOM 5542 C C . LYS B 1 260 ? -45.125 22.891 -12.242 1 18.61 260 LYS B C 1
ATOM 5544 O O . LYS B 1 260 ? -44.469 22.281 -13.086 1 18.61 260 LYS B O 1
ATOM 5549 N N . SER B 1 261 ? -46.344 23.328 -12.406 1 17.62 261 SER B N 1
ATOM 5550 C CA . SER B 1 261 ? -47.375 23.594 -13.414 1 17.62 261 SER B CA 1
ATOM 5551 C C . SER B 1 261 ? -46.844 24.5 -14.523 1 17.62 261 SER B C 1
ATOM 5553 O O . SER B 1 261 ? -45.938 25.297 -14.289 1 17.62 261 SER B O 1
ATOM 5555 N N . SER B 1 262 ? -47.312 24.203 -15.711 1 19.17 262 SER B N 1
ATOM 5556 C CA . SER B 1 262 ? -47.125 24.672 -17.078 1 19.17 262 SER B CA 1
ATOM 5557 C C . SER B 1 262 ? -47.719 26.078 -17.266 1 19.17 262 SER B C 1
ATOM 5559 O O . SER B 1 262 ? -47.844 26.562 -18.391 1 19.17 262 SER B O 1
ATOM 5561 N N . SER B 1 263 ? -47.75 27 -16.203 1 18.11 263 SER B N 1
ATOM 5562 C CA . SER B 1 263 ? -48.688 28.062 -16.562 1 18.11 263 SER B CA 1
ATOM 5563 C C . SER B 1 263 ? -48.344 28.641 -17.938 1 18.11 263 SER B C 1
ATOM 5565 O O . SER B 1 263 ? -47.188 28.859 -18.266 1 18.11 263 SER B O 1
ATOM 5567 N N . ILE B 1 264 ? -49.438 28.766 -18.609 1 17.78 264 ILE B N 1
ATOM 5568 C CA . ILE B 1 264 ? -49.781 29.172 -19.969 1 17.78 264 ILE B CA 1
ATOM 5569 C C . ILE B 1 264 ? -49.469 30.656 -20.156 1 17.78 264 ILE B C 1
ATOM 5571 O O . ILE B 1 264 ? -49.281 31.391 -19.188 1 17.78 264 ILE B O 1
ATOM 5575 N N . PRO B 1 265 ? -50.531 31.375 -20.688 1 19.62 265 PRO B N 1
ATOM 5576 C CA . PRO B 1 265 ? -50.531 32.188 -21.906 1 19.62 265 PRO B CA 1
ATOM 5577 C C . PRO B 1 265 ? -50.125 33.656 -21.625 1 19.62 265 PRO B C 1
ATOM 5579 O O . PRO B 1 265 ? -49.156 34.156 -22.203 1 19.62 265 PRO B O 1
ATOM 5582 N N . GLY B 1 266 ? -51.219 34.594 -21.672 1 16.7 266 GLY B N 1
ATOM 5583 C CA . GLY B 1 266 ? -51.625 35.688 -22.547 1 16.7 266 GLY B CA 1
ATOM 5584 C C . GLY B 1 266 ? -51.25 37.062 -22 1 16.7 266 GLY B C 1
ATOM 5585 O O . GLY B 1 266 ? -50.25 37.656 -22.391 1 16.7 266 GLY B O 1
ATOM 5586 N N . SER B 1 267 ? -52.438 37.844 -21.609 1 17.17 267 SER B N 1
ATOM 5587 C CA . SER B 1 267 ? -52.969 39.156 -22.047 1 17.17 267 SER B CA 1
ATOM 5588 C C . SER B 1 267 ? -52.469 40.281 -21.141 1 17.17 267 SER B C 1
ATOM 5590 O O . SER B 1 267 ? -51.938 40.031 -20.062 1 17.17 267 SER B O 1
ATOM 5592 N N . THR B 1 268 ? -53.469 41.375 -21.062 1 17.86 268 THR B N 1
ATOM 5593 C CA . THR B 1 268 ? -53.562 42.812 -21.219 1 17.86 268 THR B CA 1
ATOM 5594 C C . THR B 1 268 ? -53.219 43.5 -19.891 1 17.86 268 THR B C 1
ATOM 5596 O O . THR B 1 268 ? -52.344 44.375 -19.844 1 17.86 268 THR B O 1
ATOM 5599 N N . SER B 1 269 ? -54.375 44.094 -19.234 1 17.41 269 SER B N 1
ATOM 5600 C CA . SER B 1 269 ? -54.719 45.5 -19.031 1 17.41 269 SER B CA 1
ATOM 5601 C C . SER B 1 269 ? -54.281 45.969 -17.641 1 17.41 269 SER B C 1
ATOM 5603 O O . SER B 1 269 ? -53.562 46.938 -17.516 1 17.41 269 SER B O 1
ATOM 5605 N N . LEU B 1 270 ? -55.375 46.344 -16.844 1 18.2 270 LEU B N 1
ATOM 5606 C CA . LEU B 1 270 ? -55.781 47.594 -16.219 1 18.2 270 LEU B CA 1
ATOM 5607 C C . LEU B 1 270 ? -55.25 47.719 -14.805 1 18.2 270 LEU B C 1
ATOM 5609 O O . LEU B 1 270 ? -54.875 46.719 -14.188 1 18.2 270 LEU B O 1
ATOM 5613 N N . GLU B 1 271 ? -55.719 48.781 -14.023 1 17.81 271 GLU B N 1
ATOM 5614 C CA . GLU B 1 271 ? -55.375 49.875 -13.117 1 17.81 271 GLU B CA 1
ATOM 5615 C C . GLU B 1 271 ? -55.438 49.438 -11.656 1 17.81 271 GLU B C 1
ATOM 5617 O O . GLU B 1 271 ? -54.719 49.938 -10.812 1 17.81 271 GLU B O 1
ATOM 5622 N N . ALA B 1 272 ? -56.531 48.625 -11.289 1 17.78 272 ALA B N 1
ATOM 5623 C CA . ALA B 1 272 ? -57.281 49.125 -10.164 1 17.78 272 ALA B CA 1
ATOM 5624 C C . ALA B 1 272 ? -56.531 48.938 -8.852 1 17.78 272 ALA B C 1
ATOM 5626 O O . ALA B 1 272 ? -55.625 48.094 -8.758 1 17.78 272 ALA B O 1
ATOM 5627 N N . SER B 1 273 ? -57.312 49.094 -7.77 1 18.55 273 SER B N 1
ATOM 5628 C CA . SER B 1 273 ? -57.438 49.781 -6.492 1 18.55 273 SER B CA 1
ATOM 5629 C C . SER B 1 273 ? -56.906 48.938 -5.344 1 18.55 273 SER B C 1
ATOM 5631 O O . SER B 1 273 ? -56.25 49.438 -4.441 1 18.55 273 SER B O 1
ATOM 5633 N N . HIS B 1 274 ? -57.531 47.688 -5.141 1 17.42 274 HIS B N 1
ATOM 5634 C CA . HIS B 1 274 ? -58.125 47.5 -3.82 1 17.42 274 HIS B CA 1
ATOM 5635 C C . HIS B 1 274 ? -57.094 47.062 -2.809 1 17.42 274 HIS B C 1
ATOM 5637 O O . HIS B 1 274 ? -56.188 46.281 -3.143 1 17.42 274 HIS B O 1
ATOM 5643 N N . ALA B 1 275 ? -57.188 47.562 -1.514 1 19.89 275 ALA B N 1
ATOM 5644 C CA . ALA B 1 275 ? -56.5 47.719 -0.241 1 19.89 275 ALA B CA 1
ATOM 5645 C C . ALA B 1 275 ? -56.438 46.375 0.505 1 19.89 275 ALA B C 1
ATOM 5647 O O . ALA B 1 275 ? -56 46.312 1.653 1 19.89 275 ALA B O 1
ATOM 5648 N N . LEU B 1 276 ? -56.906 45.219 -0.209 1 18.31 276 LEU B N 1
ATOM 5649 C CA . LEU B 1 276 ? -57.438 44.281 0.794 1 18.31 276 LEU B CA 1
ATOM 5650 C C . LEU B 1 276 ? -56.344 43.938 1.814 1 18.31 276 LEU B C 1
ATOM 5652 O O . LEU B 1 276 ? -55.156 44.062 1.537 1 18.31 276 LEU B O 1
ATOM 5656 N N . GLY B 1 277 ? -56.844 43 2.822 1 19.81 277 GLY B N 1
ATOM 5657 C CA . GLY B 1 277 ? -56.688 42.594 4.207 1 19.81 277 GLY B CA 1
ATOM 5658 C C . GLY B 1 277 ? -55.438 41.719 4.441 1 19.81 277 GLY B C 1
ATOM 5659 O O . GLY B 1 277 ? -54.906 41.156 3.496 1 19.81 277 GLY B O 1
ATOM 5660 N N . PRO B 1 278 ? -54.844 41.781 5.672 1 20.84 278 PRO B N 1
ATOM 5661 C CA . PRO B 1 278 ? -53.531 41.406 6.215 1 20.84 278 PRO B CA 1
ATOM 5662 C C . PRO B 1 278 ? -53.344 39.875 6.293 1 20.84 278 PRO B C 1
ATOM 5664 O O . PRO B 1 278 ? -52.375 39.406 6.906 1 20.84 278 PRO B O 1
ATOM 5667 N N . ASN B 1 279 ? -53.844 39.062 5.277 1 18.84 279 ASN B N 1
ATOM 5668 C CA . ASN B 1 279 ? -53.875 37.656 5.664 1 18.84 279 ASN B CA 1
ATOM 5669 C C . ASN B 1 279 ? -52.5 37.156 6.117 1 18.84 279 ASN B C 1
ATOM 5671 O O . ASN B 1 279 ? -51.5 37.312 5.41 1 18.84 279 ASN B O 1
ATOM 5675 N N . MET B 1 280 ? -52.406 36.812 7.418 1 20.62 280 MET B N 1
ATOM 5676 C CA . MET B 1 280 ? -51.344 36.344 8.305 1 20.62 280 MET B CA 1
ATOM 5677 C C . MET B 1 280 ? -50.812 34.969 7.844 1 20.62 280 MET B C 1
ATOM 5679 O O . MET B 1 280 ? -51.531 33.969 7.945 1 20.62 280 MET B O 1
ATOM 5683 N N . ASP B 1 281 ? -50.281 34.844 6.664 1 21.06 281 ASP B N 1
ATOM 5684 C CA . ASP B 1 281 ? -49.844 33.531 6.199 1 21.06 281 ASP B CA 1
ATOM 5685 C C . ASP B 1 281 ? -48.875 32.906 7.191 1 21.06 281 ASP B C 1
ATOM 5687 O O . ASP B 1 281 ? -47.844 33.5 7.543 1 21.06 281 ASP B O 1
ATOM 5691 N N . VAL B 1 282 ? -49.375 31.953 7.984 1 22.03 282 VAL B N 1
ATOM 5692 C CA . VAL B 1 282 ? -48.75 31.094 8.992 1 22.03 282 VAL B CA 1
ATOM 5693 C C . VAL B 1 282 ? -47.625 30.297 8.359 1 22.03 282 VAL B C 1
ATOM 5695 O O . VAL B 1 282 ? -47.844 29.453 7.484 1 22.03 282 VAL B O 1
ATOM 5698 N N . GLU B 1 283 ? -46.438 30.844 8.242 1 21.41 283 GLU B N 1
ATOM 5699 C CA . GLU B 1 283 ? -45.156 30.266 7.781 1 21.41 283 GLU B CA 1
ATOM 5700 C C . GLU B 1 283 ? -44.812 29.016 8.586 1 21.41 283 GLU B C 1
ATOM 5702 O O . GLU B 1 283 ? -44.406 29.125 9.742 1 21.41 283 GLU B O 1
ATOM 5707 N N . THR B 1 284 ? -45.594 27.938 8.508 1 24.17 284 THR B N 1
ATOM 5708 C CA . THR B 1 284 ? -45.219 26.75 9.273 1 24.17 284 THR B CA 1
ATOM 5709 C C . THR B 1 284 ? -43.812 26.281 8.883 1 24.17 284 THR B C 1
ATOM 5711 O O . THR B 1 284 ? -43.594 25.828 7.754 1 24.17 284 THR B O 1
ATOM 5714 N N . THR B 1 285 ? -42.812 26.891 9.445 1 24.41 285 THR B N 1
ATOM 5715 C CA . THR B 1 285 ? -41.406 26.484 9.328 1 24.41 285 THR B CA 1
ATOM 5716 C C . THR B 1 285 ? -41.219 25.031 9.75 1 24.41 285 THR B C 1
ATOM 5718 O O . THR B 1 285 ? -41.594 24.656 10.867 1 24.41 285 THR B O 1
ATOM 5721 N N . PRO B 1 286 ? -41.281 24.109 8.844 1 30.06 286 PRO B N 1
ATOM 5722 C CA . PRO B 1 286 ? -41.125 22.719 9.305 1 30.06 286 PRO B CA 1
ATOM 5723 C C . PRO B 1 286 ? -39.969 22.547 10.297 1 30.06 286 PRO B C 1
ATOM 5725 O O . PRO B 1 286 ? -39.031 23.344 10.305 1 30.06 286 PRO B O 1
ATOM 5728 N N . PRO B 1 287 ? -40.219 21.828 11.445 1 26.03 287 PRO B N 1
ATOM 5729 C CA . PRO B 1 287 ? -39.219 21.641 12.523 1 26.03 287 PRO B CA 1
ATOM 5730 C C . PRO B 1 287 ? -37.875 21.156 12.008 1 26.03 287 PRO B C 1
ATOM 5732 O O . PRO B 1 287 ? -37.812 20.359 11.055 1 26.03 287 PRO B O 1
ATOM 5735 N N . SER B 1 288 ? -36.844 21.984 12.031 1 26.91 288 SER B N 1
ATOM 5736 C CA . SER B 1 288 ? -35.406 21.734 11.938 1 26.91 288 SER B CA 1
ATOM 5737 C C . SER B 1 288 ? -35 20.484 12.703 1 26.91 288 SER B C 1
ATOM 5739 O O . SER B 1 288 ? -35.312 20.359 13.891 1 26.91 288 SER B O 1
ATOM 5741 N N . VAL B 1 289 ? -35.125 19.359 12.164 1 28.86 289 VAL B N 1
ATOM 5742 C CA . VAL B 1 289 ? -34.5 18.219 12.828 1 28.86 289 VAL B CA 1
ATOM 5743 C C . VAL B 1 289 ? -33.25 18.672 13.562 1 28.86 289 VAL B C 1
ATOM 5745 O O . VAL B 1 289 ? -32.375 19.328 12.977 1 28.86 289 VAL B O 1
ATOM 5748 N N . ALA B 1 290 ? -33.219 18.812 14.836 1 28.19 290 ALA B N 1
ATOM 5749 C CA . ALA B 1 290 ? -32.188 19.031 15.852 1 28.19 290 ALA B CA 1
ATOM 5750 C C . ALA B 1 290 ? -30.922 18.25 15.516 1 28.19 290 ALA B C 1
ATOM 5752 O O . ALA B 1 290 ? -30.812 17.062 15.82 1 28.19 290 ALA B O 1
ATOM 5753 N N . THR B 1 291 ? -30.297 18.328 14.414 1 33.47 291 THR B N 1
ATOM 5754 C CA . THR B 1 291 ? -28.875 18 14.359 1 33.47 291 THR B CA 1
ATOM 5755 C C . THR B 1 291 ? -28.172 18.422 15.648 1 33.47 291 THR B C 1
ATOM 5757 O O . THR B 1 291 ? -28.125 19.609 15.977 1 33.47 291 THR B O 1
ATOM 5760 N N . ASP B 1 292 ? -28.141 17.672 16.703 1 32.41 292 ASP B N 1
ATOM 5761 C CA . ASP B 1 292 ? -27.688 17.906 18.062 1 32.41 292 ASP B CA 1
ATOM 5762 C C . ASP B 1 292 ? -26.484 18.844 18.109 1 32.41 292 ASP B C 1
ATOM 5764 O O . ASP B 1 292 ? -25.562 18.703 17.297 1 32.41 292 ASP B O 1
ATOM 5768 N N . ILE B 1 293 ? -26.562 19.984 18.641 1 36.12 293 ILE B N 1
ATOM 5769 C CA . ILE B 1 293 ? -25.656 21.062 19.016 1 36.12 293 ILE B CA 1
ATOM 5770 C C . ILE B 1 293 ? -24.297 20.469 19.438 1 36.12 293 ILE B C 1
ATOM 5772 O O . ILE B 1 293 ? -23.25 21.094 19.234 1 36.12 293 ILE B O 1
ATOM 5776 N N . HIS B 1 294 ? -24.312 19.406 20.125 1 39 294 HIS B N 1
ATOM 5777 C CA . HIS B 1 294 ? -23.078 18.812 20.656 1 39 294 HIS B CA 1
ATOM 5778 C C . HIS B 1 294 ? -22.172 18.312 19.531 1 39 294 HIS B C 1
ATOM 5780 O O . HIS B 1 294 ? -20.953 18.359 19.656 1 39 294 HIS B O 1
ATOM 5786 N N . TYR B 1 295 ? -22.672 17.844 18.469 1 42.91 295 TYR B N 1
ATOM 5787 C CA . TYR B 1 295 ? -21.875 17.391 17.328 1 42.91 295 TYR B CA 1
ATOM 5788 C C . TYR B 1 295 ? -21.328 18.578 16.547 1 42.91 295 TYR B C 1
ATOM 5790 O O . TYR B 1 295 ? -20.391 18.438 15.766 1 42.91 295 TYR B O 1
ATOM 5798 N N . ALA B 1 296 ? -21.953 19.781 16.594 1 42.19 296 ALA B N 1
ATOM 5799 C CA . ALA B 1 296 ? -21.547 20.984 15.875 1 42.19 296 ALA B CA 1
ATOM 5800 C C . ALA B 1 296 ? -20.188 21.484 16.359 1 42.19 296 ALA B C 1
ATOM 5802 O O . ALA B 1 296 ? -19.484 22.188 15.641 1 42.19 296 ALA B O 1
ATOM 5803 N N . LYS B 1 297 ? -19.812 21.172 17.609 1 46.91 297 LYS B N 1
ATOM 5804 C CA . LYS B 1 297 ? -18.594 21.719 18.203 1 46.91 297 LYS B CA 1
ATOM 5805 C C . LYS B 1 297 ? -17.422 20.766 18 1 46.91 297 LYS B C 1
ATOM 5807 O O . LYS B 1 297 ? -16.266 21.109 18.266 1 46.91 297 LYS B O 1
ATOM 5812 N N . MET B 1 298 ? -17.797 19.5 17.5 1 52.84 298 MET B N 1
ATOM 5813 C CA . MET B 1 298 ? -16.703 18.547 17.531 1 52.84 298 MET B CA 1
ATOM 5814 C C . MET B 1 298 ? -16.109 18.344 16.141 1 52.84 298 MET B C 1
ATOM 5816 O O . MET B 1 298 ? -16.844 18.25 15.156 1 52.84 298 MET B O 1
ATOM 5820 N N . ASP B 1 299 ? -14.805 18.578 16.094 1 55.91 299 ASP B N 1
ATOM 5821 C CA . ASP B 1 299 ? -14.07 18.25 14.875 1 55.91 299 ASP B CA 1
ATOM 5822 C C . ASP B 1 299 ? -14.438 16.844 14.375 1 55.91 299 ASP B C 1
ATOM 5824 O O . ASP B 1 299 ? -14.672 15.945 15.18 1 55.91 299 ASP B O 1
ATOM 5828 N N . GLN B 1 300 ? -15.172 16.641 13.297 1 58.28 300 GLN B N 1
ATOM 5829 C CA . GLN B 1 300 ? -15.312 15.312 12.719 1 58.28 300 GLN B CA 1
ATOM 5830 C C . GLN B 1 300 ? -14.047 14.906 11.969 1 58.28 300 GLN B C 1
ATOM 5832 O O . GLN B 1 300 ? -13.914 15.172 10.773 1 58.28 300 GLN B O 1
ATOM 5837 N N . ILE B 1 301 ? -12.922 14.617 12.773 1 55.44 301 ILE B N 1
ATOM 5838 C CA . ILE B 1 301 ? -11.555 14.625 12.273 1 55.44 301 ILE B CA 1
ATOM 5839 C C . ILE B 1 301 ? -11.156 13.219 11.844 1 55.44 301 ILE B C 1
ATOM 5841 O O . ILE B 1 301 ? -10.898 12.352 12.68 1 55.44 301 ILE B O 1
ATOM 5845 N N . SER B 1 302 ? -11.633 12.578 10.789 1 56.62 302 SER B N 1
ATOM 5846 C CA . SER B 1 302 ? -10.984 11.422 10.188 1 56.62 302 SER B CA 1
ATOM 5847 C C . SER B 1 302 ? -9.609 11.781 9.625 1 56.62 302 SER B C 1
ATOM 5849 O O . SER B 1 302 ? -9.125 11.141 8.688 1 56.62 302 SER B O 1
ATOM 5851 N N . ASP B 1 303 ? -8.773 12.602 10.477 1 69.75 303 ASP B N 1
ATOM 5852 C CA . ASP B 1 303 ? -7.766 13.414 9.797 1 69.75 303 ASP B CA 1
ATOM 5853 C C . ASP B 1 303 ? -6.375 12.797 9.945 1 69.75 303 ASP B C 1
ATOM 5855 O O . ASP B 1 303 ? -6.059 12.219 10.984 1 69.75 303 ASP B O 1
ATOM 5859 N N . THR B 1 304 ? -5.738 12.562 8.859 1 88.25 304 THR B N 1
ATOM 5860 C CA . THR B 1 304 ? -4.324 12.258 8.688 1 88.25 304 THR B CA 1
ATOM 5861 C C . THR B 1 304 ? -3.496 13.539 8.648 1 88.25 304 THR B C 1
ATOM 5863 O O . THR B 1 304 ? -3.918 14.539 8.062 1 88.25 304 THR B O 1
ATOM 5866 N N . VAL B 1 305 ? -2.436 13.609 9.477 1 98.12 305 VAL B N 1
ATOM 5867 C CA . VAL B 1 305 ? -1.517 14.734 9.359 1 98.12 305 VAL B CA 1
ATOM 5868 C C . VAL B 1 305 ? -0.388 14.383 8.391 1 98.12 305 VAL B C 1
ATOM 5870 O O . VAL B 1 305 ? -0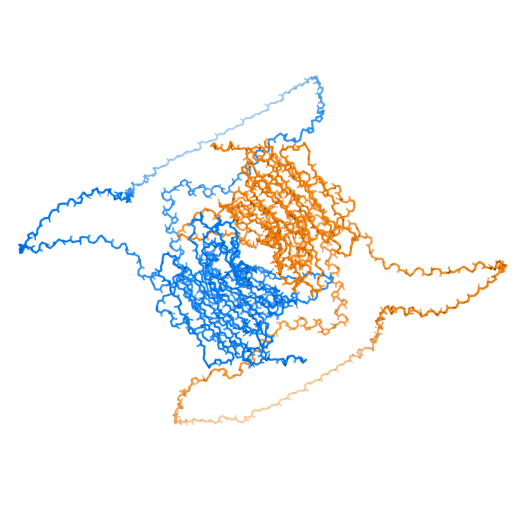.117 13.203 8.148 1 98.12 305 VAL B O 1
ATOM 5873 N N . GLY B 1 306 ? 0.222 15.359 7.805 1 98.62 306 GLY B N 1
ATOM 5874 C CA . GLY B 1 306 ? 1.295 15.133 6.852 1 98.62 306 GLY B CA 1
ATOM 5875 C C . GLY B 1 306 ? 2.273 16.281 6.762 1 98.62 306 GLY B C 1
ATOM 5876 O O . GLY B 1 306 ? 1.966 17.406 7.188 1 98.62 306 GLY B O 1
ATOM 5877 N N . ALA B 1 307 ? 3.443 15.977 6.23 1 98.94 307 ALA B N 1
ATOM 5878 C CA . ALA B 1 307 ? 4.488 16.969 6.027 1 98.94 307 ALA B CA 1
ATOM 5879 C C . ALA B 1 307 ? 5.352 16.625 4.82 1 98.94 307 ALA B C 1
ATOM 5881 O O . ALA B 1 307 ? 5.555 15.445 4.512 1 98.94 307 ALA B O 1
ATOM 5882 N N . ILE B 1 308 ? 5.801 17.609 4.137 1 98.94 308 ILE B N 1
ATOM 5883 C CA . ILE B 1 308 ? 6.777 17.516 3.059 1 98.94 308 ILE B CA 1
ATOM 5884 C C . ILE B 1 308 ? 7.895 18.531 3.293 1 98.94 308 ILE B C 1
ATOM 5886 O O . ILE B 1 308 ? 7.629 19.688 3.639 1 98.94 308 ILE B O 1
ATOM 5890 N N . ALA B 1 309 ? 9.125 18.125 3.092 1 98.88 309 ALA B N 1
ATOM 5891 C CA . ALA B 1 309 ? 10.266 19.016 3.301 1 98.88 309 ALA B CA 1
ATOM 5892 C C . ALA B 1 309 ? 11.242 18.938 2.135 1 98.88 309 ALA B C 1
ATOM 5894 O O . ALA B 1 309 ? 11.359 17.906 1.479 1 98.88 309 ALA B O 1
ATOM 5895 N N . VAL B 1 310 ? 11.867 20.016 1.877 1 98.31 310 VAL B N 1
ATOM 5896 C CA . VAL B 1 310 ? 13.016 20.109 0.982 1 98.31 310 VAL B CA 1
ATOM 5897 C C . VAL B 1 310 ? 14.219 20.672 1.744 1 98.31 310 VAL B C 1
ATOM 5899 O O . VAL B 1 310 ? 14.133 21.734 2.361 1 98.31 310 VAL B O 1
ATOM 5902 N N . ASP B 1 311 ? 15.297 19.938 1.697 1 97.62 311 ASP B N 1
ATOM 5903 C CA . ASP B 1 311 ? 16.453 20.391 2.463 1 97.62 311 ASP B CA 1
ATOM 5904 C C . ASP B 1 311 ? 17.391 21.234 1.599 1 97.62 311 ASP B C 1
ATOM 5906 O O . ASP B 1 311 ? 17.078 21.547 0.448 1 97.62 311 ASP B O 1
ATOM 5910 N N . SER B 1 312 ? 18.578 21.656 2.172 1 94.75 312 SER B N 1
ATOM 5911 C CA . SER B 1 312 ? 19.484 22.594 1.514 1 94.75 312 SER B CA 1
ATOM 5912 C C . SER B 1 312 ? 20.203 21.938 0.334 1 94.75 312 SER B C 1
ATOM 5914 O O . SER B 1 312 ? 20.781 22.641 -0.499 1 94.75 312 SER B O 1
ATOM 5916 N N . HIS B 1 313 ? 20.109 20.609 0.226 1 94.44 313 HIS B N 1
ATOM 5917 C CA . HIS B 1 313 ? 20.719 19.906 -0.89 1 94.44 313 HIS B CA 1
ATOM 5918 C C . HIS B 1 313 ? 19.719 19.656 -2.006 1 94.44 313 HIS B C 1
ATOM 5920 O O . HIS B 1 313 ? 20.047 19.062 -3.031 1 94.44 313 HIS B O 1
ATOM 5926 N N . GLY B 1 314 ? 18.484 20.031 -1.728 1 94.62 314 GLY B N 1
ATOM 5927 C CA . GLY B 1 314 ? 17.438 19.844 -2.727 1 94.62 314 GLY B CA 1
ATOM 5928 C C . GLY B 1 314 ? 16.75 18.5 -2.625 1 94.62 314 GLY B C 1
ATOM 5929 O O . GLY B 1 314 ? 15.953 18.141 -3.494 1 94.62 314 GLY B O 1
ATOM 5930 N N . ASN B 1 315 ? 17.047 17.75 -1.613 1 97.19 315 ASN B N 1
ATOM 5931 C CA . ASN B 1 315 ? 16.375 16.484 -1.39 1 97.19 315 ASN B CA 1
ATOM 5932 C C . ASN B 1 315 ? 14.977 16.688 -0.791 1 97.19 315 ASN B C 1
ATOM 5934 O O . ASN B 1 315 ? 14.797 17.516 0.101 1 97.19 315 ASN B O 1
ATOM 5938 N N . ILE B 1 316 ? 14.078 15.953 -1.342 1 98.62 316 ILE B N 1
ATOM 5939 C CA . ILE B 1 316 ? 12.695 16.047 -0.889 1 98.62 316 ILE B CA 1
ATOM 5940 C C . ILE B 1 316 ? 12.344 14.836 -0.036 1 98.62 316 ILE B C 1
ATOM 5942 O O . ILE B 1 316 ? 12.914 13.758 -0.219 1 98.62 316 ILE B O 1
ATOM 5946 N N . ALA B 1 317 ? 11.5 14.969 0.948 1 98.94 317 ALA B N 1
ATOM 5947 C CA . ALA B 1 317 ? 10.953 13.883 1.763 1 98.94 317 ALA B CA 1
ATOM 5948 C C . ALA B 1 317 ? 9.508 14.164 2.156 1 98.94 317 ALA B C 1
ATOM 5950 O O . ALA B 1 317 ? 9.062 15.32 2.137 1 98.94 317 ALA B O 1
ATOM 5951 N N . ALA B 1 318 ? 8.812 13.133 2.477 1 98.94 318 ALA B N 1
ATOM 5952 C CA . ALA B 1 318 ? 7.414 13.258 2.865 1 98.94 318 ALA B CA 1
ATOM 5953 C C . ALA B 1 318 ? 7.043 12.234 3.932 1 98.94 318 ALA B C 1
ATOM 5955 O O . ALA B 1 318 ? 7.645 11.156 4.004 1 98.94 318 ALA B O 1
ATOM 5956 N N . GLY B 1 319 ? 6.051 12.547 4.734 1 98.94 319 GLY B N 1
ATOM 5957 C CA . GLY B 1 319 ? 5.547 11.641 5.758 1 98.94 319 GLY B CA 1
ATOM 5958 C C . GLY B 1 319 ? 4.109 11.922 6.148 1 98.94 319 GLY B C 1
ATOM 5959 O O . GLY B 1 319 ? 3.604 13.031 5.926 1 98.94 319 GLY B O 1
ATOM 5960 N N . SER B 1 320 ? 3.473 10.922 6.672 1 98.88 320 SER B N 1
ATOM 5961 C CA . SER B 1 320 ? 2.098 10.992 7.156 1 98.88 320 SER B CA 1
ATOM 5962 C C . SER B 1 320 ? 1.929 10.211 8.453 1 98.88 320 SER B C 1
ATOM 5964 O O . SER B 1 320 ? 2.686 9.273 8.727 1 98.88 320 SER B O 1
ATOM 5966 N N . SER B 1 321 ? 0.946 10.617 9.273 1 98.81 321 SER B N 1
ATOM 5967 C CA . SER B 1 321 ? 0.578 9.938 10.508 1 98.81 321 SER B CA 1
ATOM 5968 C C . SER B 1 321 ? -0.911 10.086 10.805 1 98.81 321 SER B C 1
ATOM 5970 O O . SER B 1 321 ? -1.505 11.125 10.516 1 98.81 321 SER B O 1
ATOM 5972 N N . SER B 1 322 ? -1.525 9.039 11.328 1 98.31 322 SER B N 1
ATOM 5973 C CA . SER B 1 322 ? -2.961 9.078 11.586 1 98.31 322 SER B CA 1
ATOM 5974 C C . SER B 1 322 ? -3.354 8.117 12.695 1 98.31 322 SER B C 1
ATOM 5976 O O . SER B 1 322 ? -2.766 7.039 12.828 1 98.31 322 SER B O 1
ATOM 5978 N N . GLY B 1 323 ? -4.316 8.562 13.461 1 96.81 323 GLY B N 1
ATOM 5979 C CA . GLY B 1 323 ? -4.965 7.668 14.406 1 96.81 323 GLY B CA 1
ATOM 5980 C C . GLY B 1 323 ? -6.117 6.891 13.805 1 96.81 323 GLY B C 1
ATOM 5981 O O . GLY B 1 323 ? -6.688 6.008 14.445 1 96.81 323 GLY B O 1
ATOM 5982 N N . GLY B 1 324 ? -6.434 7.184 12.633 1 94.75 324 GLY B N 1
ATOM 5983 C CA . GLY B 1 324 ? -7.5 6.477 11.938 1 94.75 324 GLY B CA 1
ATOM 5984 C C . GLY B 1 324 ? -8.883 7.023 12.25 1 94.75 324 GLY B C 1
ATOM 5985 O O . GLY B 1 324 ? -9.016 7.992 13 1 94.75 324 GLY B O 1
ATOM 5986 N N . ILE B 1 325 ? -9.898 6.375 11.664 1 92.44 325 ILE B N 1
ATOM 5987 C CA . ILE B 1 325 ? -11.289 6.793 11.859 1 92.44 325 ILE B CA 1
ATOM 5988 C C . ILE B 1 325 ? -11.789 6.293 13.211 1 92.44 325 ILE B C 1
ATOM 5990 O O . ILE B 1 325 ? -11.266 5.32 13.75 1 92.44 325 ILE B O 1
ATOM 5994 N N . GLY B 1 326 ? -12.773 7.027 13.703 1 92.25 326 GLY B N 1
ATOM 5995 C CA . GLY B 1 326 ? -13.344 6.633 14.977 1 92.25 326 GLY B CA 1
ATOM 5996 C C . GLY B 1 326 ? -14.047 5.293 14.93 1 92.25 326 GLY B C 1
ATOM 5997 O O . GLY B 1 326 ? -14.711 4.969 13.945 1 92.25 326 GLY B O 1
ATOM 5998 N N . MET B 1 327 ? -13.836 4.527 15.969 1 93.69 327 MET B N 1
ATOM 5999 C CA . MET B 1 327 ? -14.523 3.248 16.156 1 93.69 327 MET B CA 1
ATOM 6000 C C . MET B 1 327 ? -14.125 2.26 15.062 1 93.69 327 MET B C 1
ATOM 6002 O O . MET B 1 327 ? -14.898 1.372 14.711 1 93.69 327 MET B O 1
ATOM 6006 N N . LYS B 1 328 ? -12.984 2.508 14.492 1 94 328 LYS B N 1
ATOM 6007 C CA . LYS B 1 328 ? -12.523 1.589 13.453 1 94 328 LYS B CA 1
ATOM 6008 C C . LYS B 1 328 ? -12.32 0.184 14.016 1 94 328 LYS B C 1
ATOM 6010 O O . LYS B 1 328 ? -12.102 0.016 15.219 1 94 328 LYS B O 1
ATOM 6015 N N . HIS B 1 329 ? -12.398 -0.771 13.148 1 95.75 329 HIS B N 1
ATOM 6016 C CA . HIS B 1 329 ? -12.031 -2.135 13.508 1 95.75 329 HIS B CA 1
ATOM 6017 C C . HIS B 1 329 ? -10.547 -2.23 13.867 1 95.75 329 HIS B C 1
ATOM 6019 O O . HIS B 1 329 ? -9.703 -1.635 13.195 1 95.75 329 HIS B O 1
ATOM 6025 N N . SER B 1 330 ? -10.273 -2.963 14.945 1 97.44 330 SER B N 1
ATOM 6026 C CA . SER B 1 330 ? -8.875 -3.17 15.305 1 97.44 330 SER B CA 1
ATOM 6027 C C . SER B 1 330 ? -8.117 -3.857 14.172 1 97.44 330 SER B C 1
ATOM 6029 O O . SER B 1 330 ? -8.648 -4.758 13.516 1 97.44 330 SER B O 1
ATOM 6031 N N . GLY B 1 331 ? -6.918 -3.359 13.922 1 98.44 331 GLY B N 1
ATOM 6032 C CA . GLY B 1 331 ? -6.102 -3.928 12.867 1 98.44 331 GLY B CA 1
ATOM 6033 C C . GLY B 1 331 ? -6.305 -3.248 11.523 1 98.44 331 GLY B C 1
ATOM 6034 O O . GLY B 1 331 ? -5.688 -3.633 10.523 1 98.44 331 GLY B O 1
ATOM 6035 N N . ARG B 1 332 ? -7.137 -2.203 11.5 1 98.38 332 ARG B N 1
ATOM 6036 C CA . ARG B 1 332 ? -7.352 -1.479 10.25 1 98.38 332 ARG B CA 1
ATOM 6037 C C . ARG B 1 332 ? -6.109 -0.685 9.859 1 98.38 332 ARG B C 1
ATOM 6039 O O . ARG B 1 332 ? -5.5 -0.021 10.695 1 98.38 332 ARG B O 1
ATOM 6046 N N . ILE B 1 333 ? -5.766 -0.793 8.594 1 98.62 333 ILE B N 1
ATOM 6047 C CA . ILE B 1 333 ? -4.691 0.03 8.047 1 98.62 333 ILE B CA 1
ATOM 6048 C C . ILE B 1 333 ? -5.281 1.162 7.207 1 98.62 333 ILE B C 1
ATOM 6050 O O . ILE B 1 333 ? -6.098 0.922 6.312 1 98.62 333 ILE B O 1
ATOM 6054 N N . GLY B 1 334 ? -4.883 2.389 7.52 1 97.44 334 GLY B N 1
ATOM 6055 C CA . GLY B 1 334 ? -5.277 3.547 6.73 1 97.44 334 GLY B CA 1
ATOM 6056 C C . GLY B 1 334 ? -4.211 3.988 5.746 1 97.44 334 GLY B C 1
ATOM 6057 O O . GLY B 1 334 ? -3.111 3.43 5.723 1 97.44 334 GLY B O 1
ATOM 6058 N N . PRO B 1 335 ? -4.543 4.98 5 1 97.19 335 PRO B N 1
ATOM 6059 C CA . PRO B 1 335 ? -3.621 5.441 3.963 1 97.19 335 PRO B CA 1
ATOM 6060 C C . PRO B 1 335 ? -2.316 5.996 4.531 1 97.19 335 PRO B C 1
ATOM 6062 O O . PRO B 1 335 ? -1.282 5.965 3.861 1 97.19 335 PRO B O 1
ATOM 6065 N N . ALA B 1 336 ? -2.312 6.422 5.789 1 98.5 336 ALA B N 1
ATOM 6066 C CA . ALA B 1 336 ? -1.142 7.051 6.395 1 98.5 336 ALA B CA 1
ATOM 6067 C C . ALA B 1 336 ? 0.003 6.051 6.539 1 98.5 336 ALA B C 1
ATOM 6069 O O . ALA B 1 336 ? 1.155 6.441 6.738 1 98.5 336 ALA B O 1
ATOM 6070 N N . ALA B 1 337 ? -0.32 4.781 6.426 1 98.62 337 ALA B N 1
ATOM 6071 C CA . ALA B 1 337 ? 0.711 3.756 6.547 1 98.62 337 ALA B CA 1
ATOM 6072 C C . ALA B 1 337 ? 1.189 3.295 5.172 1 98.62 337 ALA B C 1
ATOM 6074 O O . ALA B 1 337 ? 2.152 2.529 5.07 1 98.62 337 ALA B O 1
ATOM 6075 N N . LEU B 1 338 ? 0.602 3.723 4.152 1 98.44 338 LEU B N 1
ATOM 6076 C CA . LEU B 1 338 ? 0.783 3.07 2.859 1 98.44 338 LEU B CA 1
ATOM 6077 C C . LEU B 1 338 ? 1.501 3.994 1.881 1 98.44 338 LEU B C 1
ATOM 6079 O O . LEU B 1 338 ? 0.964 5.035 1.496 1 98.44 338 LEU B O 1
ATOM 6083 N N . VAL B 1 339 ? 2.652 3.547 1.411 1 98.25 339 VAL B N 1
ATOM 6084 C CA . VAL B 1 339 ? 3.416 4.277 0.403 1 98.25 339 VAL B CA 1
ATOM 6085 C C . VAL B 1 339 ? 2.668 4.25 -0.928 1 98.25 339 VAL B C 1
ATOM 6087 O O . VAL B 1 339 ? 2.084 3.23 -1.3 1 98.25 339 VAL B O 1
ATOM 6090 N N . GLY B 1 340 ? 2.672 5.348 -1.629 1 97.94 340 GLY B N 1
ATOM 6091 C CA . GLY B 1 340 ? 1.97 5.469 -2.896 1 97.94 340 GLY B CA 1
ATOM 6092 C C . GLY B 1 340 ? 0.5 5.809 -2.734 1 97.94 340 GLY B C 1
ATOM 6093 O O . GLY B 1 340 ? -0.147 6.258 -3.684 1 97.94 340 GLY B O 1
ATOM 6094 N N . ILE B 1 341 ? -0.022 5.609 -1.546 1 98.19 341 ILE B N 1
ATOM 6095 C CA . ILE B 1 341 ? -1.442 5.812 -1.282 1 98.19 341 ILE B CA 1
ATOM 6096 C C . ILE B 1 341 ? -1.636 7.043 -0.402 1 98.19 341 ILE B C 1
ATOM 6098 O O . ILE B 1 341 ? -2.252 8.023 -0.824 1 98.19 341 ILE B O 1
ATOM 6102 N N . GLY B 1 342 ? -1.057 7.039 0.746 1 98.25 342 GLY B N 1
ATOM 6103 C CA . GLY B 1 342 ? -1.125 8.195 1.626 1 98.25 342 GLY B CA 1
ATOM 6104 C C . GLY B 1 342 ? 0.04 9.148 1.448 1 98.25 342 GLY B C 1
ATOM 6105 O O . GLY B 1 342 ? -0.092 10.352 1.697 1 98.25 342 GLY B O 1
ATOM 6106 N N . THR B 1 343 ? 1.177 8.594 1.109 1 98.81 343 THR B N 1
ATOM 6107 C CA . THR B 1 343 ? 2.414 9.344 0.926 1 98.81 343 THR B CA 1
ATOM 6108 C C . THR B 1 343 ? 3.176 8.836 -0.297 1 98.81 343 THR B C 1
ATOM 6110 O O . THR B 1 343 ? 3.322 7.629 -0.489 1 98.81 343 THR B O 1
ATOM 6113 N N . ALA B 1 344 ? 3.65 9.758 -1.096 1 98.75 344 ALA B N 1
ATOM 6114 C CA . ALA B 1 344 ? 4.422 9.352 -2.268 1 98.75 344 ALA B CA 1
ATOM 6115 C C . ALA B 1 344 ? 5.535 10.352 -2.564 1 98.75 344 ALA B C 1
ATOM 6117 O O . ALA B 1 344 ? 5.371 11.555 -2.348 1 98.75 344 ALA B O 1
ATOM 6118 N N . VAL B 1 345 ? 6.66 9.836 -3.049 1 98.75 345 VAL B N 1
ATOM 6119 C CA . VAL B 1 345 ? 7.758 10.648 -3.574 1 98.75 345 VAL B CA 1
ATOM 6120 C C . VAL B 1 345 ? 8.195 10.102 -4.934 1 98.75 345 VAL B C 1
ATOM 6122 O O . VAL B 1 345 ? 8.453 8.906 -5.078 1 98.75 345 VAL B O 1
ATOM 6125 N N . ILE B 1 346 ? 8.164 10.922 -5.887 1 97.38 346 ILE B N 1
ATOM 6126 C CA . ILE B 1 346 ? 8.828 10.625 -7.148 1 97.38 346 ILE B CA 1
ATOM 6127 C C . ILE B 1 346 ? 10.234 11.211 -7.137 1 97.38 346 ILE B C 1
ATOM 6129 O O . ILE B 1 346 ? 10.406 12.438 -7.133 1 97.38 346 ILE B O 1
ATOM 6133 N N . PRO B 1 347 ? 11.203 10.328 -7.168 1 96.38 347 PRO B N 1
ATOM 6134 C CA . PRO B 1 347 ? 12.586 10.805 -7.062 1 96.38 347 PRO B CA 1
ATOM 6135 C C . PRO B 1 347 ? 13.07 11.492 -8.336 1 96.38 347 PRO B C 1
ATOM 6137 O O . PRO B 1 347 ? 12.445 11.359 -9.391 1 96.38 347 PRO B O 1
ATOM 6140 N N . VAL B 1 348 ? 14.203 12.156 -8.18 1 93.88 348 VAL B N 1
ATOM 6141 C CA . VAL B 1 348 ? 14.859 12.789 -9.32 1 93.88 348 VAL B CA 1
ATOM 6142 C C . VAL B 1 348 ? 15.406 11.719 -10.258 1 93.88 348 VAL B C 1
ATOM 6144 O O . VAL B 1 348 ? 16.062 10.766 -9.812 1 93.88 348 VAL B O 1
ATOM 6147 N N . ASP B 1 349 ? 15.031 11.859 -11.477 1 88.25 349 ASP B N 1
ATOM 6148 C CA . ASP B 1 349 ? 15.719 11.07 -12.492 1 88.25 349 ASP B CA 1
ATOM 6149 C C . ASP B 1 349 ? 17.109 11.625 -12.766 1 88.25 349 ASP B C 1
ATOM 6151 O O . ASP B 1 349 ? 17.281 12.812 -13.062 1 88.25 349 ASP B O 1
ATOM 6155 N N . PRO B 1 350 ? 18.094 10.789 -12.711 1 84.56 350 PRO B N 1
ATOM 6156 C CA . PRO B 1 350 ? 19.469 11.266 -12.891 1 84.56 350 PRO B CA 1
ATOM 6157 C C . PRO B 1 350 ? 19.688 11.938 -14.25 1 84.56 350 PRO B C 1
ATOM 6159 O O . PRO B 1 350 ? 20.562 12.789 -14.383 1 84.56 350 PRO B O 1
ATOM 6162 N N . ASN B 1 351 ? 18.891 11.586 -15.211 1 85.81 351 ASN B N 1
ATOM 6163 C CA . ASN B 1 351 ? 19.062 12.133 -16.547 1 85.81 351 ASN B CA 1
ATOM 6164 C C . ASN B 1 351 ? 18.156 13.336 -16.797 1 85.81 351 ASN B C 1
ATOM 6166 O O . ASN B 1 351 ? 18.125 13.883 -17.891 1 85.81 351 ASN B O 1
ATOM 6170 N N . ASP B 1 352 ? 17.453 13.734 -15.789 1 88.12 352 ASP B N 1
ATOM 6171 C CA . ASP B 1 352 ? 16.578 14.898 -15.898 1 88.12 352 ASP B CA 1
ATOM 6172 C C . ASP B 1 352 ? 17.344 16.188 -15.633 1 88.12 352 ASP B C 1
ATOM 6174 O O . ASP B 1 352 ? 17.75 16.453 -14.5 1 88.12 352 ASP B O 1
ATOM 6178 N N . PRO B 1 353 ? 17.5 17.031 -16.641 1 88.06 353 PRO B N 1
ATOM 6179 C CA . PRO B 1 353 ? 18.25 18.266 -16.438 1 88.06 353 PRO B CA 1
ATOM 6180 C C . PRO B 1 353 ? 17.562 19.219 -15.453 1 88.06 353 PRO B C 1
ATOM 6182 O O . PRO B 1 353 ? 18.234 20.047 -14.812 1 88.06 353 PRO B O 1
ATOM 6185 N N . ASP B 1 354 ? 16.297 19.047 -15.32 1 89.94 354 ASP B N 1
ATOM 6186 C CA . ASP B 1 354 ? 15.547 19.938 -14.43 1 89.94 354 ASP B CA 1
ATOM 6187 C C . ASP B 1 354 ? 15.555 19.406 -13 1 89.94 354 ASP B C 1
ATOM 6189 O O . ASP B 1 354 ? 15.109 20.109 -12.078 1 89.94 354 ASP B O 1
ATOM 6193 N N . GLN B 1 355 ? 16.047 18.203 -12.75 1 92.19 355 GLN B N 1
ATOM 6194 C CA . GLN B 1 355 ? 16.141 17.578 -11.438 1 92.19 355 GLN B CA 1
ATOM 6195 C C . GLN B 1 355 ? 14.789 17.641 -10.719 1 92.19 355 GLN B C 1
ATOM 6197 O O . GLN B 1 355 ? 14.719 18.062 -9.562 1 92.19 355 GLN B O 1
ATOM 6202 N N . THR B 1 356 ? 13.789 17.266 -11.438 1 95.19 356 THR B N 1
ATOM 6203 C CA . THR B 1 356 ? 12.422 17.359 -10.945 1 95.19 356 THR B CA 1
ATOM 6204 C C . THR B 1 356 ? 12.125 16.219 -9.969 1 95.19 356 THR B C 1
ATOM 6206 O O . THR B 1 356 ? 12.477 15.07 -10.227 1 95.19 356 THR B O 1
ATOM 6209 N N . CYS B 1 357 ? 11.57 16.516 -8.852 1 96.94 357 CYS B N 1
ATOM 6210 C CA . CYS B 1 357 ? 10.977 15.555 -7.934 1 96.94 357 CYS B CA 1
ATOM 6211 C C . CYS B 1 357 ? 9.672 16.078 -7.352 1 96.94 357 CYS B C 1
ATOM 6213 O O . CYS B 1 357 ? 9.453 17.297 -7.32 1 96.94 357 CYS B O 1
ATOM 6215 N N . VAL B 1 358 ? 8.82 15.195 -6.98 1 98.56 358 VAL B N 1
ATOM 6216 C CA . VAL B 1 358 ? 7.508 15.555 -6.449 1 98.56 358 VAL B CA 1
ATOM 6217 C C . VAL B 1 358 ? 7.191 14.688 -5.23 1 98.56 358 VAL B C 1
ATOM 6219 O O . VAL B 1 358 ? 7.527 13.508 -5.199 1 98.56 358 VAL B O 1
ATOM 6222 N N . ALA B 1 359 ? 6.574 15.289 -4.238 1 98.88 359 ALA B N 1
ATOM 6223 C CA . ALA B 1 359 ? 6.031 14.57 -3.086 1 98.88 359 ALA B CA 1
ATOM 6224 C C . ALA B 1 359 ? 4.566 14.93 -2.861 1 98.88 359 ALA B C 1
ATOM 6226 O O . ALA B 1 359 ? 4.16 16.078 -3.072 1 98.88 359 ALA B O 1
ATOM 6227 N N . THR B 1 360 ? 3.809 13.961 -2.471 1 98.88 360 THR B N 1
ATOM 6228 C CA . THR B 1 360 ? 2.395 14.172 -2.186 1 98.88 360 THR B CA 1
ATOM 6229 C C . THR B 1 360 ? 1.989 13.469 -0.897 1 98.88 360 THR B C 1
ATOM 6231 O O . THR B 1 360 ? 2.449 12.352 -0.625 1 98.88 360 THR B O 1
ATOM 6234 N N . VAL B 1 361 ? 1.144 14.07 -0.083 1 98.81 361 VAL B N 1
ATOM 6235 C CA . VAL B 1 361 ? 0.505 13.484 1.09 1 98.81 361 VAL B CA 1
ATOM 6236 C C . VAL B 1 361 ? -1.002 13.719 1.03 1 98.81 361 VAL B C 1
ATOM 6238 O O . VAL B 1 361 ? -1.456 14.766 0.552 1 98.81 361 VAL B O 1
ATOM 6241 N N . THR B 1 362 ? -1.734 12.727 1.51 1 98.31 362 THR B N 1
ATOM 6242 C CA . THR B 1 362 ? -3.186 12.781 1.376 1 98.31 362 THR B CA 1
ATOM 6243 C C . THR B 1 362 ? -3.861 12.609 2.734 1 98.31 362 THR B C 1
ATOM 6245 O O . THR B 1 362 ? -3.248 12.109 3.68 1 98.31 362 THR B O 1
ATOM 6248 N N . SER B 1 363 ? -5.105 13.086 2.863 1 97.19 363 SER B N 1
ATOM 6249 C CA . SER B 1 363 ? -6.004 12.93 4.004 1 97.19 363 SER B CA 1
ATOM 6250 C C . SER B 1 363 ? -7.453 12.781 3.549 1 97.19 363 SER B C 1
ATOM 6252 O O . SER B 1 363 ? -7.871 13.406 2.574 1 97.19 363 SER B O 1
ATOM 6254 N N . GLY B 1 364 ? -8.234 11.945 4.203 1 94.69 364 GLY B N 1
ATOM 6255 C CA . GLY B 1 364 ? -9.633 11.766 3.844 1 94.69 364 GLY B CA 1
ATOM 6256 C C . GLY B 1 364 ? -10.133 10.352 4.09 1 94.69 364 GLY B C 1
ATOM 6257 O O . GLY B 1 364 ? -9.766 9.719 5.078 1 94.69 364 GLY B O 1
ATOM 6258 N N . THR B 1 365 ? -11.062 9.961 3.182 1 92.94 365 THR B N 1
ATOM 6259 C CA . THR B 1 365 ? -11.578 8.602 3.26 1 92.94 365 THR B CA 1
ATOM 6260 C C . THR B 1 365 ? -10.531 7.594 2.805 1 92.94 365 THR B C 1
ATOM 6262 O O . THR B 1 365 ? -10.391 7.336 1.608 1 92.94 365 THR B O 1
ATOM 6265 N N . GLY B 1 366 ? -10.008 6.918 3.744 1 95.44 366 GLY B N 1
ATOM 6266 C CA . GLY B 1 366 ? -8.828 6.09 3.531 1 95.44 366 GLY B CA 1
ATOM 6267 C C . GLY B 1 366 ? -9.047 5 2.5 1 95.44 366 GLY B C 1
ATOM 6268 O O . GLY B 1 366 ? -8.18 4.754 1.657 1 95.44 366 GLY B O 1
ATOM 6269 N N . GLU B 1 367 ? -10.141 4.363 2.559 1 95.81 367 GLU B N 1
ATOM 6270 C CA . GLU B 1 367 ? -10.445 3.246 1.67 1 95.81 367 GLU B CA 1
ATOM 6271 C C . GLU B 1 367 ? -10.523 3.701 0.215 1 95.81 367 GLU B C 1
ATOM 6273 O O . GLU B 1 367 ? -10.023 3.018 -0.682 1 95.81 367 GLU B O 1
ATOM 6278 N N . HIS B 1 368 ? -11.102 4.891 -0.023 1 96.44 368 HIS B N 1
ATOM 6279 C CA . HIS B 1 368 ? -11.164 5.441 -1.373 1 96.44 368 HIS B CA 1
ATOM 6280 C C . HIS B 1 368 ? -9.797 5.926 -1.837 1 96.44 368 HIS B C 1
ATOM 6282 O O . HIS B 1 368 ? -9.453 5.797 -3.016 1 96.44 368 HIS B O 1
ATOM 6288 N N . ILE B 1 369 ? -9.086 6.496 -0.911 1 97.62 369 ILE B N 1
ATOM 6289 C CA . ILE B 1 369 ? -7.723 6.934 -1.208 1 97.62 369 ILE B CA 1
ATOM 6290 C C . ILE B 1 369 ? -6.875 5.738 -1.633 1 97.62 369 ILE B C 1
ATOM 6292 O O . ILE B 1 369 ? -6.078 5.836 -2.568 1 97.62 369 ILE B O 1
ATOM 6296 N N . ALA B 1 370 ? -7.098 4.617 -1.005 1 97.31 370 ALA B N 1
ATOM 6297 C CA . ALA B 1 370 ? -6.375 3.395 -1.349 1 97.31 370 ALA B CA 1
ATOM 6298 C C . ALA B 1 370 ? -6.797 2.873 -2.719 1 97.31 370 ALA B C 1
ATOM 6300 O O . ALA B 1 370 ? -5.953 2.512 -3.541 1 97.31 370 ALA B O 1
ATOM 6301 N N . THR B 1 371 ? -8.055 2.854 -2.975 1 96.81 371 THR B N 1
ATOM 6302 C CA . THR B 1 371 ? -8.602 2.342 -4.227 1 96.81 371 THR B CA 1
ATOM 6303 C C . THR B 1 371 ? -8.078 3.145 -5.414 1 96.81 371 THR B C 1
ATOM 6305 O O . THR B 1 371 ? -7.816 2.586 -6.48 1 96.81 371 THR B O 1
ATOM 6308 N N . SER B 1 372 ? -7.848 4.402 -5.203 1 96.94 372 SER B N 1
ATOM 6309 C CA . SER B 1 372 ? -7.449 5.285 -6.297 1 96.94 372 SER B CA 1
ATOM 6310 C C . SER B 1 372 ? -5.945 5.527 -6.289 1 96.94 372 SER B C 1
ATOM 6312 O O . SER B 1 372 ? -5.43 6.289 -7.109 1 96.94 372 SER B O 1
ATOM 6314 N N . MET B 1 373 ? -5.219 4.977 -5.328 1 97.25 373 MET B N 1
ATOM 6315 C CA . MET B 1 373 ? -3.791 5.25 -5.191 1 97.25 373 MET B CA 1
ATOM 6316 C C . MET B 1 373 ? -3.512 6.746 -5.285 1 97.25 373 MET B C 1
ATOM 6318 O O . MET B 1 373 ? -2.656 7.176 -6.062 1 97.25 373 MET B O 1
ATOM 6322 N N . ALA B 1 374 ? -4.133 7.457 -4.535 1 98.25 374 ALA B N 1
ATOM 6323 C CA . ALA B 1 374 ? -4.305 8.891 -4.746 1 98.25 374 ALA B CA 1
ATOM 6324 C C . ALA B 1 374 ? -2.961 9.617 -4.699 1 98.25 374 ALA B C 1
ATOM 6326 O O . ALA B 1 374 ? -2.678 10.469 -5.547 1 98.25 374 ALA B O 1
ATOM 6327 N N . ALA B 1 375 ? -2.102 9.281 -3.746 1 98.69 375 ALA B N 1
ATOM 6328 C CA . ALA B 1 375 ? -0.85 10.016 -3.594 1 98.69 375 ALA B CA 1
ATOM 6329 C C . ALA B 1 375 ? 0.045 9.836 -4.816 1 98.69 375 ALA B C 1
ATOM 6331 O O . ALA B 1 375 ? 0.557 10.812 -5.367 1 98.69 375 ALA B O 1
ATOM 6332 N N . SER B 1 376 ? 0.227 8.633 -5.254 1 98.25 376 SER B N 1
ATOM 6333 C CA . SER B 1 376 ? 1.09 8.359 -6.398 1 98.25 376 SER B CA 1
ATOM 6334 C C . SER B 1 376 ? 0.481 8.898 -7.688 1 98.25 376 SER B C 1
ATOM 6336 O O . SER B 1 376 ? 1.198 9.398 -8.562 1 98.25 376 SER B O 1
ATOM 6338 N N . THR B 1 377 ? -0.802 8.734 -7.824 1 97.69 377 THR B N 1
ATOM 6339 C CA . THR B 1 377 ? -1.473 9.25 -9.016 1 97.69 377 THR B CA 1
ATOM 6340 C C . THR B 1 377 ? -1.321 10.766 -9.102 1 97.69 377 THR B C 1
ATOM 6342 O O . THR B 1 377 ? -0.991 11.297 -10.164 1 97.69 377 THR B O 1
ATOM 6345 N N . CYS B 1 378 ? -1.524 11.422 -7.996 1 98.56 378 CYS B N 1
ATOM 6346 C CA . CYS B 1 378 ? -1.389 12.875 -7.984 1 98.56 378 CYS B CA 1
ATOM 6347 C C . CYS B 1 378 ? 0.055 13.289 -8.242 1 98.56 378 CYS B C 1
ATOM 6349 O O . CYS B 1 378 ? 0.311 14.234 -8.992 1 98.56 378 CYS B O 1
ATOM 6351 N N . ALA B 1 379 ? 0.948 12.617 -7.574 1 98.5 379 ALA B N 1
ATOM 6352 C CA . ALA B 1 379 ? 2.361 12.914 -7.785 1 98.5 379 ALA B CA 1
ATOM 6353 C C . ALA B 1 379 ? 2.729 12.812 -9.266 1 98.5 379 ALA B C 1
ATOM 6355 O O . ALA B 1 379 ? 3.455 13.664 -9.789 1 98.5 379 ALA B O 1
ATOM 6356 N N . SER B 1 380 ? 2.24 11.828 -9.898 1 96.62 380 SER B N 1
ATOM 6357 C CA . SER B 1 380 ? 2.527 11.625 -11.32 1 96.62 380 SER B CA 1
ATOM 6358 C C . SER B 1 380 ? 1.944 12.758 -12.164 1 96.62 380 SER B C 1
ATOM 6360 O O . SER B 1 380 ? 2.605 13.266 -13.07 1 96.62 380 SER B O 1
ATOM 6362 N N . ARG B 1 381 ? 0.725 13.141 -11.906 1 97.69 381 ARG B N 1
ATOM 6363 C CA . ARG B 1 381 ? 0.085 14.211 -12.664 1 97.69 381 ARG B CA 1
ATOM 6364 C C . ARG B 1 381 ? 0.828 15.531 -12.477 1 97.69 381 ARG B C 1
ATOM 6366 O O . ARG B 1 381 ? 1.026 16.281 -13.445 1 97.69 381 ARG B O 1
ATOM 6373 N N . VAL B 1 382 ? 1.214 15.781 -11.25 1 98 382 VAL B N 1
ATOM 6374 C CA . VAL B 1 382 ? 1.94 17.016 -10.961 1 98 382 VAL B CA 1
ATOM 6375 C C . VAL B 1 382 ? 3.334 16.953 -11.578 1 98 382 VAL B C 1
ATOM 6377 O O . VAL B 1 382 ? 3.816 17.938 -12.141 1 98 382 VAL B O 1
ATOM 6380 N N . TYR B 1 383 ? 3.965 15.82 -11.477 1 96.75 383 TYR B N 1
ATOM 6381 C CA . TYR B 1 383 ? 5.305 15.633 -12.023 1 96.75 383 TYR B CA 1
ATOM 6382 C C . TYR B 1 383 ? 5.324 15.914 -13.523 1 96.75 383 TYR B C 1
ATOM 6384 O O . TYR B 1 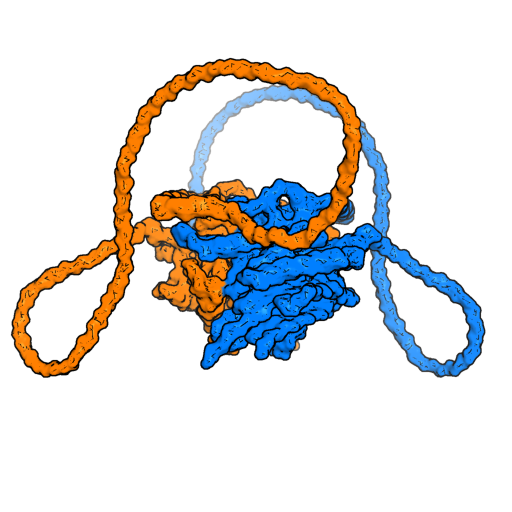383 ? 6.184 16.656 -14.016 1 96.75 383 TYR B O 1
ATOM 6392 N N . TYR B 1 384 ? 4.34 15.383 -14.203 1 94 384 TYR B N 1
ATOM 6393 C CA . TYR B 1 384 ? 4.324 15.477 -15.664 1 94 384 TYR B CA 1
ATOM 6394 C C . TYR B 1 384 ? 3.457 16.641 -16.125 1 94 384 TYR B C 1
ATOM 6396 O O . TYR B 1 384 ? 3.32 16.891 -17.328 1 94 384 TYR B O 1
ATOM 6404 N N . ASN B 1 385 ? 2.848 17.344 -15.305 1 96.06 385 ASN B N 1
ATOM 6405 C CA . ASN B 1 385 ? 1.942 18.438 -15.648 1 96.06 385 ASN B CA 1
ATOM 6406 C C . ASN B 1 385 ? 0.85 17.969 -16.609 1 96.06 385 ASN B C 1
ATOM 6408 O O . ASN B 1 385 ? 0.653 18.562 -17.672 1 96.06 385 ASN B O 1
ATOM 6412 N N . GLN B 1 386 ? 0.096 16.953 -16.016 1 95.38 386 GLN B N 1
ATOM 6413 C CA . GLN B 1 386 ? -0.892 16.344 -16.891 1 95.38 386 GLN B CA 1
ATOM 6414 C C . GLN B 1 386 ? -2.248 16.234 -16.203 1 95.38 386 GLN B C 1
ATOM 6416 O O . GLN B 1 386 ? -2.316 16.078 -14.977 1 95.38 386 GLN B O 1
ATOM 6421 N N . ARG B 1 387 ? -3.227 16.312 -17 1 95.88 387 ARG B N 1
ATOM 6422 C CA . ARG B 1 387 ? -4.594 16 -16.578 1 95.88 387 ARG B CA 1
ATOM 6423 C C . ARG B 1 387 ? -5.215 14.945 -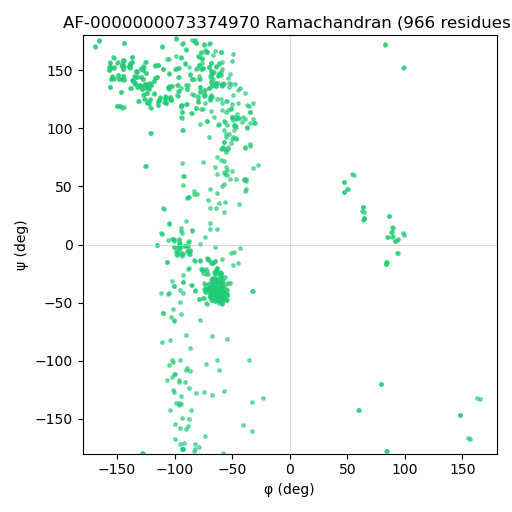17.484 1 95.88 387 ARG B C 1
ATOM 6425 O O . ARG B 1 387 ? -5.043 14.977 -18.703 1 95.88 387 ARG B O 1
ATOM 6432 N N . LYS B 1 388 ? -5.816 14.039 -16.859 1 92.31 388 LYS B N 1
ATOM 6433 C CA . LYS B 1 388 ? -6.473 12.984 -17.625 1 92.31 388 LYS B CA 1
ATOM 6434 C C . LYS B 1 388 ? -7.754 13.492 -18.281 1 92.31 388 LYS B C 1
ATOM 6436 O O . LYS B 1 388 ? -8.602 14.094 -17.625 1 92.31 388 LYS B O 1
ATOM 6441 N N . CYS B 1 389 ? -7.887 13.18 -19.547 1 89.25 389 CYS B N 1
ATOM 6442 C CA . CYS B 1 389 ? -9.07 13.555 -20.312 1 89.25 389 CYS B CA 1
ATOM 6443 C C . CYS B 1 389 ? -10.117 12.445 -20.281 1 89.25 389 CYS B C 1
ATOM 6445 O O . CYS B 1 389 ? -9.836 11.336 -19.828 1 89.25 389 CYS B O 1
ATOM 6447 N N . GLU B 1 390 ? -11.273 12.758 -20.828 1 84.38 390 GLU B N 1
ATOM 6448 C CA . GLU B 1 390 ? -12.391 11.82 -20.828 1 84.38 390 GLU B CA 1
ATOM 6449 C C . GLU B 1 390 ? -12.078 10.594 -21.672 1 84.38 390 GLU B C 1
ATOM 6451 O O . GLU B 1 390 ? -12.555 9.492 -21.391 1 84.38 390 GLU B O 1
ATOM 6456 N N . ASP B 1 391 ? -11.273 10.82 -22.641 1 76.94 391 ASP B N 1
ATOM 6457 C CA . ASP B 1 391 ? -10.969 9.719 -23.547 1 76.94 391 ASP B CA 1
ATOM 6458 C C . ASP B 1 391 ? -9.797 8.891 -23.031 1 76.94 391 ASP B C 1
ATOM 6460 O O . ASP B 1 391 ? -9.312 7.988 -23.719 1 76.94 391 ASP B O 1
ATOM 6464 N N . GLY B 1 392 ? -9.32 9.25 -21.891 1 79 392 GLY B N 1
ATOM 6465 C CA . GLY B 1 392 ? -8.227 8.5 -21.297 1 79 392 GLY B CA 1
ATOM 6466 C C . GLY B 1 392 ? -6.859 9.062 -21.641 1 79 392 GLY B C 1
ATOM 6467 O O . GLY B 1 392 ? -5.848 8.648 -21.062 1 79 392 GLY B O 1
ATOM 6468 N N . SER B 1 393 ? -6.898 10.008 -22.516 1 83.25 393 SER B N 1
ATOM 6469 C CA . SER B 1 393 ? -5.637 10.648 -22.875 1 83.25 393 SER B CA 1
ATOM 6470 C C . SER B 1 393 ? -5.246 11.703 -21.844 1 83.25 393 SER B C 1
ATOM 6472 O O . SER B 1 393 ? -5.977 11.945 -20.891 1 83.25 393 SER B O 1
ATOM 6474 N N . PHE B 1 394 ? -4.016 12.242 -22.031 1 90.44 394 PHE B N 1
ATOM 6475 C CA . PHE B 1 394 ? -3.543 13.258 -21.109 1 90.44 394 PHE B CA 1
ATOM 6476 C C . PHE B 1 394 ? -3.301 14.578 -21.828 1 90.44 394 PHE B C 1
ATOM 6478 O O . PHE B 1 394 ? -2.834 14.602 -22.969 1 90.44 394 PHE B O 1
ATOM 6485 N N . GLU B 1 395 ? -3.65 15.648 -21.172 1 95.19 395 GLU B N 1
ATOM 6486 C CA . GLU B 1 395 ? -3.379 17 -21.641 1 95.19 395 GLU B CA 1
ATOM 6487 C C . GLU B 1 395 ? -2.416 17.719 -20.703 1 95.19 395 GLU B C 1
ATOM 6489 O O . GLU B 1 395 ? -2.463 17.531 -19.484 1 95.19 395 GLU B O 1
ATOM 6494 N N . GLU B 1 396 ? -1.555 18.531 -21.281 1 96.06 396 GLU B N 1
ATOM 6495 C CA . GLU B 1 396 ? -0.611 19.312 -20.469 1 96.06 396 GLU B CA 1
ATOM 6496 C C . GLU B 1 396 ? -1.308 20.469 -19.766 1 96.06 396 GLU B C 1
ATOM 6498 O O . GLU B 1 396 ? -2.039 21.234 -20.391 1 96.06 396 GLU B O 1
ATOM 6503 N N . VAL B 1 397 ? -1.077 20.547 -18.484 1 97.06 397 VAL B N 1
ATOM 6504 C CA . VAL B 1 397 ? -1.692 21.594 -17.672 1 97.06 397 VAL B CA 1
ATOM 6505 C C . VAL B 1 397 ? -0.72 22.047 -16.594 1 97.06 397 VAL B C 1
ATOM 6507 O O . VAL B 1 397 ? 0.377 21.5 -16.453 1 97.06 397 VAL B O 1
ATOM 6510 N N . THR B 1 398 ? -1.127 23.125 -15.867 1 95.44 398 THR B N 1
ATOM 6511 C CA . THR B 1 398 ? -0.336 23.578 -14.727 1 95.44 398 THR B CA 1
ATOM 6512 C C . THR B 1 398 ? -0.46 22.609 -13.562 1 95.44 398 THR B C 1
ATOM 6514 O O . THR B 1 398 ? -1.325 21.734 -13.57 1 95.44 398 THR B O 1
ATOM 6517 N N . GLU B 1 399 ? 0.425 22.75 -12.578 1 95.31 399 GLU B N 1
ATOM 6518 C CA . GLU B 1 399 ? 0.429 21.875 -11.406 1 95.31 399 GLU B CA 1
ATOM 6519 C C . GLU B 1 399 ? -0.912 21.922 -10.68 1 95.31 399 GLU B C 1
ATOM 6521 O O . GLU B 1 399 ? -1.436 20.875 -10.273 1 95.31 399 GLU B O 1
ATOM 6526 N N . ASP B 1 400 ? -1.474 23.094 -10.523 1 95.19 400 ASP B N 1
ATOM 6527 C CA . ASP B 1 400 ? -2.74 23.25 -9.812 1 95.19 400 ASP B CA 1
ATOM 6528 C C . ASP B 1 400 ? -3.879 22.562 -10.57 1 95.19 400 ASP B C 1
ATOM 6530 O O . ASP B 1 400 ? -4.746 21.938 -9.953 1 95.19 400 ASP B O 1
ATOM 6534 N N . GLU B 1 401 ? -3.854 22.688 -11.852 1 96.38 401 GLU B N 1
ATOM 6535 C CA . GLU B 1 401 ? -4.883 22.062 -12.68 1 96.38 401 GLU B CA 1
ATOM 6536 C C . GLU B 1 401 ? -4.73 20.547 -12.68 1 96.38 401 GLU B C 1
ATOM 6538 O O . GLU B 1 401 ? -5.727 19.812 -12.734 1 96.38 401 GLU B O 1
ATOM 6543 N N . ALA B 1 402 ? -3.496 20.156 -12.703 1 97.5 402 ALA B N 1
ATOM 6544 C CA . ALA B 1 402 ? -3.232 18.719 -12.633 1 97.5 402 ALA B CA 1
ATOM 6545 C C . ALA B 1 402 ? -3.82 18.125 -11.359 1 97.5 402 ALA B C 1
ATOM 6547 O O . ALA B 1 402 ? -4.48 17.078 -11.406 1 97.5 402 ALA B O 1
ATOM 6548 N N . LEU B 1 403 ? -3.592 18.797 -10.258 1 97.81 403 LEU B N 1
ATOM 6549 C CA . LEU B 1 403 ? -4.082 18.328 -8.969 1 97.81 403 LEU B CA 1
ATOM 6550 C C . LEU B 1 403 ? -5.605 18.344 -8.922 1 97.81 403 LEU B C 1
ATOM 6552 O O . LEU B 1 403 ? -6.234 17.391 -8.484 1 97.81 403 LEU B O 1
ATOM 6556 N N . ARG B 1 404 ? -6.207 19.391 -9.391 1 96.88 404 ARG B N 1
ATOM 6557 C CA . ARG B 1 404 ? -7.66 19.5 -9.43 1 96.88 404 ARG B CA 1
ATOM 6558 C C . ARG B 1 404 ? -8.273 18.422 -10.312 1 96.88 404 ARG B C 1
ATOM 6560 O O . ARG B 1 404 ? -9.273 17.812 -9.945 1 96.88 404 ARG B O 1
ATOM 6567 N N . GLY B 1 405 ? -7.688 18.297 -11.469 1 96.38 405 GLY B N 1
ATOM 6568 C CA . GLY B 1 405 ? -8.164 17.266 -12.383 1 96.38 405 GLY B CA 1
ATOM 6569 C C . GLY B 1 405 ? -8.078 15.875 -11.805 1 96.38 405 GLY B C 1
ATOM 6570 O O . GLY B 1 405 ? -8.977 15.055 -12 1 96.38 405 GLY B O 1
ATOM 6571 N N . MET B 1 406 ? -7.004 15.602 -11.133 1 97.25 406 MET B N 1
ATOM 6572 C CA . MET B 1 406 ? -6.832 14.297 -10.5 1 97.25 406 MET B CA 1
ATOM 6573 C C . MET B 1 406 ? -7.926 14.039 -9.477 1 97.25 406 MET B C 1
ATOM 6575 O O . MET B 1 406 ? -8.508 12.953 -9.438 1 97.25 406 MET B O 1
ATOM 6579 N N . ILE B 1 407 ? -8.258 15.008 -8.602 1 97.31 407 ILE B N 1
ATOM 6580 C CA . ILE B 1 407 ? -9.305 14.852 -7.594 1 97.31 407 ILE B CA 1
ATOM 6581 C C . ILE B 1 407 ? -10.648 14.602 -8.273 1 97.31 407 ILE B C 1
ATOM 6583 O O . ILE B 1 407 ? -11.383 13.688 -7.891 1 97.31 407 ILE B O 1
ATOM 6587 N N . ALA B 1 408 ? -10.914 15.32 -9.328 1 95.69 408 ALA B N 1
ATOM 6588 C CA . ALA B 1 408 ? -12.219 15.266 -9.984 1 95.69 408 ALA B CA 1
ATOM 6589 C C . ALA B 1 408 ? -12.375 13.984 -10.789 1 95.69 408 ALA B C 1
ATOM 6591 O O . ALA B 1 408 ? -13.398 13.297 -10.688 1 95.69 408 ALA B O 1
ATOM 6592 N N . SER B 1 409 ? -11.383 13.641 -11.531 1 94.38 409 SER B N 1
ATOM 6593 C CA . SER B 1 409 ? -11.547 12.594 -12.539 1 94.38 409 SER B CA 1
ATOM 6594 C C . SER B 1 409 ? -10.992 11.258 -12.047 1 94.38 409 SER B C 1
ATOM 6596 O O . SER B 1 409 ? -11.539 10.203 -12.367 1 94.38 409 SER B O 1
ATOM 6598 N N . GLU B 1 410 ? -9.961 11.32 -11.336 1 95.25 410 GLU B N 1
ATOM 6599 C CA . GLU B 1 410 ? -9.266 10.07 -11.047 1 95.25 410 GLU B CA 1
ATOM 6600 C C . GLU B 1 410 ? -9.492 9.625 -9.602 1 95.25 410 GLU B C 1
ATOM 6602 O O . GLU B 1 410 ? -9.219 8.477 -9.25 1 95.25 410 GLU B O 1
ATOM 6607 N N . PHE B 1 411 ? -9.969 10.516 -8.797 1 96.94 411 PHE B N 1
ATOM 6608 C CA . PHE B 1 411 ? -10.414 10.125 -7.465 1 96.94 411 PHE B CA 1
ATOM 6609 C C . PHE B 1 411 ? -11.93 9.992 -7.422 1 96.94 411 PHE B C 1
ATOM 6611 O O . PHE B 1 411 ? -12.469 8.883 -7.449 1 96.94 411 PHE B O 1
ATOM 6618 N N . MET B 1 412 ? -12.609 11.117 -7.602 1 95.62 412 MET B N 1
ATOM 6619 C CA . MET B 1 412 ? -14.07 11.109 -7.531 1 95.62 412 MET B CA 1
ATOM 6620 C C . MET B 1 412 ? -14.664 10.32 -8.688 1 95.62 412 MET B C 1
ATOM 6622 O O . MET B 1 412 ? -15.711 9.688 -8.539 1 95.62 412 MET B O 1
ATOM 6626 N N . GLY B 1 413 ? -14.016 10.375 -9.797 1 93.75 413 GLY B N 1
ATOM 6627 C CA . GLY B 1 413 ? -14.516 9.695 -10.984 1 93.75 413 GLY B CA 1
ATOM 6628 C C . GLY B 1 413 ? -14.039 8.266 -11.094 1 93.75 413 GLY B C 1
ATOM 6629 O O . GLY B 1 413 ? -14.445 7.539 -12.008 1 93.75 413 GLY B O 1
ATOM 6630 N N . HIS B 1 414 ? -13.188 7.805 -10.266 1 94.75 414 HIS B N 1
ATOM 6631 C CA . HIS B 1 414 ? -12.695 6.434 -10.297 1 94.75 414 HIS B CA 1
ATOM 6632 C C . HIS B 1 414 ? -13.836 5.434 -10.164 1 94.75 414 HIS B C 1
ATOM 6634 O O . HIS B 1 414 ? -14.695 5.57 -9.297 1 94.75 414 HIS B O 1
ATOM 6640 N N . PRO B 1 415 ? -13.852 4.352 -10.945 1 93.31 415 PRO B N 1
ATOM 6641 C CA . PRO B 1 415 ? -14.953 3.389 -10.922 1 93.31 415 PRO B CA 1
ATOM 6642 C C . PRO B 1 415 ? -15.18 2.777 -9.539 1 93.31 415 PRO B C 1
ATOM 6644 O O . PRO B 1 415 ? -16.328 2.518 -9.156 1 93.31 415 PRO B O 1
ATOM 6647 N N . GLY B 1 416 ? -14.117 2.566 -8.812 1 94.12 416 GLY B N 1
ATOM 6648 C CA . GLY B 1 416 ? -14.219 1.967 -7.492 1 94.12 416 GLY B CA 1
ATOM 6649 C C . GLY B 1 416 ? -14.68 2.941 -6.426 1 94.12 416 GLY B C 1
ATOM 6650 O O . GLY B 1 416 ? -15 2.539 -5.309 1 94.12 416 GLY B O 1
ATOM 6651 N N . VAL B 1 417 ? -14.672 4.207 -6.691 1 94.88 417 VAL B N 1
ATOM 6652 C CA . VAL B 1 417 ? -15.039 5.238 -5.723 1 94.88 417 VAL B CA 1
ATOM 6653 C C . VAL B 1 417 ? -16.422 5.781 -6.047 1 94.88 417 VAL B C 1
ATOM 6655 O O . VAL B 1 417 ? -17.266 5.949 -5.152 1 94.88 417 VAL B O 1
ATOM 6658 N N . LYS B 1 418 ? -16.75 6.02 -7.289 1 92.19 418 LYS B N 1
ATOM 6659 C CA . LYS B 1 418 ? -17.953 6.703 -7.75 1 92.19 418 LYS B CA 1
ATOM 6660 C C . LYS B 1 418 ? -19.219 5.969 -7.297 1 92.19 418 LYS B C 1
ATOM 6662 O O . LYS B 1 418 ? -20.203 6.598 -6.91 1 92.19 418 LYS B O 1
ATOM 6667 N N . ASP B 1 419 ? -19.234 4.688 -7.242 1 85.56 419 ASP B N 1
ATOM 6668 C CA . ASP B 1 419 ? -20.438 3.932 -6.93 1 85.56 419 ASP B CA 1
ATOM 6669 C C . ASP B 1 419 ? -20.391 3.381 -5.508 1 85.56 419 ASP B C 1
ATOM 6671 O O . ASP B 1 419 ? -21.156 2.482 -5.156 1 85.56 419 ASP B O 1
ATOM 6675 N N . SER B 1 420 ? -19.516 3.945 -4.727 1 89.94 420 SER B N 1
ATOM 6676 C CA . SER B 1 420 ? -19.438 3.51 -3.336 1 89.94 420 SER B CA 1
ATOM 6677 C C . SER B 1 420 ? -20.531 4.156 -2.49 1 89.94 420 SER B C 1
ATOM 6679 O O . SER B 1 420 ? -21 5.25 -2.805 1 89.94 420 SER B O 1
ATOM 6681 N N . HIS B 1 421 ? -20.938 3.496 -1.449 1 88.31 421 HIS B N 1
ATOM 6682 C CA . HIS B 1 421 ? -21.938 4.016 -0.522 1 88.31 421 HIS B CA 1
ATOM 6683 C C . HIS B 1 421 ? -21.328 5.051 0.418 1 88.31 421 HIS B C 1
ATOM 6685 O O . HIS B 1 421 ? -22.047 5.828 1.044 1 88.31 421 HIS B O 1
ATOM 6691 N N . CYS B 1 422 ? -20.031 4.992 0.552 1 88.31 422 CYS B N 1
ATOM 6692 C CA . CYS B 1 422 ? -19.328 5.977 1.371 1 88.31 422 CYS B CA 1
ATOM 6693 C C . CYS B 1 422 ? -18.938 7.191 0.541 1 88.31 422 CYS B C 1
ATOM 6695 O O . CYS B 1 422 ? -18.5 7.051 -0.604 1 88.31 422 CYS B O 1
ATOM 6697 N N . ARG B 1 423 ? -19.125 8.312 1.116 1 86.44 423 ARG B N 1
ATOM 6698 C CA . ARG B 1 423 ? -18.766 9.531 0.405 1 86.44 423 ARG B CA 1
ATOM 6699 C C . ARG B 1 423 ? -17.25 9.641 0.229 1 86.44 423 ARG B C 1
ATOM 6701 O O . ARG B 1 423 ? -16.5 9.406 1.173 1 86.44 423 ARG B O 1
ATOM 6708 N N . GLY B 1 424 ? -16.859 10.039 -0.966 1 90.62 424 GLY B N 1
ATOM 6709 C CA . GLY B 1 424 ? -15.438 10.266 -1.227 1 90.62 424 GLY B CA 1
ATOM 6710 C C . GLY B 1 424 ? -14.953 11.617 -0.747 1 90.62 424 GLY B C 1
ATOM 6711 O O . GLY B 1 424 ? -15.453 12.656 -1.184 1 90.62 424 GLY B O 1
ATOM 6712 N N . ALA B 1 425 ? -14.055 11.688 0.159 1 93 425 ALA B N 1
ATOM 6713 C CA . ALA B 1 425 ? -13.43 12.898 0.668 1 93 425 ALA B CA 1
ATOM 6714 C C . ALA B 1 425 ? -11.906 12.805 0.579 1 93 425 ALA B C 1
ATOM 6716 O O . ALA B 1 425 ? -11.328 11.758 0.853 1 93 425 ALA B O 1
ATOM 6717 N N . ILE B 1 426 ? -11.32 13.953 0.143 1 96.44 426 ILE B N 1
ATOM 6718 C CA . ILE B 1 426 ? -9.867 13.922 0.043 1 96.44 426 ILE B CA 1
ATOM 6719 C C . ILE B 1 426 ? -9.305 15.336 0.153 1 96.44 426 ILE B C 1
ATOM 6721 O O . ILE B 1 426 ? -9.969 16.297 -0.22 1 96.44 426 ILE B O 1
ATOM 6725 N N . GLY B 1 427 ? -8.234 15.484 0.786 1 97.31 427 GLY B N 1
ATOM 6726 C CA . GLY B 1 427 ? -7.297 16.594 0.722 1 97.31 427 GLY B CA 1
ATOM 6727 C C . GLY B 1 427 ? -5.895 16.172 0.331 1 97.31 427 GLY B C 1
ATOM 6728 O O . GLY B 1 427 ? -5.398 15.141 0.798 1 97.31 427 GLY B O 1
ATOM 6729 N N . ILE B 1 428 ? -5.285 16.906 -0.588 1 98.25 428 ILE B N 1
ATOM 6730 C CA . ILE B 1 428 ? -3.951 16.562 -1.064 1 98.25 428 ILE B CA 1
ATOM 6731 C C . ILE B 1 428 ? -3.033 17.781 -0.963 1 98.25 428 ILE B C 1
ATOM 6733 O O . ILE B 1 428 ? -3.432 18.891 -1.299 1 98.25 428 ILE B O 1
ATOM 6737 N N . MET B 1 429 ? -1.898 17.594 -0.467 1 98.44 429 MET B N 1
ATOM 6738 C CA . MET B 1 429 ? -0.793 18.547 -0.529 1 98.44 429 MET B CA 1
ATOM 6739 C C . MET B 1 429 ? 0.354 18 -1.368 1 98.44 429 MET B C 1
ATOM 6741 O O . MET B 1 429 ? 0.861 16.906 -1.093 1 98.44 429 MET B O 1
ATOM 6745 N N . ALA B 1 430 ? 0.742 18.703 -2.385 1 98.81 430 ALA B N 1
ATOM 6746 C CA . ALA B 1 430 ? 1.801 18.297 -3.305 1 98.81 430 ALA B CA 1
ATOM 6747 C C . ALA B 1 430 ? 2.887 19.359 -3.398 1 98.81 430 ALA B C 1
ATOM 6749 O O . ALA B 1 430 ? 2.59 20.562 -3.414 1 98.81 430 ALA B O 1
ATOM 6750 N N . VAL B 1 431 ? 4.117 18.938 -3.416 1 98.69 431 VAL B N 1
ATOM 6751 C CA . VAL B 1 431 ? 5.254 19.844 -3.584 1 98.69 431 VAL B CA 1
ATOM 6752 C C . VAL B 1 431 ? 6.121 19.359 -4.746 1 98.69 431 VAL B C 1
ATOM 6754 O O . VAL B 1 431 ? 6.543 18.203 -4.785 1 98.69 431 VAL B O 1
ATOM 6757 N N . LYS B 1 432 ? 6.32 20.219 -5.641 1 98.06 432 LYS B N 1
ATOM 6758 C CA . LYS B 1 432 ? 7.211 19.984 -6.773 1 98.06 432 LYS B CA 1
ATOM 6759 C C . LYS B 1 432 ? 8.492 20.797 -6.645 1 98.06 432 LYS B C 1
ATOM 6761 O O . LYS B 1 432 ? 8.445 22.016 -6.449 1 98.06 432 LYS B O 1
ATOM 6766 N N . LYS B 1 433 ? 9.602 20.141 -6.703 1 97.12 433 LYS B N 1
ATOM 6767 C CA . LYS B 1 433 ? 10.914 20.781 -6.664 1 97.12 433 LYS B CA 1
ATOM 6768 C C . LYS B 1 433 ? 11.641 20.625 -7.996 1 97.12 433 LYS B C 1
ATOM 6770 O O . LYS B 1 433 ? 11.711 19.531 -8.555 1 97.12 433 LYS B O 1
ATOM 6775 N N . THR B 1 434 ? 12.086 21.672 -8.555 1 94.31 434 THR B N 1
ATOM 6776 C CA . THR B 1 434 ? 12.945 21.719 -9.734 1 94.31 434 THR B CA 1
ATOM 6777 C C . THR B 1 434 ? 14.18 22.578 -9.484 1 94.31 434 THR B C 1
ATOM 6779 O O . THR B 1 434 ? 14.359 23.109 -8.383 1 94.31 434 THR B O 1
ATOM 6782 N N . VAL B 1 435 ? 14.992 22.688 -10.484 1 91.44 435 VAL B N 1
ATOM 6783 C CA . VAL B 1 435 ? 16.172 23.547 -10.375 1 91.44 435 VAL B CA 1
ATOM 6784 C C . VAL B 1 435 ? 15.75 25 -10.18 1 91.44 435 VAL B C 1
ATOM 6786 O O . VAL B 1 435 ? 16.5 25.797 -9.633 1 91.44 435 VAL B O 1
ATOM 6789 N N . ASP B 1 436 ? 14.484 25.266 -10.578 1 90.12 436 ASP B N 1
ATOM 6790 C CA . ASP B 1 436 ? 14.016 26.641 -10.547 1 90.12 436 ASP B CA 1
ATOM 6791 C C . ASP B 1 436 ? 13.43 27 -9.188 1 90.12 436 ASP B C 1
ATOM 6793 O O . ASP B 1 436 ? 13.266 28.172 -8.859 1 90.12 436 ASP B O 1
ATOM 6797 N N . GLY B 1 437 ? 13.062 25.969 -8.453 1 93.25 437 GLY B N 1
ATOM 6798 C CA . GLY B 1 437 ? 12.508 26.281 -7.145 1 93.25 437 GLY B CA 1
ATOM 6799 C C . GLY B 1 437 ? 11.586 25.188 -6.625 1 93.25 437 GLY B C 1
ATOM 6800 O O . GLY B 1 437 ? 11.672 24.031 -7.062 1 93.25 437 GLY B O 1
ATOM 6801 N N . VAL B 1 438 ? 10.852 25.609 -5.551 1 96.19 438 VAL B N 1
ATOM 6802 C CA . VAL B 1 438 ? 9.938 24.688 -4.871 1 96.19 438 VAL B CA 1
ATOM 6803 C C . VAL B 1 438 ? 8.508 25.219 -4.977 1 96.19 438 VAL B C 1
ATOM 6805 O O . VAL B 1 438 ? 8.242 26.375 -4.652 1 96.19 438 VAL B O 1
ATOM 6808 N N . TYR B 1 439 ? 7.59 24.359 -5.414 1 95.31 439 TYR B N 1
ATOM 6809 C CA . TYR B 1 439 ? 6.211 24.75 -5.668 1 95.31 439 TYR B CA 1
ATOM 6810 C C . TYR B 1 439 ? 5.238 23.922 -4.852 1 95.31 439 TYR B C 1
ATOM 6812 O O . TYR B 1 439 ? 5.207 22.688 -4.98 1 95.31 439 TYR B O 1
ATOM 6820 N N . LEU B 1 440 ? 4.438 24.594 -4.051 1 97.19 440 LEU B N 1
ATOM 6821 C CA . LEU B 1 440 ? 3.377 23.953 -3.283 1 97.19 440 LEU B CA 1
ATOM 6822 C C . LEU B 1 440 ? 2.039 24.062 -4.008 1 97.19 440 LEU B C 1
ATOM 6824 O O . LEU B 1 440 ? 1.659 25.156 -4.449 1 97.19 440 LEU B O 1
ATOM 6828 N N . CYS B 1 441 ? 1.286 23.016 -4.145 1 97.19 441 CYS B N 1
ATOM 6829 C CA . CYS B 1 441 ? -0.114 23 -4.555 1 97.19 441 CYS B CA 1
ATOM 6830 C C . CYS B 1 441 ? -0.936 22.078 -3.662 1 97.19 441 CYS B C 1
ATOM 6832 O O . CYS B 1 441 ? -0.453 21.031 -3.24 1 97.19 441 CYS B O 1
ATOM 6834 N N . PHE B 1 442 ? -2.145 22.578 -3.311 1 97.75 442 PHE B N 1
ATOM 6835 C CA . PHE B 1 442 ? -3.029 21.719 -2.523 1 97.75 442 PHE B CA 1
ATOM 6836 C C . PHE B 1 442 ? -4.465 21.828 -3.018 1 97.75 442 PHE B C 1
ATOM 6838 O O . PHE B 1 442 ? -4.816 22.781 -3.719 1 97.75 442 PHE B O 1
ATOM 6845 N N . GLY B 1 443 ? -5.234 20.859 -2.781 1 97.19 443 GLY B N 1
ATOM 6846 C CA . GLY B 1 443 ? -6.656 20.812 -3.088 1 97.19 443 GLY B CA 1
ATOM 6847 C C . GLY B 1 443 ? -7.418 19.828 -2.207 1 97.19 443 GLY B C 1
ATOM 6848 O O . GLY B 1 443 ? -6.832 18.906 -1.655 1 97.19 443 GLY B O 1
ATOM 6849 N N . HIS B 1 444 ? -8.75 20.141 -1.998 1 96.19 444 HIS B N 1
ATOM 6850 C CA . HIS B 1 444 ? -9.594 19.25 -1.192 1 96.19 444 HIS B CA 1
ATOM 6851 C C . HIS B 1 444 ? -11.062 19.422 -1.544 1 96.19 444 HIS B C 1
ATOM 6853 O O . HIS B 1 444 ? -11.477 20.484 -2.014 1 96.19 444 HIS B O 1
ATOM 6859 N N . ASN B 1 445 ? -11.844 18.391 -1.341 1 94.44 445 ASN B N 1
ATOM 6860 C CA . ASN B 1 445 ? -13.297 18.484 -1.504 1 94.44 445 ASN B CA 1
ATOM 6861 C C . ASN B 1 445 ? -14.016 18.375 -0.165 1 94.44 445 ASN B C 1
ATOM 6863 O O . ASN B 1 445 ? -15.219 18.109 -0.124 1 94.44 445 ASN B O 1
ATOM 6867 N N . THR B 1 446 ? -13.242 18.406 0.901 1 93.25 446 THR B N 1
ATOM 6868 C CA . THR B 1 446 ? -13.789 18.422 2.256 1 93.25 446 THR B CA 1
ATOM 6869 C C . THR B 1 446 ? -14.18 19.844 2.672 1 93.25 446 THR B C 1
ATOM 6871 O O . THR B 1 446 ? -13.906 20.797 1.949 1 93.25 446 THR B O 1
ATOM 6874 N N . ASP B 1 447 ? -14.773 19.984 3.844 1 92.31 447 ASP B N 1
ATOM 6875 C CA . ASP B 1 447 ? -15.219 21.281 4.324 1 92.31 447 ASP B CA 1
ATOM 6876 C C . ASP B 1 447 ? -14.031 22.203 4.586 1 92.31 447 ASP B C 1
ATOM 6878 O O . ASP B 1 447 ? -14.094 23.406 4.312 1 92.31 447 ASP B O 1
ATOM 6882 N N . SER B 1 448 ? -13 21.625 5.145 1 93.38 448 SER B N 1
ATOM 6883 C CA . SER B 1 448 ? -11.828 22.438 5.453 1 93.38 448 SER B CA 1
ATOM 6884 C C . SER B 1 448 ? -10.547 21.625 5.375 1 93.38 448 SER B C 1
ATOM 6886 O O . SER B 1 448 ? -10.586 20.391 5.406 1 93.38 448 SER B O 1
ATOM 6888 N N . PHE B 1 449 ? -9.461 22.312 5.176 1 94.56 449 PHE B N 1
ATOM 6889 C CA . PHE B 1 449 ? -8.109 21.781 5.105 1 94.56 449 PHE B CA 1
ATOM 6890 C C . PHE B 1 449 ? -7.102 22.766 5.691 1 94.56 449 PHE B C 1
ATOM 6892 O O . PHE B 1 449 ? -6.953 23.875 5.191 1 94.56 449 PHE B O 1
ATOM 6899 N N . ALA B 1 450 ? -6.395 22.375 6.789 1 95.75 450 ALA B N 1
ATOM 6900 C CA . ALA B 1 450 ? -5.465 23.266 7.488 1 95.75 450 ALA B CA 1
ATOM 6901 C C . ALA B 1 450 ? -4.031 23.031 7.027 1 95.75 450 ALA B C 1
ATOM 6903 O O . ALA B 1 450 ? -3.529 21.906 7.074 1 95.75 450 ALA B O 1
ATOM 6904 N N . LEU B 1 451 ? -3.344 24.078 6.633 1 96.75 451 LEU B N 1
ATOM 6905 C CA . LEU B 1 451 ? -1.989 23.969 6.105 1 96.75 451 LEU B CA 1
ATOM 6906 C C . LEU B 1 451 ? -1.1 25.078 6.629 1 96.75 451 LEU B C 1
ATOM 6908 O O . LEU B 1 451 ? -1.588 26.172 6.957 1 96.75 451 LEU B O 1
ATOM 6912 N N . ALA B 1 452 ? 0.168 24.797 6.703 1 97.94 452 ALA B N 1
ATOM 6913 C CA . ALA B 1 452 ? 1.191 25.797 6.98 1 97.94 452 ALA B CA 1
ATOM 6914 C C . ALA B 1 452 ? 2.479 25.5 6.219 1 97.94 452 ALA B C 1
ATOM 6916 O O . ALA B 1 452 ? 2.752 24.344 5.883 1 97.94 452 ALA B O 1
ATOM 6917 N N . SER B 1 453 ? 3.213 26.469 5.902 1 97.75 453 SER B N 1
ATOM 6918 C CA . SER B 1 453 ? 4.496 26.328 5.223 1 97.75 453 SER B CA 1
ATOM 6919 C C . SER B 1 453 ? 5.484 27.406 5.684 1 97.75 453 SER B C 1
ATOM 6921 O O . SER B 1 453 ? 5.082 28.453 6.184 1 97.75 453 SER B O 1
ATOM 6923 N N . MET B 1 454 ? 6.719 27.094 5.555 1 97.56 454 MET B N 1
ATOM 6924 C CA . MET B 1 454 ? 7.801 28.016 5.887 1 97.56 454 MET B CA 1
ATOM 6925 C C . MET B 1 454 ? 9.078 27.656 5.133 1 97.56 454 MET B C 1
ATOM 6927 O O . MET B 1 454 ? 9.414 26.484 5.008 1 97.56 454 MET B O 1
ATOM 6931 N N . SER B 1 455 ? 9.703 28.594 4.617 1 95.5 455 SER B N 1
ATOM 6932 C CA . SER B 1 455 ? 11 28.406 3.965 1 95.5 455 SER B CA 1
ATOM 6933 C C . SER B 1 455 ? 12.125 29.047 4.766 1 95.5 455 SER B C 1
ATOM 6935 O O . SER B 1 455 ? 11.875 29.781 5.723 1 95.5 455 SER B O 1
ATOM 6937 N N . SER B 1 456 ? 13.328 28.766 4.371 1 92.88 456 SER B N 1
ATOM 6938 C CA . SER B 1 456 ? 14.5 29.344 5.016 1 92.88 456 SER B CA 1
ATOM 6939 C C . SER B 1 456 ? 14.555 30.859 4.812 1 92.88 456 SER B C 1
ATOM 6941 O O . SER B 1 456 ? 15.242 31.562 5.547 1 92.88 456 SER B O 1
ATOM 6943 N N . GLU B 1 457 ? 13.766 31.344 3.908 1 91.12 457 GLU B N 1
ATOM 6944 C CA . GLU B 1 457 ? 13.758 32.781 3.594 1 91.12 457 GLU B CA 1
ATOM 6945 C C . GLU B 1 457 ? 12.625 33.5 4.309 1 91.12 457 GLU B C 1
ATOM 6947 O O . GLU B 1 457 ? 12.594 34.719 4.352 1 91.12 457 GLU B O 1
ATOM 6952 N N . ASP B 1 458 ? 11.82 32.75 4.875 1 92.62 458 ASP B N 1
ATOM 6953 C CA . ASP B 1 458 ? 10.664 33.344 5.543 1 92.62 458 ASP B CA 1
ATOM 6954 C C . ASP B 1 458 ? 11.008 33.75 6.973 1 92.62 458 ASP B C 1
ATOM 6956 O O . ASP B 1 458 ? 11.789 33.094 7.648 1 92.62 458 ASP B O 1
ATOM 6960 N N . LYS B 1 459 ? 10.383 34.844 7.387 1 93.44 459 LYS B N 1
ATOM 6961 C CA . LYS B 1 459 ? 10.531 35.25 8.773 1 93.44 459 LYS B CA 1
ATOM 6962 C C . LYS B 1 459 ? 9.539 34.531 9.68 1 93.44 459 LYS B C 1
ATOM 6964 O O . LYS B 1 459 ? 9.828 34.281 10.852 1 93.44 459 LYS B O 1
ATOM 6969 N N . LYS B 1 460 ? 8.445 34.312 9.164 1 95.69 460 LYS B N 1
ATOM 6970 C CA . LYS B 1 460 ? 7.387 33.625 9.891 1 95.69 460 LYS B CA 1
ATOM 6971 C C . LYS B 1 460 ? 6.684 32.594 9 1 95.69 460 LYS B C 1
ATOM 6973 O O . LYS B 1 460 ? 6.719 32.719 7.77 1 95.69 460 LYS B O 1
ATOM 6978 N N . PRO B 1 461 ? 6.086 31.641 9.672 1 97.06 461 PRO B N 1
ATOM 6979 C CA . PRO B 1 461 ? 5.32 30.688 8.867 1 97.06 461 PRO B CA 1
ATOM 6980 C C . PRO B 1 461 ? 4.059 31.297 8.266 1 97.06 461 PRO B C 1
ATOM 6982 O O . PRO B 1 461 ? 3.523 32.281 8.812 1 97.06 461 PRO B O 1
ATOM 6985 N N . VAL B 1 462 ? 3.645 30.766 7.16 1 96 462 VAL B N 1
ATOM 6986 C CA . VAL B 1 462 ? 2.371 31.109 6.543 1 96 462 VAL B CA 1
ATOM 6987 C C . VAL B 1 462 ? 1.381 29.969 6.703 1 96 462 VAL B C 1
ATOM 6989 O O . VAL B 1 462 ? 1.717 28.812 6.441 1 96 462 VAL B O 1
ATOM 6992 N N . SER B 1 463 ? 0.207 30.281 7.234 1 96.06 463 SER B N 1
ATOM 6993 C CA . SER B 1 463 ? -0.793 29.234 7.438 1 96.06 463 SER B CA 1
ATOM 6994 C C . SER B 1 463 ? -2.125 29.625 6.801 1 96.06 463 SER B C 1
ATOM 6996 O O . SER B 1 463 ? -2.393 30.797 6.566 1 96.06 463 SER B O 1
ATOM 6998 N N . VAL B 1 464 ? -2.93 28.609 6.418 1 94.5 464 VAL B N 1
ATOM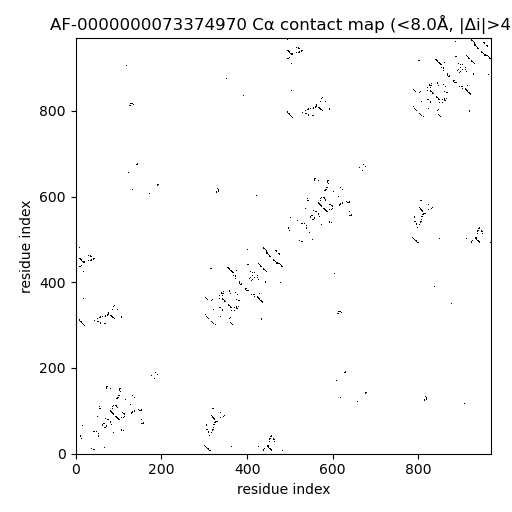 6999 C CA . VAL B 1 464 ? -4.23 28.844 5.797 1 94.5 464 VAL B CA 1
ATOM 7000 C C . VAL B 1 464 ? -5.203 27.75 6.203 1 94.5 464 VAL B C 1
ATOM 7002 O O . VAL B 1 464 ? -4.82 26.578 6.285 1 94.5 464 VAL B O 1
ATOM 7005 N N . MET B 1 465 ? -6.395 28.172 6.633 1 94.75 465 MET B N 1
ATOM 7006 C CA . MET B 1 465 ? -7.543 27.266 6.703 1 94.75 465 MET B CA 1
ATOM 7007 C C . MET B 1 465 ? -8.367 27.344 5.422 1 94.75 465 MET B C 1
ATOM 7009 O O . MET B 1 465 ? -9.227 28.203 5.277 1 94.75 465 MET B O 1
ATOM 7013 N N . SER B 1 466 ? -8.117 26.359 4.539 1 93.44 466 SER B N 1
ATOM 7014 C CA . SER B 1 466 ? -8.875 26.344 3.289 1 93.44 466 SER B CA 1
ATOM 7015 C C . SER B 1 466 ? -10.258 25.75 3.494 1 93.44 466 SER B C 1
ATOM 7017 O O . SER B 1 466 ? -10.398 24.672 4.086 1 93.44 466 SER B O 1
ATOM 7019 N N . ARG B 1 467 ? -11.289 26.438 3.086 1 92.75 467 ARG B N 1
ATOM 7020 C CA . ARG B 1 467 ? -12.656 25.969 3.234 1 92.75 467 ARG B CA 1
ATOM 7021 C C . ARG B 1 467 ? -13.359 25.891 1.883 1 92.75 467 ARG B C 1
ATOM 7023 O O . ARG B 1 467 ? -13.156 26.75 1.022 1 92.75 467 ARG B O 1
ATOM 7030 N N . SER B 1 468 ? -14.07 24.844 1.772 1 87.44 468 SER B N 1
ATOM 7031 C CA . SER B 1 468 ? -14.836 24.656 0.546 1 87.44 468 SER B CA 1
ATOM 7032 C C . SER B 1 468 ? -16.234 25.266 0.675 1 87.44 468 SER B C 1
ATOM 7034 O O . SER B 1 468 ? -16.656 25.641 1.77 1 87.44 468 SER B O 1
ATOM 7036 N N . ASN B 1 469 ? -16.891 25.375 -0.492 1 80.62 469 ASN B N 1
ATOM 7037 C CA . ASN B 1 469 ? -18.25 25.891 -0.521 1 80.62 469 ASN B CA 1
ATOM 7038 C C . ASN B 1 469 ? -19.281 24.781 -0.252 1 80.62 469 ASN B C 1
ATOM 7040 O O . ASN B 1 469 ? -20.469 24.969 -0.506 1 80.62 469 ASN B O 1
ATOM 7044 N N . GLY B 1 470 ? -18.828 23.812 0.15 1 74.19 470 GLY B N 1
ATOM 7045 C CA . GLY B 1 470 ? -19.719 22.703 0.494 1 74.19 470 GLY B CA 1
ATOM 7046 C C . GLY B 1 470 ? -20.109 21.859 -0.701 1 74.19 470 GLY B C 1
ATOM 7047 O O . GLY B 1 470 ? -19.672 22.109 -1.822 1 74.19 470 GLY B O 1
ATOM 7048 N N . ASN B 1 471 ? -20.781 20.75 -0.524 1 70.69 471 ASN B N 1
ATOM 7049 C CA . ASN B 1 471 ? -21.359 19.859 -1.519 1 70.69 471 ASN B CA 1
ATOM 7050 C C . ASN B 1 471 ? -20.297 19.234 -2.408 1 70.69 471 ASN B C 1
ATOM 7052 O O . ASN B 1 471 ? -20.469 19.141 -3.625 1 70.69 471 ASN B O 1
ATOM 7056 N N . GLY B 1 472 ? -19.203 19.094 -1.895 1 72.31 472 GLY B N 1
ATOM 7057 C CA . GLY B 1 472 ? -18.203 18.359 -2.65 1 72.31 472 GLY B CA 1
ATOM 7058 C C . GLY B 1 472 ? -17.391 19.234 -3.578 1 72.31 472 GLY B C 1
ATOM 7059 O O . GLY B 1 472 ? -16.578 18.734 -4.363 1 72.31 472 GLY B O 1
ATOM 7060 N N . SER B 1 473 ? -17.469 20.469 -3.49 1 83.31 473 SER B N 1
ATOM 7061 C CA . SER B 1 473 ? -16.672 21.375 -4.309 1 83.31 473 SER B CA 1
ATOM 7062 C C . SER B 1 473 ? -15.195 21.297 -3.943 1 83.31 473 SER B C 1
ATOM 7064 O O . SER B 1 473 ? -14.852 21.031 -2.789 1 83.31 473 SER B O 1
ATOM 7066 N N . ILE B 1 474 ? -14.43 21.469 -4.961 1 88.25 474 ILE B N 1
ATOM 7067 C CA . ILE B 1 474 ? -12.992 21.359 -4.746 1 88.25 474 ILE B CA 1
ATOM 7068 C C . ILE B 1 474 ? -12.398 22.734 -4.473 1 88.25 474 ILE B C 1
ATOM 7070 O O . ILE B 1 474 ? -12.531 23.641 -5.297 1 88.25 474 ILE B O 1
ATOM 7074 N N . ALA B 1 475 ? -11.789 22.906 -3.336 1 89.5 475 ALA B N 1
ATOM 7075 C CA . ALA B 1 475 ? -10.992 24.094 -3.014 1 89.5 475 ALA B CA 1
ATOM 7076 C C . ALA B 1 475 ? -9.508 23.828 -3.258 1 89.5 475 ALA B C 1
ATOM 7078 O O . ALA B 1 475 ? -9.031 22.703 -3.092 1 89.5 475 ALA B O 1
ATOM 7079 N N . GLN B 1 476 ? -8.828 24.859 -3.721 1 89 476 GLN B N 1
ATOM 7080 C CA . GLN B 1 476 ? -7.426 24.672 -4.07 1 89 476 GLN B CA 1
ATOM 7081 C C . GLN B 1 476 ? -6.602 25.906 -3.748 1 89 476 GLN B C 1
ATOM 7083 O O . GLN B 1 476 ? -7.156 27 -3.551 1 89 476 GLN B O 1
ATOM 7088 N N . GLY B 1 477 ? -5.328 25.719 -3.609 1 87.25 477 GLY B N 1
ATOM 7089 C CA . GLY B 1 477 ? -4.367 26.797 -3.404 1 87.25 477 GLY B CA 1
ATOM 7090 C C . GLY B 1 477 ? -2.93 26.359 -3.607 1 87.25 477 GLY B C 1
ATOM 7091 O O . GLY B 1 477 ? -2.67 25.219 -3.979 1 87.25 477 GLY B O 1
ATOM 7092 N N . GLY B 1 478 ? -1.989 27.312 -3.531 1 86.25 478 GLY B N 1
ATOM 7093 C CA . GLY B 1 478 ? -0.583 27 -3.742 1 86.25 478 GLY B CA 1
ATOM 7094 C C . GLY B 1 478 ? 0.34 28.141 -3.35 1 86.25 478 GLY B C 1
ATOM 7095 O O . GLY B 1 478 ? -0.121 29.219 -2.941 1 86.25 478 GLY B O 1
ATOM 7096 N N . ARG B 1 479 ? 1.616 27.812 -3.35 1 84.38 479 ARG B N 1
ATOM 7097 C CA . ARG B 1 479 ? 2.693 28.75 -3.051 1 84.38 479 ARG B CA 1
ATOM 7098 C C . ARG B 1 479 ? 3.986 28.328 -3.746 1 84.38 479 ARG B C 1
ATOM 7100 O O . ARG B 1 479 ? 4.258 27.141 -3.91 1 84.38 479 ARG B O 1
ATOM 7107 N N . ALA B 1 480 ? 4.723 29.344 -4.207 1 83.31 480 ALA B N 1
ATOM 7108 C CA . ALA B 1 480 ? 5.98 29.062 -4.898 1 83.31 480 ALA B CA 1
ATOM 7109 C C . ALA B 1 480 ? 7.152 29.766 -4.219 1 83.31 480 ALA B C 1
ATOM 7111 O O . ALA B 1 480 ? 7.02 30.906 -3.77 1 83.31 480 ALA B O 1
ATOM 7112 N N . TYR B 1 481 ? 8.203 29.031 -4.086 1 81.38 481 TYR B N 1
ATOM 7113 C CA . TYR B 1 481 ? 9.477 29.594 -3.666 1 81.38 481 TYR B CA 1
ATOM 7114 C C . TYR B 1 481 ? 10.508 29.516 -4.789 1 81.38 481 TYR B C 1
ATOM 7116 O O . TYR B 1 481 ? 10.781 28.422 -5.309 1 81.38 481 TYR B O 1
ATOM 7124 N N . ARG B 1 482 ? 11.07 30.609 -5.141 1 77.94 482 ARG B N 1
ATOM 7125 C CA . ARG B 1 482 ? 12 30.641 -6.27 1 77.94 482 ARG B CA 1
ATOM 7126 C C . ARG B 1 482 ? 13.445 30.688 -5.789 1 77.94 482 ARG B C 1
ATOM 7128 O O . ARG B 1 482 ? 13.742 31.281 -4.75 1 77.94 482 ARG B O 1
ATOM 7135 N N . SER B 1 483 ? 14.234 29.875 -6.469 1 68.62 483 SER B N 1
ATOM 7136 C CA . SER B 1 483 ? 15.664 29.906 -6.188 1 68.62 483 SER B CA 1
ATOM 7137 C C . SER B 1 483 ? 16.281 31.219 -6.645 1 68.62 483 SER B C 1
ATOM 7139 O O . SER B 1 483 ? 15.867 31.797 -7.656 1 68.62 483 SER B O 1
ATOM 7141 N N . ARG B 1 484 ? 17 31.875 -5.785 1 53.19 484 ARG B N 1
ATOM 7142 C CA . ARG B 1 484 ? 17.688 33.094 -6.191 1 53.19 484 ARG B CA 1
ATOM 7143 C C . ARG B 1 484 ? 18.719 32.781 -7.281 1 53.19 484 ARG B C 1
ATOM 7145 O O . ARG B 1 484 ? 19.516 31.859 -7.16 1 53.19 484 ARG B O 1
ATOM 7152 N N . ARG B 1 485 ? 18.344 33.125 -8.578 1 45.16 485 ARG B N 1
ATOM 7153 C CA . ARG B 1 485 ? 19.344 33.062 -9.625 1 45.16 485 ARG B CA 1
ATOM 7154 C C . ARG B 1 485 ? 20.547 33.938 -9.273 1 45.16 485 ARG B C 1
ATOM 7156 O O . ARG B 1 485 ? 20.406 34.969 -8.648 1 45.16 485 ARG B O 1
#

Sequence (970 aa):
MSRPRRDDVSAIFVHAGAGFHSPHNEKLHLETCENAAKVAIHMLKNGGSAVDAVEIAIMLLEDSEITNAGYGSNLTIDGTVECDATIVNHLGRSGAAGAVSQVKNPISLARVVLEASTRPLTLQRVPPNFLVGQGATNFAWEQGLIVMPHDGLISEEARGRWLRWQQDLEAAELKEAQQHPARYERHKASVRRPVSVNPTHLLSTPSSIRPASSLSSSLGDTRLRDSGSSSPVGSNDTLMPPPRARDTGYMDGIMSQTQKSSSIPGSTSLEASHALGPNMDVETTPPSVATDIHYAKMDQISDTVGAIAVDSHGNIAAGSSSGGIGMKHSGRIGPAALVGIGTAVIPVDPNDPDQTCVATVTSGTGEHIATSMAASTCASRVYYNQRKCEDGSFEEVTEDEALRGMIASEFMGHPGVKDSHCRGAIGIMAVKKTVDGVYLCFGHNTDSFALASMSSEDKKPVSVMSRSNGNGSIAQGGRAYRSRRMSRPRRDDVSAIFVHAGAGFHSPHNEKLHLETCENAAKVAIHMLKNGGSAVDAVEIAIMLLEDSEITNAGYGSNLTIDGTVECDATIVNHLGRSGAAGAVSQVKNPISLARVVLEASTRPLTLQRVPPNFLVGQGATNFAWEQGLIVMPHDGLISEEARGRWLRWQQDLEAAELKEAQQHPARYERHKASVRRPVSVNPTHLLSTPSSIRPASSLSSSLGDTRLRDSGSSSPVGSNDTLMPPPRARDTGYMDGIMSQTQKSSSIPGSTSLEASHALGPNMDVETTPPSVATDIHYAKMDQISDTVGAIAVDSHGNIAAGSSSGGIGMKHSGRIGPAALVGIGTAVIPVDPNDPDQTCVATVTSGTGEHIATSMAASTCASRVYYNQRKCEDGSFEEVTEDEALRGMIASEFMGHPGVKDSHCRGAIGIMAVKKTVDGVYLCFGHNTDSFALASMSSEDKKPVSVMSRSNGNGSIAQGGRAYRSRR

Secondary structure (DSSP, 8-state):
-------PPPEEEEEEEEEB--GGGHHHHHHHHHHHHHHHHHHHHTT--HHHHHHHHHHHHHH-TTSSSSTTPPBBTTS-B-EEEEEE-TTS-EEEEEEE-SBS-HHHHHHHHHHHHTS--GGGPPPPSEEEHHHHHHHHHHTT--B--TTTT--HHHHHHHHHHHHHHHHHHHHHHHH-HHHHHHHHHTTS--------S-------------------------------------------------------------------------------------------TTGGGS-B--PEEEEEEE-TT--EEEEEEE--STTBPTTB--GGG-BTTTEEEEPPPTT-TT--EEEEEEEE-HHHHHHTTHHHHHHHHHHHTEEE-TTS-EEE--HHHHHHHIIIIIITT-HHHHT-SSPP-EEEEEEEEETTEEEEEEEESSSEEEEEEEETT-SS-EEEEEE--STTPPEEEEEEEE---/-------PPPEEEEEEEEEB--GGGHHHHHHHHHHHHHHHHHHHHTT--HHHHHHHHHHHHHH-TTSSSSTTPPBBTTS-B-EEEEEE-TTS-EEEEEEE-SBS-HHHHHHHHHHHHTS--GGGPPPPSEEEHHHHHHHHHHTT--B--TTTT--HHHHHHHHHHHHHHHHHHHHHHHH-HHHHHHHHHTTS--------SSSPP---------------------------------------------------------------------------------------HHHHTS-B--PEEEEEEE-TT--EEEEEEE--STTBPTTB--GGG-BTTTEEEEPPPTT-TT--EEEEEEEE-HHHHHHTTHHHHHHHHHHHTEEE-TTS-EEE--HHHHHHHIIIIIITT-HHHHT-SSPP-EEEEEEEEETTEEEEEEEESSSEEEEEEEETT-SS-EEEEEE--STTPPEEEEEEEE---

Solvent-accessible surface area (backbone atoms only — not comparable to full-atom values): 51888 Å² total; per-residue (Å²): 129,77,70,71,86,70,74,37,71,27,35,29,37,32,35,68,20,21,28,42,67,28,80,86,48,42,65,58,54,46,48,52,34,36,51,21,31,54,55,19,41,54,39,32,76,72,68,34,48,17,55,53,22,24,40,53,23,48,43,49,43,16,68,30,59,89,33,30,14,40,27,25,14,30,31,25,65,84,68,40,51,34,28,17,2,23,32,31,35,46,45,24,40,48,5,16,25,26,29,28,42,36,48,56,44,46,45,56,47,2,46,50,29,33,57,49,41,73,44,88,43,80,92,73,46,80,54,57,36,32,27,23,28,68,34,32,38,52,48,31,49,62,52,40,47,65,68,45,57,79,63,64,42,57,33,69,67,34,50,52,52,49,53,52,50,50,52,52,49,50,52,51,50,52,49,44,38,68,74,36,51,63,60,50,48,36,63,64,50,55,11,60,52,65,73,78,63,80,64,79,81,70,90,62,91,62,81,76,76,68,81,76,84,77,87,76,85,83,85,85,89,79,89,81,84,87,81,86,91,86,89,84,84,86,90,88,93,81,89,77,88,91,87,81,90,83,85,82,79,80,81,77,80,71,81,79,77,82,75,80,80,71,82,71,79,73,86,86,83,84,82,81,77,83,82,78,76,80,78,78,74,79,75,77,69,72,83,72,77,75,72,59,69,75,63,67,70,45,54,56,59,44,17,23,30,33,27,37,16,30,9,49,85,61,41,41,17,31,25,22,27,15,11,44,46,68,56,30,63,56,30,41,55,49,28,29,30,33,77,34,21,11,27,23,50,46,42,55,48,90,63,37,91,49,47,46,29,23,33,17,31,43,17,35,38,36,61,51,33,50,50,42,28,41,12,37,51,39,28,50,21,41,66,67,18,25,25,76,43,81,74,70,46,74,44,83,42,52,51,62,52,7,46,51,38,35,50,54,50,48,40,54,51,23,71,50,38,56,78,43,92,59,78,86,35,40,22,39,45,35,38,40,36,38,77,65,26,42,37,40,33,35,39,26,33,28,50,21,37,38,36,18,33,29,41,77,85,47,91,60,64,48,67,48,78,47,61,30,87,47,95,60,35,74,32,72,52,69,49,75,46,71,48,84,127,129,78,71,68,86,69,74,37,70,27,35,30,38,34,34,67,18,20,26,41,67,29,79,88,49,43,65,59,54,46,49,51,33,36,51,20,30,53,55,18,41,52,39,33,76,71,69,33,49,17,55,54,21,26,40,52,22,48,43,49,44,17,67,30,57,89,31,30,14,40,28,26,15,30,32,25,65,84,68,39,52,36,29,18,2,22,33,31,37,48,45,24,41,48,4,16,25,26,28,28,41,35,47,56,44,45,44,56,47,2,45,50,30,33,57,48,42,75,45,88,44,78,92,74,46,81,54,54,34,30,28,22,26,67,34,30,36,51,48,32,48,62,53,41,48,64,67,44,57,77,62,64,42,58,34,72,67,34,51,53,54,49,53,53,50,50,50,53,50,50,51,51,50,51,50,43,39,69,73,34,50,63,61,50,48,36,64,64,50,58,11,60,55,66,74,79,61,83,66,75,76,69,84,84,72,84,78,74,80,67,81,78,76,67,91,74,81,82,79,85,85,71,88,81,82,72,88,90,86,84,90,82,88,85,92,88,92,85,88,76,88,89,85,78,86,80,82,82,80,80,80,79,78,73,79,74,79,77,77,82,75,78,82,79,86,88,91,86,86,87,84,84,81,83,84,76,79,82,78,77,76,79,78,77,70,75,83,72,76,76,72,58,68,74,62,67,69,46,56,59,56,46,14,21,31,33,28,37,17,29,8,48,86,61,40,40,15,32,24,21,26,14,12,43,46,71,56,29,63,57,30,42,55,49,28,28,31,33,78,34,21,11,28,22,51,46,44,55,48,91,63,36,90,49,46,44,30,22,31,18,29,44,18,33,37,35,60,52,34,50,49,42,28,40,11,37,51,41,29,50,20,40,67,66,18,24,24,76,42,81,73,69,45,75,43,82,41,53,51,62,53,7,47,52,38,35,50,53,50,48,41,54,50,24,69,48,37,57,77,42,92,59,79,87,36,41,22,39,45,36,38,40,36,39,74,65,27,42,34,39,33,35,38,26,33,27,50,22,36,38,36,17,32,29,41,77,84,48,91,60,64,48,66,49,77,47,60,31,88,46,94,59,36,74,33,70,52,70,50,75,45,73,48,86,124

InterPro domains:
  IPR000246 Peptidase T2, asparaginase 2 [PF01112] (12-182)
  IPR000246 Peptidase T2, asparaginase 2 [PF01112] (290-418)
  IPR000246 Peptidase T2, asparaginase 2 [PTHR10188] (11-466)
  IPR029055 Nucleophile aminohydrolases, N-terminal [SSF56235] (11-465)
  IPR037464 Threonine aspartase 1 [cd04514] (11-484)

Organism: Aspergillus oryzae (strain ATCC 42149 / RIB 40) (NCBI:txid510516)

Foldseek 3Di:
DPPPLQQFWKKKKKWQFFFDDAPVCQVVRQVLQQVLRVVLQVCQVVPHAQQVSFQSSVLSSLQDCQGQFAAVHFAALVGFFFKWKKKAWQVWQMAIEGREGQFRRRNVLRVVQRVVQPDADPPRDGRDRYYYYPRSLVVCVVVPGGGHPRCPRHDPVNNVVQVVVNVVVVVVLVVCCVVPVPVNVCVVVVVCVDPPPPVDDPDPPDPDPDPDDDDDDDDDDDDDDDDDYDDDDDDDDDDDDDDDDDDPDPPPPPDPPPDPPPDDPDDDDDDDDDPDDDPPPPPPPDDDPCPDPVVSNDGQHQTKMKMWIAHSSRMIMIMIMRSHHHNHHRPDGFQRRDELQQKYKDHFDPPDPFRKIKIKGKHWDRVLSNVLSLGNQLRVCLRQQWAADPVRDIDHHHSQVSNVRCCVCRRCVPPVNVPDPDHGWMKMWMWMQTPFWIKIKIKIQHQWMKMWMDINPDPGIDIDIWGDPDPRDMTMDMDIDGRDD/DPPPLQQFWKKKKKWQFFFDDAPVCQVVRQVLQQVLRVVLQVCQVVPHAQQVSFQSSVLSSLQDCQGQFAAVHFAALVGFFFKWKKKAWQVWQMAIEGREGQFRRRNVLRVVQRVVQPDADPPRDGRDRYYYYPRSLVVCVVVPGGGHPRCVRHDPVNNVVQVVVNVVVVVVLVVCCVVPVPVNVCVVVVVCVPPPPPVPCDDDDPDDPDPPDDDDDDDDDDDDDDDDDDDDDDDDDDDDDDDDDDPPDPPPPPPPDDPPDPDDDDDDDDDDDDPDDDPPPPPPPPDDPCPDPVVSNDGQDQTKMKMWIAHSSRMIMIMIMRSGHHNHHRPDGFQRRDELQQKYKDHFDPPDPFRKIKIKGKHWDRVLSRVLSLGNQLRVCLRQQWAADPVRDIDHHHSQVSNVRCCVCRRCVPPVNVPDPDHGWMKMWMWMQTPFWIKIKIKIQHQWMKMWMDIPPDPGIDIDIWGDPDPRDMTMDMDIDGRDD

Radius of gyration: 34.7 Å; Cα contacts (8 Å, |Δi|>4): 2221; chains: 2; bounding box: 116×121×112 Å

pLDDT: mean 75.92, std 31.42, range [14.52, 98.94]

Nearest PDB structures (foldseek):
  2a8i-assembly1_A  TM=9.165E-01  e=3.154E-31  Homo sapiens
  2a8m-assembly1_B  TM=9.121E-01  e=3.221E-29  Homo sapiens
  2a8j-assembly1_A  TM=9.208E-01  e=3.221E-29  Homo sapiens
  2a8l-assembly1_B  TM=9.198E-01  e=7.751E-29  Homo sapiens
  2a8j-assembly1_B  TM=9.198E-01  e=1.660E-28  Homo sapiens